Protein 2MD0 (pdb70)

Radius of gyration: 12.64 Å; Cα contacts (8 Å, |Δi|>4): 57; chains: 1; bounding box: 30×36×16 Å

CATH classification: 1.10.10.1940

InterPro domains:
  IPR003582 ShKT domain [PF01549] (28-65)
  IPR003582 ShKT domain [PS51670] (28-65)

Nearest PDB structures (foldseek):
  2md0-assembly1_A  TM=9.005E-01  e=1.959E-09  Ancylostoma caninum
  6dri-assembly1_A  TM=9.374E-01  e=1.244E-05  Ancylostoma caninum
  2md0-assembly1_A  TM=8.637E-01  e=3.300E-09  Ancylostoma caninum
  6dri-assembly1_A  TM=9.368E-01  e=8.667E-06  Ancylostoma caninum
  2md0-assembly1_A  TM=9.396E-01  e=1.022E-09  Ancylostoma caninum

Organism: NCBI:txid53326

Structure (mmCIF, N/CA/C/O backbone):
data_2MD0
#
_entry.id   2MD0
#
loop_
_atom_site.group_PDB
_atom_site.id
_atom_site.type_symbol
_atom_site.label_atom_id
_atom_site.label_alt_id
_atom_site.label_comp_id
_atom_site.label_asym_id
_atom_site.label_entity_id
_atom_site.label_seq_id
_atom_site.pdbx_PDB_ins_code
_atom_site.Cartn_x
_atom_site.Cartn_y
_atom_site.Cartn_z
_atom_site.occupancy
_atom_site.B_iso_or_equiv
_atom_site.auth_seq_id
_atom_site.auth_comp_id
_atom_site.auth_asym_id
_atom_site.auth_atom_id
_atom_site.pdbx_PDB_model_num
ATOM 1 N N . ASN A 1 1 ? -17.951 23.967 0.584 1.00 0.00 1 ASN A N 1
ATOM 2 C CA . ASN A 1 1 ? -17.993 24.634 -0.746 1.00 0.00 1 ASN A CA 1
ATOM 3 C C . ASN A 1 1 ? -16.674 24.383 -1.480 1.00 0.00 1 ASN A C 1
ATOM 4 O O . ASN A 1 1 ? -16.556 24.617 -2.668 1.00 0.00 1 ASN A O 1
ATOM 14 N N . ASP A 1 2 ? -15.681 23.900 -0.782 1.00 0.00 2 ASP A N 1
ATOM 15 C CA . ASP A 1 2 ? -14.373 23.627 -1.435 1.00 0.00 2 ASP A CA 1
ATOM 16 C C . ASP A 1 2 ? -14.491 22.359 -2.288 1.00 0.00 2 ASP A C 1
ATOM 17 O O . ASP A 1 2 ? -14.977 21.340 -1.840 1.00 0.00 2 ASP A O 1
ATOM 26 N N . ILE A 1 3 ? -14.054 22.416 -3.516 1.00 0.00 3 ILE A N 1
ATOM 27 C CA . ILE A 1 3 ? -14.143 21.218 -4.402 1.00 0.00 3 ILE A CA 1
ATOM 28 C C . ILE A 1 3 ? -12.997 20.256 -4.082 1.00 0.00 3 ILE A C 1
ATOM 29 O O . ILE A 1 3 ? -12.855 19.219 -4.701 1.00 0.00 3 ILE A O 1
ATOM 45 N N . ARG A 1 4 ? -12.174 20.588 -3.126 1.00 0.00 4 ARG A N 1
ATOM 46 C CA . ARG A 1 4 ? -11.039 19.688 -2.777 1.00 0.00 4 ARG A CA 1
ATOM 47 C C . ARG A 1 4 ? -11.579 18.452 -2.066 1.00 0.00 4 ARG A C 1
ATOM 48 O O . ARG A 1 4 ? -10.844 17.546 -1.725 1.00 0.00 4 ARG A O 1
ATOM 69 N N . THR A 1 5 ? -12.858 18.412 -1.837 1.00 0.00 5 THR A N 1
ATOM 70 C CA . THR A 1 5 ? -13.456 17.240 -1.146 1.00 0.00 5 THR A CA 1
ATOM 71 C C . THR A 1 5 ? -13.927 16.224 -2.188 1.00 0.00 5 THR A C 1
ATOM 72 O O . THR A 1 5 ? -14.399 15.155 -1.858 1.00 0.00 5 THR A O 1
ATOM 83 N N . ALA A 1 6 ? -13.799 16.548 -3.445 1.00 0.00 6 ALA A N 1
ATOM 84 C CA . ALA A 1 6 ? -14.241 15.601 -4.504 1.00 0.00 6 ALA A CA 1
ATOM 85 C C . ALA A 1 6 ? -13.361 14.351 -4.468 1.00 0.00 6 ALA A C 1
ATOM 86 O O . ALA A 1 6 ? -13.789 13.270 -4.822 1.00 0.00 6 ALA A O 1
ATOM 93 N N . ALA A 1 7 ? -12.136 14.490 -4.042 1.00 0.00 7 ALA A N 1
ATOM 94 C CA . ALA A 1 7 ? -11.234 13.311 -3.986 1.00 0.00 7 ALA A CA 1
ATOM 95 C C . ALA A 1 7 ? -11.518 12.505 -2.718 1.00 0.00 7 ALA A C 1
ATOM 96 O O . ALA A 1 7 ? -11.531 13.032 -1.621 1.00 0.00 7 ALA A O 1
ATOM 103 N N . ASP A 1 8 ? -11.739 11.229 -2.860 1.00 0.00 8 ASP A N 1
ATOM 104 C CA . ASP A 1 8 ? -12.014 10.377 -1.672 1.00 0.00 8 ASP A CA 1
ATOM 105 C C . ASP A 1 8 ? -10.812 9.472 -1.422 1.00 0.00 8 ASP A C 1
ATOM 106 O O . ASP A 1 8 ? -10.867 8.549 -0.633 1.00 0.00 8 ASP A O 1
ATOM 115 N N . MET A 1 9 ? -9.727 9.725 -2.096 1.00 0.00 9 MET A N 1
ATOM 116 C CA . MET A 1 9 ? -8.519 8.879 -1.906 1.00 0.00 9 MET A CA 1
ATOM 117 C C . MET A 1 9 ? -7.613 9.512 -0.855 1.00 0.00 9 MET A C 1
ATOM 118 O O . MET A 1 9 ? -6.472 9.128 -0.690 1.00 0.00 9 MET A O 1
ATOM 132 N N . GLU A 1 10 ? -8.112 10.478 -0.141 1.00 0.00 10 GLU A N 1
ATOM 133 C CA . GLU A 1 10 ? -7.285 11.135 0.902 1.00 0.00 10 GLU A CA 1
ATOM 134 C C . GLU A 1 10 ? -6.983 10.133 2.013 1.00 0.00 10 GLU A C 1
ATOM 135 O O . GLU A 1 10 ? -5.988 10.237 2.702 1.00 0.00 10 GLU A O 1
ATOM 147 N N . HIS A 1 11 ? -7.832 9.161 2.197 1.00 0.00 11 HIS A N 1
ATOM 148 C CA . HIS A 1 11 ? -7.582 8.161 3.267 1.00 0.00 11 HIS A CA 1
ATOM 149 C C . HIS A 1 11 ? -7.131 6.849 2.641 1.00 0.00 11 HIS A C 1
ATOM 150 O O . HIS A 1 11 ? -7.818 6.262 1.829 1.00 0.00 11 HIS A O 1
ATOM 165 N N . CYS A 1 12 ? -5.980 6.382 3.022 1.00 0.00 12 CYS A N 1
ATOM 166 C CA . CYS A 1 12 ? -5.469 5.102 2.464 1.00 0.00 12 CYS A CA 1
ATOM 167 C C . CYS A 1 12 ? -5.517 4.029 3.549 1.00 0.00 12 CYS A C 1
ATOM 168 O O . CYS A 1 12 ? -5.306 4.303 4.714 1.00 0.00 12 CYS A O 1
ATOM 175 N N . ALA A 1 13 ? -5.789 2.811 3.180 1.00 0.00 13 ALA A N 1
ATOM 176 C CA . ALA A 1 13 ? -5.841 1.724 4.195 1.00 0.00 13 ALA A CA 1
ATOM 177 C C . ALA A 1 13 ? -5.145 0.476 3.656 1.00 0.00 13 ALA A C 1
ATOM 178 O O . ALA A 1 13 ? -5.101 0.245 2.463 1.00 0.00 13 ALA A O 1
ATOM 185 N N . ASP A 1 14 ? -4.619 -0.343 4.523 1.00 0.00 14 ASP A N 1
ATOM 186 C CA . ASP A 1 14 ? -3.951 -1.587 4.057 1.00 0.00 14 ASP A CA 1
ATOM 187 C C . ASP A 1 14 ? -5.028 -2.604 3.673 1.00 0.00 14 ASP A C 1
ATOM 188 O O . ASP A 1 14 ? -6.108 -2.613 4.229 1.00 0.00 14 ASP A O 1
ATOM 197 N N . GLU A 1 15 ? -4.761 -3.450 2.718 1.00 0.00 15 GLU A N 1
ATOM 198 C CA . GLU A 1 15 ? -5.796 -4.440 2.307 1.00 0.00 15 GLU A CA 1
ATOM 199 C C . GLU A 1 15 ? -6.047 -5.439 3.439 1.00 0.00 15 GLU A C 1
ATOM 200 O O . GLU A 1 15 ? -5.128 -5.939 4.059 1.00 0.00 15 GLU A O 1
ATOM 212 N N . LYS A 1 16 ? -7.291 -5.738 3.700 1.00 0.00 16 LYS A N 1
ATOM 213 C CA . LYS A 1 16 ? -7.621 -6.711 4.777 1.00 0.00 16 LYS A CA 1
ATOM 214 C C . LYS A 1 16 ? -7.439 -8.136 4.245 1.00 0.00 16 LYS A C 1
ATOM 215 O O . LYS A 1 16 ? -7.176 -9.060 4.990 1.00 0.00 16 LYS A O 1
ATOM 234 N N . ASN A 1 17 ? -7.587 -8.318 2.960 1.00 0.00 17 ASN A N 1
ATOM 235 C CA . ASN A 1 17 ? -7.433 -9.678 2.370 1.00 0.00 17 ASN A CA 1
ATOM 236 C C . ASN A 1 17 ? -5.980 -9.900 1.944 1.00 0.00 17 ASN A C 1
ATOM 237 O O . ASN A 1 17 ? -5.592 -10.990 1.573 1.00 0.00 17 ASN A O 1
ATOM 248 N N . PHE A 1 18 ? -5.172 -8.876 1.993 1.00 0.00 18 PHE A N 1
ATOM 249 C CA . PHE A 1 18 ? -3.746 -9.035 1.589 1.00 0.00 18 PHE A CA 1
ATOM 250 C C . PHE A 1 18 ? -2.875 -9.056 2.843 1.00 0.00 18 PHE A C 1
ATOM 251 O O . PHE A 1 18 ? -3.017 -8.225 3.718 1.00 0.00 18 PHE A O 1
ATOM 268 N N . ASP A 1 19 ? -1.976 -9.995 2.942 1.00 0.00 19 ASP A N 1
ATOM 269 C CA . ASP A 1 19 ? -1.102 -10.054 4.144 1.00 0.00 19 ASP A CA 1
ATOM 270 C C . ASP A 1 19 ? 0.021 -9.030 3.991 1.00 0.00 19 ASP A C 1
ATOM 271 O O . ASP A 1 19 ? 1.105 -9.344 3.544 1.00 0.00 19 ASP A O 1
ATOM 280 N N . CYS A 1 20 ? -0.232 -7.804 4.356 1.00 0.00 20 CYS A N 1
ATOM 281 C CA . CYS A 1 20 ? 0.815 -6.756 4.229 1.00 0.00 20 CYS A CA 1
ATOM 282 C C . CYS A 1 20 ? 1.909 -7.004 5.261 1.00 0.00 20 CYS A C 1
ATOM 283 O O . CYS A 1 20 ? 3.072 -6.746 5.027 1.00 0.00 20 CYS A O 1
ATOM 290 N N . ARG A 1 21 ? 1.541 -7.506 6.407 1.00 0.00 21 ARG A N 1
ATOM 291 C CA . ARG A 1 21 ? 2.550 -7.778 7.464 1.00 0.00 21 ARG A CA 1
ATOM 292 C C . ARG A 1 21 ? 3.561 -8.797 6.933 1.00 0.00 21 ARG A C 1
ATOM 293 O O . ARG A 1 21 ? 4.759 -8.601 7.009 1.00 0.00 21 ARG A O 1
ATOM 314 N N . ARG A 1 22 ? 3.084 -9.876 6.378 1.00 0.00 22 ARG A N 1
ATOM 315 C CA . ARG A 1 22 ? 4.009 -10.901 5.825 1.00 0.00 22 ARG A CA 1
ATOM 316 C C . ARG A 1 22 ? 4.736 -10.325 4.616 1.00 0.00 22 ARG A C 1
ATOM 317 O O . ARG A 1 22 ? 5.928 -10.481 4.455 1.00 0.00 22 ARG A O 1
ATOM 338 N N . SER A 1 23 ? 4.020 -9.655 3.763 1.00 0.00 23 SER A N 1
ATOM 339 C CA . SER A 1 23 ? 4.660 -9.057 2.566 1.00 0.00 23 SER A CA 1
ATOM 340 C C . SER A 1 23 ? 5.667 -7.994 3.013 1.00 0.00 23 SER A C 1
ATOM 341 O O . SER A 1 23 ? 6.711 -7.825 2.415 1.00 0.00 23 SER A O 1
ATOM 349 N N . LEU A 1 24 ? 5.359 -7.272 4.059 1.00 0.00 24 LEU A N 1
ATOM 350 C CA . LEU A 1 24 ? 6.297 -6.215 4.542 1.00 0.00 24 LEU A CA 1
ATOM 351 C C . LEU A 1 24 ? 7.593 -6.840 5.062 1.00 0.00 24 LEU A C 1
ATOM 352 O O . LEU A 1 24 ? 8.677 -6.394 4.741 1.00 0.00 24 LEU A O 1
ATOM 368 N N . ARG A 1 25 ? 7.498 -7.862 5.867 1.00 0.00 25 ARG A N 1
ATOM 369 C CA . ARG A 1 25 ? 8.737 -8.496 6.400 1.00 0.00 25 ARG A CA 1
ATOM 370 C C . ARG A 1 25 ? 9.467 -9.189 5.251 1.00 0.00 25 ARG A C 1
ATOM 371 O O . ARG A 1 25 ? 10.666 -9.376 5.284 1.00 0.00 25 ARG A O 1
ATOM 392 N N . ASN A 1 26 ? 8.746 -9.557 4.229 1.00 0.00 26 ASN A N 1
ATOM 393 C CA . ASN A 1 26 ? 9.386 -10.222 3.061 1.00 0.00 26 ASN A CA 1
ATOM 394 C C . ASN A 1 26 ? 10.107 -9.169 2.226 1.00 0.00 26 ASN A C 1
ATOM 395 O O . ASN A 1 26 ? 10.746 -9.471 1.240 1.00 0.00 26 ASN A O 1
ATOM 406 N N . GLY A 1 27 ? 10.004 -7.926 2.616 1.00 0.00 27 GLY A N 1
ATOM 407 C CA . GLY A 1 27 ? 10.678 -6.842 1.849 1.00 0.00 27 GLY A CA 1
ATOM 408 C C . GLY A 1 27 ? 9.832 -6.490 0.624 1.00 0.00 27 GLY A C 1
ATOM 409 O O . GLY A 1 27 ? 10.329 -5.967 -0.354 1.00 0.00 27 GLY A O 1
ATOM 413 N N . ASP A 1 28 ? 8.561 -6.774 0.668 1.00 0.00 28 ASP A N 1
ATOM 414 C CA . ASP A 1 28 ? 7.689 -6.456 -0.496 1.00 0.00 28 ASP A CA 1
ATOM 415 C C . ASP A 1 28 ? 7.763 -4.955 -0.787 1.00 0.00 28 ASP A C 1
ATOM 416 O O . ASP A 1 28 ? 7.800 -4.537 -1.928 1.00 0.00 28 ASP A O 1
ATOM 425 N N . CYS A 1 29 ? 7.801 -4.143 0.231 1.00 0.00 29 CYS A N 1
ATOM 426 C CA . CYS A 1 29 ? 7.891 -2.673 0.006 1.00 0.00 29 CYS A CA 1
ATOM 427 C C . CYS A 1 29 ? 9.253 -2.351 -0.614 1.00 0.00 29 CYS A C 1
ATOM 428 O O . CYS A 1 29 ? 9.449 -1.316 -1.217 1.00 0.00 29 CYS A O 1
ATOM 435 N N . ASP A 1 30 ? 10.204 -3.233 -0.451 1.00 0.00 30 ASP A N 1
ATOM 436 C CA . ASP A 1 30 ? 11.559 -2.979 -1.011 1.00 0.00 30 ASP A CA 1
ATOM 437 C C . ASP A 1 30 ? 11.683 -3.610 -2.398 1.00 0.00 30 ASP A C 1
ATOM 438 O O . ASP A 1 30 ? 12.699 -3.489 -3.054 1.00 0.00 30 ASP A O 1
ATOM 447 N N . ASN A 1 31 ? 10.664 -4.279 -2.856 1.00 0.00 31 ASN A N 1
ATOM 448 C CA . ASN A 1 31 ? 10.739 -4.909 -4.201 1.00 0.00 31 ASN A CA 1
ATOM 449 C C . ASN A 1 31 ? 10.045 -4.004 -5.219 1.00 0.00 31 ASN A C 1
ATOM 450 O O . ASN A 1 31 ? 8.850 -3.799 -5.169 1.00 0.00 31 ASN A O 1
ATOM 461 N N . ASP A 1 32 ? 10.786 -3.456 -6.143 1.00 0.00 32 ASP A N 1
ATOM 462 C CA . ASP A 1 32 ? 10.166 -2.563 -7.162 1.00 0.00 32 ASP A CA 1
ATOM 463 C C . ASP A 1 32 ? 9.051 -3.322 -7.883 1.00 0.00 32 ASP A C 1
ATOM 464 O O . ASP A 1 32 ? 8.046 -2.757 -8.270 1.00 0.00 32 ASP A O 1
ATOM 473 N N . ASP A 1 33 ? 9.226 -4.602 -8.066 1.00 0.00 33 ASP A N 1
ATOM 474 C CA . ASP A 1 33 ? 8.189 -5.414 -8.761 1.00 0.00 33 ASP A CA 1
ATOM 475 C C . ASP A 1 33 ? 6.910 -5.453 -7.925 1.00 0.00 33 ASP A C 1
ATOM 476 O O . ASP A 1 33 ? 5.829 -5.667 -8.440 1.00 0.00 33 ASP A O 1
ATOM 485 N N . LYS A 1 34 ? 7.018 -5.265 -6.640 1.00 0.00 34 LYS A N 1
ATOM 486 C CA . LYS A 1 34 ? 5.801 -5.309 -5.784 1.00 0.00 34 LYS A CA 1
ATOM 487 C C . LYS A 1 34 ? 5.493 -3.911 -5.262 1.00 0.00 34 LYS A C 1
ATOM 488 O O . LYS A 1 34 ? 4.505 -3.697 -4.588 1.00 0.00 34 LYS A O 1
ATOM 507 N N . LEU A 1 35 ? 6.324 -2.956 -5.567 1.00 0.00 35 LEU A N 1
ATOM 508 C CA . LEU A 1 35 ? 6.059 -1.575 -5.083 1.00 0.00 35 LEU A CA 1
ATOM 509 C C . LEU A 1 35 ? 4.661 -1.152 -5.537 1.00 0.00 35 LEU A C 1
ATOM 510 O O . LEU A 1 35 ? 3.905 -0.568 -4.784 1.00 0.00 35 LEU A O 1
ATOM 526 N N . LEU A 1 36 ? 4.302 -1.460 -6.754 1.00 0.00 36 LEU A N 1
ATOM 527 C CA . LEU A 1 36 ? 2.944 -1.096 -7.238 1.00 0.00 36 LEU A CA 1
ATOM 528 C C . LEU A 1 36 ? 1.912 -1.914 -6.466 1.00 0.00 36 LEU A C 1
ATOM 529 O O . LEU A 1 36 ? 0.865 -1.424 -6.096 1.00 0.00 36 LEU A O 1
ATOM 545 N N . GLU A 1 37 ? 2.206 -3.160 -6.215 1.00 0.00 37 GLU A N 1
ATOM 546 C CA . GLU A 1 37 ? 1.245 -4.011 -5.467 1.00 0.00 37 GLU A CA 1
ATOM 547 C C . GLU A 1 37 ? 1.023 -3.414 -4.076 1.00 0.00 37 GLU A C 1
ATOM 548 O O . GLU A 1 37 ? -0.075 -3.407 -3.562 1.00 0.00 37 GLU A O 1
ATOM 560 N N . MET A 1 38 ? 2.066 -2.920 -3.470 1.00 0.00 38 MET A N 1
ATOM 561 C CA . MET A 1 38 ? 1.935 -2.329 -2.110 1.00 0.00 38 MET A CA 1
ATOM 562 C C . MET A 1 38 ? 1.159 -1.013 -2.171 1.00 0.00 38 MET A C 1
ATOM 563 O O . MET A 1 38 ? 0.256 -0.778 -1.392 1.00 0.00 38 MET A O 1
ATOM 577 N N . GLY A 1 39 ? 1.494 -0.160 -3.096 1.00 0.00 39 GLY A N 1
ATOM 578 C CA . GLY A 1 39 ? 0.763 1.130 -3.206 1.00 0.00 39 GLY A CA 1
ATOM 579 C C . GLY A 1 39 ? -0.716 0.827 -3.414 1.00 0.00 39 GLY A C 1
ATOM 580 O O . GLY A 1 39 ? -1.581 1.605 -3.064 1.00 0.00 39 GLY A O 1
ATOM 584 N N . TYR A 1 40 ? -1.005 -0.303 -3.992 1.00 0.00 40 TYR A N 1
ATOM 585 C CA . TYR A 1 40 ? -2.418 -0.679 -4.245 1.00 0.00 40 TYR A CA 1
ATOM 586 C C . TYR A 1 40 ? -2.952 -1.550 -3.101 1.00 0.00 40 TYR A C 1
ATOM 587 O O . TYR A 1 40 ? -3.988 -1.277 -2.529 1.00 0.00 40 TYR A O 1
ATOM 605 N N . TYR A 1 41 ? -2.266 -2.613 -2.781 1.00 0.00 41 TYR A N 1
ATOM 606 C CA . TYR A 1 41 ? -2.744 -3.519 -1.697 1.00 0.00 41 TYR A CA 1
ATOM 607 C C . TYR A 1 41 ? -2.397 -2.967 -0.313 1.00 0.00 41 TYR A C 1
ATOM 608 O O . TYR A 1 41 ? -3.223 -2.959 0.578 1.00 0.00 41 TYR A O 1
ATOM 626 N N . CYS A 1 42 ? -1.187 -2.528 -0.103 1.00 0.00 42 CYS A N 1
ATOM 627 C CA . CYS A 1 42 ? -0.834 -2.012 1.248 1.00 0.00 42 CYS A CA 1
ATOM 628 C C . CYS A 1 42 ? -0.027 -0.719 1.143 1.00 0.00 42 CYS A C 1
ATOM 629 O O . CYS A 1 42 ? 1.149 -0.686 1.447 1.00 0.00 42 CYS A O 1
ATOM 636 N N . PRO A 1 43 ? -0.665 0.344 0.734 1.00 0.00 43 PRO A N 1
ATOM 637 C CA . PRO A 1 43 ? -0.006 1.677 0.608 1.00 0.00 43 PRO A CA 1
ATOM 638 C C . PRO A 1 43 ? 0.415 2.216 1.971 1.00 0.00 43 PRO A C 1
ATOM 639 O O . PRO A 1 43 ? 1.411 2.900 2.109 1.00 0.00 43 PRO A O 1
ATOM 650 N N . VAL A 1 44 ? -0.346 1.907 2.981 1.00 0.00 44 VAL A N 1
ATOM 651 C CA . VAL A 1 44 ? -0.007 2.390 4.346 1.00 0.00 44 VAL A CA 1
ATOM 652 C C . VAL A 1 44 ? 1.111 1.527 4.935 1.00 0.00 44 VAL A C 1
ATOM 653 O O . VAL A 1 44 ? 2.049 2.027 5.520 1.00 0.00 44 VAL A O 1
ATOM 666 N N . THR A 1 45 ? 1.007 0.234 4.797 1.00 0.00 45 THR A N 1
ATOM 667 C CA . THR A 1 45 ? 2.050 -0.669 5.367 1.00 0.00 45 THR A CA 1
ATOM 668 C C . THR A 1 45 ? 3.428 -0.352 4.781 1.00 0.00 45 THR A C 1
ATOM 669 O O . THR A 1 45 ? 4.428 -0.411 5.469 1.00 0.00 45 THR A O 1
ATOM 680 N N . CYS A 1 46 ? 3.503 -0.046 3.516 1.00 0.00 46 CYS A N 1
ATOM 681 C CA . CYS A 1 46 ? 4.834 0.233 2.909 1.00 0.00 46 CYS A CA 1
ATOM 682 C C . CYS A 1 46 ? 5.219 1.698 3.106 1.00 0.00 46 CYS A C 1
ATOM 683 O O . CYS A 1 46 ? 6.301 2.116 2.741 1.00 0.00 46 CYS A O 1
ATOM 690 N N . GLY A 1 47 ? 4.363 2.479 3.704 1.00 0.00 47 GLY A N 1
ATOM 691 C CA . GLY A 1 47 ? 4.713 3.907 3.947 1.00 0.00 47 GLY A CA 1
ATOM 692 C C . GLY A 1 47 ? 4.547 4.734 2.670 1.00 0.00 47 GLY A C 1
ATOM 693 O O . GLY A 1 47 ? 5.320 5.632 2.403 1.00 0.00 47 GLY A O 1
ATOM 697 N N . PHE A 1 48 ? 3.542 4.461 1.886 1.00 0.00 48 PHE A N 1
ATOM 698 C CA . PHE A 1 48 ? 3.334 5.265 0.650 1.00 0.00 48 PHE A CA 1
ATOM 699 C C . PHE A 1 48 ? 2.119 6.160 0.867 1.00 0.00 48 PHE A C 1
ATOM 700 O O . PHE A 1 48 ? 1.867 7.082 0.118 1.00 0.00 48 PHE A O 1
ATOM 717 N N . CYS A 1 49 ? 1.380 5.897 1.908 1.00 0.00 49 CYS A N 1
ATOM 718 C CA . CYS A 1 49 ? 0.183 6.723 2.217 1.00 0.00 49 CYS A CA 1
ATOM 719 C C . CYS A 1 49 ? -0.094 6.645 3.720 1.00 0.00 49 CYS A C 1
ATOM 720 O O . CYS A 1 49 ? 0.557 5.915 4.440 1.00 0.00 49 CYS A O 1
ATOM 727 N N . GLU A 1 50 ? -1.052 7.390 4.198 1.00 0.00 50 GLU A N 1
ATOM 728 C CA . GLU A 1 50 ? -1.368 7.357 5.655 1.00 0.00 50 GLU A CA 1
ATOM 729 C C . GLU A 1 50 ? -2.666 6.568 5.883 1.00 0.00 50 GLU A C 1
ATOM 730 O O . GLU A 1 50 ? -3.480 6.428 4.991 1.00 0.00 50 GLU A O 1
ATOM 742 N N . PRO A 1 51 ? -2.849 6.051 7.072 1.00 0.00 51 PRO A N 1
ATOM 743 C CA . PRO A 1 51 ? -4.062 5.254 7.437 1.00 0.00 51 PRO A CA 1
ATOM 744 C C . PRO A 1 51 ? -5.330 6.113 7.541 1.00 0.00 51 PRO A C 1
ATOM 745 O O . PRO A 1 51 ? -6.372 5.560 7.847 1.00 0.00 51 PRO A O 1
ATOM 757 N N . ASN A 1 1 ? -0.877 21.282 -1.705 1.00 0.00 1 ASN A N 2
ATOM 758 C CA . ASN A 1 1 ? -0.201 20.066 -2.240 1.00 0.00 1 ASN A CA 2
ATOM 759 C C . ASN A 1 1 ? -0.697 19.794 -3.662 1.00 0.00 1 ASN A C 2
ATOM 760 O O . ASN A 1 1 ? -0.998 20.703 -4.410 1.00 0.00 1 ASN A O 2
ATOM 770 N N . ASP A 1 2 ? -0.785 18.549 -4.046 1.00 0.00 2 ASP A N 2
ATOM 771 C CA . ASP A 1 2 ? -1.263 18.223 -5.421 1.00 0.00 2 ASP A CA 2
ATOM 772 C C . ASP A 1 2 ? -2.737 18.611 -5.551 1.00 0.00 2 ASP A C 2
ATOM 773 O O . ASP A 1 2 ? -3.509 18.468 -4.624 1.00 0.00 2 ASP A O 2
ATOM 782 N N . ILE A 1 3 ? -3.138 19.097 -6.697 1.00 0.00 3 ILE A N 2
ATOM 783 C CA . ILE A 1 3 ? -4.565 19.486 -6.879 1.00 0.00 3 ILE A CA 2
ATOM 784 C C . ILE A 1 3 ? -5.422 18.223 -6.968 1.00 0.00 3 ILE A C 2
ATOM 785 O O . ILE A 1 3 ? -6.628 18.287 -7.093 1.00 0.00 3 ILE A O 2
ATOM 801 N N . ARG A 1 4 ? -4.809 17.073 -6.895 1.00 0.00 4 ARG A N 2
ATOM 802 C CA . ARG A 1 4 ? -5.589 15.806 -6.968 1.00 0.00 4 ARG A CA 2
ATOM 803 C C . ARG A 1 4 ? -6.216 15.529 -5.605 1.00 0.00 4 ARG A C 2
ATOM 804 O O . ARG A 1 4 ? -6.828 14.503 -5.387 1.00 0.00 4 ARG A O 2
ATOM 825 N N . THR A 1 5 ? -6.057 16.434 -4.682 1.00 0.00 5 THR A N 2
ATOM 826 C CA . THR A 1 5 ? -6.632 16.227 -3.327 1.00 0.00 5 THR A CA 2
ATOM 827 C C . THR A 1 5 ? -8.158 16.348 -3.391 1.00 0.00 5 THR A C 2
ATOM 828 O O . THR A 1 5 ? -8.839 16.268 -2.387 1.00 0.00 5 THR A O 2
ATOM 839 N N . ALA A 1 6 ? -8.699 16.544 -4.565 1.00 0.00 6 ALA A N 2
ATOM 840 C CA . ALA A 1 6 ? -10.179 16.670 -4.692 1.00 0.00 6 ALA A CA 2
ATOM 841 C C . ALA A 1 6 ? -10.833 15.292 -4.558 1.00 0.00 6 ALA A C 2
ATOM 842 O O . ALA A 1 6 ? -12.012 15.176 -4.288 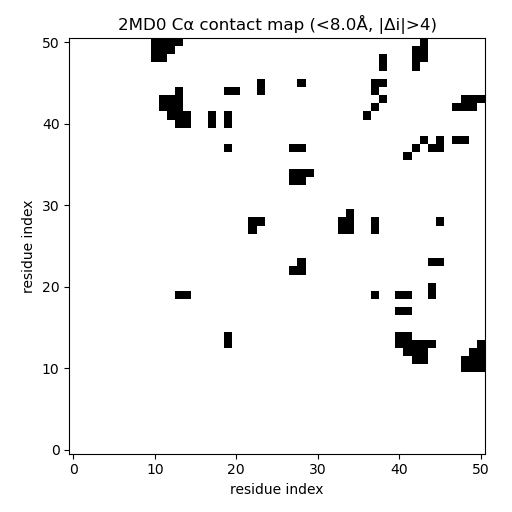1.00 0.00 6 ALA A O 2
ATOM 849 N N . ALA A 1 7 ? -10.079 14.243 -4.750 1.00 0.00 7 ALA A N 2
ATOM 850 C CA . ALA A 1 7 ? -10.662 12.876 -4.638 1.00 0.00 7 ALA A CA 2
ATOM 851 C C . ALA A 1 7 ? -10.900 12.533 -3.166 1.00 0.00 7 ALA A C 2
ATOM 852 O O . ALA A 1 7 ? -10.273 13.084 -2.283 1.00 0.00 7 ALA A O 2
ATOM 859 N N . ASP A 1 8 ? -11.796 11.624 -2.894 1.00 0.00 8 ASP A N 2
ATOM 860 C CA . ASP A 1 8 ? -12.059 11.246 -1.477 1.00 0.00 8 ASP A CA 2
ATOM 861 C C . ASP A 1 8 ? -11.143 10.083 -1.099 1.00 0.00 8 ASP A C 2
ATOM 862 O O . ASP A 1 8 ? -11.305 9.457 -0.070 1.00 0.00 8 ASP A O 2
ATOM 871 N N . MET A 1 9 ? -10.186 9.781 -1.933 1.00 0.00 9 MET A N 2
ATOM 872 C CA . MET A 1 9 ? -9.265 8.652 -1.633 1.00 0.00 9 MET A CA 2
ATOM 873 C C . MET A 1 9 ? -8.110 9.134 -0.758 1.00 0.00 9 MET A C 2
ATOM 874 O O . MET A 1 9 ? -7.071 8.509 -0.689 1.00 0.00 9 MET A O 2
ATOM 888 N N . GLU A 1 10 ? -8.277 10.233 -0.082 1.00 0.00 10 GLU A N 2
ATOM 889 C CA . GLU A 1 10 ? -7.183 10.737 0.787 1.00 0.00 10 GLU A CA 2
ATOM 890 C C . GLU A 1 10 ? -6.972 9.752 1.936 1.00 0.00 10 GLU A C 2
ATOM 891 O O . GLU A 1 10 ? -5.984 9.801 2.642 1.00 0.00 10 GLU A O 2
ATOM 903 N N . HIS A 1 11 ? -7.891 8.845 2.120 1.00 0.00 11 HIS A N 2
ATOM 904 C CA . HIS A 1 11 ? -7.739 7.850 3.213 1.00 0.00 11 HIS A CA 2
ATOM 905 C C . HIS A 1 11 ? -7.182 6.560 2.624 1.00 0.00 11 HIS A C 2
ATOM 906 O O . HIS A 1 11 ? -7.790 5.939 1.775 1.00 0.00 11 HIS A O 2
ATOM 921 N N . CYS A 1 12 ? -6.027 6.155 3.069 1.00 0.00 12 CYS A N 2
ATOM 922 C CA . CYS A 1 12 ? -5.421 4.906 2.538 1.00 0.00 12 CYS A CA 2
ATOM 923 C C . CYS A 1 12 ? -5.407 3.852 3.641 1.00 0.00 12 CYS A C 2
ATOM 924 O O . CYS A 1 12 ? -5.099 4.140 4.781 1.00 0.00 12 CYS A O 2
ATOM 931 N N . ALA A 1 13 ? -5.743 2.636 3.319 1.00 0.00 13 ALA A N 2
ATOM 932 C CA . ALA A 1 13 ? -5.753 1.575 4.361 1.00 0.00 13 ALA A CA 2
ATOM 933 C C . ALA A 1 13 ? -5.114 0.297 3.817 1.00 0.00 13 ALA A C 2
ATOM 934 O O . ALA A 1 13 ? -5.182 0.006 2.638 1.00 0.00 13 ALA A O 2
ATOM 941 N N . ASP A 1 14 ? -4.502 -0.477 4.673 1.00 0.00 14 ASP A N 2
ATOM 942 C CA . ASP A 1 14 ? -3.874 -1.744 4.214 1.00 0.00 14 ASP A CA 2
ATOM 943 C C . ASP A 1 14 ? -4.975 -2.719 3.803 1.00 0.00 14 ASP A C 2
ATOM 944 O O . ASP A 1 14 ? -6.005 -2.809 4.445 1.00 0.00 14 ASP A O 2
ATOM 953 N N . GLU A 1 15 ? -4.780 -3.442 2.736 1.00 0.00 15 GLU A N 2
ATOM 954 C CA . GLU A 1 15 ? -5.833 -4.397 2.292 1.00 0.00 15 GLU A CA 2
ATOM 955 C C . GLU A 1 15 ? -6.125 -5.392 3.411 1.00 0.00 15 GLU A C 2
ATOM 956 O O . GLU A 1 15 ? -5.231 -5.866 4.083 1.00 0.00 15 GLU A O 2
ATOM 968 N N . LYS A 1 16 ? -7.370 -5.719 3.613 1.00 0.00 16 LYS A N 2
ATOM 969 C CA . LYS A 1 16 ? -7.711 -6.689 4.686 1.00 0.00 16 LYS A CA 2
ATOM 970 C C . LYS A 1 16 ? -7.532 -8.114 4.163 1.00 0.00 16 LYS A C 2
ATOM 971 O O . LYS A 1 16 ? -7.299 -9.038 4.918 1.00 0.00 16 LYS A O 2
ATOM 990 N N . ASN A 1 17 ? -7.639 -8.303 2.878 1.00 0.00 17 ASN A N 2
ATOM 991 C CA . ASN A 1 17 ? -7.474 -9.671 2.312 1.00 0.00 17 ASN A CA 2
ATOM 992 C C . ASN A 1 17 ? -6.015 -9.891 1.903 1.00 0.00 17 ASN A C 2
ATOM 993 O O . ASN A 1 17 ? -5.635 -10.965 1.483 1.00 0.00 17 ASN A O 2
ATOM 1004 N N . PHE A 1 18 ? -5.195 -8.884 2.022 1.00 0.00 18 PHE A N 2
ATOM 1005 C CA . PHE A 1 18 ? -3.766 -9.046 1.638 1.00 0.00 18 PHE A CA 2
ATOM 1006 C C . PHE A 1 18 ? -2.905 -9.053 2.900 1.00 0.00 18 PHE A C 2
ATOM 1007 O O . PHE A 1 18 ? -3.055 -8.218 3.769 1.00 0.00 18 PHE A O 2
ATOM 1024 N N . ASP A 1 19 ? -2.001 -9.985 3.008 1.00 0.00 19 ASP A N 2
ATOM 1025 C CA . ASP A 1 19 ? -1.133 -10.035 4.214 1.00 0.00 19 ASP A CA 2
ATOM 1026 C C . ASP A 1 19 ? -0.006 -9.009 4.062 1.00 0.00 19 ASP A C 2
ATOM 1027 O O . ASP A 1 19 ? 1.084 -9.326 3.632 1.00 0.00 19 ASP A O 2
ATOM 1036 N N . CYS A 1 20 ? -0.264 -7.779 4.417 1.00 0.00 20 CYS A N 2
ATOM 1037 C CA . CYS A 1 20 ? 0.785 -6.727 4.299 1.00 0.00 20 CYS A CA 2
ATOM 1038 C C . CYS A 1 20 ? 1.903 -7.026 5.297 1.00 0.00 20 CYS A C 2
ATOM 1039 O O . CYS A 1 20 ? 3.067 -6.784 5.041 1.00 0.00 20 CYS A O 2
ATOM 1046 N N . ARG A 1 21 ? 1.550 -7.559 6.433 1.00 0.00 21 ARG A N 2
ATOM 1047 C CA . ARG A 1 21 ? 2.573 -7.892 7.463 1.00 0.00 21 ARG A CA 2
ATOM 1048 C C . ARG A 1 21 ? 3.551 -8.911 6.880 1.00 0.00 21 ARG A C 2
ATOM 1049 O O . ARG A 1 21 ? 4.752 -8.789 7.015 1.00 0.00 21 ARG A O 2
ATOM 1070 N N . ARG A 1 22 ? 3.041 -9.915 6.223 1.00 0.00 22 ARG A N 2
ATOM 1071 C CA . ARG A 1 22 ? 3.933 -10.942 5.626 1.00 0.00 22 ARG A CA 2
ATOM 1072 C C . ARG A 1 22 ? 4.697 -10.335 4.457 1.00 0.00 22 ARG A C 2
ATOM 1073 O O . ARG A 1 22 ? 5.897 -10.481 4.334 1.00 0.00 22 ARG A O 2
ATOM 1094 N N . SER A 1 23 ? 4.005 -9.654 3.596 1.00 0.00 23 SER A N 2
ATOM 1095 C CA . SER A 1 23 ? 4.679 -9.027 2.433 1.00 0.00 23 SER A CA 2
ATOM 1096 C C . SER A 1 23 ? 5.671 -7.973 2.934 1.00 0.00 23 SER A C 2
ATOM 1097 O O . SER A 1 23 ? 6.738 -7.795 2.378 1.00 0.00 23 SER A O 2
ATOM 1105 N N . LEU A 1 24 ? 5.327 -7.270 3.981 1.00 0.00 24 LEU A N 2
ATOM 1106 C CA . LEU A 1 24 ? 6.245 -6.223 4.519 1.00 0.00 24 LEU A CA 2
ATOM 1107 C C . LEU A 1 24 ? 7.544 -6.854 5.025 1.00 0.00 24 LEU A C 2
ATOM 1108 O O . LEU A 1 24 ? 8.626 -6.422 4.679 1.00 0.00 24 LEU A O 2
ATOM 1124 N N . ARG A 1 25 ? 7.453 -7.863 5.847 1.00 0.00 25 ARG A N 2
ATOM 1125 C CA . ARG A 1 25 ? 8.693 -8.502 6.371 1.00 0.00 25 ARG A CA 2
ATOM 1126 C C . ARG A 1 25 ? 9.421 -9.195 5.224 1.00 0.00 25 ARG A C 2
ATOM 1127 O O . ARG A 1 25 ? 10.621 -9.387 5.257 1.00 0.00 25 ARG A O 2
ATOM 1148 N N . ASN A 1 26 ? 8.701 -9.566 4.204 1.00 0.00 26 ASN A N 2
ATOM 1149 C CA . ASN A 1 26 ? 9.338 -10.240 3.041 1.00 0.00 26 ASN A CA 2
ATOM 1150 C C . ASN A 1 26 ? 10.077 -9.194 2.207 1.00 0.00 26 ASN A C 2
ATOM 1151 O O . ASN A 1 26 ? 10.722 -9.506 1.227 1.00 0.00 26 ASN A O 2
ATOM 1162 N N . GLY A 1 27 ? 9.981 -7.950 2.591 1.00 0.00 27 GLY A N 2
ATOM 1163 C CA . GLY A 1 27 ? 10.669 -6.875 1.825 1.00 0.00 27 GLY A CA 2
ATOM 1164 C C . GLY A 1 27 ? 9.841 -6.531 0.587 1.00 0.00 27 GLY A C 2
ATOM 1165 O O . GLY A 1 27 ? 10.355 -6.051 -0.405 1.00 0.00 27 GLY A O 2
ATOM 1169 N N . ASP A 1 28 ? 8.562 -6.772 0.641 1.00 0.00 28 ASP A N 2
ATOM 1170 C CA . ASP A 1 28 ? 7.688 -6.458 -0.521 1.00 0.00 28 ASP A CA 2
ATOM 1171 C C . ASP A 1 28 ? 7.755 -4.957 -0.803 1.00 0.00 28 ASP A C 2
ATOM 1172 O O . ASP A 1 28 ? 7.801 -4.527 -1.939 1.00 0.00 28 ASP A O 2
ATOM 1181 N N . CYS A 1 29 ? 7.766 -4.160 0.230 1.00 0.00 29 CYS A N 2
ATOM 1182 C CA . CYS A 1 29 ? 7.839 -2.686 0.038 1.00 0.00 29 CYS A CA 2
ATOM 1183 C C . CYS A 1 29 ? 9.194 -2.336 -0.573 1.00 0.00 29 CYS A C 2
ATOM 1184 O O . CYS A 1 29 ? 9.379 -1.282 -1.147 1.00 0.00 29 CYS A O 2
ATOM 1191 N N . ASP A 1 30 ? 10.149 -3.210 -0.434 1.00 0.00 30 ASP A N 2
ATOM 1192 C CA . ASP A 1 30 ? 11.501 -2.934 -0.988 1.00 0.00 30 ASP A CA 2
ATOM 1193 C C . ASP A 1 30 ? 11.647 -3.598 -2.356 1.00 0.00 30 ASP A C 2
ATOM 1194 O O . ASP A 1 30 ? 12.694 -3.548 -2.971 1.00 0.00 30 ASP A O 2
ATOM 1203 N N . ASN A 1 31 ? 10.611 -4.220 -2.837 1.00 0.00 31 ASN A N 2
ATOM 1204 C CA . ASN A 1 31 ? 10.697 -4.886 -4.160 1.00 0.00 31 ASN A CA 2
ATOM 1205 C C . ASN A 1 31 ? 10.042 -3.995 -5.217 1.00 0.00 31 ASN A C 2
ATOM 1206 O O . ASN A 1 31 ? 8.854 -3.745 -5.190 1.00 0.00 31 ASN A O 2
ATOM 1217 N N . ASP A 1 32 ? 10.817 -3.508 -6.146 1.00 0.00 32 ASP A N 2
ATOM 1218 C CA . ASP A 1 32 ? 10.256 -2.631 -7.208 1.00 0.00 32 ASP A CA 2
ATOM 1219 C C . ASP A 1 32 ? 9.132 -3.370 -7.929 1.00 0.00 32 ASP A C 2
ATOM 1220 O O . ASP A 1 32 ? 8.163 -2.783 -8.368 1.00 0.00 32 ASP A O 2
ATOM 1229 N N . ASP A 1 33 ? 9.264 -4.659 -8.065 1.00 0.00 33 ASP A N 2
ATOM 1230 C CA . ASP A 1 33 ? 8.215 -5.451 -8.764 1.00 0.00 33 ASP A CA 2
ATOM 1231 C C . ASP A 1 33 ? 6.929 -5.455 -7.939 1.00 0.00 33 ASP A C 2
ATOM 1232 O O . ASP A 1 33 ? 5.847 -5.628 -8.464 1.00 0.00 33 ASP A O 2
ATOM 1241 N N . LYS A 1 34 ? 7.036 -5.285 -6.649 1.00 0.00 34 LYS A N 2
ATOM 1242 C CA . LYS A 1 34 ? 5.815 -5.300 -5.799 1.00 0.00 34 LYS A CA 2
ATOM 1243 C C . LYS A 1 34 ? 5.528 -3.894 -5.282 1.00 0.00 34 LYS A C 2
ATOM 1244 O O . LYS A 1 34 ? 4.548 -3.660 -4.603 1.00 0.00 34 LYS A O 2
ATOM 1263 N N . LEU A 1 35 ? 6.372 -2.956 -5.590 1.00 0.00 35 LEU A N 2
ATOM 1264 C CA . LEU A 1 35 ? 6.139 -1.570 -5.104 1.00 0.00 35 LEU A CA 2
ATOM 1265 C C . LEU A 1 35 ? 4.728 -1.126 -5.484 1.00 0.00 35 LEU A C 2
ATOM 1266 O O . LEU A 1 35 ? 3.999 -0.596 -4.669 1.00 0.00 35 LEU A O 2
ATOM 1282 N N . LEU A 1 36 ? 4.330 -1.344 -6.705 1.00 0.00 36 LEU A N 2
ATOM 1283 C CA . LEU A 1 36 ? 2.956 -0.940 -7.116 1.00 0.00 36 LEU A CA 2
ATOM 1284 C C . LEU A 1 36 ? 1.935 -1.776 -6.345 1.00 0.00 36 LEU A C 2
ATOM 1285 O O . LEU A 1 36 ? 0.910 -1.284 -5.919 1.00 0.00 36 LEU A O 2
ATOM 1301 N N . GLU A 1 37 ? 2.209 -3.039 -6.166 1.00 0.00 37 GLU A N 2
ATOM 1302 C CA . GLU A 1 37 ? 1.254 -3.911 -5.430 1.00 0.00 37 GLU A CA 2
ATOM 1303 C C . GLU A 1 37 ? 1.031 -3.347 -4.030 1.00 0.00 37 GLU A C 2
ATOM 1304 O O . GLU A 1 37 ? -0.068 -3.334 -3.517 1.00 0.00 37 GLU A O 2
ATOM 1316 N N . MET A 1 38 ? 2.074 -2.881 -3.410 1.00 0.00 38 MET A N 2
ATOM 1317 C CA . MET A 1 38 ? 1.942 -2.319 -2.042 1.00 0.00 38 MET A CA 2
ATOM 1318 C C . MET A 1 38 ? 1.192 -0.992 -2.089 1.00 0.00 38 MET A C 2
ATOM 1319 O O . MET A 1 38 ? 0.301 -0.744 -1.304 1.00 0.00 38 MET A O 2
ATOM 1333 N N . GLY A 1 39 ? 1.537 -0.137 -3.009 1.00 0.00 39 GLY A N 2
ATOM 1334 C CA . GLY A 1 39 ? 0.829 1.163 -3.101 1.00 0.00 39 GLY A CA 2
ATOM 1335 C C . GLY A 1 39 ? -0.658 0.885 -3.279 1.00 0.00 39 GLY A C 2
ATOM 1336 O O . GLY A 1 39 ? -1.505 1.667 -2.899 1.00 0.00 39 GLY A O 2
ATOM 1340 N N . TYR A 1 40 ? -0.975 -0.234 -3.865 1.00 0.00 40 TYR A N 2
ATOM 1341 C CA . TYR A 1 40 ? -2.399 -0.588 -4.090 1.00 0.00 40 TYR A CA 2
ATOM 1342 C C . TYR A 1 40 ? -2.921 -1.475 -2.956 1.00 0.00 40 TYR A C 2
ATOM 1343 O O . TYR A 1 40 ? -3.921 -1.175 -2.334 1.00 0.00 40 TYR A O 2
ATOM 1361 N N . TYR A 1 41 ? -2.274 -2.577 -2.702 1.00 0.00 41 TYR A N 2
ATOM 1362 C CA . TYR A 1 41 ? -2.755 -3.494 -1.631 1.00 0.00 41 TYR A CA 2
ATOM 1363 C C . TYR A 1 41 ? -2.391 -2.958 -0.245 1.00 0.00 41 TYR A C 2
ATOM 1364 O O . TYR A 1 41 ? -3.216 -2.930 0.645 1.00 0.00 41 TYR A O 2
ATOM 1382 N N . CYS A 1 42 ? -1.171 -2.546 -0.035 1.00 0.00 42 CYS A N 2
ATOM 1383 C CA . CYS A 1 42 ? -0.803 -2.040 1.317 1.00 0.00 42 CYS A CA 2
ATOM 1384 C C . CYS A 1 42 ? 0.003 -0.748 1.212 1.00 0.00 42 CYS A C 2
ATOM 1385 O O . CYS A 1 42 ? 1.187 -0.722 1.487 1.00 0.00 42 CYS A O 2
ATOM 1392 N N . PRO A 1 43 ? -0.647 0.320 0.838 1.00 0.00 43 PRO A N 2
ATOM 1393 C CA . PRO A 1 43 ? 0.005 1.656 0.711 1.00 0.00 43 PRO A CA 2
ATOM 1394 C C . PRO A 1 43 ? 0.446 2.199 2.070 1.00 0.00 43 PRO A C 2
ATOM 1395 O O . PRO A 1 43 ? 1.441 2.887 2.185 1.00 0.00 43 PRO A O 2
ATOM 1406 N N . VAL A 1 44 ? -0.299 1.899 3.099 1.00 0.00 44 VAL A N 2
ATOM 1407 C CA . VAL A 1 44 ? 0.060 2.395 4.453 1.00 0.00 44 VAL A CA 2
ATOM 1408 C C . VAL A 1 44 ? 1.181 1.538 5.047 1.00 0.00 44 VAL A C 2
ATOM 1409 O O . VAL A 1 44 ? 2.122 2.045 5.623 1.00 0.00 44 VAL A O 2
ATOM 1422 N N . THR A 1 45 ? 1.079 0.241 4.921 1.00 0.00 45 THR A N 2
ATOM 1423 C CA . THR A 1 45 ? 2.128 -0.659 5.490 1.00 0.00 45 THR A CA 2
ATOM 1424 C C . THR A 1 45 ? 3.491 -0.350 4.877 1.00 0.00 45 THR A C 2
ATOM 1425 O O . THR A 1 45 ? 4.503 -0.396 5.546 1.00 0.00 45 THR A O 2
ATOM 1436 N N . CYS A 1 46 ? 3.534 -0.062 3.608 1.00 0.00 46 CYS A N 2
ATOM 1437 C CA . CYS A 1 46 ? 4.849 0.214 2.968 1.00 0.00 46 CYS A CA 2
ATOM 1438 C C . CYS A 1 46 ? 5.223 1.686 3.147 1.00 0.00 46 CYS A C 2
ATOM 1439 O O . CYS A 1 46 ? 6.359 2.071 2.950 1.00 0.00 46 CYS A O 2
ATOM 1446 N N . GLY A 1 47 ? 4.298 2.508 3.557 1.00 0.00 47 GLY A N 2
ATOM 1447 C CA . GLY A 1 47 ? 4.630 3.945 3.790 1.00 0.00 47 GLY A CA 2
ATOM 1448 C C . GLY A 1 47 ? 4.481 4.788 2.518 1.00 0.00 47 GLY A C 2
ATOM 1449 O O . GLY A 1 47 ? 5.228 5.724 2.305 1.00 0.00 47 GLY A O 2
ATOM 1453 N N . PHE A 1 48 ? 3.511 4.509 1.690 1.00 0.00 48 PHE A N 2
ATOM 1454 C CA . PHE A 1 48 ? 3.324 5.352 0.472 1.00 0.00 48 PHE A CA 2
ATOM 1455 C C . PHE A 1 48 ? 2.120 6.254 0.718 1.00 0.00 48 PHE A C 2
ATOM 1456 O O . PHE A 1 48 ? 1.876 7.209 0.007 1.00 0.00 48 PHE A O 2
ATOM 1473 N N . CYS A 1 49 ? 1.371 5.950 1.738 1.00 0.00 49 CYS A N 2
ATOM 1474 C CA . CYS A 1 49 ? 0.177 6.766 2.069 1.00 0.00 49 CYS A CA 2
ATOM 1475 C C . CYS A 1 49 ? -0.047 6.738 3.583 1.00 0.00 49 CYS A C 2
ATOM 1476 O O . CYS A 1 49 ? 0.646 6.057 4.313 1.00 0.00 49 CYS A O 2
ATOM 1483 N N . GLU A 1 50 ? -1.015 7.472 4.055 1.00 0.00 50 GLU A N 2
ATOM 1484 C CA . GLU A 1 50 ? -1.297 7.493 5.515 1.00 0.00 50 GLU A CA 2
ATOM 1485 C C . GLU A 1 50 ? -2.646 6.817 5.775 1.00 0.00 50 GLU A C 2
ATOM 1486 O O . GLU A 1 50 ? -3.525 6.837 4.936 1.00 0.00 50 GLU A O 2
ATOM 1498 N N . PRO A 1 51 ? -2.811 6.226 6.927 1.00 0.00 51 PRO A N 2
ATOM 1499 C CA . PRO A 1 51 ? -4.078 5.537 7.299 1.00 0.00 51 PRO A CA 2
ATOM 1500 C C . PRO A 1 51 ? -5.322 6.362 6.943 1.00 0.00 51 PRO A C 2
ATOM 1501 O O . PRO A 1 51 ? -6.249 5.788 6.396 1.00 0.00 51 PRO A O 2
ATOM 1513 N N . ASN A 1 1 ? -27.179 13.843 -4.973 1.00 0.00 1 ASN A N 3
ATOM 1514 C CA . ASN A 1 1 ? -25.759 14.236 -4.752 1.00 0.00 1 ASN A CA 3
ATOM 1515 C C . ASN A 1 1 ? -25.484 14.326 -3.253 1.00 0.00 1 ASN A C 3
ATOM 1516 O O . ASN A 1 1 ? -25.664 15.358 -2.638 1.00 0.00 1 ASN A O 3
ATOM 1526 N N . ASP A 1 2 ? -25.039 13.254 -2.655 1.00 0.00 2 ASP A N 3
ATOM 1527 C CA . ASP A 1 2 ? -24.752 13.289 -1.197 1.00 0.00 2 ASP A CA 3
ATOM 1528 C C . ASP A 1 2 ? -23.561 14.218 -0.946 1.00 0.00 2 ASP A C 3
ATOM 1529 O O . ASP A 1 2 ? -22.637 14.281 -1.729 1.00 0.00 2 ASP A O 3
ATOM 1538 N N . ILE A 1 3 ? -23.580 14.941 0.139 1.00 0.00 3 ILE A N 3
ATOM 1539 C CA . ILE A 1 3 ? -22.455 15.869 0.437 1.00 0.00 3 ILE A CA 3
ATOM 1540 C C . ILE A 1 3 ? -21.241 15.060 0.892 1.00 0.00 3 ILE A C 3
ATOM 1541 O O . ILE A 1 3 ? -20.193 15.605 1.187 1.00 0.00 3 ILE A O 3
ATOM 1557 N N . ARG A 1 4 ? -21.372 13.765 0.952 1.00 0.00 4 ARG A N 3
ATOM 1558 C CA . ARG A 1 4 ? -20.228 12.915 1.386 1.00 0.00 4 ARG A CA 3
ATOM 1559 C C . ARG A 1 4 ? -19.217 12.814 0.246 1.00 0.00 4 ARG A C 3
ATOM 1560 O O . ARG A 1 4 ? -18.212 12.138 0.348 1.00 0.00 4 ARG A O 3
ATOM 1581 N N . THR A 1 5 ? -19.471 13.485 -0.842 1.00 0.00 5 THR A N 3
ATOM 1582 C CA . THR A 1 5 ? -18.523 13.432 -1.986 1.00 0.00 5 THR A CA 3
ATOM 1583 C C . THR A 1 5 ? -17.351 14.369 -1.705 1.00 0.00 5 THR A C 3
ATOM 1584 O O . THR A 1 5 ? -16.458 14.526 -2.514 1.00 0.00 5 THR A O 3
ATOM 1595 N N . ALA A 1 6 ? -17.346 14.995 -0.561 1.00 0.00 6 ALA A N 3
ATOM 1596 C CA . ALA A 1 6 ? -16.233 15.923 -0.225 1.00 0.00 6 ALA A CA 3
ATOM 1597 C C . ALA A 1 6 ? -15.001 15.115 0.192 1.00 0.00 6 ALA A C 3
ATOM 1598 O O . ALA A 1 6 ? -13.953 15.666 0.474 1.00 0.00 6 ALA A O 3
ATOM 1605 N N . ALA A 1 7 ? -15.117 13.817 0.240 1.00 0.00 7 ALA A N 3
ATOM 1606 C CA . ALA A 1 7 ? -13.953 12.979 0.643 1.00 0.00 7 ALA A CA 3
ATOM 1607 C C . ALA A 1 7 ? -12.816 13.148 -0.370 1.00 0.00 7 ALA A C 3
ATOM 1608 O O . ALA A 1 7 ? -13.041 13.221 -1.562 1.00 0.00 7 ALA A O 3
ATOM 1615 N N . ASP A 1 8 ? -11.597 13.201 0.096 1.00 0.00 8 ASP A N 3
ATOM 1616 C CA . ASP A 1 8 ? -10.445 13.355 -0.838 1.00 0.00 8 ASP A CA 3
ATOM 1617 C C . ASP A 1 8 ? -9.761 11.998 -1.023 1.00 0.00 8 ASP A C 3
ATOM 1618 O O . ASP A 1 8 ? -8.790 11.872 -1.742 1.00 0.00 8 ASP A O 3
ATOM 1627 N N . MET A 1 9 ? -10.261 10.983 -0.373 1.00 0.00 9 MET A N 3
ATOM 1628 C CA . MET A 1 9 ? -9.643 9.634 -0.503 1.00 0.00 9 MET A CA 3
ATOM 1629 C C . MET A 1 9 ? -8.146 9.729 -0.213 1.00 0.00 9 MET A C 3
ATOM 1630 O O . MET A 1 9 ? -7.371 8.879 -0.606 1.00 0.00 9 MET A O 3
ATOM 1644 N N . GLU A 1 10 ? -7.730 10.759 0.471 1.00 0.00 10 GLU A N 3
ATOM 1645 C CA . GLU A 1 10 ? -6.285 10.907 0.784 1.00 0.00 10 GLU A CA 3
ATOM 1646 C C . GLU A 1 10 ? -5.888 9.857 1.820 1.00 0.00 10 GLU A C 3
ATOM 1647 O O . GLU A 1 10 ? -4.724 9.664 2.112 1.00 0.00 10 GLU A O 3
ATOM 1659 N N . HIS A 1 11 ? -6.847 9.168 2.372 1.00 0.00 11 HIS A N 3
ATOM 1660 C CA . HIS A 1 11 ? -6.519 8.131 3.379 1.00 0.00 11 HIS A CA 3
ATOM 1661 C C . HIS A 1 11 ? -6.582 6.760 2.719 1.00 0.00 11 HIS A C 3
ATOM 1662 O O . HIS A 1 11 ? -7.576 6.380 2.136 1.00 0.00 11 HIS A O 3
ATOM 1677 N N . CYS A 1 12 ? -5.529 6.014 2.826 1.00 0.00 12 CYS A N 3
ATOM 1678 C CA . CYS A 1 12 ? -5.511 4.657 2.231 1.00 0.00 12 CYS A CA 3
ATOM 1679 C C . CYS A 1 12 ? -5.484 3.652 3.372 1.00 0.00 12 CYS A C 3
ATOM 1680 O O . CYS A 1 12 ? -5.156 3.991 4.491 1.00 0.00 12 CYS A O 3
ATOM 1687 N N . ALA A 1 13 ? -5.836 2.428 3.118 1.00 0.00 13 ALA A N 3
ATOM 1688 C CA . ALA A 1 13 ? -5.828 1.428 4.215 1.00 0.00 13 ALA A CA 3
ATOM 1689 C C . ALA A 1 13 ? -5.214 0.115 3.723 1.00 0.00 13 ALA A C 3
ATOM 1690 O O . ALA A 1 13 ? -5.317 -0.236 2.565 1.00 0.00 13 ALA A O 3
ATOM 1697 N N . ASP A 1 14 ? -4.582 -0.617 4.601 1.00 0.00 14 ASP A N 3
ATOM 1698 C CA . ASP A 1 14 ? -3.971 -1.912 4.193 1.00 0.00 14 ASP A CA 3
ATOM 1699 C C . ASP A 1 14 ? -5.079 -2.870 3.749 1.00 0.00 14 ASP A C 3
ATOM 1700 O O . ASP A 1 14 ? -6.122 -2.948 4.367 1.00 0.00 14 ASP A O 3
ATOM 1709 N N . GLU A 1 15 ? -4.870 -3.601 2.685 1.00 0.00 15 GLU A N 3
ATOM 1710 C CA . GLU A 1 15 ? -5.931 -4.542 2.220 1.00 0.00 15 GLU A CA 3
ATOM 1711 C C . GLU A 1 15 ? -6.223 -5.570 3.314 1.00 0.00 15 GLU A C 3
ATOM 1712 O O . GLU A 1 15 ? -5.327 -6.107 3.933 1.00 0.00 15 GLU A O 3
ATOM 1724 N N . LYS A 1 16 ? -7.473 -5.854 3.552 1.00 0.00 16 LYS A N 3
ATOM 1725 C CA . LYS A 1 16 ? -7.825 -6.854 4.597 1.00 0.00 16 LYS A CA 3
ATOM 1726 C C . LYS A 1 16 ? -7.557 -8.267 4.077 1.00 0.00 16 LYS A C 3
ATOM 1727 O O . LYS A 1 16 ? -7.276 -9.174 4.837 1.00 0.00 16 LYS A O 3
ATOM 1746 N N . ASN A 1 17 ? -7.654 -8.472 2.792 1.00 0.00 17 ASN A N 3
ATOM 1747 C CA . ASN A 1 17 ? -7.417 -9.836 2.241 1.00 0.00 17 ASN A CA 3
ATOM 1748 C C . ASN A 1 17 ? -5.948 -9.992 1.849 1.00 0.00 17 ASN A C 3
ATOM 1749 O O . ASN A 1 17 ? -5.508 -11.062 1.473 1.00 0.00 17 ASN A O 3
ATOM 1760 N N . PHE A 1 18 ? -5.181 -8.941 1.937 1.00 0.00 18 PHE A N 3
ATOM 1761 C CA . PHE A 1 18 ? -3.742 -9.043 1.570 1.00 0.00 18 PHE A CA 3
ATOM 1762 C C . PHE A 1 18 ? -2.903 -9.083 2.844 1.00 0.00 18 PHE A C 3
ATOM 1763 O O . PHE A 1 18 ? -3.093 -8.294 3.749 1.00 0.00 18 PHE A O 3
ATOM 1780 N N . ASP A 1 19 ? -1.971 -9.991 2.923 1.00 0.00 19 ASP A N 3
ATOM 1781 C CA . ASP A 1 19 ? -1.125 -10.065 4.141 1.00 0.00 19 ASP A CA 3
ATOM 1782 C C . ASP A 1 19 ? -0.009 -9.028 4.027 1.00 0.00 19 ASP A C 3
ATOM 1783 O O . ASP A 1 19 ? 1.090 -9.323 3.600 1.00 0.00 19 ASP A O 3
ATOM 1792 N N . CYS A 1 20 ? -0.288 -7.814 4.404 1.00 0.00 20 CYS A N 3
ATOM 1793 C CA . CYS A 1 20 ? 0.743 -6.746 4.322 1.00 0.00 20 CYS A CA 3
ATOM 1794 C C . CYS A 1 20 ? 1.855 -7.041 5.324 1.00 0.00 20 CYS A C 3
ATOM 1795 O O . CYS A 1 20 ? 3.015 -6.779 5.083 1.00 0.00 20 CYS A O 3
ATOM 1802 N N . ARG A 1 21 ? 1.496 -7.585 6.450 1.00 0.00 21 ARG A N 3
ATOM 1803 C CA . ARG A 1 21 ? 2.511 -7.906 7.487 1.00 0.00 21 ARG A CA 3
ATOM 1804 C C . ARG A 1 21 ? 3.511 -8.913 6.921 1.00 0.00 21 ARG A C 3
ATOM 1805 O O . ARG A 1 21 ? 4.707 -8.765 7.058 1.00 0.00 21 ARG A O 3
ATOM 1826 N N . ARG A 1 22 ? 3.028 -9.938 6.274 1.00 0.00 22 ARG A N 3
ATOM 1827 C CA . ARG A 1 22 ? 3.949 -10.953 5.696 1.00 0.00 22 ARG A CA 3
ATOM 1828 C C . ARG A 1 22 ? 4.727 -10.339 4.534 1.00 0.00 22 ARG A C 3
ATOM 1829 O O . ARG A 1 22 ? 5.927 -10.476 4.430 1.00 0.00 22 ARG A O 3
ATOM 1850 N N . SER A 1 23 ? 4.043 -9.662 3.662 1.00 0.00 23 SER A N 3
ATOM 1851 C CA . SER A 1 23 ? 4.724 -9.031 2.504 1.00 0.00 23 SER A CA 3
ATOM 1852 C C . SER A 1 23 ? 5.690 -7.950 2.999 1.00 0.00 23 SER A C 3
ATOM 1853 O O . SER A 1 23 ? 6.750 -7.744 2.436 1.00 0.00 23 SER A O 3
ATOM 1861 N N . LEU A 1 24 ? 5.336 -7.249 4.045 1.00 0.00 24 LEU A N 3
ATOM 1862 C CA . LEU A 1 24 ? 6.239 -6.179 4.563 1.00 0.00 24 LEU A CA 3
ATOM 1863 C C . LEU A 1 24 ? 7.531 -6.792 5.098 1.00 0.00 24 LEU A C 3
ATOM 1864 O O . LEU A 1 24 ? 8.618 -6.371 4.750 1.00 0.00 24 LEU A O 3
ATOM 1880 N N . ARG A 1 25 ? 7.433 -7.781 5.943 1.00 0.00 25 ARG A N 3
ATOM 1881 C CA . ARG A 1 25 ? 8.669 -8.403 6.488 1.00 0.00 25 ARG A CA 3
ATOM 1882 C C . ARG A 1 25 ? 9.412 -9.090 5.347 1.00 0.00 25 ARG A C 3
ATOM 1883 O O . ARG A 1 25 ? 10.606 -9.313 5.405 1.00 0.00 25 ARG A O 3
ATOM 1904 N N . ASN A 1 26 ? 8.705 -9.424 4.302 1.00 0.00 26 ASN A N 3
ATOM 1905 C CA . ASN A 1 26 ? 9.349 -10.096 3.141 1.00 0.00 26 ASN A CA 3
ATOM 1906 C C . ASN A 1 26 ? 10.093 -9.062 2.294 1.00 0.00 26 ASN A C 3
ATOM 1907 O O . ASN A 1 26 ? 10.724 -9.391 1.308 1.00 0.00 26 ASN A O 3
ATOM 1918 N N . GLY A 1 27 ? 10.023 -7.815 2.666 1.00 0.00 27 GLY A N 3
ATOM 1919 C CA . GLY A 1 27 ? 10.724 -6.764 1.877 1.00 0.00 27 GLY A CA 3
ATOM 1920 C C . GLY A 1 27 ? 9.888 -6.419 0.642 1.00 0.00 27 GLY A C 3
ATOM 1921 O O . GLY A 1 27 ? 10.383 -5.881 -0.328 1.00 0.00 27 GLY A O 3
ATOM 1925 N N . ASP A 1 28 ? 8.621 -6.728 0.676 1.00 0.00 28 ASP A N 3
ATOM 1926 C CA . ASP A 1 28 ? 7.743 -6.424 -0.487 1.00 0.00 28 ASP A CA 3
ATOM 1927 C C . ASP A 1 28 ? 7.763 -4.919 -0.754 1.00 0.00 28 ASP A C 3
ATOM 1928 O O . ASP A 1 28 ? 7.807 -4.477 -1.887 1.00 0.00 28 ASP A O 3
ATOM 1937 N N . CYS A 1 29 ? 7.748 -4.124 0.281 1.00 0.00 29 CYS A N 3
ATOM 1938 C CA . CYS A 1 29 ? 7.783 -2.647 0.087 1.00 0.00 29 CYS A CA 3
ATOM 1939 C C . CYS A 1 29 ? 9.139 -2.264 -0.502 1.00 0.00 29 CYS A C 3
ATOM 1940 O O . CYS A 1 29 ? 9.298 -1.221 -1.102 1.00 0.00 29 CYS A O 3
ATOM 1947 N N . ASP A 1 30 ? 10.122 -3.103 -0.320 1.00 0.00 30 ASP A N 3
ATOM 1948 C CA . ASP A 1 30 ? 11.480 -2.794 -0.851 1.00 0.00 30 ASP A CA 3
ATOM 1949 C C . ASP A 1 30 ? 11.656 -3.409 -2.239 1.00 0.00 30 ASP A C 3
ATOM 1950 O O . ASP A 1 30 ? 12.691 -3.265 -2.862 1.00 0.00 30 ASP A O 3
ATOM 1959 N N . ASN A 1 31 ? 10.666 -4.096 -2.733 1.00 0.00 31 ASN A N 3
ATOM 1960 C CA . ASN A 1 31 ? 10.799 -4.715 -4.078 1.00 0.00 31 ASN A CA 3
ATOM 1961 C C . ASN A 1 31 ? 10.126 -3.818 -5.118 1.00 0.00 31 ASN A C 3
ATOM 1962 O O . ASN A 1 31 ? 8.928 -3.624 -5.099 1.00 0.00 31 ASN A O 3
ATOM 1973 N N . ASP A 1 32 ? 10.886 -3.272 -6.027 1.00 0.00 32 ASP A N 3
ATOM 1974 C CA . ASP A 1 32 ? 10.285 -2.392 -7.069 1.00 0.00 32 ASP A CA 3
ATOM 1975 C C . ASP A 1 32 ? 9.198 -3.161 -7.816 1.00 0.00 32 ASP A C 3
ATOM 1976 O O . ASP A 1 32 ? 8.204 -2.604 -8.238 1.00 0.00 32 ASP A O 3
ATOM 1985 N N . ASP A 1 33 ? 9.388 -4.435 -7.988 1.00 0.00 33 ASP A N 3
ATOM 1986 C CA . ASP A 1 33 ? 8.378 -5.255 -8.714 1.00 0.00 33 ASP A CA 3
ATOM 1987 C C . ASP A 1 33 ? 7.081 -5.340 -7.905 1.00 0.00 33 ASP A C 3
ATOM 1988 O O . ASP A 1 33 ? 6.022 -5.588 -8.449 1.00 0.00 33 ASP A O 3
ATOM 1997 N N . LYS A 1 34 ? 7.153 -5.164 -6.614 1.00 0.00 34 LYS A N 3
ATOM 1998 C CA . LYS A 1 34 ? 5.916 -5.263 -5.787 1.00 0.00 34 LYS A CA 3
ATOM 1999 C C . LYS A 1 34 ? 5.525 -3.884 -5.262 1.00 0.00 34 LYS A C 3
ATOM 2000 O O . LYS A 1 34 ? 4.524 -3.725 -4.591 1.00 0.00 34 LYS A O 3
ATOM 2019 N N . LEU A 1 35 ? 6.306 -2.886 -5.556 1.00 0.00 35 LEU A N 3
ATOM 2020 C CA . LEU A 1 35 ? 5.977 -1.521 -5.066 1.00 0.00 35 LEU A CA 3
ATOM 2021 C C . LEU A 1 35 ? 4.574 -1.138 -5.533 1.00 0.00 35 LEU A C 3
ATOM 2022 O O . LEU A 1 35 ? 3.776 -0.623 -4.772 1.00 0.00 35 LEU A O 3
ATOM 2038 N N . LEU A 1 36 ? 4.260 -1.393 -6.771 1.00 0.00 36 LEU A N 3
ATOM 2039 C CA . LEU A 1 36 ? 2.902 -1.049 -7.273 1.00 0.00 36 LEU A CA 3
ATOM 2040 C C . LEU A 1 36 ? 1.866 -1.900 -6.540 1.00 0.00 36 LEU A C 3
ATOM 2041 O O . LEU A 1 36 ? 0.814 -1.426 -6.158 1.00 0.00 36 LEU A O 3
ATOM 2057 N N . GLU A 1 37 ? 2.160 -3.155 -6.338 1.00 0.00 37 GLU A N 3
ATOM 2058 C CA . GLU A 1 37 ? 1.198 -4.042 -5.631 1.00 0.00 37 GLU A CA 3
ATOM 2059 C C . GLU A 1 37 ? 0.974 -3.521 -4.210 1.00 0.00 37 GLU A C 3
ATOM 2060 O O . GLU A 1 37 ? -0.122 -3.555 -3.693 1.00 0.00 37 GLU A O 3
ATOM 2072 N N . MET A 1 38 ? 2.008 -3.038 -3.578 1.00 0.00 38 MET A N 3
ATOM 2073 C CA . MET A 1 38 ? 1.854 -2.509 -2.192 1.00 0.00 38 MET A CA 3
ATOM 2074 C C . MET A 1 38 ? 1.012 -1.237 -2.224 1.00 0.00 38 MET A C 3
ATOM 2075 O O . MET A 1 38 ? 0.103 -1.060 -1.436 1.00 0.00 38 MET A O 3
ATOM 2089 N N . GLY A 1 39 ? 1.295 -0.356 -3.143 1.00 0.00 39 GLY A N 3
ATOM 2090 C CA . GLY A 1 39 ? 0.499 0.897 -3.241 1.00 0.00 39 GLY A CA 3
ATOM 2091 C C . GLY A 1 39 ? -0.954 0.521 -3.498 1.00 0.00 39 GLY A C 3
ATOM 2092 O O . GLY A 1 39 ? -1.874 1.235 -3.153 1.00 0.00 39 GLY A O 3
ATOM 2096 N N . TYR A 1 40 ? -1.157 -0.610 -4.111 1.00 0.00 40 TYR A N 3
ATOM 2097 C CA . TYR A 1 40 ? -2.535 -1.072 -4.411 1.00 0.00 40 TYR A CA 3
ATOM 2098 C C . TYR A 1 40 ? -3.065 -1.915 -3.250 1.00 0.00 40 TYR A C 3
ATOM 2099 O O . TYR A 1 40 ? -4.159 -1.711 -2.766 1.00 0.00 40 TYR A O 3
ATOM 2117 N N . TYR A 1 41 ? -2.301 -2.879 -2.813 1.00 0.00 41 TYR A N 3
ATOM 2118 C CA . TYR A 1 41 ? -2.759 -3.757 -1.700 1.00 0.00 41 TYR A CA 3
ATOM 2119 C C . TYR A 1 41 ? -2.481 -3.112 -0.342 1.00 0.00 41 TYR A C 3
ATOM 2120 O O . TYR A 1 41 ? -3.369 -2.976 0.475 1.00 0.00 41 TYR A O 3
ATOM 2138 N N . CYS A 1 42 ? -1.264 -2.726 -0.075 1.00 0.00 42 CYS A N 3
ATOM 2139 C CA . CYS A 1 42 ? -0.973 -2.114 1.251 1.00 0.00 42 CYS A CA 3
ATOM 2140 C C . CYS A 1 42 ? -0.179 -0.822 1.091 1.00 0.00 42 CYS A C 3
ATOM 2141 O O . CYS A 1 42 ? 1.011 -0.787 1.338 1.00 0.00 42 CYS A O 3
ATOM 2148 N N . PRO A 1 43 ? -0.833 0.238 0.702 1.00 0.00 43 PRO A N 3
ATOM 2149 C CA . PRO A 1 43 ? -0.175 1.563 0.531 1.00 0.00 43 PRO A CA 3
ATOM 2150 C C . PRO A 1 43 ? 0.242 2.135 1.883 1.00 0.00 43 PRO A C 3
ATOM 2151 O O . PRO A 1 43 ? 1.236 2.824 2.009 1.00 0.00 43 PRO A O 3
ATOM 2162 N N . VAL A 1 44 ? -0.516 1.840 2.900 1.00 0.00 44 VAL A N 3
ATOM 2163 C CA . VAL A 1 44 ? -0.181 2.342 4.256 1.00 0.00 44 VAL A CA 3
ATOM 2164 C C . VAL A 1 44 ? 0.933 1.479 4.858 1.00 0.00 44 VAL A C 3
ATOM 2165 O O . VAL A 1 44 ? 1.864 1.975 5.458 1.00 0.00 44 VAL A O 3
ATOM 2178 N N . THR A 1 45 ? 0.832 0.186 4.705 1.00 0.00 45 THR A N 3
ATOM 2179 C CA . THR A 1 45 ? 1.867 -0.730 5.270 1.00 0.00 45 THR A CA 3
ATOM 2180 C C . THR A 1 45 ? 3.250 -0.394 4.714 1.00 0.00 45 THR A C 3
ATOM 2181 O O . THR A 1 45 ? 4.239 -0.454 5.415 1.00 0.00 45 THR A O 3
ATOM 2192 N N . CYS A 1 46 ? 3.336 -0.069 3.455 1.00 0.00 46 CYS A N 3
ATOM 2193 C CA . CYS A 1 46 ? 4.667 0.231 2.859 1.00 0.00 46 CYS A CA 3
ATOM 2194 C C . CYS A 1 46 ? 5.037 1.704 3.064 1.00 0.00 46 CYS A C 3
ATOM 2195 O O . CYS A 1 46 ? 6.129 2.125 2.738 1.00 0.00 46 CYS A O 3
ATOM 2202 N N . GLY A 1 47 ? 4.155 2.485 3.623 1.00 0.00 47 GLY A N 3
ATOM 2203 C CA . GLY A 1 47 ? 4.484 3.917 3.871 1.00 0.00 47 GLY A CA 3
ATOM 2204 C C . GLY A 1 47 ? 4.294 4.754 2.602 1.00 0.00 47 GLY A C 3
ATOM 2205 O O . GLY A 1 47 ? 5.051 5.670 2.340 1.00 0.00 47 GLY A O 3
ATOM 2209 N N . PHE A 1 48 ? 3.280 4.478 1.828 1.00 0.00 48 PHE A N 3
ATOM 2210 C CA . PHE A 1 48 ? 3.039 5.293 0.604 1.00 0.00 48 PHE A CA 3
ATOM 2211 C C . PHE A 1 48 ? 1.812 6.162 0.852 1.00 0.00 48 PHE A C 3
ATOM 2212 O O . PHE A 1 48 ? 1.554 7.122 0.153 1.00 0.00 48 PHE A O 3
ATOM 2229 N N . CYS A 1 49 ? 1.066 5.835 1.870 1.00 0.00 49 CYS A N 3
ATOM 2230 C CA . CYS A 1 49 ? -0.142 6.633 2.212 1.00 0.00 49 CYS A CA 3
ATOM 2231 C C . CYS A 1 49 ? -0.082 7.011 3.695 1.00 0.00 49 CYS A C 3
ATOM 2232 O O . CYS A 1 49 ? 0.747 6.519 4.436 1.00 0.00 49 CYS A O 3
ATOM 2239 N N . GLU A 1 50 ? -0.952 7.877 4.135 1.00 0.00 50 GLU A N 3
ATOM 2240 C CA . GLU A 1 50 ? -0.944 8.280 5.569 1.00 0.00 50 GLU A CA 3
ATOM 2241 C C . GLU A 1 50 ? -2.132 7.632 6.285 1.00 0.00 50 GLU A C 3
ATOM 2242 O O . GLU A 1 50 ? -3.272 7.887 5.949 1.00 0.00 50 GLU A O 3
ATOM 2254 N N . PRO A 1 51 ? -1.879 6.797 7.260 1.00 0.00 51 PRO A N 3
ATOM 2255 C CA . PRO A 1 51 ? -2.961 6.109 8.017 1.00 0.00 51 PRO A CA 3
ATOM 2256 C C . PRO A 1 51 ? -4.078 7.070 8.431 1.00 0.00 51 PRO A C 3
ATOM 2257 O O . PRO A 1 51 ? -3.761 8.184 8.816 1.00 0.00 51 PRO A O 3
ATOM 2269 N N . ASN A 1 1 ? -7.089 25.115 -0.788 1.00 0.00 1 ASN A N 4
ATOM 2270 C CA . ASN A 1 1 ? -6.776 26.145 -1.818 1.00 0.00 1 ASN A CA 4
ATOM 2271 C C . ASN A 1 1 ? -7.216 25.636 -3.193 1.00 0.00 1 ASN A C 4
ATOM 2272 O O . ASN A 1 1 ? -8.268 25.993 -3.688 1.00 0.00 1 ASN A O 4
ATOM 2282 N N . ASP A 1 2 ? -6.424 24.804 -3.816 1.00 0.00 2 ASP A N 4
ATOM 2283 C CA . ASP A 1 2 ? -6.810 24.274 -5.155 1.00 0.00 2 ASP A CA 4
ATOM 2284 C C . ASP A 1 2 ? -8.005 23.331 -5.001 1.00 0.00 2 ASP A C 4
ATOM 2285 O O . ASP A 1 2 ? -8.096 22.577 -4.051 1.00 0.00 2 ASP A O 4
ATOM 2294 N N . ILE A 1 3 ? -8.924 23.369 -5.927 1.00 0.00 3 ILE A N 4
ATOM 2295 C CA . ILE A 1 3 ? -10.115 22.479 -5.838 1.00 0.00 3 ILE A CA 4
ATOM 2296 C C . ILE A 1 3 ? -9.696 21.032 -6.096 1.00 0.00 3 ILE A C 4
ATOM 2297 O O . ILE A 1 3 ? -10.513 20.132 -6.118 1.00 0.00 3 ILE A O 4
ATOM 2313 N N . ARG A 1 4 ? -8.429 20.802 -6.296 1.00 0.00 4 ARG A N 4
ATOM 2314 C CA . ARG A 1 4 ? -7.951 19.416 -6.560 1.00 0.00 4 ARG A CA 4
ATOM 2315 C C . ARG A 1 4 ? -7.960 18.614 -5.261 1.00 0.00 4 ARG A C 4
ATOM 2316 O O . ARG A 1 4 ? -7.610 17.449 -5.233 1.00 0.00 4 ARG A O 4
ATOM 2337 N N . THR A 1 5 ? -8.359 19.225 -4.181 1.00 0.00 5 THR A N 4
ATOM 2338 C CA . THR A 1 5 ? -8.389 18.503 -2.882 1.00 0.00 5 THR A CA 4
ATOM 2339 C C . THR A 1 5 ? -9.730 17.781 -2.730 1.00 0.00 5 THR A C 4
ATOM 2340 O O . THR A 1 5 ? -10.003 17.162 -1.723 1.00 0.00 5 THR A O 4
ATOM 2351 N N . ALA A 1 6 ? -10.568 17.861 -3.726 1.00 0.00 6 ALA A N 4
ATOM 2352 C CA . ALA A 1 6 ? -11.893 17.185 -3.640 1.00 0.00 6 ALA A CA 4
ATOM 2353 C C . ALA A 1 6 ? -11.712 15.668 -3.742 1.00 0.00 6 ALA A C 4
ATOM 2354 O O . ALA A 1 6 ? -12.651 14.914 -3.587 1.00 0.00 6 ALA A O 4
ATOM 2361 N N . ALA A 1 7 ? -10.517 15.208 -3.998 1.00 0.00 7 ALA A N 4
ATOM 2362 C CA . ALA A 1 7 ? -10.301 13.738 -4.104 1.00 0.00 7 ALA A CA 4
ATOM 2363 C C . ALA A 1 7 ? -10.649 13.079 -2.770 1.00 0.00 7 ALA A C 4
ATOM 2364 O O . ALA A 1 7 ? -10.364 13.607 -1.713 1.00 0.00 7 ALA A O 4
ATOM 2371 N N . ASP A 1 8 ? -11.257 11.928 -2.811 1.00 0.00 8 ASP A N 4
ATOM 2372 C CA . ASP A 1 8 ? -11.617 11.234 -1.546 1.00 0.00 8 ASP A CA 4
ATOM 2373 C C . ASP A 1 8 ? -10.571 10.160 -1.251 1.00 0.00 8 ASP A C 4
ATOM 2374 O O . ASP A 1 8 ? -10.733 9.344 -0.365 1.00 0.00 8 ASP A O 4
ATOM 2383 N N . MET A 1 9 ? -9.499 10.151 -1.996 1.00 0.00 9 MET A N 4
ATOM 2384 C CA . MET A 1 9 ? -8.442 9.127 -1.771 1.00 0.00 9 MET A CA 4
ATOM 2385 C C . MET A 1 9 ? -7.410 9.653 -0.772 1.00 0.00 9 MET A C 4
ATOM 2386 O O . MET A 1 9 ? -6.310 9.147 -0.678 1.00 0.00 9 MET A O 4
ATOM 2400 N N . GLU A 1 10 ? -7.754 10.664 -0.024 1.00 0.00 10 GLU A N 4
ATOM 2401 C CA . GLU A 1 10 ? -6.791 11.215 0.969 1.00 0.00 10 GLU A CA 4
ATOM 2402 C C . GLU A 1 10 ? -6.561 10.192 2.080 1.00 0.00 10 GLU A C 4
ATOM 2403 O O . GLU A 1 10 ? -5.534 10.188 2.732 1.00 0.00 10 GLU A O 4
ATOM 2415 N N . HIS A 1 11 ? -7.511 9.327 2.307 1.00 0.00 11 HIS A N 4
ATOM 2416 C CA . HIS A 1 11 ? -7.347 8.311 3.378 1.00 0.00 11 HIS A CA 4
ATOM 2417 C C . HIS A 1 11 ? -7.002 6.966 2.742 1.00 0.00 11 HIS A C 4
ATOM 2418 O O . HIS A 1 11 ? -7.746 6.438 1.940 1.00 0.00 11 HIS A O 4
ATOM 2433 N N . CYS A 1 12 ? -5.878 6.411 3.095 1.00 0.00 12 CYS A N 4
ATOM 2434 C CA . CYS A 1 12 ? -5.477 5.100 2.512 1.00 0.00 12 CYS A CA 4
ATOM 2435 C C . CYS A 1 12 ? -5.528 4.028 3.596 1.00 0.00 12 CYS A C 4
ATOM 2436 O O . CYS A 1 12 ? -5.316 4.302 4.762 1.00 0.00 12 CYS A O 4
ATOM 2443 N N . ALA A 1 13 ? -5.805 2.809 3.230 1.00 0.00 13 ALA A N 4
ATOM 2444 C CA . ALA A 1 13 ? -5.866 1.728 4.251 1.00 0.00 13 ALA A CA 4
ATOM 2445 C C . ALA A 1 13 ? -5.183 0.464 3.724 1.00 0.00 13 ALA A C 4
ATOM 2446 O O . ALA A 1 13 ? -5.143 0.215 2.534 1.00 0.00 13 ALA A O 4
ATOM 2453 N N . ASP A 1 14 ? -4.654 -0.344 4.603 1.00 0.00 14 ASP A N 4
ATOM 2454 C CA . ASP A 1 14 ? -3.988 -1.597 4.158 1.00 0.00 14 ASP A CA 4
ATOM 2455 C C . ASP A 1 14 ? -5.055 -2.610 3.737 1.00 0.00 14 ASP A C 4
ATOM 2456 O O . ASP A 1 14 ? -6.134 -2.655 4.295 1.00 0.00 14 ASP A O 4
ATOM 2465 N N . GLU A 1 15 ? -4.774 -3.418 2.748 1.00 0.00 15 GLU A N 4
ATOM 2466 C CA . GLU A 1 15 ? -5.792 -4.412 2.298 1.00 0.00 15 GLU A CA 4
ATOM 2467 C C . GLU A 1 15 ? -6.003 -5.455 3.392 1.00 0.00 15 GLU A C 4
ATOM 2468 O O . GLU A 1 15 ? -5.066 -5.968 3.965 1.00 0.00 15 GLU A O 4
ATOM 2480 N N . LYS A 1 16 ? -7.232 -5.774 3.680 1.00 0.00 16 LYS A N 4
ATOM 2481 C CA . LYS A 1 16 ? -7.513 -6.788 4.730 1.00 0.00 16 LYS A CA 4
ATOM 2482 C C . LYS A 1 16 ? -7.370 -8.190 4.136 1.00 0.00 16 LYS A C 4
ATOM 2483 O O . LYS A 1 16 ? -7.104 -9.147 4.836 1.00 0.00 16 LYS A O 4
ATOM 2502 N N . ASN A 1 17 ? -7.554 -8.321 2.851 1.00 0.00 17 ASN A N 4
ATOM 2503 C CA . ASN A 1 17 ? -7.438 -9.663 2.213 1.00 0.00 17 ASN A CA 4
ATOM 2504 C C . ASN A 1 17 ? -5.988 -9.926 1.806 1.00 0.00 17 ASN A C 4
ATOM 2505 O O . ASN A 1 17 ? -5.646 -11.002 1.357 1.00 0.00 17 ASN A O 4
ATOM 2516 N N . PHE A 1 18 ? -5.128 -8.955 1.964 1.00 0.00 18 PHE A N 4
ATOM 2517 C CA . PHE A 1 18 ? -3.701 -9.163 1.589 1.00 0.00 18 PHE A CA 4
ATOM 2518 C C . PHE A 1 18 ? -2.848 -9.164 2.857 1.00 0.00 18 PHE A C 4
ATOM 2519 O O . PHE A 1 18 ? -3.012 -8.332 3.726 1.00 0.00 18 PHE A O 4
ATOM 2536 N N . ASP A 1 19 ? -1.935 -10.086 2.969 1.00 0.00 19 ASP A N 4
ATOM 2537 C CA . ASP A 1 19 ? -1.075 -10.127 4.178 1.00 0.00 19 ASP A CA 4
ATOM 2538 C C . ASP A 1 19 ? 0.030 -9.083 4.026 1.00 0.00 19 ASP A C 4
ATOM 2539 O O . ASP A 1 19 ? 1.120 -9.373 3.575 1.00 0.00 19 ASP A O 4
ATOM 2548 N N . CYS A 1 20 ? -0.250 -7.861 4.389 1.00 0.00 20 CYS A N 4
ATOM 2549 C CA . CYS A 1 20 ? 0.772 -6.786 4.257 1.00 0.00 20 CYS A CA 4
ATOM 2550 C C . CYS A 1 20 ? 1.899 -7.037 5.254 1.00 0.00 20 CYS A C 4
ATOM 2551 O O . CYS A 1 20 ? 3.056 -6.794 4.978 1.00 0.00 20 CYS A O 4
ATOM 2558 N N . ARG A 1 21 ? 1.563 -7.521 6.414 1.00 0.00 21 ARG A N 4
ATOM 2559 C CA . ARG A 1 21 ? 2.600 -7.793 7.439 1.00 0.00 21 ARG A CA 4
ATOM 2560 C C . ARG A 1 21 ? 3.585 -8.825 6.890 1.00 0.00 21 ARG A C 4
ATOM 2561 O O . ARG A 1 21 ? 4.787 -8.660 6.974 1.00 0.00 21 ARG A O 4
ATOM 2582 N N . ARG A 1 22 ? 3.087 -9.880 6.308 1.00 0.00 22 ARG A N 4
ATOM 2583 C CA . ARG A 1 22 ? 3.999 -10.909 5.744 1.00 0.00 22 ARG A CA 4
ATOM 2584 C C . ARG A 1 22 ? 4.759 -10.313 4.562 1.00 0.00 22 ARG A C 4
ATOM 2585 O O . ARG A 1 22 ? 5.961 -10.430 4.456 1.00 0.00 22 ARG A O 4
ATOM 2606 N N . SER A 1 23 ? 4.060 -9.668 3.672 1.00 0.00 23 SER A N 4
ATOM 2607 C CA . SER A 1 23 ? 4.738 -9.057 2.499 1.00 0.00 23 SER A CA 4
ATOM 2608 C C . SER A 1 23 ? 5.713 -7.981 2.986 1.00 0.00 23 SER A C 4
ATOM 2609 O O . SER A 1 23 ? 6.770 -7.786 2.420 1.00 0.00 23 SER A O 4
ATOM 2617 N N . LEU A 1 24 ? 5.361 -7.279 4.030 1.00 0.00 24 LEU A N 4
ATOM 2618 C CA . LEU A 1 24 ? 6.259 -6.210 4.558 1.00 0.00 24 LEU A CA 4
ATOM 2619 C C . LEU A 1 24 ? 7.565 -6.821 5.080 1.00 0.00 24 LEU A C 4
ATOM 2620 O O . LEU A 1 24 ? 8.644 -6.387 4.725 1.00 0.00 24 LEU A O 4
ATOM 2636 N N . ARG A 1 25 ? 7.484 -7.821 5.917 1.00 0.00 25 ARG A N 4
ATOM 2637 C CA . ARG A 1 25 ? 8.735 -8.439 6.441 1.00 0.00 25 ARG A CA 4
ATOM 2638 C C . ARG A 1 25 ? 9.467 -9.121 5.287 1.00 0.00 25 ARG A C 4
ATOM 2639 O O . ARG A 1 25 ? 10.671 -9.285 5.310 1.00 0.00 25 ARG A O 4
ATOM 2660 N N . ASN A 1 26 ? 8.747 -9.502 4.269 1.00 0.00 26 ASN A N 4
ATOM 2661 C CA . ASN A 1 26 ? 9.390 -10.156 3.097 1.00 0.00 26 ASN A CA 4
ATOM 2662 C C . ASN A 1 26 ? 10.110 -9.093 2.272 1.00 0.00 26 ASN A C 4
ATOM 2663 O O . ASN A 1 26 ? 10.729 -9.383 1.269 1.00 0.00 26 ASN A O 4
ATOM 2674 N N . GLY A 1 27 ? 10.025 -7.861 2.687 1.00 0.00 27 GLY A N 4
ATOM 2675 C CA . GLY A 1 27 ? 10.697 -6.773 1.926 1.00 0.00 27 GLY A CA 4
ATOM 2676 C C . GLY A 1 27 ? 9.868 -6.446 0.686 1.00 0.00 27 GLY A C 4
ATOM 2677 O O . GLY A 1 27 ? 10.364 -5.906 -0.282 1.00 0.00 27 GLY A O 4
ATOM 2681 N N . ASP A 1 28 ? 8.603 -6.772 0.707 1.00 0.00 28 ASP A N 4
ATOM 2682 C CA . ASP A 1 28 ? 7.742 -6.478 -0.471 1.00 0.00 28 ASP A CA 4
ATOM 2683 C C . ASP A 1 28 ? 7.786 -4.978 -0.757 1.00 0.00 28 ASP A C 4
ATOM 2684 O O . ASP A 1 28 ? 7.822 -4.552 -1.895 1.00 0.00 28 ASP A O 4
ATOM 2693 N N . CYS A 1 29 ? 7.799 -4.172 0.269 1.00 0.00 29 CYS A N 4
ATOM 2694 C CA . CYS A 1 29 ? 7.859 -2.701 0.058 1.00 0.00 29 CYS A CA 4
ATOM 2695 C C . CYS A 1 29 ? 9.215 -2.354 -0.561 1.00 0.00 29 CYS A C 4
ATOM 2696 O O . CYS A 1 29 ? 9.393 -1.308 -1.153 1.00 0.00 29 CYS A O 4
ATOM 2703 N N . ASP A 1 30 ? 10.176 -3.229 -0.417 1.00 0.00 30 ASP A N 4
ATOM 2704 C CA . ASP A 1 30 ? 11.527 -2.960 -0.985 1.00 0.00 30 ASP A CA 4
ATOM 2705 C C . ASP A 1 30 ? 11.658 -3.623 -2.356 1.00 0.00 30 ASP A C 4
ATOM 2706 O O . ASP A 1 30 ? 12.703 -3.582 -2.976 1.00 0.00 30 ASP A O 4
ATOM 2715 N N . ASN A 1 31 ? 10.613 -4.236 -2.838 1.00 0.00 31 ASN A N 4
ATOM 2716 C CA . ASN A 1 31 ? 10.693 -4.893 -4.168 1.00 0.00 31 ASN A CA 4
ATOM 2717 C C . ASN A 1 31 ? 10.037 -3.997 -5.213 1.00 0.00 31 ASN A C 4
ATOM 2718 O O . ASN A 1 31 ? 8.847 -3.759 -5.187 1.00 0.00 31 ASN A O 4
ATOM 2729 N N . ASP A 1 32 ? 10.811 -3.499 -6.135 1.00 0.00 32 ASP A N 4
ATOM 2730 C CA . ASP A 1 32 ? 10.246 -2.618 -7.192 1.00 0.00 32 ASP A CA 4
ATOM 2731 C C . ASP A 1 32 ? 9.108 -3.350 -7.896 1.00 0.00 32 ASP A C 4
ATOM 2732 O O . ASP A 1 32 ? 8.131 -2.759 -8.309 1.00 0.00 32 ASP A O 4
ATOM 2741 N N . ASP A 1 33 ? 9.239 -4.637 -8.040 1.00 0.00 33 ASP A N 4
ATOM 2742 C CA . ASP A 1 33 ? 8.183 -5.432 -8.724 1.00 0.00 33 ASP A CA 4
ATOM 2743 C C . ASP A 1 33 ? 6.905 -5.455 -7.882 1.00 0.00 33 ASP A C 4
ATOM 2744 O O . ASP A 1 33 ? 5.820 -5.634 -8.399 1.00 0.00 33 ASP A O 4
ATOM 2753 N N . LYS A 1 34 ? 7.020 -5.299 -6.592 1.00 0.00 34 LYS A N 4
ATOM 2754 C CA . LYS A 1 34 ? 5.801 -5.336 -5.737 1.00 0.00 34 LYS A CA 4
ATOM 2755 C C . LYS A 1 34 ? 5.492 -3.934 -5.225 1.00 0.00 34 LYS A C 4
ATOM 2756 O O . LYS A 1 34 ? 4.515 -3.717 -4.537 1.00 0.00 34 LYS A O 4
ATOM 2775 N N . LEU A 1 35 ? 6.317 -2.979 -5.545 1.00 0.00 35 LEU A N 4
ATOM 2776 C CA . LEU A 1 35 ? 6.063 -1.596 -5.067 1.00 0.00 35 LEU A CA 4
ATOM 2777 C C . LEU A 1 35 ? 4.671 -1.153 -5.512 1.00 0.00 35 LEU A C 4
ATOM 2778 O O . LEU A 1 35 ? 3.898 -0.635 -4.731 1.00 0.00 35 LEU A O 4
ATOM 2794 N N . LEU A 1 36 ? 4.332 -1.366 -6.754 1.00 0.00 36 LEU A N 4
ATOM 2795 C CA . LEU A 1 36 ? 2.977 -0.969 -7.224 1.00 0.00 36 LEU A CA 4
ATOM 2796 C C . LEU A 1 36 ? 1.932 -1.799 -6.483 1.00 0.00 36 LEU A C 4
ATOM 2797 O O . LEU A 1 36 ? 0.889 -1.310 -6.099 1.00 0.00 36 LEU A O 4
ATOM 2813 N N . GLU A 1 37 ? 2.208 -3.059 -6.279 1.00 0.00 37 GLU A N 4
ATOM 2814 C CA . GLU A 1 37 ? 1.229 -3.925 -5.568 1.00 0.00 37 GLU A CA 4
ATOM 2815 C C . GLU A 1 37 ? 1.005 -3.385 -4.155 1.00 0.00 37 GLU A C 4
ATOM 2816 O O . GLU A 1 37 ? -0.098 -3.383 -3.650 1.00 0.00 37 GLU A O 4
ATOM 2828 N N . MET A 1 38 ? 2.043 -2.923 -3.516 1.00 0.00 38 MET A N 4
ATOM 2829 C CA . MET A 1 38 ? 1.890 -2.379 -2.139 1.00 0.00 38 MET A CA 4
ATOM 2830 C C . MET A 1 38 ? 1.108 -1.069 -2.181 1.00 0.00 38 MET A C 4
ATOM 2831 O O . MET A 1 38 ? 0.206 -0.846 -1.398 1.00 0.00 38 MET A O 4
ATOM 2845 N N . GLY A 1 39 ? 1.437 -0.204 -3.099 1.00 0.00 39 GLY A N 4
ATOM 2846 C CA . GLY A 1 39 ? 0.704 1.085 -3.199 1.00 0.00 39 GLY A CA 4
ATOM 2847 C C . GLY A 1 39 ? -0.775 0.782 -3.428 1.00 0.00 39 GLY A C 4
ATOM 2848 O O . GLY A 1 39 ? -1.644 1.577 -3.126 1.00 0.00 39 GLY A O 4
ATOM 2852 N N . TYR A 1 40 ? -1.057 -0.370 -3.969 1.00 0.00 40 TYR A N 4
ATOM 2853 C CA . TYR A 1 40 ? -2.467 -0.760 -4.243 1.00 0.00 40 TYR A CA 4
ATOM 2854 C C . TYR A 1 40 ? -3.022 -1.597 -3.085 1.00 0.00 40 TYR A C 4
ATOM 2855 O O . TYR A 1 40 ? -4.052 -1.289 -2.523 1.00 0.00 40 TYR A O 4
ATOM 2873 N N . TYR A 1 41 ? -2.355 -2.668 -2.738 1.00 0.00 41 TYR A N 4
ATOM 2874 C CA . TYR A 1 41 ? -2.854 -3.532 -1.635 1.00 0.00 41 TYR A CA 4
ATOM 2875 C C . TYR A 1 41 ? -2.539 -2.906 -0.278 1.00 0.00 41 TYR A C 4
ATOM 2876 O O . TYR A 1 41 ? -3.416 -2.719 0.541 1.00 0.00 41 TYR A O 4
ATOM 2894 N N . CYS A 1 42 ? -1.300 -2.592 -0.017 1.00 0.00 42 CYS A N 4
ATOM 2895 C CA . CYS A 1 42 ? -0.967 -2.004 1.308 1.00 0.00 42 CYS A CA 4
ATOM 2896 C C . CYS A 1 42 ? -0.134 -0.733 1.153 1.00 0.00 42 CYS A C 4
ATOM 2897 O O . CYS A 1 42 ? 1.051 -0.723 1.431 1.00 0.00 42 CYS A O 4
ATOM 2904 N N . PRO A 1 43 ? -0.755 0.338 0.742 1.00 0.00 43 PRO A N 4
ATOM 2905 C CA . PRO A 1 43 ? -0.072 1.653 0.579 1.00 0.00 43 PRO A CA 4
ATOM 2906 C C . PRO A 1 43 ? 0.379 2.213 1.929 1.00 0.00 43 PRO A C 4
ATOM 2907 O O . PRO A 1 43 ? 1.391 2.875 2.039 1.00 0.00 43 PRO A O 4
ATOM 2918 N N . VAL A 1 44 ? -0.376 1.943 2.959 1.00 0.00 44 VAL A N 4
ATOM 2919 C CA . VAL A 1 44 ? -0.010 2.445 4.312 1.00 0.00 44 VAL A CA 4
ATOM 2920 C C . VAL A 1 44 ? 1.091 1.562 4.907 1.00 0.00 44 VAL A C 4
ATOM 2921 O O . VAL A 1 44 ? 2.034 2.042 5.502 1.00 0.00 44 VAL A O 4
ATOM 2934 N N . THR A 1 45 ? 0.963 0.272 4.759 1.00 0.00 45 THR A N 4
ATOM 2935 C CA . THR A 1 45 ? 1.981 -0.664 5.325 1.00 0.00 45 THR A CA 4
ATOM 2936 C C . THR A 1 45 ? 3.366 -0.381 4.743 1.00 0.00 45 THR A C 4
ATOM 2937 O O . THR A 1 45 ? 4.364 -0.479 5.429 1.00 0.00 45 THR A O 4
ATOM 2948 N N . CYS A 1 46 ? 3.447 -0.058 3.483 1.00 0.00 46 CYS A N 4
ATOM 2949 C CA . CYS A 1 46 ? 4.782 0.192 2.874 1.00 0.00 46 CYS A CA 4
ATOM 2950 C C . CYS A 1 46 ? 5.205 1.650 3.077 1.00 0.00 46 CYS A C 4
ATOM 2951 O O . CYS A 1 46 ? 6.302 2.038 2.728 1.00 0.00 46 CYS A O 4
ATOM 2958 N N . GLY A 1 47 ? 4.363 2.455 3.664 1.00 0.00 47 GLY A N 4
ATOM 2959 C CA . GLY A 1 47 ? 4.743 3.874 3.913 1.00 0.00 47 GLY A CA 4
ATOM 2960 C C . GLY A 1 47 ? 4.582 4.712 2.643 1.00 0.00 47 GLY A C 4
ATOM 2961 O O . GLY A 1 47 ? 5.385 5.582 2.363 1.00 0.00 47 GLY A O 4
ATOM 2965 N N . PHE A 1 48 ? 3.552 4.478 1.882 1.00 0.00 48 PHE A N 4
ATOM 2966 C CA . PHE A 1 48 ? 3.343 5.288 0.650 1.00 0.00 48 PHE A CA 4
ATOM 2967 C C . PHE A 1 48 ? 2.129 6.184 0.858 1.00 0.00 48 PHE A C 4
ATOM 2968 O O . PHE A 1 48 ? 1.902 7.126 0.126 1.00 0.00 48 PHE A O 4
ATOM 2985 N N . CYS A 1 49 ? 1.353 5.899 1.861 1.00 0.00 49 CYS A N 4
ATOM 2986 C CA . CYS A 1 49 ? 0.154 6.730 2.134 1.00 0.00 49 CYS A CA 4
ATOM 2987 C C . CYS A 1 49 ? -0.141 6.726 3.634 1.00 0.00 49 CYS A C 4
ATOM 2988 O O . CYS A 1 49 ? 0.527 6.067 4.406 1.00 0.00 49 CYS A O 4
ATOM 2995 N N . GLU A 1 50 ? -1.127 7.466 4.057 1.00 0.00 50 GLU A N 4
ATOM 2996 C CA . GLU A 1 50 ? -1.457 7.517 5.510 1.00 0.00 50 GLU A CA 4
ATOM 2997 C C . GLU A 1 50 ? -2.665 6.621 5.804 1.00 0.00 50 GLU A C 4
ATOM 2998 O O . GLU A 1 50 ? -3.529 6.438 4.971 1.00 0.00 50 GLU A O 4
ATOM 3010 N N . PRO A 1 51 ? -2.724 6.073 6.992 1.00 0.00 51 PRO A N 4
ATOM 3011 C CA . PRO A 1 51 ? -3.846 5.184 7.419 1.00 0.00 51 PRO A CA 4
ATOM 3012 C C . PRO A 1 51 ? -5.162 5.950 7.592 1.00 0.00 51 PRO A C 4
ATOM 3013 O O . PRO A 1 51 ? -5.290 6.658 8.578 1.00 0.00 51 PRO A O 4
ATOM 3025 N N . ASN A 1 1 ? -25.328 17.728 -8.987 1.00 0.00 1 ASN A N 5
ATOM 3026 C CA . ASN A 1 1 ? -23.955 17.402 -8.507 1.00 0.00 1 ASN A CA 5
ATOM 3027 C C . ASN A 1 1 ? -24.036 16.681 -7.160 1.00 0.00 1 ASN A C 5
ATOM 3028 O O . ASN A 1 1 ? -24.660 17.151 -6.229 1.00 0.00 1 ASN A O 5
ATOM 3038 N N . ASP A 1 2 ? -23.407 15.544 -7.051 1.00 0.00 2 ASP A N 5
ATOM 3039 C CA . ASP A 1 2 ? -23.439 14.794 -5.766 1.00 0.00 2 ASP A CA 5
ATOM 3040 C C . ASP A 1 2 ? -22.419 15.401 -4.804 1.00 0.00 2 ASP A C 5
ATOM 3041 O O . ASP A 1 2 ? -21.274 15.619 -5.150 1.00 0.00 2 ASP A O 5
ATOM 3050 N N . ILE A 1 3 ? -22.828 15.686 -3.603 1.00 0.00 3 ILE A N 5
ATOM 3051 C CA . ILE A 1 3 ? -21.889 16.290 -2.619 1.00 0.00 3 ILE A CA 5
ATOM 3052 C C . ILE A 1 3 ? -20.940 15.215 -2.080 1.00 0.00 3 ILE A C 5
ATOM 3053 O O . ILE A 1 3 ? -20.060 15.492 -1.290 1.00 0.00 3 ILE A O 5
ATOM 3069 N N . ARG A 1 4 ? -21.106 13.991 -2.505 1.00 0.00 4 ARG A N 5
ATOM 3070 C CA . ARG A 1 4 ? -20.208 12.905 -2.017 1.00 0.00 4 ARG A CA 5
ATOM 3071 C C . ARG A 1 4 ? -18.849 13.029 -2.708 1.00 0.00 4 ARG A C 5
ATOM 3072 O O . ARG A 1 4 ? -17.958 12.231 -2.499 1.00 0.00 4 ARG A O 5
ATOM 3093 N N . THR A 1 5 ? -18.686 14.024 -3.534 1.00 0.00 5 THR A N 5
ATOM 3094 C CA . THR A 1 5 ? -17.392 14.202 -4.243 1.00 0.00 5 THR A CA 5
ATOM 3095 C C . THR A 1 5 ? -16.407 14.940 -3.336 1.00 0.00 5 THR A C 5
ATOM 3096 O O . THR A 1 5 ? -15.300 15.248 -3.727 1.00 0.00 5 THR A O 5
ATOM 3107 N N . ALA A 1 6 ? -16.802 15.224 -2.126 1.00 0.00 6 ALA A N 5
ATOM 3108 C CA . ALA A 1 6 ? -15.883 15.942 -1.200 1.00 0.00 6 ALA A CA 5
ATOM 3109 C C . ALA A 1 6 ? -14.786 14.988 -0.724 1.00 0.00 6 ALA A C 5
ATOM 3110 O O . ALA A 1 6 ? -13.811 15.398 -0.124 1.00 0.00 6 ALA A O 5
ATOM 3117 N N . ALA A 1 7 ? -14.931 13.721 -0.988 1.00 0.00 7 ALA A N 5
ATOM 3118 C CA . ALA A 1 7 ? -13.891 12.749 -0.549 1.00 0.00 7 ALA A CA 5
ATOM 3119 C C . ALA A 1 7 ? -12.587 13.038 -1.298 1.00 0.00 7 ALA A C 5
ATOM 3120 O O . ALA A 1 7 ? -12.586 13.258 -2.493 1.00 0.00 7 ALA A O 5
ATOM 3127 N N . ASP A 1 8 ? -11.475 13.043 -0.613 1.00 0.00 8 ASP A N 5
ATOM 3128 C CA . ASP A 1 8 ? -10.182 13.324 -1.304 1.00 0.00 8 ASP A CA 5
ATOM 3129 C C . ASP A 1 8 ? -9.425 12.017 -1.538 1.00 0.00 8 ASP A C 5
ATOM 3130 O O . ASP A 1 8 ? -8.338 12.005 -2.081 1.00 0.00 8 ASP A O 5
ATOM 3139 N N . MET A 1 9 ? -9.989 10.911 -1.134 1.00 0.00 9 MET A N 5
ATOM 3140 C CA . MET A 1 9 ? -9.296 9.606 -1.332 1.00 0.00 9 MET A CA 5
ATOM 3141 C C . MET A 1 9 ? -7.835 9.736 -0.907 1.00 0.00 9 MET A C 5
ATOM 3142 O O . MET A 1 9 ? -6.998 8.930 -1.268 1.00 0.00 9 MET A O 5
ATOM 3156 N N . GLU A 1 10 ? -7.519 10.741 -0.137 1.00 0.00 10 GLU A N 5
ATOM 3157 C CA . GLU A 1 10 ? -6.112 10.918 0.317 1.00 0.00 10 GLU A CA 5
ATOM 3158 C C . GLU A 1 10 ? -5.816 9.891 1.405 1.00 0.00 10 GLU A C 5
ATOM 3159 O O . GLU A 1 10 ? -4.687 9.709 1.816 1.00 0.00 10 GLU A O 5
ATOM 3171 N N . HIS A 1 11 ? -6.825 9.215 1.872 1.00 0.00 11 HIS A N 5
ATOM 3172 C CA . HIS A 1 11 ? -6.608 8.203 2.932 1.00 0.00 11 HIS A CA 5
ATOM 3173 C C . HIS A 1 11 ? -6.597 6.818 2.304 1.00 0.00 11 HIS A C 5
ATOM 3174 O O . HIS A 1 11 ? -7.519 6.426 1.615 1.00 0.00 11 HIS A O 5
ATOM 3189 N N . CYS A 1 12 ? -5.563 6.074 2.550 1.00 0.00 12 CYS A N 5
ATOM 3190 C CA . CYS A 1 12 ? -5.479 4.704 1.995 1.00 0.00 12 CYS A CA 5
ATOM 3191 C C . CYS A 1 12 ? -5.505 3.724 3.162 1.00 0.00 12 CYS A C 5
ATOM 3192 O O . CYS A 1 12 ? -5.213 4.087 4.284 1.00 0.00 12 CYS A O 5
ATOM 3199 N N . ALA A 1 13 ? -5.850 2.494 2.924 1.00 0.00 13 ALA A N 5
ATOM 3200 C CA . ALA A 1 13 ? -5.882 1.519 4.046 1.00 0.00 13 ALA A CA 5
ATOM 3201 C C . ALA A 1 13 ? -5.240 0.203 3.605 1.00 0.00 13 ALA A C 5
ATOM 3202 O O . ALA A 1 13 ? -5.302 -0.175 2.452 1.00 0.00 13 ALA A O 5
ATOM 3209 N N . ASP A 1 14 ? -4.629 -0.501 4.518 1.00 0.00 14 ASP A N 5
ATOM 3210 C CA . ASP A 1 14 ? -3.989 -1.796 4.157 1.00 0.00 14 ASP A CA 5
ATOM 3211 C C . ASP A 1 14 ? -5.074 -2.807 3.787 1.00 0.00 14 ASP A C 5
ATOM 3212 O O . ASP A 1 14 ? -6.111 -2.872 4.415 1.00 0.00 14 ASP A O 5
ATOM 3221 N N . GLU A 1 15 ? -4.857 -3.593 2.766 1.00 0.00 15 GLU A N 5
ATOM 3222 C CA . GLU A 1 15 ? -5.900 -4.586 2.371 1.00 0.00 15 GLU A CA 5
ATOM 3223 C C . GLU A 1 15 ? -6.141 -5.566 3.519 1.00 0.00 15 GLU A C 5
ATOM 3224 O O . GLU A 1 15 ? -5.215 -6.021 4.162 1.00 0.00 15 GLU A O 5
ATOM 3236 N N . LYS A 1 16 ? -7.373 -5.911 3.773 1.00 0.00 16 LYS A N 5
ATOM 3237 C CA . LYS A 1 16 ? -7.664 -6.878 4.869 1.00 0.00 16 LYS A CA 5
ATOM 3238 C C . LYS A 1 16 ? -7.507 -8.304 4.336 1.00 0.00 16 LYS A C 5
ATOM 3239 O O . LYS A 1 16 ? -7.239 -9.228 5.078 1.00 0.00 16 LYS A O 5
ATOM 3258 N N . ASN A 1 17 ? -7.689 -8.489 3.055 1.00 0.00 17 ASN A N 5
ATOM 3259 C CA . ASN A 1 17 ? -7.569 -9.857 2.470 1.00 0.00 17 ASN A CA 5
ATOM 3260 C C . ASN A 1 17 ? -6.130 -10.126 2.027 1.00 0.00 17 ASN A C 5
ATOM 3261 O O . ASN A 1 17 ? -5.783 -11.232 1.658 1.00 0.00 17 ASN A O 5
ATOM 3272 N N . PHE A 1 18 ? -5.280 -9.135 2.066 1.00 0.00 18 PHE A N 5
ATOM 3273 C CA . PHE A 1 18 ? -3.866 -9.355 1.653 1.00 0.00 18 PHE A CA 5
ATOM 3274 C C . PHE A 1 18 ? -2.971 -9.304 2.894 1.00 0.00 18 PHE A C 5
ATOM 3275 O O . PHE A 1 18 ? -3.070 -8.404 3.704 1.00 0.00 18 PHE A O 5
ATOM 3292 N N . ASP A 1 19 ? -2.105 -10.266 3.052 1.00 0.00 19 ASP A N 5
ATOM 3293 C CA . ASP A 1 19 ? -1.208 -10.276 4.243 1.00 0.00 19 ASP A CA 5
ATOM 3294 C C . ASP A 1 19 ? -0.066 -9.278 4.031 1.00 0.00 19 ASP A C 5
ATOM 3295 O O . ASP A 1 19 ? 1.002 -9.629 3.569 1.00 0.00 19 ASP A O 5
ATOM 3304 N N . CYS A 1 20 ? -0.288 -8.034 4.362 1.00 0.00 20 CYS A N 5
ATOM 3305 C CA . CYS A 1 20 ? 0.776 -7.004 4.183 1.00 0.00 20 CYS A CA 5
ATOM 3306 C C . CYS A 1 20 ? 1.909 -7.276 5.168 1.00 0.00 20 CYS A C 5
ATOM 3307 O O . CYS A 1 20 ? 3.070 -7.077 4.871 1.00 0.00 20 CYS A O 5
ATOM 3314 N N . ARG A 1 21 ? 1.576 -7.731 6.340 1.00 0.00 21 ARG A N 5
ATOM 3315 C CA . ARG A 1 21 ? 2.621 -8.026 7.355 1.00 0.00 21 ARG A CA 5
ATOM 3316 C C . ARG A 1 21 ? 3.601 -9.031 6.751 1.00 0.00 21 ARG A C 5
ATOM 3317 O O . ARG A 1 21 ? 4.802 -8.917 6.891 1.00 0.00 21 ARG A O 5
ATOM 3338 N N . ARG A 1 22 ? 3.081 -10.011 6.067 1.00 0.00 22 ARG A N 5
ATOM 3339 C CA . ARG A 1 22 ? 3.951 -11.032 5.432 1.00 0.00 22 ARG A CA 5
ATOM 3340 C C . ARG A 1 22 ? 4.738 -10.395 4.286 1.00 0.00 22 ARG A C 5
ATOM 3341 O O . ARG A 1 22 ? 5.930 -10.577 4.161 1.00 0.00 22 ARG A O 5
ATOM 3362 N N . SER A 1 23 ? 4.074 -9.652 3.448 1.00 0.00 23 SER A N 5
ATOM 3363 C CA . SER A 1 23 ? 4.784 -9.005 2.315 1.00 0.00 23 SER A CA 5
ATOM 3364 C C . SER A 1 23 ? 5.730 -7.935 2.864 1.00 0.00 23 SER A C 5
ATOM 3365 O O . SER A 1 23 ? 6.803 -7.708 2.340 1.00 0.00 23 SER A O 5
ATOM 3373 N N . LEU A 1 24 ? 5.334 -7.274 3.917 1.00 0.00 24 LEU A N 5
ATOM 3374 C CA . LEU A 1 24 ? 6.199 -6.213 4.505 1.00 0.00 24 LEU A CA 5
ATOM 3375 C C . LEU A 1 24 ? 7.493 -6.821 5.049 1.00 0.00 24 LEU A C 5
ATOM 3376 O O . LEU A 1 24 ? 8.573 -6.343 4.772 1.00 0.00 24 LEU A O 5
ATOM 3392 N N . ARG A 1 25 ? 7.395 -7.863 5.826 1.00 0.00 25 ARG A N 5
ATOM 3393 C CA . ARG A 1 25 ? 8.630 -8.483 6.385 1.00 0.00 25 ARG A CA 5
ATOM 3394 C C . ARG A 1 25 ? 9.426 -9.127 5.254 1.00 0.00 25 ARG A C 5
ATOM 3395 O O . ARG A 1 25 ? 10.631 -9.266 5.329 1.00 0.00 25 ARG A O 5
ATOM 3416 N N . ASN A 1 26 ? 8.762 -9.513 4.203 1.00 0.00 26 ASN A N 5
ATOM 3417 C CA . ASN A 1 26 ? 9.478 -10.138 3.062 1.00 0.00 26 ASN A CA 5
ATOM 3418 C C . ASN A 1 26 ? 10.204 -9.050 2.277 1.00 0.00 26 ASN A C 5
ATOM 3419 O O . ASN A 1 26 ? 10.890 -9.314 1.312 1.00 0.00 26 ASN A O 5
ATOM 3430 N N . GLY A 1 27 ? 10.052 -7.825 2.692 1.00 0.00 27 GLY A N 5
ATOM 3431 C CA . GLY A 1 27 ? 10.724 -6.704 1.980 1.00 0.00 27 GLY A CA 5
ATOM 3432 C C . GLY A 1 27 ? 9.915 -6.332 0.738 1.00 0.00 27 GLY A C 5
ATOM 3433 O O . GLY A 1 27 ? 10.428 -5.758 -0.202 1.00 0.00 27 GLY A O 5
ATOM 3437 N N . ASP A 1 28 ? 8.651 -6.655 0.725 1.00 0.00 28 ASP A N 5
ATOM 3438 C CA . ASP A 1 28 ? 7.810 -6.321 -0.459 1.00 0.00 28 ASP A CA 5
ATOM 3439 C C . ASP A 1 28 ? 7.846 -4.814 -0.707 1.00 0.00 28 ASP A C 5
ATOM 3440 O O . ASP A 1 28 ? 7.922 -4.363 -1.833 1.00 0.00 28 ASP A O 5
ATOM 3449 N N . CYS A 1 29 ? 7.805 -4.030 0.333 1.00 0.00 29 CYS A N 5
ATOM 3450 C CA . CYS A 1 29 ? 7.851 -2.555 0.150 1.00 0.00 29 CYS A CA 5
ATOM 3451 C C . CYS A 1 29 ? 9.202 -2.187 -0.470 1.00 0.00 29 CYS A C 5
ATOM 3452 O O . CYS A 1 29 ? 9.375 -1.125 -1.034 1.00 0.00 29 CYS A O 5
ATOM 3459 N N . ASP A 1 30 ? 10.165 -3.062 -0.349 1.00 0.00 30 ASP A N 5
ATOM 3460 C CA . ASP A 1 30 ? 11.522 -2.783 -0.901 1.00 0.00 30 ASP A CA 5
ATOM 3461 C C . ASP A 1 30 ? 11.686 -3.406 -2.293 1.00 0.00 30 ASP A C 5
ATOM 3462 O O . ASP A 1 30 ? 12.741 -3.326 -2.892 1.00 0.00 30 ASP A O 5
ATOM 3471 N N . ASN A 1 31 ? 10.667 -4.032 -2.811 1.00 0.00 31 ASN A N 5
ATOM 3472 C CA . ASN A 1 31 ? 10.787 -4.660 -4.155 1.00 0.00 31 ASN A CA 5
ATOM 3473 C C . ASN A 1 31 ? 10.099 -3.779 -5.195 1.00 0.00 31 ASN A C 5
ATOM 3474 O O . ASN A 1 31 ? 8.903 -3.581 -5.162 1.00 0.00 31 ASN A O 5
ATOM 3485 N N . ASP A 1 32 ? 10.847 -3.250 -6.121 1.00 0.00 32 ASP A N 5
ATOM 3486 C CA . ASP A 1 32 ? 10.230 -2.381 -7.161 1.00 0.00 32 ASP A CA 5
ATOM 3487 C C . ASP A 1 32 ? 9.132 -3.161 -7.882 1.00 0.00 32 ASP A C 5
ATOM 3488 O O . ASP A 1 32 ? 8.138 -2.608 -8.305 1.00 0.00 32 ASP A O 5
ATOM 3497 N N . ASP A 1 33 ? 9.310 -4.444 -8.035 1.00 0.00 33 ASP A N 5
ATOM 3498 C CA . ASP A 1 33 ? 8.282 -5.263 -8.736 1.00 0.00 33 ASP A CA 5
ATOM 3499 C C . ASP A 1 33 ? 7.010 -5.355 -7.889 1.00 0.00 33 ASP A C 5
ATOM 3500 O O . ASP A 1 33 ? 5.940 -5.619 -8.398 1.00 0.00 33 ASP A O 5
ATOM 3509 N N . LYS A 1 34 ? 7.112 -5.158 -6.598 1.00 0.00 34 LYS A N 5
ATOM 3510 C CA . LYS A 1 34 ? 5.895 -5.256 -5.740 1.00 0.00 34 LYS A CA 5
ATOM 3511 C C . LYS A 1 34 ? 5.523 -3.871 -5.206 1.00 0.00 34 LYS A C 5
ATOM 3512 O O . LYS A 1 34 ? 4.541 -3.708 -4.507 1.00 0.00 34 LYS A O 5
ATOM 3531 N N . LEU A 1 35 ? 6.297 -2.873 -5.525 1.00 0.00 35 LEU A N 5
ATOM 3532 C CA . LEU A 1 35 ? 5.982 -1.507 -5.032 1.00 0.00 35 LEU A CA 5
ATOM 3533 C C . LEU A 1 35 ? 4.570 -1.122 -5.474 1.00 0.00 35 LEU A C 5
ATOM 3534 O O . LEU A 1 35 ? 3.793 -0.593 -4.705 1.00 0.00 35 LEU A O 5
ATOM 3550 N N . LEU A 1 36 ? 4.222 -1.396 -6.702 1.00 0.00 36 LEU A N 5
ATOM 3551 C CA . LEU A 1 36 ? 2.852 -1.056 -7.165 1.00 0.00 36 LEU A CA 5
ATOM 3552 C C . LEU A 1 36 ? 1.843 -1.929 -6.414 1.00 0.00 36 LEU A C 5
ATOM 3553 O O . LEU A 1 36 ? 0.774 -1.487 -6.048 1.00 0.00 36 LEU A O 5
ATOM 3569 N N . GLU A 1 37 ? 2.183 -3.169 -6.177 1.00 0.00 37 GLU A N 5
ATOM 3570 C CA . GLU A 1 37 ? 1.247 -4.072 -5.450 1.00 0.00 37 GLU A CA 5
ATOM 3571 C C . GLU A 1 37 ? 0.980 -3.501 -4.059 1.00 0.00 37 GLU A C 5
ATOM 3572 O O . GLU A 1 37 ? -0.130 -3.516 -3.574 1.00 0.00 37 GLU A O 5
ATOM 3584 N N . MET A 1 38 ? 1.992 -2.991 -3.418 1.00 0.00 38 MET A N 5
ATOM 3585 C CA . MET A 1 38 ? 1.803 -2.412 -2.060 1.00 0.00 38 MET A CA 5
ATOM 3586 C C . MET A 1 38 ? 1.019 -1.106 -2.158 1.00 0.00 38 MET A C 5
ATOM 3587 O O . MET A 1 38 ? 0.095 -0.868 -1.406 1.00 0.00 38 MET A O 5
ATOM 3601 N N . GLY A 1 39 ? 1.368 -0.265 -3.089 1.00 0.00 39 GLY A N 5
ATOM 3602 C CA . GLY A 1 39 ? 0.625 1.013 -3.238 1.00 0.00 39 GLY A CA 5
ATOM 3603 C C . GLY A 1 39 ? -0.847 0.684 -3.455 1.00 0.00 39 GLY A C 5
ATOM 3604 O O . GLY A 1 39 ? -1.728 1.447 -3.116 1.00 0.00 39 GLY A O 5
ATOM 3608 N N . TYR A 1 40 ? -1.110 -0.457 -4.029 1.00 0.00 40 TYR A N 5
ATOM 3609 C CA . TYR A 1 40 ? -2.514 -0.864 -4.289 1.00 0.00 40 TYR A CA 5
ATOM 3610 C C . TYR A 1 40 ? -3.047 -1.733 -3.141 1.00 0.00 40 TYR A C 5
ATOM 3611 O O . TYR A 1 40 ? -4.093 -1.463 -2.584 1.00 0.00 40 TYR A O 5
ATOM 3629 N N . TYR A 1 41 ? -2.350 -2.784 -2.796 1.00 0.00 41 TYR A N 5
ATOM 3630 C CA . TYR A 1 41 ? -2.830 -3.680 -1.705 1.00 0.00 41 TYR A CA 5
ATOM 3631 C C . TYR A 1 41 ? -2.495 -3.100 -0.330 1.00 0.00 41 TYR A C 5
ATOM 3632 O O . TYR A 1 41 ? -3.339 -3.042 0.543 1.00 0.00 41 TYR A O 5
ATOM 3650 N N . CYS A 1 42 ? -1.278 -2.686 -0.107 1.00 0.00 42 CYS A N 5
ATOM 3651 C CA . CYS A 1 42 ? -0.937 -2.140 1.236 1.00 0.00 42 CYS A CA 5
ATOM 3652 C C . CYS A 1 42 ? -0.124 -0.851 1.113 1.00 0.00 42 CYS A C 5
ATOM 3653 O O . CYS A 1 42 ? 1.058 -0.828 1.401 1.00 0.00 42 CYS A O 5
ATOM 3660 N N . PRO A 1 43 ? -0.755 0.219 0.716 1.00 0.00 43 PRO A N 5
ATOM 3661 C CA . PRO A 1 43 ? -0.081 1.542 0.581 1.00 0.00 43 PRO A CA 5
ATOM 3662 C C . PRO A 1 43 ? 0.287 2.116 1.950 1.00 0.00 43 PRO A C 5
ATOM 3663 O O . PRO A 1 43 ? 1.286 2.785 2.112 1.00 0.00 43 PRO A O 5
ATOM 3674 N N . VAL A 1 44 ? -0.525 1.848 2.936 1.00 0.00 44 VAL A N 5
ATOM 3675 C CA . VAL A 1 44 ? -0.240 2.360 4.305 1.00 0.00 44 VAL A CA 5
ATOM 3676 C C . VAL A 1 44 ? 0.854 1.504 4.950 1.00 0.00 44 VAL A C 5
ATOM 3677 O O . VAL A 1 44 ? 1.752 2.005 5.595 1.00 0.00 44 VAL A O 5
ATOM 3690 N N . THR A 1 45 ? 0.772 0.212 4.782 1.00 0.00 45 THR A N 5
ATOM 3691 C CA . THR A 1 45 ? 1.789 -0.700 5.387 1.00 0.00 45 THR A CA 5
ATOM 3692 C C . THR A 1 45 ? 3.186 -0.397 4.845 1.00 0.00 45 THR A C 5
ATOM 3693 O O . THR A 1 45 ? 4.165 -0.472 5.560 1.00 0.00 45 THR A O 5
ATOM 3704 N N . CYS A 1 46 ? 3.299 -0.087 3.585 1.00 0.00 46 CYS A N 5
ATOM 3705 C CA . CYS A 1 46 ? 4.648 0.185 3.014 1.00 0.00 46 CYS A CA 5
ATOM 3706 C C . CYS A 1 46 ? 5.034 1.654 3.217 1.00 0.00 46 CYS A C 5
ATOM 3707 O O . CYS A 1 46 ? 6.123 2.066 2.874 1.00 0.00 46 CYS A O 5
ATOM 3714 N N . GLY A 1 47 ? 4.165 2.439 3.793 1.00 0.00 47 GLY A N 5
ATOM 3715 C CA . GLY A 1 47 ? 4.499 3.872 4.046 1.00 0.00 47 GLY A CA 5
ATOM 3716 C C . GLY A 1 47 ? 4.340 4.709 2.774 1.00 0.00 47 GLY A C 5
ATOM 3717 O O . GLY A 1 47 ? 5.093 5.634 2.537 1.00 0.00 47 GLY A O 5
ATOM 3721 N N . PHE A 1 48 ? 3.358 4.423 1.963 1.00 0.00 48 PHE A N 5
ATOM 3722 C CA . PHE A 1 48 ? 3.158 5.240 0.732 1.00 0.00 48 PHE A CA 5
ATOM 3723 C C . PHE A 1 48 ? 1.941 6.130 0.943 1.00 0.00 48 PHE A C 5
ATOM 3724 O O . PHE A 1 48 ? 1.724 7.092 0.235 1.00 0.00 48 PHE A O 5
ATOM 3741 N N . CYS A 1 49 ? 1.155 5.816 1.929 1.00 0.00 49 CYS A N 5
ATOM 3742 C CA . CYS A 1 49 ? -0.049 6.633 2.220 1.00 0.00 49 CYS A CA 5
ATOM 3743 C C . CYS A 1 49 ? -0.035 7.027 3.697 1.00 0.00 49 CYS A C 5
ATOM 3744 O O . CYS A 1 49 ? 0.771 6.544 4.469 1.00 0.00 49 CYS A O 5
ATOM 3751 N N . GLU A 1 50 ? -0.916 7.901 4.095 1.00 0.00 50 GLU A N 5
ATOM 3752 C CA . GLU A 1 50 ? -0.953 8.327 5.524 1.00 0.00 50 GLU A CA 5
ATOM 3753 C C . GLU A 1 50 ? -2.208 7.750 6.195 1.00 0.00 50 GLU A C 5
ATOM 3754 O O . GLU A 1 50 ? -3.316 8.081 5.823 1.00 0.00 50 GLU A O 5
ATOM 3766 N N . PRO A 1 51 ? -2.044 6.893 7.176 1.00 0.00 51 PRO A N 5
ATOM 3767 C CA . PRO A 1 51 ? -3.190 6.265 7.893 1.00 0.00 51 PRO A CA 5
ATOM 3768 C C . PRO A 1 51 ? -4.300 7.272 8.217 1.00 0.00 51 PRO A C 5
ATOM 3769 O O . PRO A 1 51 ? -5.458 6.915 8.065 1.00 0.00 51 PRO A O 5
ATOM 3781 N N . ASN A 1 1 ? -20.895 22.692 -7.203 1.00 0.00 1 ASN A N 6
ATOM 3782 C CA . ASN A 1 1 ? -19.631 22.131 -7.761 1.00 0.00 1 ASN A CA 6
ATOM 3783 C C . ASN A 1 1 ? -19.875 20.696 -8.223 1.00 0.00 1 ASN A C 6
ATOM 3784 O O . ASN A 1 1 ? -20.921 20.125 -7.987 1.00 0.00 1 ASN A O 6
ATOM 3794 N N . ASP A 1 2 ? -18.915 20.107 -8.875 1.00 0.00 2 ASP A N 6
ATOM 3795 C CA . ASP A 1 2 ? -19.090 18.707 -9.346 1.00 0.00 2 ASP A CA 6
ATOM 3796 C C . ASP A 1 2 ? -19.194 17.777 -8.136 1.00 0.00 2 ASP A C 6
ATOM 3797 O O . ASP A 1 2 ? -18.531 17.964 -7.138 1.00 0.00 2 ASP A O 6
ATOM 3806 N N . ILE A 1 3 ? -20.019 16.773 -8.220 1.00 0.00 3 ILE A N 6
ATOM 3807 C CA . ILE A 1 3 ? -20.152 15.828 -7.077 1.00 0.00 3 ILE A CA 6
ATOM 3808 C C . ILE A 1 3 ? -18.951 14.883 -7.079 1.00 0.00 3 ILE A C 6
ATOM 3809 O O . ILE A 1 3 ? -18.881 13.945 -6.308 1.00 0.00 3 ILE A O 6
ATOM 3825 N N . ARG A 1 4 ? -18.003 15.122 -7.945 1.00 0.00 4 ARG A N 6
ATOM 3826 C CA . ARG A 1 4 ? -16.807 14.237 -8.000 1.00 0.00 4 ARG A CA 6
ATOM 3827 C C . ARG A 1 4 ? -15.900 14.544 -6.812 1.00 0.00 4 ARG A C 6
ATOM 3828 O O . ARG A 1 4 ? -14.887 13.906 -6.610 1.00 0.00 4 ARG A O 6
ATOM 3849 N N . THR A 1 5 ? -16.259 15.515 -6.024 1.00 0.00 5 THR A N 6
ATOM 3850 C CA . THR A 1 5 ? -15.423 15.866 -4.850 1.00 0.00 5 THR A CA 6
ATOM 3851 C C . THR A 1 5 ? -15.897 15.066 -3.635 1.00 0.00 5 THR A C 6
ATOM 3852 O O . THR A 1 5 ? -15.315 15.131 -2.571 1.00 0.00 5 THR A O 6
ATOM 3863 N N . ALA A 1 6 ? -16.948 14.307 -3.789 1.00 0.00 6 ALA A N 6
ATOM 3864 C CA . ALA A 1 6 ? -17.457 13.497 -2.648 1.00 0.00 6 ALA A CA 6
ATOM 3865 C C . ALA A 1 6 ? -16.583 12.247 -2.481 1.00 0.00 6 ALA A C 6
ATOM 3866 O O . ALA A 1 6 ? -16.783 11.453 -1.585 1.00 0.00 6 ALA A O 6
ATOM 3873 N N . ALA A 1 7 ? -15.617 12.071 -3.344 1.00 0.00 7 ALA A N 6
ATOM 3874 C CA . ALA A 1 7 ? -14.729 10.874 -3.247 1.00 0.00 7 ALA A CA 6
ATOM 3875 C C . ALA A 1 7 ? -14.134 10.781 -1.842 1.00 0.00 7 ALA A C 6
ATOM 3876 O O . ALA A 1 7 ? -13.781 11.775 -1.238 1.00 0.00 7 ALA A O 6
ATOM 3883 N N . ASP A 1 8 ? -14.022 9.589 -1.316 1.00 0.00 8 ASP A N 6
ATOM 3884 C CA . ASP A 1 8 ? -13.449 9.420 0.050 1.00 0.00 8 ASP A CA 6
ATOM 3885 C C . ASP A 1 8 ? -12.103 8.695 -0.031 1.00 0.00 8 ASP A C 6
ATOM 3886 O O . ASP A 1 8 ? -11.569 8.252 0.966 1.00 0.00 8 ASP A O 6
ATOM 3895 N N . MET A 1 9 ? -11.550 8.564 -1.204 1.00 0.00 9 MET A N 6
ATOM 3896 C CA . MET A 1 9 ? -10.241 7.862 -1.331 1.00 0.00 9 MET A CA 6
ATOM 3897 C C . MET A 1 9 ? -9.148 8.703 -0.674 1.00 0.00 9 MET A C 6
ATOM 3898 O O . MET A 1 9 ? -7.970 8.454 -0.841 1.00 0.00 9 MET A O 6
ATOM 3912 N N . GLU A 1 10 ? -9.533 9.696 0.073 1.00 0.00 10 GLU A N 6
ATOM 3913 C CA . GLU A 1 10 ? -8.530 10.561 0.751 1.00 0.00 10 GLU A CA 6
ATOM 3914 C C . GLU A 1 10 ? -7.822 9.768 1.847 1.00 0.00 10 GLU A C 6
ATOM 3915 O O . GLU A 1 10 ? -6.705 10.066 2.219 1.00 0.00 10 GLU A O 6
ATOM 3927 N N . HIS A 1 11 ? -8.464 8.768 2.375 1.00 0.00 11 HIS A N 6
ATOM 3928 C CA . HIS A 1 11 ? -7.830 7.970 3.454 1.00 0.00 11 HIS A CA 6
ATOM 3929 C C . HIS A 1 11 ? -7.284 6.672 2.863 1.00 0.00 11 HIS A C 6
ATOM 3930 O O . HIS A 1 11 ? -8.007 5.889 2.277 1.00 0.00 11 HIS A O 6
ATOM 3945 N N . CYS A 1 12 ? -6.011 6.438 3.013 1.00 0.00 12 CYS A N 6
ATOM 3946 C CA . CYS A 1 12 ? -5.413 5.192 2.466 1.00 0.00 12 CYS A CA 6
ATOM 3947 C C . CYS A 1 12 ? -5.460 4.111 3.538 1.00 0.00 12 CYS A C 6
ATOM 3948 O O . CYS A 1 12 ? -5.234 4.371 4.702 1.00 0.00 12 CYS A O 6
ATOM 3955 N N . ALA A 1 13 ? -5.761 2.906 3.164 1.00 0.00 13 ALA A N 6
ATOM 3956 C CA . ALA A 1 13 ? -5.826 1.822 4.176 1.00 0.00 13 ALA A CA 6
ATOM 3957 C C . ALA A 1 13 ? -5.165 0.561 3.628 1.00 0.00 13 ALA A C 6
ATOM 3958 O O . ALA A 1 13 ? -5.159 0.314 2.438 1.00 0.00 13 ALA A O 6
ATOM 3965 N N . ASP A 1 14 ? -4.612 -0.246 4.490 1.00 0.00 14 ASP A N 6
ATOM 3966 C CA . ASP A 1 14 ? -3.957 -1.496 4.022 1.00 0.00 14 ASP A CA 6
ATOM 3967 C C . ASP A 1 14 ? -5.029 -2.531 3.676 1.00 0.00 14 ASP A C 6
ATOM 3968 O O . ASP A 1 14 ? -6.091 -2.560 4.265 1.00 0.00 14 ASP A O 6
ATOM 3977 N N . GLU A 1 15 ? -4.766 -3.380 2.724 1.00 0.00 15 GLU A N 6
ATOM 3978 C CA . GLU A 1 15 ? -5.779 -4.409 2.349 1.00 0.00 15 GLU A CA 6
ATOM 3979 C C . GLU A 1 15 ? -6.008 -5.355 3.528 1.00 0.00 15 GLU A C 6
ATOM 3980 O O . GLU A 1 15 ? -5.077 -5.778 4.183 1.00 0.00 15 GLU A O 6
ATOM 3992 N N . LYS A 1 16 ? -7.235 -5.706 3.784 1.00 0.00 16 LYS A N 6
ATOM 3993 C CA . LYS A 1 16 ? -7.520 -6.645 4.902 1.00 0.00 16 LYS A CA 6
ATOM 3994 C C . LYS A 1 16 ? -7.417 -8.074 4.378 1.00 0.00 16 LYS A C 6
ATOM 3995 O O . LYS A 1 16 ? -7.143 -9.001 5.116 1.00 0.00 16 LYS A O 6
ATOM 4014 N N . ASN A 1 17 ? -7.634 -8.256 3.103 1.00 0.00 17 ASN A N 6
ATOM 4015 C CA . ASN A 1 17 ? -7.553 -9.622 2.518 1.00 0.00 17 ASN A CA 6
ATOM 4016 C C . ASN A 1 17 ? -6.114 -9.921 2.095 1.00 0.00 17 ASN A C 6
ATOM 4017 O O . ASN A 1 17 ? -5.791 -11.027 1.713 1.00 0.00 17 ASN A O 6
ATOM 4028 N N . PHE A 1 18 ? -5.243 -8.951 2.167 1.00 0.00 18 PHE A N 6
ATOM 4029 C CA . PHE A 1 18 ? -3.826 -9.199 1.772 1.00 0.00 18 PHE A CA 6
ATOM 4030 C C . P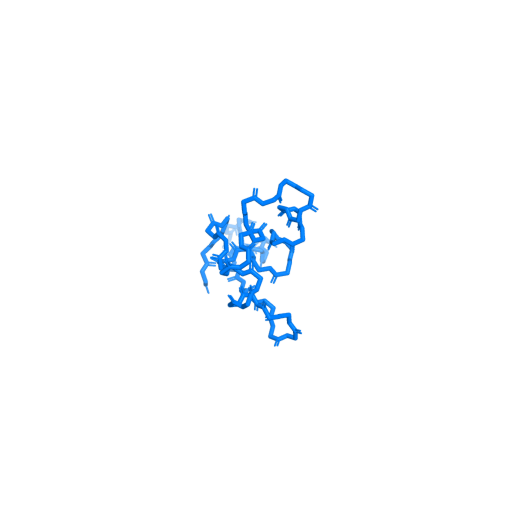HE A 1 18 ? -2.939 -9.158 3.016 1.00 0.00 18 PHE A C 6
ATOM 4031 O O . PHE A 1 18 ? -2.996 -8.228 3.795 1.00 0.00 18 PHE A O 6
ATOM 4048 N N . ASP A 1 19 ? -2.113 -10.148 3.206 1.00 0.00 19 ASP A N 6
ATOM 4049 C CA . ASP A 1 19 ? -1.225 -10.141 4.399 1.00 0.00 19 ASP A CA 6
ATOM 4050 C C . ASP A 1 19 ? -0.089 -9.153 4.153 1.00 0.00 19 ASP A C 6
ATOM 4051 O O . ASP A 1 19 ? 0.988 -9.522 3.729 1.00 0.00 19 ASP A O 6
ATOM 4060 N N . CYS A 1 20 ? -0.320 -7.898 4.415 1.00 0.00 20 CYS A N 6
ATOM 4061 C CA . CYS A 1 20 ? 0.747 -6.886 4.195 1.00 0.00 20 CYS A CA 6
ATOM 4062 C C . CYS A 1 20 ? 1.890 -7.152 5.174 1.00 0.00 20 CYS A C 6
ATOM 4063 O O . CYS A 1 20 ? 3.047 -6.953 4.866 1.00 0.00 20 CYS A O 6
ATOM 4070 N N . ARG A 1 21 ? 1.565 -7.610 6.350 1.00 0.00 21 ARG A N 6
ATOM 4071 C CA . ARG A 1 21 ? 2.616 -7.904 7.360 1.00 0.00 21 ARG A CA 6
ATOM 4072 C C . ARG A 1 21 ? 3.580 -8.945 6.794 1.00 0.00 21 ARG A C 6
ATOM 4073 O O . ARG A 1 21 ? 4.785 -8.826 6.912 1.00 0.00 21 ARG A O 6
ATOM 4094 N N . ARG A 1 22 ? 3.058 -9.964 6.166 1.00 0.00 22 ARG A N 6
ATOM 4095 C CA . ARG A 1 22 ? 3.938 -11.008 5.583 1.00 0.00 22 ARG A CA 6
ATOM 4096 C C . ARG A 1 22 ? 4.715 -10.419 4.412 1.00 0.00 22 ARG A C 6
ATOM 4097 O O . ARG A 1 22 ? 5.912 -10.586 4.293 1.00 0.00 22 ARG A O 6
ATOM 4118 N N . SER A 1 23 ? 4.043 -9.723 3.546 1.00 0.00 23 SER A N 6
ATOM 4119 C CA . SER A 1 23 ? 4.738 -9.111 2.389 1.00 0.00 23 SER A CA 6
ATOM 4120 C C . SER A 1 23 ? 5.695 -8.028 2.896 1.00 0.00 23 SER A C 6
ATOM 4121 O O . SER A 1 23 ? 6.754 -7.817 2.341 1.00 0.00 23 SER A O 6
ATOM 4129 N N . LEU A 1 24 ? 5.330 -7.340 3.950 1.00 0.00 24 LEU A N 6
ATOM 4130 C CA . LEU A 1 24 ? 6.221 -6.272 4.486 1.00 0.00 24 LEU A CA 6
ATOM 4131 C C . LEU A 1 24 ? 7.520 -6.890 5.017 1.00 0.00 24 LEU A C 6
ATOM 4132 O O . LEU A 1 24 ? 8.603 -6.451 4.687 1.00 0.00 24 LEU A O 6
ATOM 4148 N N . ARG A 1 25 ? 7.423 -7.905 5.836 1.00 0.00 25 ARG A N 6
ATOM 4149 C CA . ARG A 1 25 ? 8.659 -8.541 6.378 1.00 0.00 25 ARG A CA 6
ATOM 4150 C C . ARG A 1 25 ? 9.418 -9.204 5.233 1.00 0.00 25 ARG A C 6
ATOM 4151 O O . ARG A 1 25 ? 10.618 -9.394 5.294 1.00 0.00 25 ARG A O 6
ATOM 4172 N N . ASN A 1 26 ? 8.724 -9.555 4.188 1.00 0.00 26 ASN A N 6
ATOM 4173 C CA . ASN A 1 26 ? 9.392 -10.206 3.029 1.00 0.00 26 ASN A CA 6
ATOM 4174 C C . ASN A 1 26 ? 10.125 -9.150 2.207 1.00 0.00 26 ASN A C 6
ATOM 4175 O O . ASN A 1 26 ? 10.774 -9.452 1.223 1.00 0.00 26 ASN A O 6
ATOM 4186 N N . GLY A 1 27 ? 10.033 -7.914 2.607 1.00 0.00 27 GLY A N 6
ATOM 4187 C CA . GLY A 1 27 ? 10.727 -6.832 1.857 1.00 0.00 27 GLY A CA 6
ATOM 4188 C C . GLY A 1 27 ? 9.904 -6.450 0.630 1.00 0.00 27 GLY A C 6
ATOM 4189 O O . GLY A 1 27 ? 10.413 -5.888 -0.319 1.00 0.00 27 GLY A O 6
ATOM 4193 N N . ASP A 1 28 ? 8.634 -6.751 0.638 1.00 0.00 28 ASP A N 6
ATOM 4194 C CA . ASP A 1 28 ? 7.781 -6.402 -0.531 1.00 0.00 28 ASP A CA 6
ATOM 4195 C C . ASP A 1 28 ? 7.854 -4.898 -0.780 1.00 0.00 28 ASP A C 6
ATOM 4196 O O . ASP A 1 28 ? 7.920 -4.450 -1.907 1.00 0.00 28 ASP A O 6
ATOM 4205 N N . CYS A 1 29 ? 7.861 -4.114 0.263 1.00 0.00 29 CYS A N 6
ATOM 4206 C CA . CYS A 1 29 ? 7.949 -2.640 0.078 1.00 0.00 29 CYS A CA 6
ATOM 4207 C C . CYS A 1 29 ? 9.305 -2.312 -0.546 1.00 0.00 29 CYS A C 6
ATOM 4208 O O . CYS A 1 29 ? 9.496 -1.270 -1.142 1.00 0.00 29 CYS A O 6
ATOM 4215 N N . ASP A 1 30 ? 10.251 -3.202 -0.401 1.00 0.00 30 ASP A N 6
ATOM 4216 C CA . ASP A 1 30 ? 11.606 -2.958 -0.972 1.00 0.00 30 ASP A CA 6
ATOM 4217 C C . ASP A 1 30 ? 11.723 -3.616 -2.346 1.00 0.00 30 ASP A C 6
ATOM 4218 O O . ASP A 1 30 ? 12.752 -3.549 -2.989 1.00 0.00 30 ASP A O 6
ATOM 4227 N N . ASN A 1 31 ? 10.684 -4.252 -2.807 1.00 0.00 31 ASN A N 6
ATOM 4228 C CA . ASN A 1 31 ? 10.749 -4.908 -4.139 1.00 0.00 31 ASN A CA 6
ATOM 4229 C C . ASN A 1 31 ? 10.090 -3.998 -5.177 1.00 0.00 31 ASN A C 6
ATOM 4230 O O . ASN A 1 31 ? 8.900 -3.763 -5.145 1.00 0.00 31 ASN A O 6
ATOM 4241 N N . ASP A 1 32 ? 10.855 -3.483 -6.095 1.00 0.00 32 ASP A N 6
ATOM 4242 C CA . ASP A 1 32 ? 10.271 -2.587 -7.133 1.00 0.00 32 ASP A CA 6
ATOM 4243 C C . ASP A 1 32 ? 9.154 -3.328 -7.863 1.00 0.00 32 ASP A C 6
ATOM 4244 O O . ASP A 1 32 ? 8.171 -2.746 -8.277 1.00 0.00 32 ASP A O 6
ATOM 4253 N N . ASP A 1 33 ? 9.307 -4.608 -8.031 1.00 0.00 33 ASP A N 6
ATOM 4254 C CA . ASP A 1 33 ? 8.268 -5.403 -8.741 1.00 0.00 33 ASP A CA 6
ATOM 4255 C C . ASP A 1 33 ? 6.977 -5.431 -7.924 1.00 0.00 33 ASP A C 6
ATOM 4256 O O . ASP A 1 33 ? 5.904 -5.633 -8.456 1.00 0.00 33 ASP A O 6
ATOM 4265 N N . LYS A 1 34 ? 7.066 -5.248 -6.636 1.00 0.00 34 LYS A N 6
ATOM 4266 C CA . LYS A 1 34 ? 5.835 -5.286 -5.800 1.00 0.00 34 LYS A CA 6
ATOM 4267 C C . LYS A 1 34 ? 5.524 -3.886 -5.274 1.00 0.00 34 LYS A C 6
ATOM 4268 O O . LYS A 1 34 ? 4.525 -3.671 -4.615 1.00 0.00 34 LYS A O 6
ATOM 4287 N N . LEU A 1 35 ? 6.367 -2.933 -5.553 1.00 0.00 35 LEU A N 6
ATOM 4288 C CA . LEU A 1 35 ? 6.104 -1.555 -5.061 1.00 0.00 35 LEU A CA 6
ATOM 4289 C C . LEU A 1 35 ? 4.698 -1.130 -5.480 1.00 0.00 35 LEU A C 6
ATOM 4290 O O . LEU A 1 35 ? 3.936 -0.610 -4.686 1.00 0.00 35 LEU A O 6
ATOM 4306 N N . LEU A 1 36 ? 4.340 -1.357 -6.712 1.00 0.00 36 LEU A N 6
ATOM 4307 C CA . LEU A 1 36 ? 2.975 -0.979 -7.165 1.00 0.00 36 LEU A CA 6
ATOM 4308 C C . LEU A 1 36 ? 1.958 -1.849 -6.430 1.00 0.00 36 LEU A C 6
ATOM 4309 O O . LEU A 1 36 ? 0.891 -1.401 -6.058 1.00 0.00 36 LEU A O 6
ATOM 4325 N N . GLU A 1 37 ? 2.287 -3.094 -6.215 1.00 0.00 37 GLU A N 6
ATOM 4326 C CA . GLU A 1 37 ? 1.348 -4.001 -5.505 1.00 0.00 37 GLU A CA 6
ATOM 4327 C C . GLU A 1 37 ? 1.076 -3.455 -4.104 1.00 0.00 37 GLU A C 6
ATOM 4328 O O . GLU A 1 37 ? -0.036 -3.484 -3.621 1.00 0.00 37 GLU A O 6
ATOM 4340 N N . MET A 1 38 ? 2.081 -2.948 -3.449 1.00 0.00 38 MET A N 6
ATOM 4341 C CA . MET A 1 38 ? 1.869 -2.393 -2.084 1.00 0.00 38 MET A CA 6
ATOM 4342 C C . MET A 1 38 ? 1.098 -1.080 -2.185 1.00 0.00 38 MET A C 6
ATOM 4343 O O . MET A 1 38 ? 0.151 -0.846 -1.461 1.00 0.00 38 MET A O 6
ATOM 4357 N N . GLY A 1 39 ? 1.486 -0.228 -3.090 1.00 0.00 39 GLY A N 6
ATOM 4358 C CA . GLY A 1 39 ? 0.763 1.062 -3.247 1.00 0.00 39 GLY A CA 6
ATOM 4359 C C . GLY A 1 39 ? -0.709 0.754 -3.485 1.00 0.00 39 GLY A C 6
ATOM 4360 O O . GLY A 1 39 ? -1.585 1.534 -3.169 1.00 0.00 39 GLY A O 6
ATOM 4364 N N . TYR A 1 40 ? -0.976 -0.390 -4.049 1.00 0.00 40 TYR A N 6
ATOM 4365 C CA . TYR A 1 40 ? -2.378 -0.790 -4.332 1.00 0.00 40 TYR A CA 6
ATOM 4366 C C . TYR A 1 40 ? -2.919 -1.660 -3.191 1.00 0.00 40 TYR A C 6
ATOM 4367 O O . TYR A 1 40 ? -3.969 -1.394 -2.641 1.00 0.00 40 TYR A O 6
ATOM 4385 N N . TYR A 1 41 ? -2.220 -2.707 -2.850 1.00 0.00 41 TYR A N 6
ATOM 4386 C CA . TYR A 1 41 ? -2.699 -3.607 -1.765 1.00 0.00 41 TYR A CA 6
ATOM 4387 C C . TYR A 1 41 ? -2.412 -3.003 -0.387 1.00 0.00 41 TYR A C 6
ATOM 4388 O O . TYR A 1 41 ? -3.274 -2.969 0.467 1.00 0.00 41 TYR A O 6
ATOM 4406 N N . CYS A 1 42 ? -1.214 -2.540 -0.146 1.00 0.00 42 CYS A N 6
ATOM 4407 C CA . CYS A 1 42 ? -0.915 -1.967 1.199 1.00 0.00 42 CYS A CA 6
ATOM 4408 C C . CYS A 1 42 ? -0.093 -0.681 1.077 1.00 0.00 42 CYS A C 6
ATOM 4409 O O . CYS A 1 42 ? 1.094 -0.668 1.348 1.00 0.00 42 CYS A O 6
ATOM 4416 N N . PRO A 1 43 ? -0.722 0.399 0.692 1.00 0.00 43 PRO A N 6
ATOM 4417 C CA . PRO A 1 43 ? -0.036 1.716 0.553 1.00 0.00 43 PRO A CA 6
ATOM 4418 C C . PRO A 1 43 ? 0.414 2.253 1.911 1.00 0.00 43 PRO A C 6
ATOM 4419 O O . PRO A 1 43 ? 1.436 2.901 2.040 1.00 0.00 43 PRO A O 6
ATOM 4430 N N . VAL A 1 44 ? -0.353 1.985 2.928 1.00 0.00 44 VAL A N 6
ATOM 4431 C CA . VAL A 1 44 ? 0.011 2.468 4.286 1.00 0.00 44 VAL A CA 6
ATOM 4432 C C . VAL A 1 44 ? 1.090 1.559 4.880 1.00 0.00 44 VAL A C 6
ATOM 4433 O O . VAL A 1 44 ? 2.036 2.013 5.489 1.00 0.00 44 VAL A O 6
ATOM 4446 N N . THR A 1 45 ? 0.947 0.273 4.709 1.00 0.00 45 THR A N 6
ATOM 4447 C CA . THR A 1 45 ? 1.953 -0.679 5.264 1.00 0.00 45 THR A CA 6
ATOM 4448 C C . THR A 1 45 ? 3.349 -0.363 4.719 1.00 0.00 45 THR A C 6
ATOM 4449 O O . THR A 1 45 ? 4.332 -0.448 5.426 1.00 0.00 45 THR A O 6
ATOM 4460 N N . CYS A 1 46 ? 3.452 -0.021 3.463 1.00 0.00 46 CYS A N 6
ATOM 4461 C CA . CYS A 1 46 ? 4.800 0.265 2.890 1.00 0.00 46 CYS A CA 6
ATOM 4462 C C . CYS A 1 46 ? 5.196 1.728 3.120 1.00 0.00 46 CYS A C 6
ATOM 4463 O O . CYS A 1 46 ? 6.275 2.148 2.751 1.00 0.00 46 CYS A O 6
ATOM 4470 N N . GLY A 1 47 ? 4.353 2.504 3.740 1.00 0.00 47 GLY A N 6
ATOM 4471 C CA . GLY A 1 47 ? 4.715 3.927 4.004 1.00 0.00 47 GLY A CA 6
ATOM 4472 C C . GLY A 1 47 ? 4.564 4.766 2.731 1.00 0.00 47 GLY A C 6
ATOM 4473 O O . GLY A 1 47 ? 5.320 5.687 2.499 1.00 0.00 47 GLY A O 6
ATOM 4477 N N . PHE A 1 48 ? 3.587 4.472 1.917 1.00 0.00 48 PHE A N 6
ATOM 4478 C CA . PHE A 1 48 ? 3.390 5.282 0.679 1.00 0.00 48 PHE A CA 6
ATOM 4479 C C . PHE A 1 48 ? 2.194 6.194 0.893 1.00 0.00 48 PHE A C 6
ATOM 4480 O O . PHE A 1 48 ? 1.975 7.141 0.167 1.00 0.00 48 PHE A O 6
ATOM 4497 N N . CYS A 1 49 ? 1.424 5.917 1.904 1.00 0.00 49 CYS A N 6
ATOM 4498 C CA . CYS A 1 49 ? 0.244 6.767 2.192 1.00 0.00 49 CYS A CA 6
ATOM 4499 C C . CYS A 1 49 ? -0.044 6.721 3.692 1.00 0.00 49 CYS A C 6
ATOM 4500 O O . CYS A 1 49 ? 0.590 5.992 4.430 1.00 0.00 49 CYS A O 6
ATOM 4507 N N . GLU A 1 50 ? -0.987 7.492 4.153 1.00 0.00 50 GLU A N 6
ATOM 4508 C CA . GLU A 1 50 ? -1.304 7.490 5.611 1.00 0.00 50 GLU A CA 6
ATOM 4509 C C . GLU A 1 50 ? -2.621 6.748 5.845 1.00 0.00 50 GLU A C 6
ATOM 4510 O O . GLU A 1 50 ? -3.467 6.689 4.977 1.00 0.00 50 GLU A O 6
ATOM 4522 N N . PRO A 1 51 ? -2.793 6.193 7.015 1.00 0.00 51 PRO A N 6
ATOM 4523 C CA . PRO A 1 51 ? -4.033 5.446 7.375 1.00 0.00 51 PRO A CA 6
ATOM 4524 C C . PRO A 1 51 ? -5.244 6.374 7.535 1.00 0.00 51 PRO A C 6
ATOM 4525 O O . PRO A 1 51 ? -5.150 7.517 7.119 1.00 0.00 51 PRO A O 6
ATOM 4537 N N . ASN A 1 1 ? -17.334 21.663 -12.074 1.00 0.00 1 ASN A N 7
ATOM 4538 C CA . ASN A 1 1 ? -18.442 20.819 -12.602 1.00 0.00 1 ASN A CA 7
ATOM 4539 C C . ASN A 1 1 ? -18.610 19.582 -11.716 1.00 0.00 1 ASN A C 7
ATOM 4540 O O . ASN A 1 1 ? -17.677 18.838 -11.487 1.00 0.00 1 ASN A O 7
ATOM 4550 N N . ASP A 1 2 ? -19.796 19.360 -11.220 1.00 0.00 2 ASP A N 7
ATOM 4551 C CA . ASP A 1 2 ? -20.041 18.175 -10.349 1.00 0.00 2 ASP A CA 7
ATOM 4552 C C . ASP A 1 2 ? -19.050 18.170 -9.186 1.00 0.00 2 ASP A C 7
ATOM 4553 O O . ASP A 1 2 ? -17.850 18.172 -9.373 1.00 0.00 2 ASP A O 7
ATOM 4562 N N . ILE A 1 3 ? -19.546 18.152 -7.986 1.00 0.00 3 ILE A N 7
ATOM 4563 C CA . ILE A 1 3 ? -18.638 18.131 -6.810 1.00 0.00 3 ILE A CA 7
ATOM 4564 C C . ILE A 1 3 ? -18.130 16.704 -6.602 1.00 0.00 3 ILE A C 7
ATOM 4565 O O . ILE A 1 3 ? -17.316 16.439 -5.741 1.00 0.00 3 ILE A O 7
ATOM 4581 N N . ARG A 1 4 ? -18.605 15.780 -7.393 1.00 0.00 4 ARG A N 7
ATOM 4582 C CA . ARG A 1 4 ? -18.153 14.365 -7.253 1.00 0.00 4 ARG A CA 7
ATOM 4583 C C . ARG A 1 4 ? -16.630 14.311 -7.337 1.00 0.00 4 ARG A C 7
ATOM 4584 O O . ARG A 1 4 ? -15.995 13.443 -6.772 1.00 0.00 4 ARG A O 7
ATOM 4605 N N . THR A 1 5 ? -16.041 15.229 -8.045 1.00 0.00 5 THR A N 7
ATOM 4606 C CA . THR A 1 5 ? -14.562 15.229 -8.175 1.00 0.00 5 THR A CA 7
ATOM 4607 C C . THR A 1 5 ? -13.931 15.688 -6.858 1.00 0.00 5 THR A C 7
ATOM 4608 O O . THR A 1 5 ? -12.730 15.848 -6.759 1.00 0.00 5 THR A O 7
ATOM 4619 N N . ALA A 1 6 ? -14.726 15.901 -5.846 1.00 0.00 6 ALA A N 7
ATOM 4620 C CA . ALA A 1 6 ? -14.155 16.349 -4.544 1.00 0.00 6 ALA A CA 7
ATOM 4621 C C . ALA A 1 6 ? -13.415 15.183 -3.886 1.00 0.00 6 ALA A C 7
ATOM 4622 O O . ALA A 1 6 ? -12.777 15.340 -2.865 1.00 0.00 6 ALA A O 7
ATOM 4629 N N . ALA A 1 7 ? -13.491 14.017 -4.464 1.00 0.00 7 ALA A N 7
ATOM 4630 C CA . ALA A 1 7 ? -12.788 12.850 -3.865 1.00 0.00 7 ALA A CA 7
ATOM 4631 C C . ALA A 1 7 ? -11.285 12.987 -4.107 1.00 0.00 7 ALA A C 7
ATOM 4632 O O . ALA A 1 7 ? -10.838 13.162 -5.224 1.00 0.00 7 ALA A O 7
ATOM 4639 N N . ASP A 1 8 ? -10.500 12.910 -3.067 1.00 0.00 8 ASP A N 7
ATOM 4640 C CA . ASP A 1 8 ? -9.025 13.035 -3.235 1.00 0.00 8 ASP A CA 7
ATOM 4641 C C . ASP A 1 8 ? -8.352 11.725 -2.824 1.00 0.00 8 ASP A C 7
ATOM 4642 O O . ASP A 1 8 ? -7.147 11.590 -2.889 1.00 0.00 8 ASP A O 7
ATOM 4651 N N . MET A 1 9 ? -9.117 10.758 -2.396 1.00 0.00 9 MET A N 7
ATOM 4652 C CA . MET A 1 9 ? -8.506 9.468 -1.978 1.00 0.00 9 MET A CA 7
ATOM 4653 C C . MET A 1 9 ? -7.411 9.747 -0.949 1.00 0.00 9 MET A C 7
ATOM 4654 O O . MET A 1 9 ? -6.422 9.047 -0.872 1.00 0.00 9 MET A O 7
ATOM 4668 N N . GLU A 1 10 ? -7.576 10.777 -0.168 1.00 0.00 10 GLU A N 7
ATOM 4669 C CA . GLU A 1 10 ? -6.543 11.122 0.849 1.00 0.00 10 GLU A CA 7
ATOM 4670 C C . GLU A 1 10 ? -6.510 10.050 1.939 1.00 0.00 10 GLU A C 7
ATOM 4671 O O . GLU A 1 10 ? -5.600 10.002 2.742 1.00 0.00 10 GLU A O 7
ATOM 4683 N N . HIS A 1 11 ? -7.490 9.188 1.981 1.00 0.00 11 HIS A N 7
ATOM 4684 C CA . HIS A 1 11 ? -7.490 8.134 3.030 1.00 0.00 11 HIS A CA 7
ATOM 4685 C C . HIS A 1 11 ? -7.007 6.816 2.424 1.00 0.00 11 HIS A C 7
ATOM 4686 O O . HIS A 1 11 ? -7.607 6.282 1.512 1.00 0.00 11 HIS A O 7
ATOM 4701 N N . CYS A 1 12 ? -5.933 6.286 2.936 1.00 0.00 12 CYS A N 7
ATOM 4702 C CA . CYS A 1 12 ? -5.404 4.998 2.407 1.00 0.00 12 CYS A CA 7
ATOM 4703 C C . CYS A 1 12 ? -5.452 3.947 3.520 1.00 0.00 12 CYS A C 7
ATOM 4704 O O . CYS A 1 12 ? -5.220 4.248 4.674 1.00 0.00 12 CYS A O 7
ATOM 4711 N N . ALA A 1 13 ? -5.755 2.720 3.193 1.00 0.00 13 ALA A N 7
ATOM 4712 C CA . ALA A 1 13 ? -5.816 1.666 4.248 1.00 0.00 13 ALA A CA 7
ATOM 4713 C C . ALA A 1 13 ? -5.152 0.381 3.745 1.00 0.00 13 ALA A C 7
ATOM 4714 O O . ALA A 1 13 ? -5.124 0.107 2.563 1.00 0.00 13 ALA A O 7
ATOM 4721 N N . ASP A 1 14 ? -4.630 -0.415 4.639 1.00 0.00 14 ASP A N 7
ATOM 4722 C CA . ASP A 1 14 ? -3.985 -1.691 4.216 1.00 0.00 14 ASP A CA 7
ATOM 4723 C C . ASP A 1 14 ? -5.065 -2.678 3.775 1.00 0.00 14 ASP A C 7
ATOM 4724 O O . ASP A 1 14 ? -6.102 -2.789 4.397 1.00 0.00 14 ASP A O 7
ATOM 4733 N N . GLU A 1 15 ? -4.839 -3.398 2.713 1.00 0.00 15 GLU A N 7
ATOM 4734 C CA . GLU A 1 15 ? -5.872 -4.369 2.259 1.00 0.00 15 GLU A CA 7
ATOM 4735 C C . GLU A 1 15 ? -6.137 -5.377 3.374 1.00 0.00 15 GLU A C 7
ATOM 4736 O O . GLU A 1 15 ? -5.233 -5.822 4.054 1.00 0.00 15 GLU A O 7
ATOM 4748 N N . LYS A 1 16 ? -7.372 -5.740 3.569 1.00 0.00 16 LYS A N 7
ATOM 4749 C CA . LYS A 1 16 ? -7.701 -6.716 4.642 1.00 0.00 16 LYS A CA 7
ATOM 4750 C C . LYS A 1 16 ? -7.552 -8.143 4.112 1.00 0.00 16 LYS A C 7
ATOM 4751 O O . LYS A 1 16 ? -7.320 -9.071 4.863 1.00 0.00 16 LYS A O 7
ATOM 4770 N N . ASN A 1 17 ? -7.682 -8.333 2.825 1.00 0.00 17 ASN A N 7
ATOM 4771 C CA . ASN A 1 17 ? -7.545 -9.707 2.266 1.00 0.00 17 ASN A CA 7
ATOM 4772 C C . ASN A 1 17 ? -6.079 -9.980 1.914 1.00 0.00 17 ASN A C 7
ATOM 4773 O O . ASN A 1 17 ? -5.689 -11.106 1.680 1.00 0.00 17 ASN A O 7
ATOM 4784 N N . PHE A 1 18 ? -5.262 -8.963 1.884 1.00 0.00 18 PHE A N 7
ATOM 4785 C CA . PHE A 1 18 ? -3.823 -9.180 1.555 1.00 0.00 18 PHE A CA 7
ATOM 4786 C C . PHE A 1 18 ? -2.999 -9.015 2.828 1.00 0.00 18 PHE A C 7
ATOM 4787 O O . PHE A 1 18 ? -3.123 -8.035 3.535 1.00 0.00 18 PHE A O 7
ATOM 4804 N N . ASP A 1 19 ? -2.156 -9.962 3.130 1.00 0.00 19 ASP A N 7
ATOM 4805 C CA . ASP A 1 19 ? -1.336 -9.840 4.362 1.00 0.00 19 ASP A CA 7
ATOM 4806 C C . ASP A 1 19 ? -0.170 -8.898 4.084 1.00 0.00 19 ASP A C 7
ATOM 4807 O O . ASP A 1 19 ? 0.765 -9.229 3.383 1.00 0.00 19 ASP A O 7
ATOM 4816 N N . CYS A 1 20 ? -0.234 -7.719 4.627 1.00 0.00 20 CYS A N 7
ATOM 4817 C CA . CYS A 1 20 ? 0.852 -6.728 4.406 1.00 0.00 20 CYS A CA 7
ATOM 4818 C C . CYS A 1 20 ? 2.016 -7.027 5.347 1.00 0.00 20 CYS A C 7
ATOM 4819 O O . CYS A 1 20 ? 3.166 -6.846 5.001 1.00 0.00 20 CYS A O 7
ATOM 4826 N N . ARG A 1 21 ? 1.732 -7.486 6.536 1.00 0.00 21 ARG A N 7
ATOM 4827 C CA . ARG A 1 21 ? 2.830 -7.795 7.490 1.00 0.00 21 ARG A CA 7
ATOM 4828 C C . ARG A 1 21 ? 3.731 -8.857 6.867 1.00 0.00 21 ARG A C 7
ATOM 4829 O O . ARG A 1 21 ? 4.941 -8.764 6.904 1.00 0.00 21 ARG A O 7
ATOM 4850 N N . ARG A 1 22 ? 3.147 -9.862 6.277 1.00 0.00 22 ARG A N 7
ATOM 4851 C CA . ARG A 1 22 ? 3.968 -10.922 5.640 1.00 0.00 22 ARG A CA 7
ATOM 4852 C C . ARG A 1 22 ? 4.725 -10.337 4.452 1.00 0.00 22 ARG A C 7
ATOM 4853 O O . ARG A 1 22 ? 5.909 -10.544 4.293 1.00 0.00 22 ARG A O 7
ATOM 4874 N N . SER A 1 23 ? 4.050 -9.604 3.615 1.00 0.00 23 SER A N 7
ATOM 4875 C CA . SER A 1 23 ? 4.738 -9.004 2.444 1.00 0.00 23 SER A CA 7
ATOM 4876 C C . SER A 1 23 ? 5.726 -7.940 2.930 1.00 0.00 23 SER A C 7
ATOM 4877 O O . SER A 1 23 ? 6.782 -7.756 2.360 1.00 0.00 23 SER A O 7
ATOM 4885 N N . LEU A 1 24 ? 5.391 -7.238 3.981 1.00 0.00 24 LEU A N 7
ATOM 4886 C CA . LEU A 1 24 ? 6.320 -6.190 4.499 1.00 0.00 24 LEU A CA 7
ATOM 4887 C C . LEU A 1 24 ? 7.611 -6.835 5.002 1.00 0.00 24 LEU A C 7
ATOM 4888 O O . LEU A 1 24 ? 8.698 -6.421 4.650 1.00 0.00 24 LEU A O 7
ATOM 4904 N N . ARG A 1 25 ? 7.505 -7.839 5.832 1.00 0.00 25 ARG A N 7
ATOM 4905 C CA . ARG A 1 25 ? 8.735 -8.498 6.363 1.00 0.00 25 ARG A CA 7
ATOM 4906 C C . ARG A 1 25 ? 9.465 -9.196 5.218 1.00 0.00 25 ARG A C 7
ATOM 4907 O O . ARG A 1 25 ? 10.658 -9.419 5.269 1.00 0.00 25 ARG A O 7
ATOM 4928 N N . ASN A 1 26 ? 8.752 -9.539 4.184 1.00 0.00 26 ASN A N 7
ATOM 4929 C CA . ASN A 1 26 ? 9.389 -10.222 3.027 1.00 0.00 26 ASN A CA 7
ATOM 4930 C C . ASN A 1 26 ? 10.131 -9.192 2.175 1.00 0.00 26 ASN A C 7
ATOM 4931 O O . ASN A 1 26 ? 10.766 -9.523 1.193 1.00 0.00 26 ASN A O 7
ATOM 4942 N N . GLY A 1 27 ? 10.056 -7.945 2.548 1.00 0.00 27 GLY A N 7
ATOM 4943 C CA . GLY A 1 27 ? 10.753 -6.884 1.767 1.00 0.00 27 GLY A CA 7
ATOM 4944 C C . GLY A 1 27 ? 9.908 -6.514 0.549 1.00 0.00 27 GLY A C 7
ATOM 4945 O O . GLY A 1 27 ? 10.405 -5.995 -0.431 1.00 0.00 27 GLY A O 7
ATOM 4949 N N . ASP A 1 28 ? 8.633 -6.777 0.604 1.00 0.00 28 ASP A N 7
ATOM 4950 C CA . ASP A 1 28 ? 7.755 -6.438 -0.547 1.00 0.00 28 ASP A CA 7
ATOM 4951 C C . ASP A 1 28 ? 7.807 -4.927 -0.799 1.00 0.00 28 ASP A C 7
ATOM 4952 O O . ASP A 1 28 ? 7.820 -4.479 -1.927 1.00 0.00 28 ASP A O 7
ATOM 4961 N N . CYS A 1 29 ? 7.846 -4.136 0.241 1.00 0.00 29 CYS A N 7
ATOM 4962 C CA . CYS A 1 29 ? 7.909 -2.658 0.045 1.00 0.00 29 CYS A CA 7
ATOM 4963 C C . CYS A 1 29 ? 9.260 -2.303 -0.577 1.00 0.00 29 CYS A C 7
ATOM 4964 O O . CYS A 1 29 ? 9.432 -1.253 -1.166 1.00 0.00 29 CYS A O 7
ATOM 4971 N N . ASP A 1 30 ? 10.225 -3.172 -0.439 1.00 0.00 30 ASP A N 7
ATOM 4972 C CA . ASP A 1 30 ? 11.574 -2.898 -1.007 1.00 0.00 30 ASP A CA 7
ATOM 4973 C C . ASP A 1 30 ? 11.694 -3.528 -2.392 1.00 0.00 30 ASP A C 7
ATOM 4974 O O . ASP A 1 30 ? 12.720 -3.438 -3.038 1.00 0.00 30 ASP A O 7
ATOM 4983 N N . ASN A 1 31 ? 10.660 -4.164 -2.859 1.00 0.00 31 ASN A N 7
ATOM 4984 C CA . ASN A 1 31 ? 10.729 -4.794 -4.201 1.00 0.00 31 ASN A CA 7
ATOM 4985 C C . ASN A 1 31 ? 10.027 -3.896 -5.215 1.00 0.00 31 ASN A C 7
ATOM 4986 O O . ASN A 1 31 ? 8.833 -3.684 -5.157 1.00 0.00 31 ASN A O 7
ATOM 4997 N N . ASP A 1 32 ? 10.767 -3.360 -6.146 1.00 0.00 32 ASP A N 7
ATOM 4998 C CA . ASP A 1 32 ? 10.157 -2.471 -7.166 1.00 0.00 32 ASP A CA 7
ATOM 4999 C C . ASP A 1 32 ? 9.050 -3.229 -7.897 1.00 0.00 32 ASP A C 7
ATOM 5000 O O . ASP A 1 32 ? 8.050 -2.665 -8.292 1.00 0.00 32 ASP A O 7
ATOM 5009 N N . ASP A 1 33 ? 9.226 -4.505 -8.078 1.00 0.00 33 ASP A N 7
ATOM 5010 C CA . ASP A 1 33 ? 8.190 -5.311 -8.781 1.00 0.00 33 ASP A CA 7
ATOM 5011 C C . ASP A 1 33 ? 6.926 -5.398 -7.923 1.00 0.00 33 ASP A C 7
ATOM 5012 O O . ASP A 1 33 ? 5.846 -5.644 -8.423 1.00 0.00 33 ASP A O 7
ATOM 5021 N N . LYS A 1 34 ? 7.050 -5.216 -6.636 1.00 0.00 34 LYS A N 7
ATOM 5022 C CA . LYS A 1 34 ? 5.848 -5.305 -5.759 1.00 0.00 34 LYS A CA 7
ATOM 5023 C C . LYS A 1 34 ? 5.511 -3.921 -5.207 1.00 0.00 34 LYS A C 7
ATOM 5024 O O . LYS A 1 34 ? 4.549 -3.749 -4.486 1.00 0.00 34 LYS A O 7
ATOM 5043 N N . LEU A 1 35 ? 6.296 -2.933 -5.539 1.00 0.00 35 LEU A N 7
ATOM 5044 C CA . LEU A 1 35 ? 6.011 -1.564 -5.030 1.00 0.00 35 LEU A CA 7
ATOM 5045 C C . LEU A 1 35 ? 4.602 -1.160 -5.444 1.00 0.00 35 LEU A C 7
ATOM 5046 O O . LEU A 1 35 ? 3.834 -0.646 -4.653 1.00 0.00 35 LEU A O 7
ATOM 5062 N N . LEU A 1 36 ? 4.251 -1.398 -6.673 1.00 0.00 36 LEU A N 7
ATOM 5063 C CA . LEU A 1 36 ? 2.887 -1.039 -7.133 1.00 0.00 36 LEU A CA 7
ATOM 5064 C C . LEU A 1 36 ? 1.867 -1.892 -6.383 1.00 0.00 36 LEU A C 7
ATOM 5065 O O . LEU A 1 36 ? 0.806 -1.431 -6.016 1.00 0.00 36 LEU A O 7
ATOM 5081 N N . GLU A 1 37 ? 2.186 -3.134 -6.145 1.00 0.00 37 GLU A N 7
ATOM 5082 C CA . GLU A 1 37 ? 1.238 -4.015 -5.417 1.00 0.00 37 GLU A CA 7
ATOM 5083 C C . GLU A 1 37 ? 1.004 -3.451 -4.018 1.00 0.00 37 GLU A C 7
ATOM 5084 O O . GLU A 1 37 ? -0.100 -3.430 -3.521 1.00 0.00 37 GLU A O 7
ATOM 5096 N N . MET A 1 38 ? 2.040 -2.991 -3.378 1.00 0.00 38 MET A N 7
ATOM 5097 C CA . MET A 1 38 ? 1.871 -2.434 -2.011 1.00 0.00 38 MET A CA 7
ATOM 5098 C C . MET A 1 38 ? 1.104 -1.116 -2.079 1.00 0.00 38 MET A C 7
ATOM 5099 O O . MET A 1 38 ? 0.188 -0.881 -1.316 1.00 0.00 38 MET A O 7
ATOM 5113 N N . GLY A 1 39 ? 1.460 -0.260 -2.993 1.00 0.00 39 GLY A N 7
ATOM 5114 C CA . GLY A 1 39 ? 0.739 1.037 -3.113 1.00 0.00 39 GLY A CA 7
ATOM 5115 C C . GLY A 1 39 ? -0.740 0.753 -3.356 1.00 0.00 39 GLY A C 7
ATOM 5116 O O . GLY A 1 39 ? -1.605 1.535 -3.015 1.00 0.00 39 GLY A O 7
ATOM 5120 N N . TYR A 1 40 ? -1.030 -0.369 -3.950 1.00 0.00 40 TYR A N 7
ATOM 5121 C CA . TYR A 1 40 ? -2.444 -0.725 -4.233 1.00 0.00 40 TYR A CA 7
ATOM 5122 C C . TYR A 1 40 ? -3.005 -1.592 -3.102 1.00 0.00 40 TYR A C 7
ATOM 5123 O O . TYR A 1 40 ? -4.079 -1.346 -2.592 1.00 0.00 40 TYR A O 7
ATOM 5141 N N . TYR A 1 41 ? -2.295 -2.615 -2.721 1.00 0.00 41 TYR A N 7
ATOM 5142 C CA . TYR A 1 41 ? -2.794 -3.509 -1.645 1.00 0.00 41 TYR A CA 7
ATOM 5143 C C . TYR A 1 41 ? -2.477 -2.929 -0.262 1.00 0.00 41 TYR A C 7
ATOM 5144 O O . TYR A 1 41 ? -3.348 -2.804 0.573 1.00 0.00 41 TYR A O 7
ATOM 5162 N N . CYS A 1 42 ? -1.243 -2.588 -0.000 1.00 0.00 42 CYS A N 7
ATOM 5163 C CA . CYS A 1 42 ? -0.907 -2.042 1.348 1.00 0.00 42 CYS A CA 7
ATOM 5164 C C . CYS A 1 42 ? -0.087 -0.760 1.229 1.00 0.00 42 CYS A C 7
ATOM 5165 O O . CYS A 1 42 ? 1.091 -0.737 1.538 1.00 0.00 42 CYS A O 7
ATOM 5172 N N . PRO A 1 43 ? -0.705 0.310 0.810 1.00 0.00 43 PRO A N 7
ATOM 5173 C CA . PRO A 1 43 ? -0.020 1.628 0.672 1.00 0.00 43 PRO A CA 7
ATOM 5174 C C . PRO A 1 43 ? 0.419 2.180 2.031 1.00 0.00 43 PRO A C 7
ATOM 5175 O O . PRO A 1 43 ? 1.434 2.839 2.154 1.00 0.00 43 PRO A O 7
ATOM 5186 N N . VAL A 1 44 ? -0.352 1.917 3.049 1.00 0.00 44 VAL A N 7
ATOM 5187 C CA . VAL A 1 44 ? 0.001 2.420 4.404 1.00 0.00 44 VAL A CA 7
ATOM 5188 C C . VAL A 1 44 ? 1.095 1.545 5.020 1.00 0.00 44 VAL A C 7
ATOM 5189 O O . VAL A 1 44 ? 2.025 2.036 5.628 1.00 0.00 44 VAL A O 7
ATOM 5202 N N . THR A 1 45 ? 0.986 0.253 4.883 1.00 0.00 45 THR A N 7
ATOM 5203 C CA . THR A 1 45 ? 2.014 -0.650 5.478 1.00 0.00 45 THR A CA 7
ATOM 5204 C C . THR A 1 45 ? 3.393 -0.379 4.876 1.00 0.00 45 THR A C 7
ATOM 5205 O O . THR A 1 45 ? 4.396 -0.471 5.553 1.00 0.00 45 THR A O 7
ATOM 5216 N N . CYS A 1 46 ? 3.464 -0.071 3.613 1.00 0.00 46 CYS A N 7
ATOM 5217 C CA . CYS A 1 46 ? 4.798 0.173 2.998 1.00 0.00 46 CYS A CA 7
ATOM 5218 C C . CYS A 1 46 ? 5.211 1.635 3.188 1.00 0.00 46 CYS A C 7
ATOM 5219 O O . CYS A 1 46 ? 6.323 2.016 2.880 1.00 0.00 46 CYS A O 7
ATOM 5226 N N . GLY A 1 47 ? 4.342 2.451 3.720 1.00 0.00 47 GLY A N 7
ATOM 5227 C CA . GLY A 1 47 ? 4.710 3.879 3.953 1.00 0.00 47 GLY A CA 7
ATOM 5228 C C . GLY A 1 47 ? 4.564 4.697 2.669 1.00 0.00 47 GLY A C 7
ATOM 5229 O O . GLY A 1 47 ? 5.319 5.617 2.423 1.00 0.00 47 GLY A O 7
ATOM 5233 N N . PHE A 1 48 ? 3.589 4.397 1.855 1.00 0.00 48 PHE A N 7
ATOM 5234 C CA . PHE A 1 48 ? 3.398 5.193 0.612 1.00 0.00 48 PHE A CA 7
ATOM 5235 C C . PHE A 1 48 ? 2.189 6.094 0.812 1.00 0.00 48 PHE A C 7
ATOM 5236 O O . PHE A 1 48 ? 1.936 7.004 0.049 1.00 0.00 48 PHE A O 7
ATOM 5253 N N . CYS A 1 49 ? 1.450 5.846 1.853 1.00 0.00 49 CYS A N 7
ATOM 5254 C CA . CYS A 1 49 ? 0.257 6.682 2.139 1.00 0.00 49 CYS A CA 7
ATOM 5255 C C . CYS A 1 49 ? -0.030 6.647 3.638 1.00 0.00 49 CYS A C 7
ATOM 5256 O O . CYS A 1 49 ? 0.626 5.954 4.389 1.00 0.00 49 CYS A O 7
ATOM 5263 N N . GLU A 1 50 ? -1.004 7.391 4.078 1.00 0.00 50 GLU A N 7
ATOM 5264 C CA . GLU A 1 50 ? -1.333 7.401 5.527 1.00 0.00 50 GLU A CA 7
ATOM 5265 C C . GLU A 1 50 ? -2.617 6.605 5.765 1.00 0.00 50 GLU A C 7
ATOM 5266 O O . GLU A 1 50 ? -3.419 6.425 4.871 1.00 0.00 50 GLU A O 7
ATOM 5278 N N . PRO A 1 51 ? -2.814 6.137 6.968 1.00 0.00 51 PRO A N 7
ATOM 5279 C CA . PRO A 1 51 ? -4.024 5.352 7.335 1.00 0.00 51 PRO A CA 7
ATOM 5280 C C . PRO A 1 51 ? -5.283 6.225 7.361 1.00 0.00 51 PRO A C 7
ATOM 5281 O O . PRO A 1 51 ? -6.342 5.714 7.034 1.00 0.00 51 PRO A O 7
ATOM 5293 N N . ASN A 1 1 ? -26.108 10.033 -7.006 1.00 0.00 1 ASN A N 8
ATOM 5294 C CA . ASN A 1 1 ? -26.820 11.332 -7.184 1.00 0.00 1 ASN A CA 8
ATOM 5295 C C . ASN A 1 1 ? -25.830 12.489 -7.009 1.00 0.00 1 ASN A C 8
ATOM 5296 O O . ASN A 1 1 ? -25.551 13.222 -7.938 1.00 0.00 1 ASN A O 8
ATOM 5306 N N . ASP A 1 2 ? -25.290 12.661 -5.832 1.00 0.00 2 ASP A N 8
ATOM 5307 C CA . ASP A 1 2 ? -24.319 13.775 -5.621 1.00 0.00 2 ASP A CA 8
ATOM 5308 C C . ASP A 1 2 ? -23.017 13.470 -6.366 1.00 0.00 2 ASP A C 8
ATOM 5309 O O . ASP A 1 2 ? -22.702 12.330 -6.644 1.00 0.00 2 ASP A O 8
ATOM 5318 N N . ILE A 1 3 ? -22.253 14.481 -6.685 1.00 0.00 3 ILE A N 8
ATOM 5319 C CA . ILE A 1 3 ? -20.965 14.242 -7.398 1.00 0.00 3 ILE A CA 8
ATOM 5320 C C . ILE A 1 3 ? -19.897 13.869 -6.374 1.00 0.00 3 ILE A C 8
ATOM 5321 O O . ILE A 1 3 ? -18.769 13.579 -6.714 1.00 0.00 3 ILE A O 8
ATOM 5337 N N . ARG A 1 4 ? -20.247 13.890 -5.120 1.00 0.00 4 ARG A N 8
ATOM 5338 C CA . ARG A 1 4 ? -19.259 13.553 -4.063 1.00 0.00 4 ARG A CA 8
ATOM 5339 C C . ARG A 1 4 ? -19.058 12.040 -4.013 1.00 0.00 4 ARG A C 8
ATOM 5340 O O . ARG A 1 4 ? -18.293 11.530 -3.220 1.00 0.00 4 ARG A O 8
ATOM 5361 N N . THR A 1 5 ? -19.733 11.319 -4.865 1.00 0.00 5 THR A N 8
ATOM 5362 C CA . THR A 1 5 ? -19.576 9.842 -4.877 1.00 0.00 5 THR A CA 8
ATOM 5363 C C . THR A 1 5 ? -18.318 9.480 -5.666 1.00 0.00 5 THR A C 8
ATOM 5364 O O . THR A 1 5 ? -17.983 8.324 -5.828 1.00 0.00 5 THR A O 8
ATOM 5375 N N . ALA A 1 6 ? -17.619 10.466 -6.156 1.00 0.00 6 ALA A N 8
ATOM 5376 C CA . ALA A 1 6 ? -16.380 10.187 -6.932 1.00 0.00 6 ALA A CA 8
ATOM 5377 C C . ALA A 1 6 ? -15.236 9.865 -5.969 1.00 0.00 6 ALA A C 8
ATOM 5378 O O . ALA A 1 6 ? -14.149 9.510 -6.380 1.00 0.00 6 ALA A O 8
ATOM 5385 N N . ALA A 1 7 ? -15.468 9.987 -4.690 1.00 0.00 7 ALA A N 8
ATOM 5386 C CA . ALA A 1 7 ? -14.388 9.690 -3.707 1.00 0.00 7 ALA A CA 8
ATOM 5387 C C . ALA A 1 7 ? -13.107 10.408 -4.138 1.00 0.00 7 ALA A C 8
ATOM 5388 O O . ALA A 1 7 ? -13.086 11.125 -5.120 1.00 0.00 7 ALA A O 8
ATOM 5395 N N . ASP A 1 8 ? -12.035 10.227 -3.413 1.00 0.00 8 ASP A N 8
ATOM 5396 C CA . ASP A 1 8 ? -10.761 10.903 -3.789 1.00 0.00 8 ASP A CA 8
ATOM 5397 C C . ASP A 1 8 ? -9.576 10.055 -3.324 1.00 0.00 8 ASP A C 8
ATOM 5398 O O . ASP A 1 8 ? -8.433 10.442 -3.460 1.00 0.00 8 ASP A O 8
ATOM 5407 N N . MET A 1 9 ? -9.842 8.902 -2.781 1.00 0.00 9 MET A N 8
ATOM 5408 C CA . MET A 1 9 ? -8.735 8.028 -2.306 1.00 0.00 9 MET A CA 8
ATOM 5409 C C . MET A 1 9 ? -7.830 8.807 -1.354 1.00 0.00 9 MET A C 8
ATOM 5410 O O . MET A 1 9 ? -6.693 8.442 -1.126 1.00 0.00 9 MET A O 8
ATOM 5424 N N . GLU A 1 10 ? -8.324 9.870 -0.788 1.00 0.00 10 GLU A N 8
ATOM 5425 C CA . GLU A 1 10 ? -7.491 10.659 0.157 1.00 0.00 10 GLU A CA 8
ATOM 5426 C C . GLU A 1 10 ? -7.156 9.793 1.367 1.00 0.00 10 GLU A C 8
ATOM 5427 O O . GLU A 1 10 ? -6.149 9.981 2.020 1.00 0.00 10 GLU A O 8
ATOM 5439 N N . HIS A 1 11 ? -7.994 8.839 1.671 1.00 0.00 11 HIS A N 8
ATOM 5440 C CA . HIS A 1 11 ? -7.720 7.960 2.836 1.00 0.00 11 HIS A CA 8
ATOM 5441 C C . HIS A 1 11 ? -7.151 6.633 2.339 1.00 0.00 11 HIS A C 8
ATOM 5442 O O . HIS A 1 11 ? -7.770 5.924 1.571 1.00 0.00 11 HIS A O 8
ATOM 5457 N N . CYS A 1 12 ? -5.971 6.298 2.774 1.00 0.00 12 CYS A N 8
ATOM 5458 C CA . CYS A 1 12 ? -5.343 5.023 2.337 1.00 0.00 12 CYS A CA 8
ATOM 5459 C C . CYS A 1 12 ? -5.399 4.015 3.485 1.00 0.00 12 CYS A C 8
ATOM 5460 O O . CYS A 1 12 ? -5.135 4.345 4.625 1.00 0.00 12 CYS A O 8
ATOM 5467 N N . ALA A 1 13 ? -5.743 2.790 3.197 1.00 0.00 13 ALA A N 8
ATOM 5468 C CA . ALA A 1 13 ? -5.817 1.767 4.279 1.00 0.00 13 ALA A CA 8
ATOM 5469 C C . ALA A 1 13 ? -5.178 0.461 3.802 1.00 0.00 13 ALA A C 8
ATOM 5470 O O . ALA A 1 13 ? -5.178 0.156 2.626 1.00 0.00 13 ALA A O 8
ATOM 5477 N N . ASP A 1 14 ? -4.641 -0.316 4.704 1.00 0.00 14 ASP A N 8
ATOM 5478 C CA . ASP A 1 14 ? -4.015 -1.604 4.292 1.00 0.00 14 ASP A CA 8
ATOM 5479 C C . ASP A 1 14 ? -5.109 -2.585 3.869 1.00 0.00 14 ASP A C 8
ATOM 5480 O O . ASP A 1 14 ? -6.161 -2.654 4.475 1.00 0.00 14 ASP A O 8
ATOM 5489 N N . GLU A 1 15 ? -4.872 -3.345 2.836 1.00 0.00 15 GLU A N 8
ATOM 5490 C CA . GLU A 1 15 ? -5.906 -4.317 2.384 1.00 0.00 15 GLU A CA 8
ATOM 5491 C C . GLU A 1 15 ? -6.156 -5.334 3.499 1.00 0.00 15 GLU A C 8
ATOM 5492 O O . GLU A 1 15 ? -5.235 -5.842 4.105 1.00 0.00 15 GLU A O 8
ATOM 5504 N N . LYS A 1 16 ? -7.392 -5.632 3.778 1.00 0.00 16 LYS A N 8
ATOM 5505 C CA . LYS A 1 16 ? -7.690 -6.613 4.855 1.00 0.00 16 LYS A CA 8
ATOM 5506 C C . LYS A 1 16 ? -7.559 -8.036 4.307 1.00 0.00 16 LYS A C 8
ATOM 5507 O O . LYS A 1 16 ? -7.391 -8.983 5.048 1.00 0.00 16 LYS A O 8
ATOM 5526 N N . ASN A 1 17 ? -7.640 -8.196 3.014 1.00 0.00 17 ASN A N 8
ATOM 5527 C CA . ASN A 1 17 ? -7.528 -9.561 2.423 1.00 0.00 17 ASN A CA 8
ATOM 5528 C C . ASN A 1 17 ? -6.080 -9.845 2.002 1.00 0.00 17 ASN A C 8
ATOM 5529 O O . ASN A 1 17 ? -5.752 -10.942 1.602 1.00 0.00 17 ASN A O 8
ATOM 5540 N N . PHE A 1 18 ? -5.215 -8.870 2.083 1.00 0.00 18 PHE A N 8
ATOM 5541 C CA . PHE A 1 18 ? -3.798 -9.105 1.677 1.00 0.00 18 PHE A CA 8
ATOM 5542 C C . PHE A 1 18 ? -2.907 -9.128 2.920 1.00 0.00 18 PHE A C 8
ATOM 5543 O O . PHE A 1 18 ? -2.954 -8.236 3.743 1.00 0.00 18 PHE A O 8
ATOM 5560 N N . ASP A 1 19 ? -2.086 -10.134 3.057 1.00 0.00 19 ASP A N 8
ATOM 5561 C CA . ASP A 1 19 ? -1.190 -10.196 4.245 1.00 0.00 19 ASP A CA 8
ATOM 5562 C C . ASP A 1 19 ? -0.042 -9.204 4.054 1.00 0.00 19 ASP A C 8
ATOM 5563 O O . ASP A 1 19 ? 1.023 -9.549 3.584 1.00 0.00 19 ASP A O 8
ATOM 5572 N N . CYS A 1 20 ? -0.261 -7.968 4.411 1.00 0.00 20 CYS A N 8
ATOM 5573 C CA . CYS A 1 20 ? 0.802 -6.938 4.251 1.00 0.00 20 CYS A CA 8
ATOM 5574 C C . CYS A 1 20 ? 1.928 -7.211 5.246 1.00 0.00 20 CYS A C 8
ATOM 5575 O O . CYS A 1 20 ? 3.088 -6.988 4.965 1.00 0.00 20 CYS A O 8
ATOM 5582 N N . ARG A 1 21 ? 1.589 -7.695 6.405 1.00 0.00 21 ARG A N 8
ATOM 5583 C CA . ARG A 1 21 ? 2.631 -7.987 7.425 1.00 0.00 21 ARG A CA 8
ATOM 5584 C C . ARG A 1 21 ? 3.617 -8.997 6.839 1.00 0.00 21 ARG A C 8
ATOM 5585 O O . ARG A 1 21 ? 4.817 -8.859 6.957 1.00 0.00 21 ARG A O 8
ATOM 5606 N N . ARG A 1 22 ? 3.108 -10.006 6.191 1.00 0.00 22 ARG A N 8
ATOM 5607 C CA . ARG A 1 22 ? 3.993 -11.030 5.579 1.00 0.00 22 ARG A CA 8
ATOM 5608 C C . ARG A 1 22 ? 4.771 -10.414 4.418 1.00 0.00 22 ARG A C 8
ATOM 5609 O O . ARG A 1 22 ? 5.970 -10.573 4.300 1.00 0.00 22 ARG A O 8
ATOM 5630 N N . SER A 1 23 ? 4.097 -9.711 3.557 1.00 0.00 23 SER A N 8
ATOM 5631 C CA . SER A 1 23 ? 4.792 -9.080 2.405 1.00 0.00 23 SER A CA 8
ATOM 5632 C C . SER A 1 23 ? 5.763 -8.016 2.920 1.00 0.00 23 SER A C 8
ATOM 5633 O O . SER A 1 23 ? 6.825 -7.812 2.371 1.00 0.00 23 SER A O 8
ATOM 5641 N N . LEU A 1 24 ? 5.397 -7.337 3.974 1.00 0.00 24 LEU A N 8
ATOM 5642 C CA . LEU A 1 24 ? 6.290 -6.281 4.529 1.00 0.00 24 LEU A CA 8
ATOM 5643 C C . LEU A 1 24 ? 7.583 -6.911 5.045 1.00 0.00 24 LEU A C 8
ATOM 5644 O O . LEU A 1 24 ? 8.669 -6.492 4.703 1.00 0.00 24 LEU A O 8
ATOM 5660 N N . ARG A 1 25 ? 7.475 -7.915 5.869 1.00 0.00 25 ARG A N 8
ATOM 5661 C CA . ARG A 1 25 ? 8.700 -8.565 6.407 1.00 0.00 25 ARG A CA 8
ATOM 5662 C C . ARG A 1 25 ? 9.450 -9.237 5.261 1.00 0.00 25 ARG A C 8
ATOM 5663 O O . ARG A 1 25 ? 10.643 -9.453 5.322 1.00 0.00 25 ARG A O 8
ATOM 5684 N N . ASN A 1 26 ? 8.755 -9.565 4.209 1.00 0.00 26 ASN A N 8
ATOM 5685 C CA . ASN A 1 26 ? 9.419 -10.218 3.051 1.00 0.00 26 ASN A CA 8
ATOM 5686 C C . ASN A 1 26 ? 10.163 -9.166 2.230 1.00 0.00 26 ASN A C 8
ATOM 5687 O O . ASN A 1 26 ? 10.803 -9.472 1.243 1.00 0.00 26 ASN A O 8
ATOM 5698 N N . GLY A 1 27 ? 10.089 -7.930 2.632 1.00 0.00 27 GLY A N 8
ATOM 5699 C CA . GLY A 1 27 ? 10.793 -6.856 1.877 1.00 0.00 27 GLY A CA 8
ATOM 5700 C C . GLY A 1 27 ? 9.972 -6.487 0.643 1.00 0.00 27 GLY A C 8
ATOM 5701 O O . GLY A 1 27 ? 10.485 -5.959 -0.324 1.00 0.00 27 GLY A O 8
ATOM 5705 N N . ASP A 1 28 ? 8.700 -6.768 0.668 1.00 0.00 28 ASP A N 8
ATOM 5706 C CA . ASP A 1 28 ? 7.838 -6.440 -0.501 1.00 0.00 28 ASP A CA 8
ATOM 5707 C C . ASP A 1 28 ? 7.871 -4.933 -0.759 1.00 0.00 28 ASP A C 8
ATOM 5708 O O . ASP A 1 28 ? 7.939 -4.488 -1.889 1.00 0.00 28 ASP A O 8
ATOM 5717 N N . CYS A 1 29 ? 7.829 -4.140 0.276 1.00 0.00 29 CYS A N 8
ATOM 5718 C CA . CYS A 1 29 ? 7.865 -2.664 0.078 1.00 0.00 29 CYS A CA 8
ATOM 5719 C C . CYS A 1 29 ? 9.208 -2.281 -0.539 1.00 0.00 29 CYS A C 8
ATOM 5720 O O . CYS A 1 29 ? 9.364 -1.222 -1.114 1.00 0.00 29 CYS A O 8
ATOM 5727 N N . ASP A 1 30 ? 10.187 -3.136 -0.409 1.00 0.00 30 ASP A N 8
ATOM 5728 C CA . ASP A 1 30 ? 11.533 -2.829 -0.969 1.00 0.00 30 ASP A CA 8
ATOM 5729 C C . ASP A 1 30 ? 11.687 -3.471 -2.349 1.00 0.00 30 ASP A C 8
ATOM 5730 O O . ASP A 1 30 ? 12.725 -3.380 -2.974 1.00 0.00 30 ASP A O 8
ATOM 5739 N N . ASN A 1 31 ? 10.666 -4.120 -2.830 1.00 0.00 31 ASN A N 8
ATOM 5740 C CA . ASN A 1 31 ? 10.756 -4.765 -4.164 1.00 0.00 31 ASN A CA 8
ATOM 5741 C C . ASN A 1 31 ? 10.071 -3.873 -5.201 1.00 0.00 31 ASN A C 8
ATOM 5742 O O . ASN A 1 31 ? 8.876 -3.672 -5.164 1.00 0.00 31 ASN A O 8
ATOM 5753 N N . ASP A 1 32 ? 10.822 -3.332 -6.123 1.00 0.00 32 ASP A N 8
ATOM 5754 C CA . ASP A 1 32 ? 10.211 -2.448 -7.158 1.00 0.00 32 ASP A CA 8
ATOM 5755 C C . ASP A 1 32 ? 9.099 -3.208 -7.874 1.00 0.00 32 ASP A C 8
ATOM 5756 O O . ASP A 1 32 ? 8.103 -2.644 -8.283 1.00 0.00 32 ASP A O 8
ATOM 5765 N N . ASP A 1 33 ? 9.272 -4.486 -8.032 1.00 0.00 33 ASP A N 8
ATOM 5766 C CA . ASP A 1 33 ? 8.250 -5.307 -8.719 1.00 0.00 33 ASP A CA 8
ATOM 5767 C C . ASP A 1 33 ? 6.970 -5.378 -7.883 1.00 0.00 33 ASP A C 8
ATOM 5768 O O . ASP A 1 33 ? 5.901 -5.632 -8.398 1.00 0.00 33 ASP A O 8
ATOM 5777 N N . LYS A 1 34 ? 7.069 -5.172 -6.597 1.00 0.00 34 LYS A N 8
ATOM 5778 C CA . LYS A 1 34 ? 5.851 -5.250 -5.741 1.00 0.00 34 LYS A CA 8
ATOM 5779 C C . LYS A 1 34 ? 5.504 -3.862 -5.207 1.00 0.00 34 LYS A C 8
ATOM 5780 O O . LYS A 1 34 ? 4.532 -3.688 -4.501 1.00 0.00 34 LYS A O 8
ATOM 5799 N N . LEU A 1 35 ? 6.285 -2.875 -5.536 1.00 0.00 35 LEU A N 8
ATOM 5800 C CA . LEU A 1 35 ? 5.983 -1.509 -5.039 1.00 0.00 35 LEU A CA 8
ATOM 5801 C C . LEU A 1 35 ? 4.590 -1.097 -5.504 1.00 0.00 35 LEU A C 8
ATOM 5802 O O . LEU A 1 35 ? 3.808 -0.560 -4.745 1.00 0.00 35 LEU A O 8
ATOM 5818 N N . LEU A 1 36 ? 4.265 -1.353 -6.740 1.00 0.00 36 LEU A N 8
ATOM 5819 C CA . LEU A 1 36 ? 2.913 -0.985 -7.234 1.00 0.00 36 LEU A CA 8
ATOM 5820 C C . LEU A 1 36 ? 1.873 -1.828 -6.503 1.00 0.00 36 LEU A C 8
ATOM 5821 O O . LEU A 1 36 ? 0.824 -1.350 -6.124 1.00 0.00 36 LEU A O 8
ATOM 5837 N N . GLU A 1 37 ? 2.165 -3.082 -6.291 1.00 0.00 37 GLU A N 8
ATOM 5838 C CA . GLU A 1 37 ? 1.197 -3.956 -5.577 1.00 0.00 37 GLU A CA 8
ATOM 5839 C C . GLU A 1 37 ? 0.978 -3.408 -4.167 1.00 0.00 37 GLU A C 8
ATOM 5840 O O . GLU A 1 37 ? -0.118 -3.414 -3.651 1.00 0.00 37 GLU A O 8
ATOM 5852 N N . MET A 1 38 ? 2.021 -2.929 -3.543 1.00 0.00 38 MET A N 8
ATOM 5853 C CA . MET A 1 38 ? 1.884 -2.373 -2.169 1.00 0.00 38 MET A CA 8
ATOM 5854 C C . MET A 1 38 ? 1.074 -1.078 -2.213 1.00 0.00 38 MET A C 8
ATOM 5855 O O . MET A 1 38 ? 0.148 -0.889 -1.449 1.00 0.00 38 MET A O 8
ATOM 5869 N N . GLY A 1 39 ? 1.404 -0.192 -3.108 1.00 0.00 39 GLY A N 8
ATOM 5870 C CA . GLY A 1 39 ? 0.637 1.079 -3.203 1.00 0.00 39 GLY A CA 8
ATOM 5871 C C . GLY A 1 39 ? -0.828 0.735 -3.451 1.00 0.00 39 GLY A C 8
ATOM 5872 O O . GLY A 1 39 ? -1.722 1.505 -3.163 1.00 0.00 39 GLY A O 8
ATOM 5876 N N . TYR A 1 40 ? -1.068 -0.426 -3.994 1.00 0.00 40 TYR A N 8
ATOM 5877 C CA . TYR A 1 40 ? -2.460 -0.853 -4.284 1.00 0.00 40 TYR A CA 8
ATOM 5878 C C . TYR A 1 40 ? -3.025 -1.666 -3.116 1.00 0.00 40 TYR A C 8
ATOM 5879 O O . TYR A 1 40 ? -4.100 -1.396 -2.622 1.00 0.00 40 TYR A O 8
ATOM 5897 N N . TYR A 1 41 ? -2.320 -2.678 -2.687 1.00 0.00 41 TYR A N 8
ATOM 5898 C CA . TYR A 1 41 ? -2.832 -3.522 -1.574 1.00 0.00 41 TYR A CA 8
ATOM 5899 C C . TYR A 1 41 ? -2.539 -2.879 -0.218 1.00 0.00 41 TYR A C 8
ATOM 5900 O O . TYR A 1 41 ? -3.434 -2.657 0.571 1.00 0.00 41 TYR A O 8
ATOM 5918 N N . CYS A 1 42 ? -1.300 -2.593 0.075 1.00 0.00 42 CYS A N 8
ATOM 5919 C CA . CYS A 1 42 ? -0.988 -1.992 1.400 1.00 0.00 42 CYS A CA 8
ATOM 5920 C C . CYS A 1 42 ? -0.145 -0.729 1.242 1.00 0.00 42 CYS A C 8
ATOM 5921 O O . CYS A 1 42 ? 1.032 -0.725 1.539 1.00 0.00 42 CYS A O 8
ATOM 5928 N N . PRO A 1 43 ? -0.749 0.340 0.799 1.00 0.00 43 PRO A N 8
ATOM 5929 C CA . PRO A 1 43 ? -0.044 1.640 0.624 1.00 0.00 43 PRO A CA 8
ATOM 5930 C C . PRO A 1 43 ? 0.421 2.197 1.970 1.00 0.00 43 PRO A C 8
ATOM 5931 O O . PRO A 1 43 ? 1.436 2.854 2.070 1.00 0.00 43 PRO A O 8
ATOM 5942 N N . VAL A 1 44 ? -0.327 1.933 3.007 1.00 0.00 44 VAL A N 8
ATOM 5943 C CA . VAL A 1 44 ? 0.058 2.435 4.353 1.00 0.00 44 VAL A CA 8
ATOM 5944 C C . VAL A 1 44 ? 1.135 1.526 4.955 1.00 0.00 44 VAL A C 8
ATOM 5945 O O . VAL A 1 44 ? 2.110 1.986 5.515 1.00 0.00 44 VAL A O 8
ATOM 5958 N N . THR A 1 45 ? 0.963 0.233 4.848 1.00 0.00 45 THR A N 8
ATOM 5959 C CA . THR A 1 45 ? 1.970 -0.709 5.424 1.00 0.00 45 THR A CA 8
ATOM 5960 C C . THR A 1 45 ? 3.355 -0.424 4.845 1.00 0.00 45 THR A C 8
ATOM 5961 O O . THR A 1 45 ? 4.354 -0.516 5.532 1.00 0.00 45 THR A O 8
ATOM 5972 N N . CYS A 1 46 ? 3.433 -0.096 3.586 1.00 0.00 46 CYS A N 8
ATOM 5973 C CA . CYS A 1 46 ? 4.765 0.165 2.976 1.00 0.00 46 CYS A CA 8
ATOM 5974 C C . CYS A 1 46 ? 5.176 1.627 3.192 1.00 0.00 46 CYS A C 8
ATOM 5975 O O . CYS A 1 46 ? 6.290 2.010 2.898 1.00 0.00 46 CYS A O 8
ATOM 5982 N N . GLY A 1 47 ? 4.308 2.434 3.739 1.00 0.00 47 GLY A N 8
ATOM 5983 C CA . GLY A 1 47 ? 4.679 3.854 4.016 1.00 0.00 47 GLY A CA 8
ATOM 5984 C C . GLY A 1 47 ? 4.583 4.735 2.763 1.00 0.00 47 GLY A C 8
ATOM 5985 O O . GLY A 1 47 ? 5.346 5.668 2.605 1.00 0.00 47 GLY A O 8
ATOM 5989 N N . PHE A 1 48 ? 3.645 4.490 1.892 1.00 0.00 48 PHE A N 8
ATOM 5990 C CA . PHE A 1 48 ? 3.516 5.367 0.693 1.00 0.00 48 PHE A CA 8
ATOM 5991 C C . PHE A 1 48 ? 2.327 6.285 0.909 1.00 0.00 48 PHE A C 8
ATOM 5992 O O . PHE A 1 48 ? 2.162 7.287 0.243 1.00 0.00 48 PHE A O 8
ATOM 6009 N N . CYS A 1 49 ? 1.493 5.937 1.841 1.00 0.00 49 CYS A N 8
ATOM 6010 C CA . CYS A 1 49 ? 0.300 6.767 2.118 1.00 0.00 49 CYS A CA 8
ATOM 6011 C C . CYS A 1 49 ? 0.024 6.771 3.621 1.00 0.00 49 CYS A C 8
ATOM 6012 O O . CYS A 1 49 ? 0.689 6.099 4.386 1.00 0.00 49 CYS A O 8
ATOM 6019 N N . GLU A 1 50 ? -0.945 7.528 4.052 1.00 0.00 50 GLU A N 8
ATOM 6020 C CA . GLU A 1 50 ? -1.258 7.583 5.507 1.00 0.00 50 GLU A CA 8
ATOM 6021 C C . GLU A 1 50 ? -2.503 6.734 5.788 1.00 0.00 50 GLU A C 8
ATOM 6022 O O . GLU A 1 50 ? -3.354 6.568 4.935 1.00 0.00 50 GLU A O 8
ATOM 6034 N N . PRO A 1 51 ? -2.607 6.188 6.975 1.00 0.00 51 PRO A N 8
ATOM 6035 C CA . PRO A 1 51 ? -3.767 5.330 7.367 1.00 0.00 51 PRO A CA 8
ATOM 6036 C C . PRO A 1 51 ? -5.075 6.121 7.441 1.00 0.00 51 PRO A C 8
ATOM 6037 O O . PRO A 1 51 ? -5.802 6.118 6.461 1.00 0.00 51 PRO A O 8
ATOM 6049 N N . ASN A 1 1 ? -24.203 8.324 -12.737 1.00 0.00 1 ASN A N 9
ATOM 6050 C CA . ASN A 1 1 ? -23.892 7.176 -11.838 1.00 0.00 1 ASN A CA 9
ATOM 6051 C C . ASN A 1 1 ? -24.212 7.554 -10.393 1.00 0.00 1 ASN A C 9
ATOM 6052 O O . ASN A 1 1 ? -24.725 8.620 -10.118 1.00 0.00 1 ASN A O 9
ATOM 6062 N N . ASP A 1 2 ? -23.913 6.684 -9.466 1.00 0.00 2 ASP A N 9
ATOM 6063 C CA . ASP A 1 2 ? -24.200 6.986 -8.035 1.00 0.00 2 ASP A CA 9
ATOM 6064 C C . ASP A 1 2 ? -23.249 8.076 -7.532 1.00 0.00 2 ASP A C 9
ATOM 6065 O O . ASP A 1 2 ? -22.094 8.131 -7.911 1.00 0.00 2 ASP A O 9
ATOM 6074 N N . ILE A 1 3 ? -23.725 8.947 -6.681 1.00 0.00 3 ILE A N 9
ATOM 6075 C CA . ILE A 1 3 ? -22.854 10.037 -6.152 1.00 0.00 3 ILE A CA 9
ATOM 6076 C C . ILE A 1 3 ? -21.945 9.488 -5.054 1.00 0.00 3 ILE A C 9
ATOM 6077 O O . ILE A 1 3 ? -21.087 10.179 -4.544 1.00 0.00 3 ILE A O 9
ATOM 6093 N N . ARG A 1 4 ? -22.121 8.253 -4.685 1.00 0.00 4 ARG A N 9
ATOM 6094 C CA . ARG A 1 4 ? -21.261 7.674 -3.619 1.00 0.00 4 ARG A CA 9
ATOM 6095 C C . ARG A 1 4 ? -19.798 7.814 -4.027 1.00 0.00 4 ARG A C 9
ATOM 6096 O O . ARG A 1 4 ? -18.918 7.922 -3.197 1.00 0.00 4 ARG A O 9
ATOM 6117 N N . THR A 1 5 ? -19.531 7.809 -5.305 1.00 0.00 5 THR A N 9
ATOM 6118 C CA . THR A 1 5 ? -18.126 7.934 -5.771 1.00 0.00 5 THR A CA 9
ATOM 6119 C C . THR A 1 5 ? -17.586 9.312 -5.399 1.00 0.00 5 THR A C 9
ATOM 6120 O O . THR A 1 5 ? -16.487 9.681 -5.762 1.00 0.00 5 THR A O 9
ATOM 6131 N N . ALA A 1 6 ? -18.349 10.075 -4.670 1.00 0.00 6 ALA A N 9
ATOM 6132 C CA . ALA A 1 6 ? -17.879 11.427 -4.268 1.00 0.00 6 ALA A CA 9
ATOM 6133 C C . ALA A 1 6 ? -16.729 11.280 -3.269 1.00 0.00 6 ALA A C 9
ATOM 6134 O O . ALA A 1 6 ? -16.153 12.255 -2.825 1.00 0.00 6 ALA A O 9
ATOM 6141 N N . ALA A 1 7 ? -16.383 10.070 -2.917 1.00 0.00 7 ALA A N 9
ATOM 6142 C CA . ALA A 1 7 ? -15.264 9.869 -1.956 1.00 0.00 7 ALA A CA 9
ATOM 6143 C C . ALA A 1 7 ? -13.993 10.501 -2.525 1.00 0.00 7 ALA A C 9
ATOM 6144 O O . ALA A 1 7 ? -13.772 10.501 -3.720 1.00 0.00 7 ALA A O 9
ATOM 6151 N N . ASP A 1 8 ? -13.159 11.038 -1.679 1.00 0.00 8 ASP A N 9
ATOM 6152 C CA . ASP A 1 8 ? -11.902 11.666 -2.167 1.00 0.00 8 ASP A CA 9
ATOM 6153 C C . ASP A 1 8 ? -10.756 10.674 -2.003 1.00 0.00 8 ASP A C 9
ATOM 6154 O O . ASP A 1 8 ? -9.604 10.986 -2.235 1.00 0.00 8 ASP A O 9
ATOM 6163 N N . MET A 1 9 ? -11.068 9.472 -1.608 1.00 0.00 9 MET A N 9
ATOM 6164 C CA . MET A 1 9 ? -10.013 8.441 -1.429 1.00 0.00 9 MET A CA 9
ATOM 6165 C C . MET A 1 9 ? -8.796 9.058 -0.741 1.00 0.00 9 MET A C 9
ATOM 6166 O O . MET A 1 9 ? -7.693 8.565 -0.857 1.00 0.00 9 MET A O 9
ATOM 6180 N N . GLU A 1 10 ? -8.984 10.127 -0.027 1.00 0.00 10 GLU A N 9
ATOM 6181 C CA . GLU A 1 10 ? -7.833 10.768 0.664 1.00 0.00 10 GLU A CA 9
ATOM 6182 C C . GLU A 1 10 ? -7.364 9.871 1.814 1.00 0.00 10 GLU A C 9
ATOM 6183 O O . GLU A 1 10 ? -6.299 10.062 2.366 1.00 0.00 10 GLU A O 9
ATOM 6195 N N . HIS A 1 11 ? -8.147 8.890 2.174 1.00 0.00 11 HIS A N 9
ATOM 6196 C CA . HIS A 1 11 ? -7.736 7.986 3.284 1.00 0.00 11 HIS A CA 9
ATOM 6197 C C . HIS A 1 11 ? -7.221 6.672 2.697 1.00 0.00 11 HIS A C 9
ATOM 6198 O O . HIS A 1 11 ? -7.913 5.988 1.970 1.00 0.00 11 HIS A O 9
ATOM 6213 N N . CYS A 1 12 ? -6.004 6.318 3.011 1.00 0.00 12 CYS A N 9
ATOM 6214 C CA . CYS A 1 12 ? -5.429 5.051 2.481 1.00 0.00 12 CYS A CA 9
ATOM 6215 C C . CYS A 1 12 ? -5.457 3.991 3.582 1.00 0.00 12 CYS A C 9
ATOM 6216 O O . CYS A 1 12 ? -5.187 4.273 4.732 1.00 0.00 12 CYS A O 9
ATOM 6223 N N . ALA A 1 13 ? -5.786 2.774 3.243 1.00 0.00 13 ALA A N 9
ATOM 6224 C CA . ALA A 1 13 ? -5.836 1.704 4.279 1.00 0.00 13 ALA A CA 9
ATOM 6225 C C . ALA A 1 13 ? -5.174 0.432 3.746 1.00 0.00 13 ALA A C 9
ATOM 6226 O O . ALA A 1 13 ? -5.169 0.173 2.560 1.00 0.00 13 ALA A O 9
ATOM 6233 N N . ASP A 1 14 ? -4.628 -0.372 4.618 1.00 0.00 14 ASP A N 9
ATOM 6234 C CA . ASP A 1 14 ? -3.985 -1.634 4.161 1.00 0.00 14 ASP A CA 9
ATOM 6235 C C . ASP A 1 14 ? -5.067 -2.641 3.775 1.00 0.00 14 ASP A C 9
ATOM 6236 O O . ASP A 1 14 ? -6.084 -2.749 4.430 1.00 0.00 14 ASP A O 9
ATOM 6245 N N . GLU A 1 15 ? -4.859 -3.382 2.724 1.00 0.00 15 GLU A N 9
ATOM 6246 C CA . GLU A 1 15 ? -5.886 -4.379 2.316 1.00 0.00 15 GLU A CA 9
ATOM 6247 C C . GLU A 1 15 ? -6.122 -5.347 3.472 1.00 0.00 15 GLU A C 9
ATOM 6248 O O . GLU A 1 15 ? -5.194 -5.815 4.104 1.00 0.00 15 GLU A O 9
ATOM 6260 N N . LYS A 1 16 ? -7.355 -5.661 3.749 1.00 0.00 16 LYS A N 9
ATOM 6261 C CA . LYS A 1 16 ? -7.653 -6.608 4.856 1.00 0.00 16 LYS A CA 9
ATOM 6262 C C . LYS A 1 16 ? -7.499 -8.041 4.346 1.00 0.00 16 LYS A C 9
ATOM 6263 O O . LYS A 1 16 ? -7.223 -8.953 5.099 1.00 0.00 16 LYS A O 9
ATOM 6282 N N . ASN A 1 17 ? -7.685 -8.244 3.070 1.00 0.00 17 ASN A N 9
ATOM 6283 C CA . ASN A 1 17 ? -7.562 -9.618 2.509 1.00 0.00 17 ASN A CA 9
ATOM 6284 C C . ASN A 1 17 ? -6.120 -9.878 2.060 1.00 0.00 17 ASN A C 9
ATOM 6285 O O . ASN A 1 17 ? -5.779 -10.972 1.660 1.00 0.00 17 ASN A O 9
ATOM 6296 N N . PHE A 1 18 ? -5.268 -8.890 2.129 1.00 0.00 18 PHE A N 9
ATOM 6297 C CA . PHE A 1 18 ? -3.852 -9.106 1.709 1.00 0.00 18 PHE A CA 9
ATOM 6298 C C . PHE A 1 18 ? -2.957 -9.130 2.949 1.00 0.00 18 PHE A C 9
ATOM 6299 O O . PHE A 1 18 ? -3.003 -8.239 3.774 1.00 0.00 18 PHE A O 9
ATOM 6316 N N . ASP A 1 19 ? -2.137 -10.135 3.087 1.00 0.00 19 ASP A N 9
ATOM 6317 C CA . ASP A 1 19 ? -1.241 -10.198 4.274 1.00 0.00 19 ASP A CA 9
ATOM 6318 C C . ASP A 1 19 ? -0.089 -9.211 4.067 1.00 0.00 19 ASP A C 9
ATOM 6319 O O . ASP A 1 19 ? 0.974 -9.567 3.598 1.00 0.00 19 ASP A O 9
ATOM 6328 N N . CYS A 1 20 ? -0.300 -7.970 4.407 1.00 0.00 20 CYS A N 9
ATOM 6329 C CA . CYS A 1 20 ? 0.772 -6.952 4.224 1.00 0.00 20 CYS A CA 9
ATOM 6330 C C . CYS A 1 20 ? 1.899 -7.216 5.219 1.00 0.00 20 CYS A C 9
ATOM 6331 O O . CYS A 1 20 ? 3.063 -7.028 4.923 1.00 0.00 20 CYS A O 9
ATOM 6338 N N . ARG A 1 21 ? 1.561 -7.660 6.395 1.00 0.00 21 ARG A N 9
ATOM 6339 C CA . ARG A 1 21 ? 2.605 -7.953 7.412 1.00 0.00 21 ARG A CA 9
ATOM 6340 C C . ARG A 1 21 ? 3.582 -8.972 6.823 1.00 0.00 21 ARG A C 9
ATOM 6341 O O . ARG A 1 21 ? 4.785 -8.841 6.927 1.00 0.00 21 ARG A O 9
ATOM 6362 N N . ARG A 1 22 ? 3.063 -9.984 6.188 1.00 0.00 22 ARG A N 9
ATOM 6363 C CA . ARG A 1 22 ? 3.944 -11.014 5.577 1.00 0.00 22 ARG A CA 9
ATOM 6364 C C . ARG A 1 22 ? 4.713 -10.409 4.404 1.00 0.00 22 ARG A C 9
ATOM 6365 O O . ARG A 1 22 ? 5.907 -10.584 4.270 1.00 0.00 22 ARG A O 9
ATOM 6386 N N . SER A 1 23 ? 4.037 -9.700 3.550 1.00 0.00 23 SER A N 9
ATOM 6387 C CA . SER A 1 23 ? 4.726 -9.083 2.387 1.00 0.00 23 SER A CA 9
ATOM 6388 C C . SER A 1 23 ? 5.702 -8.014 2.889 1.00 0.00 23 SER A C 9
ATOM 6389 O O . SER A 1 23 ? 6.752 -7.802 2.317 1.00 0.00 23 SER A O 9
ATOM 6397 N N . LEU A 1 24 ? 5.357 -7.334 3.948 1.00 0.00 24 LEU A N 9
ATOM 6398 C CA . LEU A 1 24 ? 6.259 -6.273 4.484 1.00 0.00 24 LEU A CA 9
ATOM 6399 C C . LEU A 1 24 ? 7.557 -6.886 5.010 1.00 0.00 24 LEU A C 9
ATOM 6400 O O . LEU A 1 24 ? 8.639 -6.436 4.690 1.00 0.00 24 LEU A O 9
ATOM 6416 N N . ARG A 1 25 ? 7.464 -7.902 5.823 1.00 0.00 25 ARG A N 9
ATOM 6417 C CA . ARG A 1 25 ? 8.699 -8.529 6.372 1.00 0.00 25 ARG A CA 9
ATOM 6418 C C . ARG A 1 25 ? 9.455 -9.224 5.238 1.00 0.00 25 ARG A C 9
ATOM 6419 O O . ARG A 1 25 ? 10.641 -9.470 5.327 1.00 0.00 25 ARG A O 9
ATOM 6440 N N . ASN A 1 26 ? 8.771 -9.535 4.172 1.00 0.00 26 ASN A N 9
ATOM 6441 C CA . ASN A 1 26 ? 9.436 -10.209 3.023 1.00 0.00 26 ASN A CA 9
ATOM 6442 C C . ASN A 1 26 ? 10.176 -9.167 2.187 1.00 0.00 26 ASN A C 9
ATOM 6443 O O . ASN A 1 26 ? 10.837 -9.487 1.219 1.00 0.00 26 ASN A O 9
ATOM 6454 N N . GLY A 1 27 ? 10.064 -7.921 2.552 1.00 0.00 27 GLY A N 9
ATOM 6455 C CA . GLY A 1 27 ? 10.753 -6.851 1.779 1.00 0.00 27 GLY A CA 9
ATOM 6456 C C . GLY A 1 27 ? 9.902 -6.477 0.565 1.00 0.00 27 GLY A C 9
ATOM 6457 O O . GLY A 1 27 ? 10.388 -5.923 -0.399 1.00 0.00 27 GLY A O 9
ATOM 6461 N N . ASP A 1 28 ? 8.632 -6.782 0.604 1.00 0.00 28 ASP A N 9
ATOM 6462 C CA . ASP A 1 28 ? 7.756 -6.442 -0.552 1.00 0.00 28 ASP A CA 9
ATOM 6463 C C . ASP A 1 28 ? 7.797 -4.929 -0.802 1.00 0.00 28 ASP A C 9
ATOM 6464 O O . ASP A 1 28 ? 7.846 -4.482 -1.930 1.00 0.00 28 ASP A O 9
ATOM 6473 N N . CYS A 1 29 ? 7.795 -4.138 0.239 1.00 0.00 29 CYS A N 9
ATOM 6474 C CA . CYS A 1 29 ? 7.853 -2.658 0.049 1.00 0.00 29 CYS A CA 9
ATOM 6475 C C . CYS A 1 29 ? 9.217 -2.288 -0.542 1.00 0.00 29 CYS A C 9
ATOM 6476 O O . CYS A 1 29 ? 9.401 -1.216 -1.084 1.00 0.00 29 CYS A O 9
ATOM 6483 N N . ASP A 1 30 ? 10.176 -3.169 -0.431 1.00 0.00 30 ASP A N 9
ATOM 6484 C CA . ASP A 1 30 ? 11.534 -2.876 -0.977 1.00 0.00 30 ASP A CA 9
ATOM 6485 C C . ASP A 1 30 ? 11.702 -3.521 -2.355 1.00 0.00 30 ASP A C 9
ATOM 6486 O O . ASP A 1 30 ? 12.742 -3.410 -2.977 1.00 0.00 30 ASP A O 9
ATOM 6495 N N . ASN A 1 31 ? 10.693 -4.187 -2.841 1.00 0.00 31 ASN A N 9
ATOM 6496 C CA . ASN A 1 31 ? 10.799 -4.834 -4.178 1.00 0.00 31 ASN A CA 9
ATOM 6497 C C . ASN A 1 31 ? 10.133 -3.941 -5.221 1.00 0.00 31 ASN A C 9
ATOM 6498 O O . ASN A 1 31 ? 8.944 -3.700 -5.174 1.00 0.00 31 ASN A O 9
ATOM 6509 N N . ASP A 1 32 ? 10.884 -3.441 -6.161 1.00 0.00 32 ASP A N 9
ATOM 6510 C CA . ASP A 1 32 ? 10.283 -2.563 -7.200 1.00 0.00 32 ASP A CA 9
ATOM 6511 C C . ASP A 1 32 ? 9.174 -3.323 -7.920 1.00 0.00 32 ASP A C 9
ATOM 6512 O O . ASP A 1 32 ? 8.178 -2.758 -8.328 1.00 0.00 32 ASP A O 9
ATOM 6521 N N . ASP A 1 33 ? 9.342 -4.603 -8.084 1.00 0.00 33 ASP A N 9
ATOM 6522 C CA . ASP A 1 33 ? 8.302 -5.404 -8.782 1.00 0.00 33 ASP A CA 9
ATOM 6523 C C . ASP A 1 33 ? 7.017 -5.428 -7.955 1.00 0.00 33 ASP A C 9
ATOM 6524 O O . ASP A 1 33 ? 5.939 -5.629 -8.479 1.00 0.00 33 ASP A O 9
ATOM 6533 N N . LYS A 1 34 ? 7.116 -5.240 -6.667 1.00 0.00 34 LYS A N 9
ATOM 6534 C CA . LYS A 1 34 ? 5.890 -5.273 -5.824 1.00 0.00 34 LYS A CA 9
ATOM 6535 C C . LYS A 1 34 ? 5.584 -3.873 -5.298 1.00 0.00 34 LYS A C 9
ATOM 6536 O O . LYS A 1 34 ? 4.611 -3.663 -4.600 1.00 0.00 34 LYS A O 9
ATOM 6555 N N . LEU A 1 35 ? 6.405 -2.915 -5.617 1.00 0.00 35 LEU A N 9
ATOM 6556 C CA . LEU A 1 35 ? 6.150 -1.537 -5.124 1.00 0.00 35 LEU A CA 9
ATOM 6557 C C . LEU A 1 35 ? 4.732 -1.113 -5.508 1.00 0.00 35 LEU A C 9
ATOM 6558 O O . LEU A 1 35 ? 3.994 -0.582 -4.701 1.00 0.00 35 LEU A O 9
ATOM 6574 N N . LEU A 1 36 ? 4.339 -1.356 -6.727 1.00 0.00 36 LEU A N 9
ATOM 6575 C CA . LEU A 1 36 ? 2.963 -0.981 -7.153 1.00 0.00 36 LEU A CA 9
ATOM 6576 C C . LEU A 1 36 ? 1.943 -1.831 -6.388 1.00 0.00 36 LEU A C 9
ATOM 6577 O O . LEU A 1 36 ? 0.881 -1.366 -6.022 1.00 0.00 36 LEU A O 9
ATOM 6593 N N . GLU A 1 37 ? 2.257 -3.077 -6.144 1.00 0.00 37 GLU A N 9
ATOM 6594 C CA . GLU A 1 37 ? 1.307 -3.961 -5.409 1.00 0.00 37 GLU A CA 9
ATOM 6595 C C . GLU A 1 37 ? 1.075 -3.403 -4.007 1.00 0.00 37 GLU A C 9
ATOM 6596 O O . GLU A 1 37 ? -0.027 -3.396 -3.502 1.00 0.00 37 GLU A O 9
ATOM 6608 N N . MET A 1 38 ? 2.114 -2.933 -3.376 1.00 0.00 38 MET A N 9
ATOM 6609 C CA . MET A 1 38 ? 1.966 -2.373 -2.007 1.00 0.00 38 MET A CA 9
ATOM 6610 C C . MET A 1 38 ? 1.203 -1.053 -2.066 1.00 0.00 38 MET A C 9
ATOM 6611 O O . MET A 1 38 ? 0.292 -0.817 -1.297 1.00 0.00 38 MET A O 9
ATOM 6625 N N . GLY A 1 39 ? 1.556 -0.196 -2.978 1.00 0.00 39 GLY A N 9
ATOM 6626 C CA . GLY A 1 39 ? 0.834 1.100 -3.088 1.00 0.00 39 GLY A CA 9
ATOM 6627 C C . GLY A 1 39 ? -0.649 0.811 -3.302 1.00 0.00 39 GLY A C 9
ATOM 6628 O O . GLY A 1 39 ? -1.509 1.603 -2.969 1.00 0.00 39 GLY A O 9
ATOM 6632 N N . TYR A 1 40 ? -0.948 -0.319 -3.873 1.00 0.00 40 TYR A N 9
ATOM 6633 C CA . TYR A 1 40 ? -2.365 -0.682 -4.138 1.00 0.00 40 TYR A CA 9
ATOM 6634 C C . TYR A 1 40 ? -2.931 -1.536 -2.999 1.00 0.00 40 TYR A C 9
ATOM 6635 O O . TYR A 1 40 ? -3.953 -1.221 -2.422 1.00 0.00 40 TYR A O 9
ATOM 6653 N N . TYR A 1 41 ? -2.289 -2.628 -2.690 1.00 0.00 41 TYR A N 9
ATOM 6654 C CA . TYR A 1 41 ? -2.799 -3.519 -1.612 1.00 0.00 41 TYR A CA 9
ATOM 6655 C C . TYR A 1 41 ? -2.458 -2.952 -0.232 1.00 0.00 41 TYR A C 9
ATOM 6656 O O . TYR A 1 41 ? -3.304 -2.879 0.638 1.00 0.00 41 TYR A O 9
ATOM 6674 N N . CYS A 1 42 ? -1.231 -2.569 -0.013 1.00 0.00 42 CYS A N 9
ATOM 6675 C CA . CYS A 1 42 ? -0.865 -2.036 1.328 1.00 0.00 42 CYS A CA 9
ATOM 6676 C C . CYS A 1 42 ? -0.071 -0.739 1.195 1.00 0.00 42 CYS A C 9
ATOM 6677 O O . CYS A 1 42 ? 1.120 -0.705 1.447 1.00 0.00 42 CYS A O 9
ATOM 6684 N N . PRO A 1 43 ? -0.730 0.325 0.824 1.00 0.00 43 PRO A N 9
ATOM 6685 C CA . PRO A 1 43 ? -0.076 1.657 0.674 1.00 0.00 43 PRO A CA 9
ATOM 6686 C C . PRO A 1 43 ? 0.376 2.206 2.026 1.00 0.00 43 PRO A C 9
ATOM 6687 O O . PRO A 1 43 ? 1.382 2.879 2.138 1.00 0.00 43 PRO A O 9
ATOM 6698 N N . VAL A 1 44 ? -0.375 1.923 3.051 1.00 0.00 44 VAL A N 9
ATOM 6699 C CA . VAL A 1 44 ? -0.010 2.415 4.404 1.00 0.00 44 VAL A CA 9
ATOM 6700 C C . VAL A 1 44 ? 1.090 1.526 4.994 1.00 0.00 44 VAL A C 9
ATOM 6701 O O . VAL A 1 44 ? 2.049 2.003 5.564 1.00 0.00 44 VAL A O 9
ATOM 6714 N N . THR A 1 45 ? 0.948 0.237 4.859 1.00 0.00 45 THR A N 9
ATOM 6715 C CA . THR A 1 45 ? 1.966 -0.701 5.415 1.00 0.00 45 THR A CA 9
ATOM 6716 C C . THR A 1 45 ? 3.353 -0.392 4.849 1.00 0.00 45 THR A C 9
ATOM 6717 O O . THR A 1 45 ? 4.346 -0.473 5.546 1.00 0.00 45 THR A O 9
ATOM 6728 N N . CYS A 1 46 ? 3.439 -0.065 3.592 1.00 0.00 46 CYS A N 9
ATOM 6729 C CA . CYS A 1 46 ? 4.773 0.214 2.994 1.00 0.00 46 CYS A CA 9
ATOM 6730 C C . CYS A 1 46 ? 5.164 1.677 3.215 1.00 0.00 46 CYS A C 9
ATOM 6731 O O . CYS A 1 46 ? 6.309 2.053 3.056 1.00 0.00 46 CYS A O 9
ATOM 6738 N N . GLY A 1 47 ? 4.238 2.502 3.617 1.00 0.00 47 GLY A N 9
ATOM 6739 C CA . GLY A 1 47 ? 4.583 3.927 3.886 1.00 0.00 47 GLY A CA 9
ATOM 6740 C C . GLY A 1 47 ? 4.476 4.787 2.620 1.00 0.00 47 GLY A C 9
ATOM 6741 O O . GLY A 1 47 ? 5.221 5.732 2.451 1.00 0.00 47 GLY A O 9
ATOM 6745 N N . PHE A 1 48 ? 3.544 4.507 1.750 1.00 0.00 48 PHE A N 9
ATOM 6746 C CA . PHE A 1 48 ? 3.398 5.364 0.535 1.00 0.00 48 PHE A CA 9
ATOM 6747 C C . PHE A 1 48 ? 2.211 6.283 0.767 1.00 0.00 48 PHE A C 9
ATOM 6748 O O . PHE A 1 48 ? 2.013 7.262 0.074 1.00 0.00 48 PHE A O 9
ATOM 6765 N N . CYS A 1 49 ? 1.422 5.962 1.748 1.00 0.00 49 CYS A N 9
ATOM 6766 C CA . CYS A 1 49 ? 0.234 6.797 2.058 1.00 0.00 49 CYS A CA 9
ATOM 6767 C C . CYS A 1 49 ? -0.009 6.789 3.565 1.00 0.00 49 CYS A C 9
ATOM 6768 O O . CYS A 1 49 ? 0.684 6.126 4.312 1.00 0.00 49 CYS A O 9
ATOM 6775 N N . GLU A 1 50 ? -0.983 7.522 4.022 1.00 0.00 50 GLU A N 9
ATOM 6776 C CA . GLU A 1 50 ? -1.267 7.557 5.481 1.00 0.00 50 GLU A CA 9
ATOM 6777 C C . GLU A 1 50 ? -2.580 6.821 5.751 1.00 0.00 50 GLU A C 9
ATOM 6778 O O . GLU A 1 50 ? -3.464 6.799 4.918 1.00 0.00 50 GLU A O 9
ATOM 6790 N N . PRO A 1 51 ? -2.713 6.219 6.901 1.00 0.00 51 PRO A N 9
ATOM 6791 C CA . PRO A 1 51 ? -3.947 5.474 7.261 1.00 0.00 51 PRO A CA 9
ATOM 6792 C C . PRO A 1 51 ? -5.213 6.250 6.892 1.00 0.00 51 PRO A C 9
ATOM 6793 O O . PRO A 1 51 ? -6.274 5.647 6.885 1.00 0.00 51 PRO A O 9
ATOM 6805 N N . ASN A 1 1 ? -12.512 25.561 -10.263 1.00 0.00 1 ASN A N 10
ATOM 6806 C CA . ASN A 1 1 ? -11.848 24.231 -10.205 1.00 0.00 1 ASN A CA 10
ATOM 6807 C C . ASN A 1 1 ? -12.912 23.140 -10.120 1.00 0.00 1 ASN A C 10
ATOM 6808 O O . ASN A 1 1 ? -14.065 23.405 -9.840 1.00 0.00 1 ASN A O 10
ATOM 6818 N N . ASP A 1 2 ? -12.540 21.915 -10.365 1.00 0.00 2 ASP A N 10
ATOM 6819 C CA . ASP A 1 2 ? -13.538 20.814 -10.305 1.00 0.00 2 ASP A CA 10
ATOM 6820 C C . ASP A 1 2 ? -13.918 20.547 -8.851 1.00 0.00 2 ASP A C 10
ATOM 6821 O O . ASP A 1 2 ? -13.071 20.454 -7.984 1.00 0.00 2 ASP A O 10
ATOM 6830 N N . ILE A 1 3 ? -15.182 20.420 -8.577 1.00 0.00 3 ILE A N 10
ATOM 6831 C CA . ILE A 1 3 ? -15.617 20.155 -7.179 1.00 0.00 3 ILE A CA 10
ATOM 6832 C C . ILE A 1 3 ? -15.383 18.678 -6.848 1.00 0.00 3 ILE A C 10
ATOM 6833 O O . ILE A 1 3 ? -15.661 18.228 -5.757 1.00 0.00 3 ILE A O 10
ATOM 6849 N N . ARG A 1 4 ? -14.879 17.917 -7.784 1.00 0.00 4 ARG A N 10
ATOM 6850 C CA . ARG A 1 4 ? -14.640 16.469 -7.513 1.00 0.00 4 ARG A CA 10
ATOM 6851 C C . ARG A 1 4 ? -13.376 16.306 -6.668 1.00 0.00 4 ARG A C 10
ATOM 6852 O O . ARG A 1 4 ? -13.018 15.216 -6.273 1.00 0.00 4 ARG A O 10
ATOM 6873 N N . THR A 1 5 ? -12.698 17.383 -6.381 1.00 0.00 5 THR A N 10
ATOM 6874 C CA . THR A 1 5 ? -11.463 17.284 -5.559 1.00 0.00 5 THR A CA 10
ATOM 6875 C C . THR A 1 5 ? -11.857 17.021 -4.106 1.00 0.00 5 THR A C 10
ATOM 6876 O O . THR A 1 5 ? -11.020 16.897 -3.235 1.00 0.00 5 THR A O 10
ATOM 6887 N N . ALA A 1 6 ? -13.131 16.934 -3.840 1.00 0.00 6 ALA A N 10
ATOM 6888 C CA . ALA A 1 6 ? -13.582 16.677 -2.448 1.00 0.00 6 ALA A CA 10
ATOM 6889 C C . ALA A 1 6 ? -13.488 15.181 -2.150 1.00 0.00 6 ALA A C 10
ATOM 6890 O O . ALA A 1 6 ? -13.857 14.726 -1.086 1.00 0.00 6 ALA A O 10
ATOM 6897 N N . ALA A 1 7 ? -13.001 14.412 -3.082 1.00 0.00 7 ALA A N 10
ATOM 6898 C CA . ALA A 1 7 ? -12.894 12.947 -2.851 1.00 0.00 7 ALA A CA 10
ATOM 6899 C C . ALA A 1 7 ? -12.214 12.685 -1.509 1.00 0.00 7 ALA A C 10
ATOM 6900 O O . ALA A 1 7 ? -11.286 13.369 -1.124 1.00 0.00 7 ALA A O 10
ATOM 6907 N N . ASP A 1 8 ? -12.668 11.693 -0.796 1.00 0.00 8 ASP A N 10
ATOM 6908 C CA . ASP A 1 8 ? -12.049 11.373 0.517 1.00 0.00 8 ASP A CA 10
ATOM 6909 C C . ASP A 1 8 ? -11.079 10.208 0.338 1.00 0.00 8 ASP A C 10
ATOM 6910 O O . ASP A 1 8 ? -10.622 9.613 1.293 1.00 0.00 8 ASP A O 10
ATOM 6919 N N . MET A 1 9 ? -10.769 9.869 -0.883 1.00 0.00 9 MET A N 10
ATOM 6920 C CA . MET A 1 9 ? -9.838 8.732 -1.125 1.00 0.00 9 MET A CA 10
ATOM 6921 C C . MET A 1 9 ? -8.427 9.124 -0.698 1.00 0.00 9 MET A C 10
ATOM 6922 O O . MET A 1 9 ? -7.462 8.449 -0.999 1.00 0.00 9 MET A O 10
ATOM 6936 N N . GLU A 1 10 ? -8.307 10.204 0.010 1.00 0.00 10 GLU A N 10
ATOM 6937 C CA . GLU A 1 10 ? -6.968 10.653 0.478 1.00 0.00 10 GLU A CA 10
ATOM 6938 C C . GLU A 1 10 ? -6.441 9.672 1.522 1.00 0.00 10 GLU A C 10
ATOM 6939 O O . GLU A 1 10 ? -5.256 9.604 1.783 1.00 0.00 10 GLU A O 10
ATOM 6951 N N . HIS A 1 11 ? -7.311 8.918 2.128 1.00 0.00 11 HIS A N 10
ATOM 6952 C CA . HIS A 1 11 ? -6.860 7.956 3.160 1.00 0.00 11 HIS A CA 10
ATOM 6953 C C . HIS A 1 11 ? -6.807 6.558 2.556 1.00 0.00 11 HIS A C 10
ATOM 6954 O O . HIS A 1 11 ? -7.767 6.065 1.995 1.00 0.00 11 HIS A O 10
ATOM 6969 N N . CYS A 1 12 ? -5.683 5.920 2.682 1.00 0.00 12 CYS A N 10
ATOM 6970 C CA . CYS A 1 12 ? -5.530 4.550 2.136 1.00 0.00 12 CYS A CA 10
ATOM 6971 C C . CYS A 1 12 ? -5.491 3.573 3.302 1.00 0.00 12 CYS A C 10
ATOM 6972 O O . CYS A 1 12 ? -5.161 3.935 4.413 1.00 0.00 12 CYS A O 10
ATOM 6979 N N . ALA A 1 13 ? -5.824 2.340 3.070 1.00 0.00 13 ALA A N 10
ATOM 6980 C CA . ALA A 1 13 ? -5.800 1.354 4.179 1.00 0.00 13 ALA A CA 10
ATOM 6981 C C . ALA A 1 13 ? -5.172 0.048 3.695 1.00 0.00 13 ALA A C 10
ATOM 6982 O O . ALA A 1 13 ? -5.256 -0.302 2.536 1.00 0.00 13 ALA A O 10
ATOM 6989 N N . ASP A 1 14 ? -4.544 -0.678 4.580 1.00 0.00 14 ASP A N 10
ATOM 6990 C CA . ASP A 1 14 ? -3.917 -1.963 4.170 1.00 0.00 14 ASP A CA 10
ATOM 6991 C C . ASP A 1 14 ? -5.013 -2.952 3.780 1.00 0.00 14 ASP A C 10
ATOM 6992 O O . ASP A 1 14 ? -6.011 -3.084 4.460 1.00 0.00 14 ASP A O 10
ATOM 7001 N N . GLU A 1 15 ? -4.845 -3.641 2.686 1.00 0.00 15 GLU A N 10
ATOM 7002 C CA . GLU A 1 15 ? -5.890 -4.611 2.257 1.00 0.00 15 GLU A CA 10
ATOM 7003 C C . GLU A 1 15 ? -6.107 -5.642 3.359 1.00 0.00 15 GLU A C 10
ATOM 7004 O O . GLU A 1 15 ? -5.173 -6.121 3.968 1.00 0.00 15 GLU A O 10
ATOM 7016 N N . LYS A 1 16 ? -7.333 -5.999 3.609 1.00 0.00 16 LYS A N 10
ATOM 7017 C CA . LYS A 1 16 ? -7.605 -7.010 4.660 1.00 0.00 16 LYS A CA 10
ATOM 7018 C C . LYS A 1 16 ? -7.480 -8.411 4.056 1.00 0.00 16 LYS A C 10
ATOM 7019 O O . LYS A 1 16 ? -7.253 -9.378 4.754 1.00 0.00 16 LYS A O 10
ATOM 7038 N N . ASN A 1 17 ? -7.618 -8.527 2.762 1.00 0.00 17 ASN A N 10
ATOM 7039 C CA . ASN A 1 17 ? -7.496 -9.866 2.120 1.00 0.00 17 ASN A CA 10
ATOM 7040 C C . ASN A 1 17 ? -6.031 -10.115 1.760 1.00 0.00 17 ASN A C 10
ATOM 7041 O O . ASN A 1 17 ? -5.645 -11.210 1.395 1.00 0.00 17 ASN A O 10
ATOM 7052 N N . PHE A 1 18 ? -5.212 -9.104 1.860 1.00 0.00 18 PHE A N 10
ATOM 7053 C CA . PHE A 1 18 ? -3.768 -9.266 1.527 1.00 0.00 18 PHE A CA 10
ATOM 7054 C C . PHE A 1 18 ? -2.951 -9.234 2.821 1.00 0.00 18 PHE A C 10
ATOM 7055 O O . PHE A 1 18 ? -3.156 -8.392 3.670 1.00 0.00 18 PHE A O 10
ATOM 7072 N N . ASP A 1 19 ? -2.027 -10.145 2.985 1.00 0.00 19 ASP A N 10
ATOM 7073 C CA . ASP A 1 19 ? -1.203 -10.153 4.230 1.00 0.00 19 ASP A CA 10
ATOM 7074 C C . ASP A 1 19 ? -0.082 -9.124 4.083 1.00 0.00 19 ASP A C 10
ATOM 7075 O O . ASP A 1 19 ? 1.010 -9.434 3.652 1.00 0.00 19 ASP A O 10
ATOM 7084 N N . CYS A 1 20 ? -0.352 -7.893 4.416 1.00 0.00 20 CYS A N 10
ATOM 7085 C CA . CYS A 1 20 ? 0.687 -6.836 4.277 1.00 0.00 20 CYS A CA 10
ATOM 7086 C C . CYS A 1 20 ? 1.805 -7.072 5.287 1.00 0.00 20 CYS A C 10
ATOM 7087 O O . CYS A 1 20 ? 2.971 -6.851 5.012 1.00 0.00 20 CYS A O 10
ATOM 7094 N N . ARG A 1 21 ? 1.453 -7.530 6.454 1.00 0.00 21 ARG A N 10
ATOM 7095 C CA . ARG A 1 21 ? 2.478 -7.790 7.498 1.00 0.00 21 ARG A CA 10
ATOM 7096 C C . ARG A 1 21 ? 3.483 -8.814 6.973 1.00 0.00 21 ARG A C 10
ATOM 7097 O O . ARG A 1 21 ? 4.681 -8.650 7.101 1.00 0.00 21 ARG A O 10
ATOM 7118 N N . ARG A 1 22 ? 3.007 -9.864 6.367 1.00 0.00 22 ARG A N 10
ATOM 7119 C CA . ARG A 1 22 ? 3.935 -10.888 5.828 1.00 0.00 22 ARG A CA 10
ATOM 7120 C C . ARG A 1 22 ? 4.688 -10.305 4.639 1.00 0.00 22 ARG A C 10
ATOM 7121 O O . ARG A 1 22 ? 5.892 -10.416 4.526 1.00 0.00 22 ARG A O 10
ATOM 7142 N N . SER A 1 23 ? 3.982 -9.680 3.749 1.00 0.00 23 SER A N 10
ATOM 7143 C CA . SER A 1 23 ? 4.644 -9.078 2.567 1.00 0.00 23 SER A CA 10
ATOM 7144 C C . SER A 1 23 ? 5.632 -7.999 3.025 1.00 0.00 23 SER A C 10
ATOM 7145 O O . SER A 1 23 ? 6.699 -7.846 2.464 1.00 0.00 23 SER A O 10
ATOM 7153 N N . LEU A 1 24 ? 5.285 -7.251 4.042 1.00 0.00 24 LEU A N 10
ATOM 7154 C CA . LEU A 1 24 ? 6.205 -6.182 4.536 1.00 0.00 24 LEU A CA 10
ATOM 7155 C C . LEU A 1 24 ? 7.512 -6.797 5.043 1.00 0.00 24 LEU A C 10
ATOM 7156 O O . LEU A 1 24 ? 8.588 -6.362 4.687 1.00 0.00 24 LEU A O 10
ATOM 7172 N N . ARG A 1 25 ? 7.435 -7.802 5.873 1.00 0.00 25 ARG A N 10
ATOM 7173 C CA . ARG A 1 25 ? 8.685 -8.423 6.391 1.00 0.00 25 ARG A CA 10
ATOM 7174 C C . ARG A 1 25 ? 9.407 -9.115 5.238 1.00 0.00 25 ARG A C 10
ATOM 7175 O O . ARG A 1 25 ? 10.601 -9.335 5.280 1.00 0.00 25 ARG A O 10
ATOM 7196 N N . ASN A 1 26 ? 8.687 -9.457 4.206 1.00 0.00 26 ASN A N 10
ATOM 7197 C CA . ASN A 1 26 ? 9.322 -10.131 3.038 1.00 0.00 26 ASN A CA 10
ATOM 7198 C C . ASN A 1 26 ? 10.055 -9.094 2.194 1.00 0.00 26 ASN A C 10
ATOM 7199 O O . ASN A 1 26 ? 10.673 -9.412 1.196 1.00 0.00 26 ASN A O 10
ATOM 7210 N N . GLY A 1 27 ? 9.989 -7.853 2.584 1.00 0.00 27 GLY A N 10
ATOM 7211 C CA . GLY A 1 27 ? 10.677 -6.789 1.807 1.00 0.00 27 GLY A CA 10
ATOM 7212 C C . GLY A 1 27 ? 9.828 -6.424 0.586 1.00 0.00 27 GLY A C 10
ATOM 7213 O O . GLY A 1 27 ? 10.323 -5.900 -0.393 1.00 0.00 27 GLY A O 10
ATOM 7217 N N . ASP A 1 28 ? 8.552 -6.696 0.640 1.00 0.00 28 ASP A N 10
ATOM 7218 C CA . ASP A 1 28 ? 7.668 -6.365 -0.513 1.00 0.00 28 ASP A CA 10
ATOM 7219 C C . ASP A 1 28 ? 7.735 -4.862 -0.778 1.00 0.00 28 ASP A C 10
ATOM 7220 O O . ASP A 1 28 ? 7.773 -4.419 -1.908 1.00 0.00 28 ASP A O 10
ATOM 7229 N N . CYS A 1 29 ? 7.757 -4.074 0.261 1.00 0.00 29 CYS A N 10
ATOM 7230 C CA . CYS A 1 29 ? 7.833 -2.602 0.071 1.00 0.00 29 CYS A CA 10
ATOM 7231 C C . CYS A 1 29 ? 9.197 -2.255 -0.531 1.00 0.00 29 CYS A C 10
ATOM 7232 O O . CYS A 1 29 ? 9.381 -1.209 -1.116 1.00 0.00 29 CYS A O 10
ATOM 7239 N N . ASP A 1 30 ? 10.157 -3.129 -0.380 1.00 0.00 30 ASP A N 10
ATOM 7240 C CA . ASP A 1 30 ? 11.512 -2.850 -0.930 1.00 0.00 30 ASP A CA 10
ATOM 7241 C C . ASP A 1 30 ? 11.655 -3.473 -2.314 1.00 0.00 30 ASP A C 10
ATOM 7242 O O . ASP A 1 30 ? 12.683 -3.357 -2.953 1.00 0.00 30 ASP A O 10
ATOM 7251 N N . ASN A 1 31 ? 10.644 -4.136 -2.791 1.00 0.00 31 ASN A N 10
ATOM 7252 C CA . ASN A 1 31 ? 10.745 -4.759 -4.131 1.00 0.00 31 ASN A CA 10
ATOM 7253 C C . ASN A 1 31 ? 10.066 -3.854 -5.160 1.00 0.00 31 ASN A C 10
ATOM 7254 O O . ASN A 1 31 ? 8.871 -3.642 -5.123 1.00 0.00 31 ASN A O 10
ATOM 7265 N N . ASP A 1 32 ? 10.820 -3.311 -6.076 1.00 0.00 32 ASP A N 10
ATOM 7266 C CA . ASP A 1 32 ? 10.214 -2.416 -7.102 1.00 0.00 32 ASP A CA 10
ATOM 7267 C C . ASP A 1 32 ? 9.119 -3.179 -7.844 1.00 0.00 32 ASP A C 10
ATOM 7268 O O . ASP A 1 32 ? 8.136 -2.615 -8.285 1.00 0.00 32 ASP A O 10
ATOM 7277 N N . ASP A 1 33 ? 9.297 -4.458 -7.993 1.00 0.00 33 ASP A N 10
ATOM 7278 C CA . ASP A 1 33 ? 8.296 -5.284 -8.705 1.00 0.00 33 ASP A CA 10
ATOM 7279 C C . ASP A 1 33 ? 7.006 -5.376 -7.889 1.00 0.00 33 ASP A C 10
ATOM 7280 O O . ASP A 1 33 ? 5.950 -5.664 -8.417 1.00 0.00 33 ASP A O 10
ATOM 7289 N N . LYS A 1 34 ? 7.079 -5.155 -6.607 1.00 0.00 34 LYS A N 10
ATOM 7290 C CA . LYS A 1 34 ? 5.849 -5.249 -5.776 1.00 0.00 34 LYS A CA 10
ATOM 7291 C C . LYS A 1 34 ? 5.492 -3.864 -5.239 1.00 0.00 34 LYS A C 10
ATOM 7292 O O . LYS A 1 34 ? 4.498 -3.687 -4.564 1.00 0.00 34 LYS A O 10
ATOM 7311 N N . LEU A 1 35 ? 6.292 -2.877 -5.533 1.00 0.00 35 LEU A N 10
ATOM 7312 C CA . LEU A 1 35 ? 5.977 -1.513 -5.030 1.00 0.00 35 LEU A CA 10
ATOM 7313 C C . LEU A 1 35 ? 4.574 -1.122 -5.482 1.00 0.00 35 LEU A C 10
ATOM 7314 O O . LEU A 1 35 ? 3.789 -0.604 -4.713 1.00 0.00 35 LEU A O 10
ATOM 7330 N N . LEU A 1 36 ? 4.243 -1.376 -6.718 1.00 0.00 36 LEU A N 10
ATOM 7331 C CA . LEU A 1 36 ? 2.881 -1.026 -7.196 1.00 0.00 36 LEU A CA 10
ATOM 7332 C C . LEU A 1 36 ? 1.859 -1.880 -6.444 1.00 0.00 36 LEU A C 10
ATOM 7333 O O . LEU A 1 36 ? 0.796 -1.420 -6.082 1.00 0.00 36 LEU A O 10
ATOM 7349 N N . GLU A 1 37 ? 2.179 -3.122 -6.201 1.00 0.00 37 GLU A N 10
ATOM 7350 C CA . GLU A 1 37 ? 1.229 -4.006 -5.473 1.00 0.00 37 GLU A CA 10
ATOM 7351 C C . GLU A 1 37 ? 0.987 -3.443 -4.077 1.00 0.00 37 GLU A C 10
ATOM 7352 O O . GLU A 1 37 ? -0.112 -3.471 -3.564 1.00 0.00 37 GLU A O 10
ATOM 7364 N N . MET A 1 38 ? 2.013 -2.933 -3.459 1.00 0.00 38 MET A N 10
ATOM 7365 C CA . MET A 1 38 ? 1.860 -2.363 -2.095 1.00 0.00 38 MET A CA 10
ATOM 7366 C C . MET A 1 38 ? 1.066 -1.063 -2.167 1.00 0.00 38 MET A C 10
ATOM 7367 O O . MET A 1 38 ? 0.127 -0.852 -1.422 1.00 0.00 38 MET A O 10
ATOM 7381 N N . GLY A 1 39 ? 1.430 -0.189 -3.062 1.00 0.00 39 GLY A N 10
ATOM 7382 C CA . GLY A 1 39 ? 0.687 1.091 -3.187 1.00 0.00 39 GLY A CA 10
ATOM 7383 C C . GLY A 1 39 ? -0.780 0.769 -3.431 1.00 0.00 39 GLY A C 10
ATOM 7384 O O . GLY A 1 39 ? -1.665 1.542 -3.123 1.00 0.00 39 GLY A O 10
ATOM 7388 N N . TYR A 1 40 ? -1.042 -0.375 -3.997 1.00 0.00 40 TYR A N 10
ATOM 7389 C CA . TYR A 1 40 ? -2.446 -0.774 -4.275 1.00 0.00 40 TYR A CA 10
ATOM 7390 C C . TYR A 1 40 ? -2.993 -1.652 -3.140 1.00 0.00 40 TYR A C 10
ATOM 7391 O O . TYR A 1 40 ? -4.036 -1.376 -2.580 1.00 0.00 40 TYR A O 10
ATOM 7409 N N . TYR A 1 41 ? -2.311 -2.725 -2.813 1.00 0.00 41 TYR A N 10
ATOM 7410 C CA . TYR A 1 41 ? -2.811 -3.632 -1.737 1.00 0.00 41 TYR A CA 10
ATOM 7411 C C . TYR A 1 41 ? -2.461 -3.087 -0.352 1.00 0.00 41 TYR A C 10
ATOM 7412 O O . TYR A 1 41 ? -3.301 -3.033 0.528 1.00 0.00 41 TYR A O 10
ATOM 7430 N N . CYS A 1 42 ? -1.232 -2.699 -0.134 1.00 0.00 42 CYS A N 10
ATOM 7431 C CA . CYS A 1 42 ? -0.853 -2.185 1.214 1.00 0.00 42 CYS A CA 10
ATOM 7432 C C . CYS A 1 42 ? -0.081 -0.872 1.096 1.00 0.00 42 CYS A C 10
ATOM 7433 O O . CYS A 1 42 ? 1.100 -0.810 1.385 1.00 0.00 42 CYS A O 10
ATOM 7440 N N . PRO A 1 43 ? -0.748 0.173 0.696 1.00 0.00 43 PRO A N 10
ATOM 7441 C CA . PRO A 1 43 ? -0.120 1.519 0.561 1.00 0.00 43 PRO A CA 10
ATOM 7442 C C . PRO A 1 43 ? 0.276 2.097 1.922 1.00 0.00 43 PRO A C 10
ATOM 7443 O O . PRO A 1 43 ? 1.258 2.803 2.053 1.00 0.00 43 PRO A O 10
ATOM 7454 N N . VAL A 1 44 ? -0.493 1.806 2.932 1.00 0.00 44 VAL A N 10
ATOM 7455 C CA . VAL A 1 44 ? -0.178 2.333 4.286 1.00 0.00 44 VAL A CA 10
ATOM 7456 C C . VAL A 1 44 ? 0.945 1.504 4.925 1.00 0.00 44 VAL A C 10
ATOM 7457 O O . VAL A 1 44 ? 1.838 2.033 5.554 1.00 0.00 44 VAL A O 10
ATOM 7470 N N . THR A 1 45 ? 0.896 0.208 4.778 1.00 0.00 45 THR A N 10
ATOM 7471 C CA . THR A 1 45 ? 1.948 -0.664 5.386 1.00 0.00 45 THR A CA 10
ATOM 7472 C C . THR A 1 45 ? 3.321 -0.340 4.803 1.00 0.00 45 THR A C 10
ATOM 7473 O O . THR A 1 45 ? 4.320 -0.373 5.493 1.00 0.00 45 THR A O 10
ATOM 7484 N N . CYS A 1 46 ? 3.388 -0.059 3.535 1.00 0.00 46 CYS A N 10
ATOM 7485 C CA . CYS A 1 46 ? 4.711 0.225 2.916 1.00 0.00 46 CYS A CA 10
ATOM 7486 C C . CYS A 1 46 ? 5.080 1.704 3.084 1.00 0.00 46 CYS A C 10
ATOM 7487 O O . CYS A 1 46 ? 6.133 2.138 2.664 1.00 0.00 46 CYS A O 10
ATOM 7494 N N . GLY A 1 47 ? 4.238 2.478 3.718 1.00 0.00 47 GLY A N 10
ATOM 7495 C CA . GLY A 1 47 ? 4.567 3.917 3.938 1.00 0.00 47 GLY A CA 10
ATOM 7496 C C . GLY A 1 47 ? 4.368 4.721 2.651 1.00 0.00 47 GLY A C 10
ATOM 7497 O O . GLY A 1 47 ? 5.127 5.624 2.353 1.00 0.00 47 GLY A O 10
ATOM 7501 N N . PHE A 1 48 ? 3.348 4.421 1.898 1.00 0.00 48 PHE A N 10
ATOM 7502 C CA . PHE A 1 48 ? 3.094 5.196 0.653 1.00 0.00 48 PHE A CA 10
ATOM 7503 C C . PHE A 1 48 ? 1.853 6.053 0.870 1.00 0.00 48 PHE A C 10
ATOM 7504 O O . PHE A 1 48 ? 1.565 6.961 0.113 1.00 0.00 48 PHE A O 10
ATOM 7521 N N . CYS A 1 49 ? 1.134 5.780 1.922 1.00 0.00 49 CYS A N 10
ATOM 7522 C CA . CYS A 1 49 ? -0.080 6.585 2.231 1.00 0.00 49 CYS A CA 10
ATOM 7523 C C . CYS A 1 49 ? -0.042 7.002 3.701 1.00 0.00 49 CYS A C 10
ATOM 7524 O O . CYS A 1 49 ? 0.699 6.454 4.494 1.00 0.00 49 CYS A O 10
ATOM 7531 N N . GLU A 1 50 ? -0.829 7.971 4.071 1.00 0.00 50 GLU A N 10
ATOM 7532 C CA . GLU A 1 50 ? -0.830 8.429 5.487 1.00 0.00 50 GLU A CA 10
ATOM 7533 C C . GLU A 1 50 ? -2.074 7.891 6.205 1.00 0.00 50 GLU A C 10
ATOM 7534 O O . GLU A 1 50 ? -3.185 8.269 5.893 1.00 0.00 50 GLU A O 10
ATOM 7546 N N . PRO A 1 51 ? -1.894 7.015 7.165 1.00 0.00 51 PRO A N 10
ATOM 7547 C CA . PRO A 1 51 ? -3.027 6.429 7.929 1.00 0.00 51 PRO A CA 10
ATOM 7548 C C . PRO A 1 51 ? -4.070 7.479 8.318 1.00 0.00 51 PRO A C 10
ATOM 7549 O O . PRO A 1 51 ? -5.149 7.088 8.733 1.00 0.00 51 PRO A O 10
ATOM 7561 N N . ASN A 1 1 ? -4.639 25.458 -0.803 1.00 0.00 1 ASN A N 11
ATOM 7562 C CA . ASN A 1 1 ? -5.946 25.825 -0.183 1.00 0.00 1 ASN A CA 11
ATOM 7563 C C . ASN A 1 1 ? -7.076 25.530 -1.171 1.00 0.00 1 ASN A C 11
ATOM 7564 O O . ASN A 1 1 ? -8.037 26.268 -1.269 1.00 0.00 1 ASN A O 11
ATOM 7574 N N . ASP A 1 2 ? -6.965 24.459 -1.908 1.00 0.00 2 ASP A N 11
ATOM 7575 C CA . ASP A 1 2 ? -8.024 24.115 -2.897 1.00 0.00 2 ASP A CA 11
ATOM 7576 C C . ASP A 1 2 ? -9.173 23.384 -2.201 1.00 0.00 2 ASP A C 11
ATOM 7577 O O . ASP A 1 2 ? -8.967 22.452 -1.452 1.00 0.00 2 ASP A O 11
ATOM 7586 N N . ILE A 1 3 ? -10.385 23.801 -2.451 1.00 0.00 3 ILE A N 11
ATOM 7587 C CA . ILE A 1 3 ? -11.552 23.130 -1.811 1.00 0.00 3 ILE A CA 11
ATOM 7588 C C . ILE A 1 3 ? -11.808 21.788 -2.501 1.00 0.00 3 ILE A C 11
ATOM 7589 O O . ILE A 1 3 ? -12.688 21.042 -2.121 1.00 0.00 3 ILE A O 11
ATOM 7605 N N . ARG A 1 4 ? -11.046 21.475 -3.515 1.00 0.00 4 ARG A N 11
ATOM 7606 C CA . ARG A 1 4 ? -11.248 20.179 -4.224 1.00 0.00 4 ARG A CA 11
ATOM 7607 C C . ARG A 1 4 ? -10.693 19.045 -3.363 1.00 0.00 4 ARG A C 11
ATOM 7608 O O . ARG A 1 4 ? -10.712 17.893 -3.747 1.00 0.00 4 ARG A O 11
ATOM 7629 N N . THR A 1 5 ? -10.203 19.365 -2.198 1.00 0.00 5 THR A N 11
ATOM 7630 C CA . THR A 1 5 ? -9.651 18.310 -1.307 1.00 0.00 5 THR A CA 11
ATOM 7631 C C . THR A 1 5 ? -10.809 17.568 -0.640 1.00 0.00 5 THR A C 11
ATOM 7632 O O . THR A 1 5 ? -10.615 16.740 0.227 1.00 0.00 5 THR A O 11
ATOM 7643 N N . ALA A 1 6 ? -12.014 17.859 -1.049 1.00 0.00 6 ALA A N 11
ATOM 7644 C CA . ALA A 1 6 ? -13.191 17.172 -0.450 1.00 0.00 6 ALA A CA 11
ATOM 7645 C C . ALA A 1 6 ? -13.173 15.702 -0.871 1.00 0.00 6 ALA A C 11
ATOM 7646 O O . ALA A 1 6 ? -14.019 14.922 -0.482 1.00 0.00 6 ALA A O 11
ATOM 7653 N N . ALA A 1 7 ? -12.206 15.320 -1.660 1.00 0.00 7 ALA A N 11
ATOM 7654 C CA . ALA A 1 7 ? -12.121 13.903 -2.107 1.00 0.00 7 ALA A CA 11
ATOM 7655 C C . ALA A 1 7 ? -12.014 12.995 -0.882 1.00 0.00 7 ALA A C 11
ATOM 7656 O O . ALA A 1 7 ? -11.445 13.361 0.126 1.00 0.00 7 ALA A O 11
ATOM 7663 N N . ASP A 1 8 ? -12.561 11.816 -0.958 1.00 0.00 8 ASP A N 11
ATOM 7664 C CA . ASP A 1 8 ? -12.495 10.892 0.206 1.00 0.00 8 ASP A CA 11
ATOM 7665 C C . ASP A 1 8 ? -11.341 9.907 0.016 1.00 0.00 8 ASP A C 11
ATOM 7666 O O . ASP A 1 8 ? -11.173 8.980 0.782 1.00 0.00 8 ASP A O 11
ATOM 7675 N N . MET A 1 9 ? -10.540 10.096 -0.997 1.00 0.00 9 MET A N 11
ATOM 7676 C CA . MET A 1 9 ? -9.404 9.162 -1.222 1.00 0.00 9 MET A CA 11
ATOM 7677 C C . MET A 1 9 ? -8.183 9.651 -0.449 1.00 0.00 9 MET A C 11
ATOM 7678 O O . MET A 1 9 ? -7.087 9.155 -0.616 1.00 0.00 9 MET A O 11
ATOM 7692 N N . GLU A 1 10 ? -8.368 10.620 0.400 1.00 0.00 10 GLU A N 11
ATOM 7693 C CA . GLU A 1 10 ? -7.227 11.146 1.195 1.00 0.00 10 GLU A CA 11
ATOM 7694 C C . GLU A 1 10 ? -6.842 10.128 2.269 1.00 0.00 10 GLU A C 11
ATOM 7695 O O . GLU A 1 10 ? -5.761 10.174 2.821 1.00 0.00 10 GLU A O 11
ATOM 7707 N N . HIS A 1 11 ? -7.720 9.213 2.573 1.00 0.00 11 HIS A N 11
ATOM 7708 C CA . HIS A 1 11 ? -7.402 8.202 3.617 1.00 0.00 11 HIS A CA 11
ATOM 7709 C C . HIS A 1 11 ? -7.035 6.877 2.949 1.00 0.00 11 HIS A C 11
ATOM 7710 O O . HIS A 1 11 ? -7.787 6.334 2.163 1.00 0.00 11 HIS A O 11
ATOM 7725 N N . CYS A 1 12 ? -5.885 6.353 3.264 1.00 0.00 12 CYS A N 11
ATOM 7726 C CA . CYS A 1 12 ? -5.457 5.060 2.658 1.00 0.00 12 CYS A CA 11
ATOM 7727 C C . CYS A 1 12 ? -5.473 3.970 3.729 1.00 0.00 12 CYS A C 11
ATOM 7728 O O . CYS A 1 12 ? -5.207 4.224 4.886 1.00 0.00 12 CYS A O 11
ATOM 7735 N N . ALA A 1 13 ? -5.774 2.757 3.358 1.00 0.00 13 ALA A N 11
ATOM 7736 C CA . ALA A 1 13 ? -5.797 1.660 4.366 1.00 0.00 13 ALA A CA 11
ATOM 7737 C C . ALA A 1 13 ? -5.135 0.410 3.783 1.00 0.00 13 ALA A C 11
ATOM 7738 O O . ALA A 1 13 ? -5.129 0.201 2.585 1.00 0.00 13 ALA A O 11
ATOM 7745 N N . ASP A 1 14 ? -4.588 -0.433 4.616 1.00 0.00 14 ASP A N 11
ATOM 7746 C CA . ASP A 1 14 ? -3.945 -1.672 4.100 1.00 0.00 14 ASP A CA 11
ATOM 7747 C C . ASP A 1 14 ? -5.038 -2.670 3.710 1.00 0.00 14 ASP A C 11
ATOM 7748 O O . ASP A 1 14 ? -6.031 -2.816 4.394 1.00 0.00 14 ASP A O 11
ATOM 7757 N N . GLU A 1 15 ? -4.873 -3.351 2.611 1.00 0.00 15 GLU A N 11
ATOM 7758 C CA . GLU A 1 15 ? -5.917 -4.329 2.182 1.00 0.00 15 GLU A CA 11
ATOM 7759 C C . GLU A 1 15 ? -6.098 -5.399 3.259 1.00 0.00 15 GLU A C 11
ATOM 7760 O O . GLU A 1 15 ? -5.147 -5.852 3.864 1.00 0.00 15 GLU A O 11
ATOM 7772 N N . LYS A 1 16 ? -7.315 -5.812 3.501 1.00 0.00 16 LYS A N 11
ATOM 7773 C CA . LYS A 1 16 ? -7.552 -6.857 4.534 1.00 0.00 16 LYS A CA 11
ATOM 7774 C C . LYS A 1 16 ? -7.381 -8.240 3.905 1.00 0.00 16 LYS A C 11
ATOM 7775 O O . LYS A 1 16 ? -7.078 -9.206 4.576 1.00 0.00 16 LYS A O 11
ATOM 7794 N N . ASN A 1 17 ? -7.576 -8.344 2.619 1.00 0.00 17 ASN A N 11
ATOM 7795 C CA . ASN A 1 17 ? -7.427 -9.665 1.950 1.00 0.00 17 ASN A CA 11
ATOM 7796 C C . ASN A 1 17 ? -5.966 -9.877 1.560 1.00 0.00 17 ASN A C 11
ATOM 7797 O O . ASN A 1 17 ? -5.598 -10.916 1.049 1.00 0.00 17 ASN A O 11
ATOM 7808 N N . PHE A 1 18 ? -5.131 -8.905 1.800 1.00 0.00 18 PHE A N 11
ATOM 7809 C CA . PHE A 1 18 ? -3.693 -9.061 1.443 1.00 0.00 18 PHE A CA 11
ATOM 7810 C C . PHE A 1 18 ? -2.853 -9.098 2.719 1.00 0.00 18 PHE A C 11
ATOM 7811 O O . PHE A 1 18 ? -3.008 -8.274 3.599 1.00 0.00 18 PHE A O 11
ATOM 7828 N N . ASP A 1 19 ? -1.956 -10.038 2.827 1.00 0.00 19 ASP A N 11
ATOM 7829 C CA . ASP A 1 19 ? -1.105 -10.112 4.045 1.00 0.00 19 ASP A CA 11
ATOM 7830 C C . ASP A 1 19 ? 0.020 -9.083 3.923 1.00 0.00 19 ASP A C 11
ATOM 7831 O O . ASP A 1 19 ? 1.110 -9.389 3.484 1.00 0.00 19 ASP A O 11
ATOM 7840 N N . CYS A 1 20 ? -0.245 -7.864 4.299 1.00 0.00 20 CYS A N 11
ATOM 7841 C CA . CYS A 1 20 ? 0.796 -6.802 4.198 1.00 0.00 20 CYS A CA 11
ATOM 7842 C C . CYS A 1 20 ? 1.875 -7.032 5.257 1.00 0.00 20 CYS A C 11
ATOM 7843 O O . CYS A 1 20 ? 3.043 -6.790 5.028 1.00 0.00 20 CYS A O 11
ATOM 7850 N N . ARG A 1 21 ? 1.494 -7.494 6.414 1.00 0.00 21 ARG A N 11
ATOM 7851 C CA . ARG A 1 21 ? 2.498 -7.737 7.484 1.00 0.00 21 ARG A CA 11
ATOM 7852 C C . ARG A 1 21 ? 3.530 -8.744 6.975 1.00 0.00 21 ARG A C 11
ATOM 7853 O O . ARG A 1 21 ? 4.723 -8.542 7.081 1.00 0.00 21 ARG A O 11
ATOM 7874 N N . ARG A 1 22 ? 3.076 -9.825 6.406 1.00 0.00 22 ARG A N 11
ATOM 7875 C CA . ARG A 1 22 ? 4.022 -10.844 5.877 1.00 0.00 22 ARG A CA 11
ATOM 7876 C C . ARG A 1 22 ? 4.765 -10.274 4.670 1.00 0.00 22 ARG A C 11
ATOM 7877 O O . ARG A 1 22 ? 5.968 -10.390 4.551 1.00 0.00 22 ARG A O 11
ATOM 7898 N N . SER A 1 23 ? 4.057 -9.656 3.775 1.00 0.00 23 SER A N 11
ATOM 7899 C CA . SER A 1 23 ? 4.720 -9.072 2.582 1.00 0.00 23 SER A CA 11
ATOM 7900 C C . SER A 1 23 ? 5.706 -7.992 3.036 1.00 0.00 23 SER A C 11
ATOM 7901 O O . SER A 1 23 ? 6.759 -7.815 2.458 1.00 0.00 23 SER A O 11
ATOM 7909 N N . LEU A 1 24 ? 5.364 -7.267 4.067 1.00 0.00 24 LEU A N 11
ATOM 7910 C CA . LEU A 1 24 ? 6.270 -6.193 4.564 1.00 0.00 24 LEU A CA 11
ATOM 7911 C C . LEU A 1 24 ? 7.568 -6.799 5.109 1.00 0.00 24 LEU A C 11
ATOM 7912 O O . LEU A 1 24 ? 8.650 -6.346 4.793 1.00 0.00 24 LEU A O 11
ATOM 7928 N N . ARG A 1 25 ? 7.478 -7.816 5.922 1.00 0.00 25 ARG A N 11
ATOM 7929 C CA . ARG A 1 25 ? 8.720 -8.429 6.471 1.00 0.00 25 ARG A CA 11
ATOM 7930 C C . ARG A 1 25 ? 9.460 -9.150 5.344 1.00 0.00 25 ARG A C 11
ATOM 7931 O O . ARG A 1 25 ? 10.643 -9.416 5.434 1.00 0.00 25 ARG A O 11
ATOM 7952 N N . ASN A 1 26 ? 8.773 -9.457 4.278 1.00 0.00 26 ASN A N 11
ATOM 7953 C CA . ASN A 1 26 ? 9.436 -10.148 3.137 1.00 0.00 26 ASN A CA 11
ATOM 7954 C C . ASN A 1 26 ? 10.159 -9.115 2.274 1.00 0.00 26 ASN A C 11
ATOM 7955 O O . ASN A 1 26 ? 10.791 -9.443 1.291 1.00 0.00 26 ASN A O 11
ATOM 7966 N N . GLY A 1 27 ? 10.070 -7.865 2.636 1.00 0.00 27 GLY A N 11
ATOM 7967 C CA . GLY A 1 27 ? 10.750 -6.808 1.839 1.00 0.00 27 GLY A CA 11
ATOM 7968 C C . GLY A 1 27 ? 9.894 -6.461 0.621 1.00 0.00 27 GLY A C 11
ATOM 7969 O O . GLY A 1 27 ? 10.387 -5.966 -0.373 1.00 0.00 27 GLY A O 11
ATOM 7973 N N . ASP A 1 28 ? 8.616 -6.711 0.689 1.00 0.00 28 ASP A N 11
ATOM 7974 C CA . ASP A 1 28 ? 7.737 -6.388 -0.470 1.00 0.00 28 ASP A CA 11
ATOM 7975 C C . ASP A 1 28 ? 7.822 -4.891 -0.764 1.00 0.00 28 ASP A C 11
ATOM 7976 O O . ASP A 1 28 ? 7.875 -4.473 -1.903 1.00 0.00 28 ASP A O 11
ATOM 7985 N N . CYS A 1 29 ? 7.849 -4.080 0.259 1.00 0.00 29 CYS A N 11
ATOM 7986 C CA . CYS A 1 29 ? 7.944 -2.612 0.039 1.00 0.00 29 CYS A CA 11
ATOM 7987 C C . CYS A 1 29 ? 9.299 -2.295 -0.601 1.00 0.00 29 CYS A C 11
ATOM 7988 O O . CYS A 1 29 ? 9.491 -1.253 -1.195 1.00 0.00 29 CYS A O 11
ATOM 7995 N N . ASP A 1 30 ? 10.243 -3.189 -0.467 1.00 0.00 30 ASP A N 11
ATOM 7996 C CA . ASP A 1 30 ? 11.596 -2.952 -1.049 1.00 0.00 30 ASP A CA 11
ATOM 7997 C C . ASP A 1 30 ? 11.706 -3.627 -2.420 1.00 0.00 30 ASP A C 11
ATOM 7998 O O . ASP A 1 30 ? 12.724 -3.540 -3.081 1.00 0.00 30 ASP A O 11
ATOM 8007 N N . ASN A 1 31 ? 10.675 -4.297 -2.858 1.00 0.00 31 ASN A N 11
ATOM 8008 C CA . ASN A 1 31 ? 10.733 -4.969 -4.183 1.00 0.00 31 ASN A CA 11
ATOM 8009 C C . ASN A 1 31 ? 10.045 -4.086 -5.220 1.00 0.00 31 ASN A C 11
ATOM 8010 O O . ASN A 1 31 ? 8.855 -3.855 -5.164 1.00 0.00 31 ASN A O 11
ATOM 8021 N N . ASP A 1 32 ? 10.788 -3.585 -6.165 1.00 0.00 32 ASP A N 11
ATOM 8022 C CA . ASP A 1 32 ? 10.183 -2.708 -7.206 1.00 0.00 32 ASP A CA 11
ATOM 8023 C C . ASP A 1 32 ? 9.052 -3.455 -7.909 1.00 0.00 32 ASP A C 11
ATOM 8024 O O . ASP A 1 32 ? 8.063 -2.872 -8.308 1.00 0.00 32 ASP A O 11
ATOM 8033 N N . ASP A 1 33 ? 9.197 -4.739 -8.071 1.00 0.00 33 ASP A N 11
ATOM 8034 C CA . ASP A 1 33 ? 8.139 -5.526 -8.758 1.00 0.00 33 ASP A CA 11
ATOM 8035 C C . ASP A 1 33 ? 6.873 -5.559 -7.898 1.00 0.00 33 ASP A C 11
ATOM 8036 O O . ASP A 1 33 ? 5.785 -5.777 -8.393 1.00 0.00 33 ASP A O 11
ATOM 8045 N N . LYS A 1 34 ? 7.003 -5.361 -6.611 1.00 0.00 34 LYS A N 11
ATOM 8046 C CA . LYS A 1 34 ? 5.801 -5.401 -5.733 1.00 0.00 34 LYS A CA 11
ATOM 8047 C C . LYS A 1 34 ? 5.484 -3.995 -5.227 1.00 0.00 34 LYS A C 11
ATOM 8048 O O . LYS A 1 34 ? 4.526 -3.789 -4.511 1.00 0.00 34 LYS A O 11
ATOM 8067 N N . LEU A 1 35 ? 6.281 -3.025 -5.583 1.00 0.00 35 LEU A N 11
ATOM 8068 C CA . LEU A 1 35 ? 6.009 -1.642 -5.106 1.00 0.00 35 LEU A CA 11
ATOM 8069 C C . LEU A 1 35 ? 4.598 -1.224 -5.515 1.00 0.00 35 LEU A C 11
ATOM 8070 O O . LEU A 1 35 ? 3.859 -0.662 -4.732 1.00 0.00 35 LEU A O 11
ATOM 8086 N N . LEU A 1 36 ? 4.209 -1.501 -6.730 1.00 0.00 36 LEU A N 11
ATOM 8087 C CA . LEU A 1 36 ? 2.836 -1.126 -7.167 1.00 0.00 36 LEU A CA 11
ATOM 8088 C C . LEU A 1 36 ? 1.821 -1.936 -6.366 1.00 0.00 36 LEU A C 11
ATOM 8089 O O . LEU A 1 36 ? 0.791 -1.437 -5.958 1.00 0.00 36 LEU A O 11
ATOM 8105 N N . GLU A 1 37 ? 2.103 -3.190 -6.142 1.00 0.00 37 GLU A N 11
ATOM 8106 C CA . GLU A 1 37 ? 1.154 -4.041 -5.376 1.00 0.00 37 GLU A CA 11
ATOM 8107 C C . GLU A 1 37 ? 0.955 -3.441 -3.986 1.00 0.00 37 GLU A C 11
ATOM 8108 O O . GLU A 1 37 ? -0.135 -3.425 -3.455 1.00 0.00 37 GLU A O 11
ATOM 8120 N N . MET A 1 38 ? 2.002 -2.945 -3.392 1.00 0.00 38 MET A N 11
ATOM 8121 C CA . MET A 1 38 ? 1.872 -2.348 -2.037 1.00 0.00 38 MET A CA 11
ATOM 8122 C C . MET A 1 38 ? 1.095 -1.036 -2.124 1.00 0.00 38 MET A C 11
ATOM 8123 O O . MET A 1 38 ? 0.182 -0.793 -1.361 1.00 0.00 38 MET A O 11
ATOM 8137 N N . GLY A 1 39 ? 1.435 -0.192 -3.056 1.00 0.00 39 GLY A N 11
ATOM 8138 C CA . GLY A 1 39 ? 0.697 1.092 -3.191 1.00 0.00 39 GLY A CA 11
ATOM 8139 C C . GLY A 1 39 ? -0.783 0.775 -3.380 1.00 0.00 39 GLY A C 11
ATOM 8140 O O . GLY A 1 39 ? -1.652 1.548 -3.025 1.00 0.00 39 GLY A O 11
ATOM 8144 N N . TYR A 1 40 ? -1.067 -0.365 -3.943 1.00 0.00 40 TYR A N 11
ATOM 8145 C CA . TYR A 1 40 ? -2.480 -0.764 -4.173 1.00 0.00 40 TYR A CA 11
ATOM 8146 C C . TYR A 1 40 ? -2.978 -1.630 -3.010 1.00 0.00 40 TYR A C 11
ATOM 8147 O O . TYR A 1 40 ? -3.972 -1.328 -2.381 1.00 0.00 40 TYR A O 11
ATOM 8165 N N . TYR A 1 41 ? -2.307 -2.717 -2.736 1.00 0.00 41 TYR A N 11
ATOM 8166 C CA . TYR A 1 41 ? -2.753 -3.617 -1.634 1.00 0.00 41 TYR A CA 11
ATOM 8167 C C . TYR A 1 41 ? -2.374 -3.048 -0.263 1.00 0.00 41 TYR A C 11
ATOM 8168 O O . TYR A 1 41 ? -3.149 -3.104 0.668 1.00 0.00 41 TYR A O 11
ATOM 8186 N N . CYS A 1 42 ? -1.187 -2.526 -0.107 1.00 0.00 42 CYS A N 11
ATOM 8187 C CA . CYS A 1 42 ? -0.802 -2.001 1.235 1.00 0.00 42 CYS A CA 11
ATOM 8188 C C . CYS A 1 42 ? -0.020 -0.690 1.121 1.00 0.00 42 CYS A C 11
ATOM 8189 O O . CYS A 1 42 ? 1.169 -0.648 1.386 1.00 0.00 42 CYS A O 11
ATOM 8196 N N . PRO A 1 43 ? -0.684 0.374 0.755 1.00 0.00 43 PRO A N 11
ATOM 8197 C CA . PRO A 1 43 ? -0.042 1.717 0.628 1.00 0.00 43 PRO A CA 11
ATOM 8198 C C . PRO A 1 43 ? 0.401 2.260 1.989 1.00 0.00 43 PRO A C 11
ATOM 8199 O O . PRO A 1 43 ? 1.405 2.937 2.113 1.00 0.00 43 PRO A O 11
ATOM 8210 N N . VAL A 1 44 ? -0.355 1.968 3.011 1.00 0.00 44 VAL A N 11
ATOM 8211 C CA . VAL A 1 44 ? -0.000 2.455 4.372 1.00 0.00 44 VAL A CA 11
ATOM 8212 C C . VAL A 1 44 ? 1.124 1.597 4.957 1.00 0.00 44 VAL A C 11
ATOM 8213 O O . VAL A 1 44 ? 2.059 2.093 5.551 1.00 0.00 44 VAL A O 11
ATOM 8226 N N . THR A 1 45 ? 1.023 0.305 4.805 1.00 0.00 45 THR A N 11
ATOM 8227 C CA . THR A 1 45 ? 2.062 -0.607 5.366 1.00 0.00 45 THR A CA 11
ATOM 8228 C C . THR A 1 45 ? 3.441 -0.292 4.778 1.00 0.00 45 THR A C 11
ATOM 8229 O O . THR A 1 45 ? 4.440 -0.352 5.462 1.00 0.00 45 THR A O 11
ATOM 8240 N N . CYS A 1 46 ? 3.511 0.015 3.513 1.00 0.00 46 CYS A N 11
ATOM 8241 C CA . CYS A 1 46 ? 4.841 0.296 2.899 1.00 0.00 46 CYS A CA 11
ATOM 8242 C C . CYS A 1 46 ? 5.224 1.769 3.076 1.00 0.00 46 CYS A C 11
ATOM 8243 O O . CYS A 1 46 ? 6.287 2.191 2.670 1.00 0.00 46 CYS A O 11
ATOM 8250 N N . GLY A 1 47 ? 4.382 2.549 3.697 1.00 0.00 47 GLY A N 11
ATOM 8251 C CA . GLY A 1 47 ? 4.727 3.983 3.915 1.00 0.00 47 GLY A CA 11
ATOM 8252 C C . GLY A 1 47 ? 4.535 4.781 2.625 1.00 0.00 47 GLY A C 11
ATOM 8253 O O . GLY A 1 47 ? 5.284 5.694 2.338 1.00 0.00 47 GLY A O 11
ATOM 8257 N N . PHE A 1 48 ? 3.531 4.467 1.851 1.00 0.00 48 PHE A N 11
ATOM 8258 C CA . PHE A 1 48 ? 3.297 5.236 0.598 1.00 0.00 48 PHE A CA 11
ATOM 8259 C C . PHE A 1 48 ? 2.081 6.130 0.798 1.00 0.00 48 PHE A C 11
ATOM 8260 O O . PHE A 1 48 ? 1.801 7.011 0.011 1.00 0.00 48 PHE A O 11
ATOM 8277 N N . CYS A 1 49 ? 1.362 5.913 1.860 1.00 0.00 49 CYS A N 11
ATOM 8278 C CA . CYS A 1 49 ? 0.169 6.752 2.134 1.00 0.00 49 CYS A CA 11
ATOM 8279 C C . CYS A 1 49 ? -0.110 6.763 3.635 1.00 0.00 49 CYS A C 11
ATOM 8280 O O . CYS A 1 49 ? 0.549 6.090 4.403 1.00 0.00 49 CYS A O 11
ATOM 8287 N N . GLU A 1 50 ? -1.080 7.522 4.062 1.00 0.00 50 GLU A N 11
ATOM 8288 C CA . GLU A 1 50 ? -1.403 7.575 5.515 1.00 0.00 50 GLU A CA 11
ATOM 8289 C C . GLU A 1 50 ? -2.658 6.743 5.789 1.00 0.00 50 GLU A C 11
ATOM 8290 O O . GLU A 1 50 ? -3.508 6.592 4.933 1.00 0.00 50 GLU A O 11
ATOM 8302 N N . PRO A 1 51 ? -2.772 6.206 6.976 1.00 0.00 51 PRO A N 11
ATOM 8303 C CA . PRO A 1 51 ? -3.946 5.374 7.377 1.00 0.00 51 PRO A CA 11
ATOM 8304 C C . PRO A 1 51 ? -5.250 6.180 7.397 1.00 0.00 51 PRO A C 11
ATOM 8305 O O . PRO A 1 51 ? -5.302 7.167 8.114 1.00 0.00 51 PRO A O 11
ATOM 8317 N N . ASN A 1 1 ? -29.201 15.993 3.684 1.00 0.00 1 ASN A N 12
ATOM 8318 C CA . ASN A 1 1 ? -28.006 15.420 3.001 1.00 0.00 1 ASN A CA 12
ATOM 8319 C C . ASN A 1 1 ? -27.040 14.862 4.044 1.00 0.00 1 ASN A C 12
ATOM 8320 O O . ASN A 1 1 ? -26.720 15.512 5.019 1.00 0.00 1 ASN A O 12
ATOM 8330 N N . ASP A 1 2 ? -26.569 13.662 3.844 1.00 0.00 2 ASP A N 12
ATOM 8331 C CA . ASP A 1 2 ? -25.618 13.067 4.823 1.00 0.00 2 ASP A CA 12
ATOM 8332 C C . ASP A 1 2 ? -24.237 13.693 4.629 1.00 0.00 2 ASP A C 12
ATOM 8333 O O . ASP A 1 2 ? -23.728 13.779 3.529 1.00 0.00 2 ASP A O 12
ATOM 8342 N N . ILE A 1 3 ? -23.633 14.144 5.691 1.00 0.00 3 ILE A N 12
ATOM 8343 C CA . ILE A 1 3 ? -22.291 14.781 5.580 1.00 0.00 3 ILE A CA 12
ATOM 8344 C C . ILE A 1 3 ? -21.233 13.719 5.276 1.00 0.00 3 ILE A C 12
ATOM 8345 O O . ILE A 1 3 ? -20.062 14.014 5.155 1.00 0.00 3 ILE A O 12
ATOM 8361 N N . ARG A 1 4 ? -21.630 12.481 5.152 1.00 0.00 4 ARG A N 12
ATOM 8362 C CA . ARG A 1 4 ? -20.636 11.414 4.857 1.00 0.00 4 ARG A CA 12
ATOM 8363 C C . ARG A 1 4 ? -20.307 11.432 3.364 1.00 0.00 4 ARG A C 12
ATOM 8364 O O . ARG A 1 4 ? -19.511 10.647 2.884 1.00 0.00 4 ARG A O 12
ATOM 8385 N N . THR A 1 5 ? -20.903 12.330 2.628 1.00 0.00 5 THR A N 12
ATOM 8386 C CA . THR A 1 5 ? -20.617 12.408 1.170 1.00 0.00 5 THR A CA 12
ATOM 8387 C C . THR A 1 5 ? -19.296 13.152 0.969 1.00 0.00 5 THR A C 12
ATOM 8388 O O . THR A 1 5 ? -18.826 13.331 -0.136 1.00 0.00 5 THR A O 12
ATOM 8399 N N . ALA A 1 6 ? -18.695 13.582 2.043 1.00 0.00 6 ALA A N 12
ATOM 8400 C CA . ALA A 1 6 ? -17.402 14.312 1.940 1.00 0.00 6 ALA A CA 12
ATOM 8401 C C . ALA A 1 6 ? -16.277 13.316 1.652 1.00 0.00 6 ALA A C 12
ATOM 8402 O O . ALA A 1 6 ? -15.122 13.681 1.545 1.00 0.00 6 ALA A O 12
ATOM 8409 N N . ALA A 1 7 ? -16.603 12.059 1.534 1.00 0.00 7 ALA A N 12
ATOM 8410 C CA . ALA A 1 7 ? -15.554 11.037 1.263 1.00 0.00 7 ALA A CA 12
ATOM 8411 C C . ALA A 1 7 ? -14.788 11.400 -0.011 1.00 0.00 7 ALA A C 12
ATOM 8412 O O . ALA A 1 7 ? -15.350 11.896 -0.968 1.00 0.00 7 ALA A O 12
ATOM 8419 N N . ASP A 1 8 ? -13.509 11.146 -0.027 1.00 0.00 8 ASP A N 12
ATOM 8420 C CA . ASP A 1 8 ? -12.691 11.459 -1.232 1.00 0.00 8 ASP A CA 12
ATOM 8421 C C . ASP A 1 8 ? -11.568 10.429 -1.340 1.00 0.00 8 ASP A C 12
ATOM 8422 O O . ASP A 1 8 ? -10.610 10.607 -2.066 1.00 0.00 8 ASP A O 12
ATOM 8431 N N . MET A 1 9 ? -11.686 9.351 -0.613 1.00 0.00 9 MET A N 12
ATOM 8432 C CA . MET A 1 9 ? -10.638 8.291 -0.649 1.00 0.00 9 MET A CA 12
ATOM 8433 C C . MET A 1 9 ? -9.279 8.878 -0.281 1.00 0.00 9 MET A C 12
ATOM 8434 O O . MET A 1 9 ? -8.249 8.287 -0.542 1.00 0.00 9 MET A O 12
ATOM 8448 N N . GLU A 1 10 ? -9.261 10.024 0.333 1.00 0.00 10 GLU A N 12
ATOM 8449 C CA . GLU A 1 10 ? -7.957 10.624 0.729 1.00 0.00 10 GLU A CA 12
ATOM 8450 C C . GLU A 1 10 ? -7.357 9.778 1.854 1.00 0.00 10 GLU A C 12
ATOM 8451 O O . GLU A 1 10 ? -6.226 9.964 2.256 1.00 0.00 10 GLU A O 12
ATOM 8463 N N . HIS A 1 11 ? -8.111 8.841 2.361 1.00 0.00 11 HIS A N 12
ATOM 8464 C CA . HIS A 1 11 ? -7.593 7.977 3.453 1.00 0.00 11 HIS A CA 12
ATOM 8465 C C . HIS A 1 11 ? -7.180 6.626 2.869 1.00 0.00 11 HIS A C 12
ATOM 8466 O O . HIS A 1 11 ? -7.971 5.930 2.266 1.00 0.00 11 HIS A O 12
ATOM 8481 N N . CYS A 1 12 ? -5.946 6.254 3.046 1.00 0.00 12 CYS A N 12
ATOM 8482 C CA . CYS A 1 12 ? -5.472 4.951 2.502 1.00 0.00 12 CYS A CA 12
ATOM 8483 C C . CYS A 1 12 ? -5.453 3.913 3.622 1.00 0.00 12 CYS A C 12
ATOM 8484 O O . CYS A 1 12 ? -5.133 4.215 4.753 1.00 0.00 12 CYS A O 12
ATOM 8491 N N . ALA A 1 13 ? -5.793 2.694 3.317 1.00 0.00 13 ALA A N 12
ATOM 8492 C CA . ALA A 1 13 ? -5.791 1.638 4.370 1.00 0.00 13 ALA A CA 12
ATOM 8493 C C . ALA A 1 13 ? -5.176 0.355 3.811 1.00 0.00 13 ALA A C 12
ATOM 8494 O O . ALA A 1 13 ? -5.244 0.092 2.628 1.00 0.00 13 ALA A O 12
ATOM 8501 N N . ASP A 1 14 ? -4.583 -0.452 4.651 1.00 0.00 14 ASP A N 12
ATOM 8502 C CA . ASP A 1 14 ? -3.978 -1.721 4.155 1.00 0.00 14 ASP A CA 12
ATOM 8503 C C . ASP A 1 14 ? -5.090 -2.688 3.745 1.00 0.00 14 ASP A C 12
ATOM 8504 O O . ASP A 1 14 ? -6.105 -2.800 4.405 1.00 0.00 14 ASP A O 12
ATOM 8513 N N . GLU A 1 15 ? -4.912 -3.389 2.659 1.00 0.00 15 GLU A N 12
ATOM 8514 C CA . GLU A 1 15 ? -5.961 -4.347 2.212 1.00 0.00 15 GLU A CA 12
ATOM 8515 C C . GLU A 1 15 ? -6.166 -5.419 3.281 1.00 0.00 15 GLU A C 12
ATOM 8516 O O . GLU A 1 15 ? -5.229 -5.880 3.902 1.00 0.00 15 GLU A O 12
ATOM 8528 N N . LYS A 1 16 ? -7.386 -5.814 3.501 1.00 0.00 16 LYS A N 12
ATOM 8529 C CA . LYS A 1 16 ? -7.662 -6.853 4.528 1.00 0.00 16 LYS A CA 12
ATOM 8530 C C . LYS A 1 16 ? -7.496 -8.243 3.917 1.00 0.00 16 LYS A C 12
ATOM 8531 O O . LYS A 1 16 ? -7.235 -9.209 4.607 1.00 0.00 16 LYS A O 12
ATOM 8550 N N . ASN A 1 17 ? -7.648 -8.354 2.627 1.00 0.00 17 ASN A N 12
ATOM 8551 C CA . ASN A 1 17 ? -7.504 -9.681 1.973 1.00 0.00 17 ASN A CA 12
ATOM 8552 C C . ASN A 1 17 ? -6.042 -9.908 1.587 1.00 0.00 17 ASN A C 12
ATOM 8553 O O . ASN A 1 17 ? -5.679 -10.952 1.084 1.00 0.00 17 ASN A O 12
ATOM 8564 N N . PHE A 1 18 ? -5.204 -8.938 1.819 1.00 0.00 18 PHE A N 12
ATOM 8565 C CA . PHE A 1 18 ? -3.765 -9.094 1.464 1.00 0.00 18 PHE A CA 12
ATOM 8566 C C . PHE A 1 18 ? -2.925 -9.128 2.745 1.00 0.00 18 PHE A C 12
ATOM 8567 O O . PHE A 1 18 ? -3.127 -8.345 3.651 1.00 0.00 18 PHE A O 12
ATOM 8584 N N . ASP A 1 19 ? -1.981 -10.026 2.827 1.00 0.00 19 ASP A N 12
ATOM 8585 C CA . ASP A 1 19 ? -1.129 -10.102 4.049 1.00 0.00 19 ASP A CA 12
ATOM 8586 C C . ASP A 1 19 ? -0.006 -9.066 3.945 1.00 0.00 19 ASP A C 12
ATOM 8587 O O . ASP A 1 19 ? 1.089 -9.368 3.511 1.00 0.00 19 ASP A O 12
ATOM 8596 N N . CYS A 1 20 ? -0.268 -7.848 4.330 1.00 0.00 20 CYS A N 12
ATOM 8597 C CA . CYS A 1 20 ? 0.783 -6.793 4.246 1.00 0.00 20 CYS A CA 12
ATOM 8598 C C . CYS A 1 20 ? 1.878 -7.079 5.274 1.00 0.00 20 CYS A C 12
ATOM 8599 O O . CYS A 1 20 ? 3.047 -6.861 5.032 1.00 0.00 20 CYS A O 12
ATOM 8606 N N . ARG A 1 21 ? 1.497 -7.564 6.420 1.00 0.00 21 ARG A N 12
ATOM 8607 C CA . ARG A 1 21 ? 2.497 -7.865 7.476 1.00 0.00 21 ARG A CA 12
ATOM 8608 C C . ARG A 1 21 ? 3.507 -8.881 6.934 1.00 0.00 21 ARG A C 12
ATOM 8609 O O . ARG A 1 21 ? 4.702 -8.726 7.084 1.00 0.00 21 ARG A O 12
ATOM 8630 N N . ARG A 1 22 ? 3.035 -9.911 6.287 1.00 0.00 22 ARG A N 12
ATOM 8631 C CA . ARG A 1 22 ? 3.968 -10.924 5.720 1.00 0.00 22 ARG A CA 12
ATOM 8632 C C . ARG A 1 22 ? 4.723 -10.313 4.544 1.00 0.00 22 ARG A C 12
ATOM 8633 O O . ARG A 1 22 ? 5.918 -10.466 4.408 1.00 0.00 22 ARG A O 12
ATOM 8654 N N . SER A 1 23 ? 4.030 -9.621 3.693 1.00 0.00 23 SER A N 12
ATOM 8655 C CA . SER A 1 23 ? 4.699 -8.993 2.528 1.00 0.00 23 SER A CA 12
ATOM 8656 C C . SER A 1 23 ? 5.696 -7.934 3.018 1.00 0.00 23 SER A C 12
ATOM 8657 O O . SER A 1 23 ? 6.756 -7.760 2.451 1.00 0.00 23 SER A O 12
ATOM 8665 N N . LEU A 1 24 ? 5.365 -7.225 4.064 1.00 0.00 24 LEU A N 12
ATOM 8666 C CA . LEU A 1 24 ? 6.298 -6.179 4.582 1.00 0.00 24 LEU A CA 12
ATOM 8667 C C . LEU A 1 24 ? 7.603 -6.822 5.064 1.00 0.00 24 LEU A C 12
ATOM 8668 O O . LEU A 1 24 ? 8.682 -6.384 4.717 1.00 0.00 24 LEU A O 12
ATOM 8684 N N . ARG A 1 25 ? 7.518 -7.852 5.862 1.00 0.00 25 ARG A N 12
ATOM 8685 C CA . ARG A 1 25 ? 8.764 -8.504 6.360 1.00 0.00 25 ARG A CA 12
ATOM 8686 C C . ARG A 1 25 ? 9.471 -9.188 5.192 1.00 0.00 25 ARG A C 12
ATOM 8687 O O . ARG A 1 25 ? 10.666 -9.403 5.216 1.00 0.00 25 ARG A O 12
ATOM 8708 N N . ASN A 1 26 ? 8.741 -9.517 4.164 1.00 0.00 26 ASN A N 12
ATOM 8709 C CA . ASN A 1 26 ? 9.366 -10.172 2.984 1.00 0.00 26 ASN A CA 12
ATOM 8710 C C . ASN A 1 26 ? 10.101 -9.114 2.163 1.00 0.00 26 ASN A C 12
ATOM 8711 O O . ASN A 1 26 ? 10.726 -9.410 1.165 1.00 0.00 26 ASN A O 12
ATOM 8722 N N . GLY A 1 27 ? 10.028 -7.882 2.577 1.00 0.00 27 GLY A N 12
ATOM 8723 C CA . GLY A 1 27 ? 10.717 -6.802 1.820 1.00 0.00 27 GLY A CA 12
ATOM 8724 C C . GLY A 1 27 ? 9.864 -6.424 0.613 1.00 0.00 27 GLY A C 12
ATOM 8725 O O . GLY A 1 27 ? 10.343 -5.863 -0.352 1.00 0.00 27 GLY A O 12
ATOM 8729 N N . ASP A 1 28 ? 8.597 -6.733 0.660 1.00 0.00 28 ASP A N 12
ATOM 8730 C CA . ASP A 1 28 ? 7.705 -6.398 -0.480 1.00 0.00 28 ASP A CA 12
ATOM 8731 C C . ASP A 1 28 ? 7.751 -4.890 -0.728 1.00 0.00 28 ASP A C 12
ATOM 8732 O O . ASP A 1 28 ? 7.776 -4.435 -1.855 1.00 0.00 28 ASP A O 12
ATOM 8741 N N . CYS A 1 29 ? 7.781 -4.112 0.317 1.00 0.00 29 CYS A N 12
ATOM 8742 C CA . CYS A 1 29 ? 7.846 -2.634 0.141 1.00 0.00 29 CYS A CA 12
ATOM 8743 C C . CYS A 1 29 ? 9.190 -2.275 -0.489 1.00 0.00 29 CYS A C 12
ATOM 8744 O O . CYS A 1 29 ? 9.367 -1.207 -1.040 1.00 0.00 29 CYS A O 12
ATOM 8751 N N . ASP A 1 30 ? 10.145 -3.161 -0.396 1.00 0.00 30 ASP A N 12
ATOM 8752 C CA . ASP A 1 30 ? 11.490 -2.882 -0.970 1.00 0.00 30 ASP A CA 12
ATOM 8753 C C . ASP A 1 30 ? 11.626 -3.539 -2.347 1.00 0.00 30 ASP A C 12
ATOM 8754 O O . ASP A 1 30 ? 12.668 -3.477 -2.967 1.00 0.00 30 ASP A O 12
ATOM 8763 N N . ASN A 1 31 ? 10.592 -4.175 -2.827 1.00 0.00 31 ASN A N 12
ATOM 8764 C CA . ASN A 1 31 ? 10.684 -4.838 -4.157 1.00 0.00 31 ASN A CA 12
ATOM 8765 C C . ASN A 1 31 ? 10.027 -3.956 -5.218 1.00 0.00 31 ASN A C 12
ATOM 8766 O O . ASN A 1 31 ? 8.841 -3.697 -5.182 1.00 0.00 31 ASN A O 12
ATOM 8777 N N . ASP A 1 32 ? 10.795 -3.496 -6.168 1.00 0.00 32 ASP A N 12
ATOM 8778 C CA . ASP A 1 32 ? 10.225 -2.633 -7.238 1.00 0.00 32 ASP A CA 12
ATOM 8779 C C . ASP A 1 32 ? 9.097 -3.389 -7.936 1.00 0.00 32 ASP A C 12
ATOM 8780 O O . ASP A 1 32 ? 8.113 -2.815 -8.361 1.00 0.00 32 ASP A O 12
ATOM 8789 N N . ASP A 1 33 ? 9.244 -4.675 -8.062 1.00 0.00 33 ASP A N 12
ATOM 8790 C CA . ASP A 1 33 ? 8.198 -5.490 -8.738 1.00 0.00 33 ASP A CA 12
ATOM 8791 C C . ASP A 1 33 ? 6.909 -5.486 -7.912 1.00 0.00 33 ASP A C 12
ATOM 8792 O O . ASP A 1 33 ? 5.827 -5.646 -8.439 1.00 0.00 33 ASP A O 12
ATOM 8801 N N . LYS A 1 34 ? 7.013 -5.327 -6.621 1.00 0.00 34 LYS A N 12
ATOM 8802 C CA . LYS A 1 34 ? 5.785 -5.339 -5.781 1.00 0.00 34 LYS A CA 12
ATOM 8803 C C . LYS A 1 34 ? 5.486 -3.932 -5.273 1.00 0.00 34 LYS A C 12
ATOM 8804 O O . LYS A 1 34 ? 4.502 -3.703 -4.600 1.00 0.00 34 LYS A O 12
ATOM 8823 N N . LEU A 1 35 ? 6.330 -2.985 -5.581 1.00 0.00 35 LEU A N 12
ATOM 8824 C CA . LEU A 1 35 ? 6.082 -1.600 -5.100 1.00 0.00 35 LEU A CA 12
ATOM 8825 C C . LEU A 1 35 ? 4.659 -1.184 -5.474 1.00 0.00 35 LEU A C 12
ATOM 8826 O O . LEU A 1 35 ? 3.931 -0.632 -4.672 1.00 0.00 35 LEU A O 12
ATOM 8842 N N . LEU A 1 36 ? 4.249 -1.458 -6.682 1.00 0.00 36 LEU A N 12
ATOM 8843 C CA . LEU A 1 36 ? 2.866 -1.094 -7.093 1.00 0.00 36 LEU A CA 12
ATOM 8844 C C . LEU A 1 36 ? 1.866 -1.955 -6.318 1.00 0.00 36 LEU A C 12
ATOM 8845 O O . LEU A 1 36 ? 0.819 -1.494 -5.911 1.00 0.00 36 LEU A O 12
ATOM 8861 N N . GLU A 1 37 ? 2.183 -3.204 -6.106 1.00 0.00 37 GLU A N 12
ATOM 8862 C CA . GLU A 1 37 ? 1.246 -4.085 -5.355 1.00 0.00 37 GLU A CA 12
ATOM 8863 C C . GLU A 1 37 ? 1.042 -3.516 -3.952 1.00 0.00 37 GLU A C 12
ATOM 8864 O O . GLU A 1 37 ? -0.047 -3.526 -3.420 1.00 0.00 37 GLU A O 12
ATOM 8876 N N . MET A 1 38 ? 2.083 -3.015 -3.350 1.00 0.00 38 MET A N 12
ATOM 8877 C CA . MET A 1 38 ? 1.944 -2.443 -1.983 1.00 0.00 38 MET A CA 12
ATOM 8878 C C . MET A 1 38 ? 1.168 -1.129 -2.047 1.00 0.00 38 MET A C 12
ATOM 8879 O O . MET A 1 38 ? 0.242 -0.908 -1.294 1.00 0.00 38 MET A O 12
ATOM 8893 N N . GLY A 1 39 ? 1.532 -0.257 -2.945 1.00 0.00 39 GLY A N 12
ATOM 8894 C CA . GLY A 1 39 ? 0.805 1.035 -3.054 1.00 0.00 39 GLY A CA 12
ATOM 8895 C C . GLY A 1 39 ? -0.680 0.741 -3.231 1.00 0.00 39 GLY A C 12
ATOM 8896 O O . GLY A 1 39 ? -1.535 1.514 -2.846 1.00 0.00 39 GLY A O 12
ATOM 8900 N N . TYR A 1 40 ? -0.989 -0.380 -3.816 1.00 0.00 40 TYR A N 12
ATOM 8901 C CA . TYR A 1 40 ? -2.409 -0.749 -4.032 1.00 0.00 40 TYR A CA 12
ATOM 8902 C C . TYR A 1 40 ? -2.905 -1.644 -2.893 1.00 0.00 40 TYR A C 12
ATOM 8903 O O . TYR A 1 40 ? -3.886 -1.346 -2.240 1.00 0.00 40 TYR A O 12
ATOM 8921 N N . TYR A 1 41 ? -2.253 -2.752 -2.666 1.00 0.00 41 TYR A N 12
ATOM 8922 C CA . TYR A 1 41 ? -2.703 -3.678 -1.590 1.00 0.00 41 TYR A CA 12
ATOM 8923 C C . TYR A 1 41 ? -2.347 -3.133 -0.204 1.00 0.00 41 TYR A C 12
ATOM 8924 O O . TYR A 1 41 ? -3.114 -3.254 0.728 1.00 0.00 41 TYR A O 12
ATOM 8942 N N . CYS A 1 42 ? -1.188 -2.559 -0.042 1.00 0.00 42 CYS A N 12
ATOM 8943 C CA . CYS A 1 42 ? -0.816 -2.049 1.309 1.00 0.00 42 CYS A CA 12
ATOM 8944 C C . CYS A 1 42 ? -0.043 -0.733 1.207 1.00 0.00 42 CYS A C 12
ATOM 8945 O O . CYS A 1 42 ? 1.141 -0.676 1.496 1.00 0.00 42 CYS A O 12
ATOM 8952 N N . PRO A 1 43 ? -0.712 0.320 0.819 1.00 0.00 43 PRO A N 12
ATOM 8953 C CA . PRO A 1 43 ? -0.085 1.667 0.688 1.00 0.00 43 PRO A CA 12
ATOM 8954 C C . PRO A 1 43 ? 0.368 2.216 2.044 1.00 0.00 43 PRO A C 12
ATOM 8955 O O . PRO A 1 43 ? 1.347 2.931 2.147 1.00 0.00 43 PRO A O 12
ATOM 8966 N N . VAL A 1 44 ? -0.355 1.898 3.081 1.00 0.00 44 VAL A N 12
ATOM 8967 C CA . VAL A 1 44 ? 0.013 2.399 4.432 1.00 0.00 44 VAL A CA 12
ATOM 8968 C C . VAL A 1 44 ? 1.135 1.542 5.031 1.00 0.00 44 VAL A C 12
ATOM 8969 O O . VAL A 1 44 ? 2.072 2.052 5.612 1.00 0.00 44 VAL A O 12
ATOM 8982 N N . THR A 1 45 ? 1.038 0.246 4.909 1.00 0.00 45 THR A N 12
ATOM 8983 C CA . THR A 1 45 ? 2.091 -0.645 5.489 1.00 0.00 45 THR A CA 12
ATOM 8984 C C . THR A 1 45 ? 3.460 -0.331 4.882 1.00 0.00 45 THR A C 12
ATOM 8985 O O . THR A 1 45 ? 4.469 -0.377 5.558 1.00 0.00 45 THR A O 12
ATOM 8996 N N . CYS A 1 46 ? 3.517 -0.042 3.613 1.00 0.00 46 CYS A N 12
ATOM 8997 C CA . CYS A 1 46 ? 4.842 0.240 2.990 1.00 0.00 46 CYS A CA 12
ATOM 8998 C C . CYS A 1 46 ? 5.216 1.714 3.163 1.00 0.00 46 CYS A C 12
ATOM 8999 O O . CYS A 1 46 ? 6.348 2.100 2.946 1.00 0.00 46 CYS A O 12
ATOM 9006 N N . GLY A 1 47 ? 4.292 2.534 3.586 1.00 0.00 47 GLY A N 12
ATOM 9007 C CA . GLY A 1 47 ? 4.624 3.970 3.810 1.00 0.00 47 GLY A CA 12
ATOM 9008 C C . GLY A 1 47 ? 4.500 4.792 2.522 1.00 0.00 47 GLY A C 12
ATOM 9009 O O . GLY A 1 47 ? 5.302 5.668 2.269 1.00 0.00 47 GLY A O 12
ATOM 9013 N N . PHE A 1 48 ? 3.493 4.557 1.726 1.00 0.00 48 PHE A N 12
ATOM 9014 C CA . PHE A 1 48 ? 3.328 5.379 0.490 1.00 0.00 48 PHE A CA 12
ATOM 9015 C C . PHE A 1 48 ? 2.141 6.307 0.696 1.00 0.00 48 PHE A C 12
ATOM 9016 O O . PHE A 1 48 ? 1.952 7.273 -0.017 1.00 0.00 48 PHE A O 12
ATOM 9033 N N . CYS A 1 49 ? 1.340 6.013 1.676 1.00 0.00 49 CYS A N 12
ATOM 9034 C CA . CYS A 1 49 ? 0.152 6.860 1.954 1.00 0.00 49 CYS A CA 12
ATOM 9035 C C . CYS A 1 49 ? -0.044 6.961 3.465 1.00 0.00 49 CYS A C 12
ATOM 9036 O O . CYS A 1 49 ? 0.662 6.340 4.234 1.00 0.00 49 CYS A O 12
ATOM 9043 N N . GLU A 1 50 ? -0.998 7.732 3.897 1.00 0.00 50 GLU A N 12
ATOM 9044 C CA . GLU A 1 50 ? -1.241 7.866 5.358 1.00 0.00 50 GLU A CA 12
ATOM 9045 C C . GLU A 1 50 ? -2.414 6.965 5.757 1.00 0.00 50 GLU A C 12
ATOM 9046 O O . GLU A 1 50 ? -3.270 6.662 4.951 1.00 0.00 50 GLU A O 12
ATOM 9058 N N . PRO A 1 51 ? -2.451 6.540 6.992 1.00 0.00 51 PRO A N 12
ATOM 9059 C CA . PRO A 1 51 ? -3.538 5.654 7.507 1.00 0.00 51 PRO A CA 12
ATOM 9060 C C . PRO A 1 51 ? -4.878 6.388 7.619 1.00 0.00 51 PRO A C 12
ATOM 9061 O O . PRO A 1 51 ? -5.865 5.737 7.919 1.00 0.00 51 PRO A O 12
ATOM 9073 N N . ASN A 1 1 ? -9.462 26.055 -5.857 1.00 0.00 1 ASN A N 13
ATOM 9074 C CA . ASN A 1 1 ? -10.863 26.431 -5.523 1.00 0.00 1 ASN A CA 13
ATOM 9075 C C . ASN A 1 1 ? -11.821 25.424 -6.162 1.00 0.00 1 ASN A C 13
ATOM 9076 O O . ASN A 1 1 ? -12.994 25.692 -6.337 1.00 0.00 1 ASN A O 13
ATOM 9086 N N . ASP A 1 2 ? -11.331 24.266 -6.513 1.00 0.00 2 ASP A N 13
ATOM 9087 C CA . ASP A 1 2 ? -12.210 23.242 -7.142 1.00 0.00 2 ASP A CA 13
ATOM 9088 C C . ASP A 1 2 ? -13.056 22.560 -6.069 1.00 0.00 2 ASP A C 13
ATOM 9089 O O . ASP A 1 2 ? -12.558 22.111 -5.058 1.00 0.00 2 ASP A O 13
ATOM 9098 N N . ILE A 1 3 ? -14.339 22.486 -6.283 1.00 0.00 3 ILE A N 13
ATOM 9099 C CA . ILE A 1 3 ? -15.232 21.840 -5.280 1.00 0.00 3 ILE A CA 13
ATOM 9100 C C . ILE A 1 3 ? -15.058 20.320 -5.325 1.00 0.00 3 ILE A C 13
ATOM 9101 O O . ILE A 1 3 ? -15.631 19.600 -4.531 1.00 0.00 3 ILE A O 13
ATOM 9117 N N . ARG A 1 4 ? -14.273 19.824 -6.242 1.00 0.00 4 ARG A N 13
ATOM 9118 C CA . ARG A 1 4 ? -14.071 18.348 -6.322 1.00 0.00 4 ARG A CA 13
ATOM 9119 C C . ARG A 1 4 ? -13.117 17.913 -5.213 1.00 0.00 4 ARG A C 13
ATOM 9120 O O . ARG A 1 4 ? -12.763 16.757 -5.097 1.00 0.00 4 ARG A O 13
ATOM 9141 N N . THR A 1 5 ? -12.701 18.836 -4.392 1.00 0.00 5 THR A N 13
ATOM 9142 C CA . THR A 1 5 ? -11.775 18.485 -3.284 1.00 0.00 5 THR A CA 13
ATOM 9143 C C . THR A 1 5 ? -12.560 17.768 -2.187 1.00 0.00 5 THR A C 13
ATOM 9144 O O . THR A 1 5 ? -12.039 17.467 -1.129 1.00 0.00 5 THR A O 13
ATOM 9155 N N . ALA A 1 6 ? -13.811 17.496 -2.432 1.00 0.00 6 ALA A N 13
ATOM 9156 C CA . ALA A 1 6 ? -14.641 16.799 -1.410 1.00 0.00 6 ALA A CA 13
ATOM 9157 C C . ALA A 1 6 ? -14.263 15.316 -1.364 1.00 0.00 6 ALA A C 13
ATOM 9158 O O . ALA A 1 6 ? -14.744 14.569 -0.535 1.00 0.00 6 ALA A O 13
ATOM 9165 N N . ALA A 1 7 ? -13.405 14.884 -2.248 1.00 0.00 7 ALA A N 13
ATOM 9166 C CA . ALA A 1 7 ? -12.998 13.451 -2.250 1.00 0.00 7 ALA A CA 13
ATOM 9167 C C . ALA A 1 7 ? -12.227 13.129 -0.969 1.00 0.00 7 ALA A C 13
ATOM 9168 O O . ALA A 1 7 ? -11.474 13.941 -0.467 1.00 0.00 7 ALA A O 13
ATOM 9175 N N . ASP A 1 8 ? -12.401 11.949 -0.447 1.00 0.00 8 ASP A N 13
ATOM 9176 C CA . ASP A 1 8 ? -11.668 11.560 0.792 1.00 0.00 8 ASP A CA 13
ATOM 9177 C C . ASP A 1 8 ? -10.666 10.464 0.441 1.00 0.00 8 ASP A C 13
ATOM 9178 O O . ASP A 1 8 ? -10.132 9.791 1.299 1.00 0.00 8 ASP A O 13
ATOM 9187 N N . MET A 1 9 ? -10.424 10.274 -0.827 1.00 0.00 9 MET A N 13
ATOM 9188 C CA . MET A 1 9 ? -9.473 9.216 -1.265 1.00 0.00 9 MET A CA 13
ATOM 9189 C C . MET A 1 9 ? -8.059 9.555 -0.800 1.00 0.00 9 MET A C 13
ATOM 9190 O O . MET A 1 9 ? -7.093 8.962 -1.240 1.00 0.00 9 MET A O 13
ATOM 9204 N N . GLU A 1 10 ? -7.926 10.490 0.093 1.00 0.00 10 GLU A N 13
ATOM 9205 C CA . GLU A 1 10 ? -6.571 10.844 0.591 1.00 0.00 10 GLU A CA 13
ATOM 9206 C C . GLU A 1 10 ? -6.168 9.848 1.676 1.00 0.00 10 GLU A C 13
ATOM 9207 O O . GLU A 1 10 ? -5.021 9.767 2.066 1.00 0.00 10 GLU A O 13
ATOM 9219 N N . HIS A 1 11 ? -7.105 9.083 2.162 1.00 0.00 11 HIS A N 13
ATOM 9220 C CA . HIS A 1 11 ? -6.778 8.093 3.218 1.00 0.00 11 HIS A CA 13
ATOM 9221 C C . HIS A 1 11 ? -6.727 6.700 2.598 1.00 0.00 11 HIS A C 13
ATOM 9222 O O . HIS A 1 11 ? -7.680 6.235 2.004 1.00 0.00 11 HIS A O 13
ATOM 9237 N N . CYS A 1 12 ? -5.626 6.027 2.744 1.00 0.00 12 CYS A N 13
ATOM 9238 C CA . CYS A 1 12 ? -5.512 4.658 2.179 1.00 0.00 12 CYS A CA 13
ATOM 9239 C C . CYS A 1 12 ? -5.475 3.668 3.337 1.00 0.00 12 CYS A C 13
ATOM 9240 O O . CYS A 1 12 ? -5.128 4.018 4.447 1.00 0.00 12 CYS A O 13
ATOM 9247 N N . ALA A 1 13 ? -5.830 2.439 3.102 1.00 0.00 13 ALA A N 13
ATOM 9248 C CA . ALA A 1 13 ? -5.810 1.448 4.209 1.00 0.00 13 ALA A CA 13
ATOM 9249 C C . ALA A 1 13 ? -5.195 0.138 3.713 1.00 0.00 13 ALA A C 13
ATOM 9250 O O . ALA A 1 13 ? -5.304 -0.212 2.555 1.00 0.00 13 ALA A O 13
ATOM 9257 N N . ASP A 1 14 ? -4.552 -0.590 4.585 1.00 0.00 14 ASP A N 13
ATOM 9258 C CA . ASP A 1 14 ? -3.934 -1.878 4.171 1.00 0.00 14 ASP A CA 13
ATOM 9259 C C . ASP A 1 14 ? -5.033 -2.863 3.770 1.00 0.00 14 ASP A C 13
ATOM 9260 O O . ASP A 1 14 ? -6.092 -2.904 4.368 1.00 0.00 14 ASP A O 13
ATOM 9269 N N . GLU A 1 15 ? -4.798 -3.653 2.759 1.00 0.00 15 GLU A N 13
ATOM 9270 C CA . GLU A 1 15 ? -5.838 -4.627 2.324 1.00 0.00 15 GLU A CA 13
ATOM 9271 C C . GLU A 1 15 ? -6.041 -5.674 3.417 1.00 0.00 15 GLU A C 13
ATOM 9272 O O . GLU A 1 15 ? -5.098 -6.157 4.012 1.00 0.00 15 GLU A O 13
ATOM 9284 N N . LYS A 1 16 ? -7.267 -6.034 3.682 1.00 0.00 16 LYS A N 13
ATOM 9285 C CA . LYS A 1 16 ? -7.531 -7.056 4.733 1.00 0.00 16 LYS A CA 13
ATOM 9286 C C . LYS A 1 16 ? -7.415 -8.452 4.119 1.00 0.00 16 LYS A C 13
ATOM 9287 O O . LYS A 1 16 ? -7.208 -9.430 4.809 1.00 0.00 16 LYS A O 13
ATOM 9306 N N . ASN A 1 17 ? -7.545 -8.551 2.822 1.00 0.00 17 ASN A N 13
ATOM 9307 C CA . ASN A 1 17 ? -7.441 -9.882 2.161 1.00 0.00 17 ASN A CA 13
ATOM 9308 C C . ASN A 1 17 ? -5.985 -10.148 1.777 1.00 0.00 17 ASN A C 13
ATOM 9309 O O . ASN A 1 17 ? -5.625 -11.240 1.386 1.00 0.00 17 ASN A O 13
ATOM 9320 N N . PHE A 1 18 ? -5.147 -9.155 1.886 1.00 0.00 18 PHE A N 13
ATOM 9321 C CA . PHE A 1 18 ? -3.715 -9.347 1.527 1.00 0.00 18 PHE A CA 13
ATOM 9322 C C . PHE A 1 18 ? -2.871 -9.281 2.799 1.00 0.00 18 PHE A C 13
ATOM 9323 O O . PHE A 1 18 ? -3.068 -8.423 3.639 1.00 0.00 18 PHE A O 13
ATOM 9340 N N . ASP A 1 19 ? -1.937 -10.178 2.960 1.00 0.00 19 ASP A N 13
ATOM 9341 C CA . ASP A 1 19 ? -1.099 -10.155 4.190 1.00 0.00 19 ASP A CA 13
ATOM 9342 C C . ASP A 1 19 ? -0.000 -9.107 4.036 1.00 0.00 19 ASP A C 13
ATOM 9343 O O . ASP A 1 19 ? 1.113 -9.405 3.649 1.00 0.00 19 ASP A O 13
ATOM 9352 N N . CYS A 1 20 ? -0.305 -7.878 4.341 1.00 0.00 20 CYS A N 13
ATOM 9353 C CA . CYS A 1 20 ? 0.714 -6.803 4.221 1.00 0.00 20 CYS A CA 13
ATOM 9354 C C . CYS A 1 20 ? 1.816 -7.042 5.250 1.00 0.00 20 CYS A C 13
ATOM 9355 O O . CYS A 1 20 ? 2.974 -6.753 5.021 1.00 0.00 20 CYS A O 13
ATOM 9362 N N . ARG A 1 21 ? 1.459 -7.579 6.384 1.00 0.00 21 ARG A N 13
ATOM 9363 C CA . ARG A 1 21 ? 2.474 -7.852 7.435 1.00 0.00 21 ARG A CA 13
ATOM 9364 C C . ARG A 1 21 ? 3.494 -8.850 6.885 1.00 0.00 21 ARG A C 13
ATOM 9365 O O . ARG A 1 21 ? 4.690 -8.656 6.982 1.00 0.00 21 ARG A O 13
ATOM 9386 N N . ARG A 1 22 ? 3.024 -9.915 6.296 1.00 0.00 22 ARG A N 13
ATOM 9387 C CA . ARG A 1 22 ? 3.948 -10.932 5.730 1.00 0.00 22 ARG A CA 13
ATOM 9388 C C . ARG A 1 22 ? 4.713 -10.338 4.550 1.00 0.00 22 ARG A C 13
ATOM 9389 O O . ARG A 1 22 ? 5.913 -10.472 4.437 1.00 0.00 22 ARG A O 13
ATOM 9410 N N . SER A 1 23 ? 4.024 -9.680 3.666 1.00 0.00 23 SER A N 13
ATOM 9411 C CA . SER A 1 23 ? 4.712 -9.074 2.501 1.00 0.00 23 SER A CA 13
ATOM 9412 C C . SER A 1 23 ? 5.685 -7.996 2.995 1.00 0.00 23 SER A C 13
ATOM 9413 O O . SER A 1 23 ? 6.763 -7.831 2.462 1.00 0.00 23 SER A O 13
ATOM 9421 N N . LEU A 1 24 ? 5.314 -7.265 4.014 1.00 0.00 24 LEU A N 13
ATOM 9422 C CA . LEU A 1 24 ? 6.220 -6.202 4.540 1.00 0.00 24 LEU A CA 13
ATOM 9423 C C . LEU A 1 24 ? 7.513 -6.824 5.075 1.00 0.00 24 LEU A C 13
ATOM 9424 O O . LEU A 1 24 ? 8.600 -6.402 4.738 1.00 0.00 24 LEU A O 13
ATOM 9440 N N . ARG A 1 25 ? 7.407 -7.825 5.909 1.00 0.00 25 ARG A N 13
ATOM 9441 C CA . ARG A 1 25 ? 8.639 -8.460 6.456 1.00 0.00 25 ARG A CA 13
ATOM 9442 C C . ARG A 1 25 ? 9.390 -9.139 5.316 1.00 0.00 25 ARG A C 13
ATOM 9443 O O . ARG A 1 25 ? 10.578 -9.379 5.392 1.00 0.00 25 ARG A O 13
ATOM 9464 N N . ASN A 1 26 ? 8.699 -9.446 4.256 1.00 0.00 26 ASN A N 13
ATOM 9465 C CA . ASN A 1 26 ? 9.359 -10.106 3.100 1.00 0.00 26 ASN A CA 13
ATOM 9466 C C . ASN A 1 26 ? 10.094 -9.055 2.273 1.00 0.00 26 ASN A C 13
ATOM 9467 O O . ASN A 1 26 ? 10.746 -9.361 1.293 1.00 0.00 26 ASN A O 13
ATOM 9478 N N . GLY A 1 27 ? 9.992 -7.813 2.659 1.00 0.00 27 GLY A N 13
ATOM 9479 C CA . GLY A 1 27 ? 10.680 -6.736 1.896 1.00 0.00 27 GLY A CA 13
ATOM 9480 C C . GLY A 1 27 ? 9.841 -6.379 0.668 1.00 0.00 27 GLY A C 13
ATOM 9481 O O . GLY A 1 27 ? 10.334 -5.830 -0.295 1.00 0.00 27 GLY A O 13
ATOM 9485 N N . ASP A 1 28 ? 8.574 -6.689 0.699 1.00 0.00 28 ASP A N 13
ATOM 9486 C CA . ASP A 1 28 ? 7.701 -6.373 -0.461 1.00 0.00 28 ASP A CA 13
ATOM 9487 C C . ASP A 1 28 ? 7.742 -4.868 -0.729 1.00 0.00 28 ASP A C 13
ATOM 9488 O O . ASP A 1 28 ? 7.771 -4.429 -1.861 1.00 0.00 28 ASP A O 13
ATOM 9497 N N . CYS A 1 29 ? 7.755 -4.074 0.307 1.00 0.00 29 CYS A N 13
ATOM 9498 C CA . CYS A 1 29 ? 7.809 -2.600 0.110 1.00 0.00 29 CYS A CA 13
ATOM 9499 C C . CYS A 1 29 ? 9.167 -2.236 -0.495 1.00 0.00 29 CYS A C 13
ATOM 9500 O O . CYS A 1 29 ? 9.340 -1.189 -1.087 1.00 0.00 29 CYS A O 13
ATOM 9507 N N . ASP A 1 30 ? 10.136 -3.099 -0.339 1.00 0.00 30 ASP A N 13
ATOM 9508 C CA . ASP A 1 30 ? 11.491 -2.819 -0.891 1.00 0.00 30 ASP A CA 13
ATOM 9509 C C . ASP A 1 30 ? 11.636 -3.471 -2.267 1.00 0.00 30 ASP A C 13
ATOM 9510 O O . ASP A 1 30 ? 12.661 -3.359 -2.909 1.00 0.00 30 ASP A O 13
ATOM 9519 N N . ASN A 1 31 ? 10.623 -4.149 -2.729 1.00 0.00 31 ASN A N 13
ATOM 9520 C CA . ASN A 1 31 ? 10.714 -4.801 -4.062 1.00 0.00 31 ASN A CA 13
ATOM 9521 C C . ASN A 1 31 ? 10.072 -3.888 -5.107 1.00 0.00 31 ASN A C 13
ATOM 9522 O O . ASN A 1 31 ? 8.888 -3.621 -5.066 1.00 0.00 31 ASN A O 13
ATOM 9533 N N . ASP A 1 32 ? 10.841 -3.402 -6.038 1.00 0.00 32 ASP A N 13
ATOM 9534 C CA . ASP A 1 32 ? 10.267 -2.506 -7.080 1.00 0.00 32 ASP A CA 13
ATOM 9535 C C . ASP A 1 32 ? 9.165 -3.257 -7.828 1.00 0.00 32 ASP A C 13
ATOM 9536 O O . ASP A 1 32 ? 8.191 -2.681 -8.266 1.00 0.00 32 ASP A O 13
ATOM 9545 N N . ASP A 1 33 ? 9.321 -4.543 -7.976 1.00 0.00 33 ASP A N 13
ATOM 9546 C CA . ASP A 1 33 ? 8.296 -5.347 -8.693 1.00 0.00 33 ASP A CA 13
ATOM 9547 C C . ASP A 1 33 ? 7.000 -5.395 -7.878 1.00 0.00 33 ASP A C 13
ATOM 9548 O O . ASP A 1 33 ? 5.937 -5.650 -8.411 1.00 0.00 33 ASP A O 13
ATOM 9557 N N . LYS A 1 34 ? 7.071 -5.167 -6.591 1.00 0.00 34 LYS A N 13
ATOM 9558 C CA . LYS A 1 34 ? 5.830 -5.220 -5.763 1.00 0.00 34 LYS A CA 13
ATOM 9559 C C . LYS A 1 34 ? 5.485 -3.825 -5.247 1.00 0.00 34 LYS A C 13
ATOM 9560 O O . LYS A 1 34 ? 4.491 -3.633 -4.574 1.00 0.00 34 LYS A O 13
ATOM 9579 N N . LEU A 1 35 ? 6.294 -2.847 -5.543 1.00 0.00 35 LEU A N 13
ATOM 9580 C CA . LEU A 1 35 ? 5.995 -1.475 -5.051 1.00 0.00 35 LEU A CA 13
ATOM 9581 C C . LEU A 1 35 ? 4.586 -1.076 -5.485 1.00 0.00 35 LEU A C 13
ATOM 9582 O O . LEU A 1 35 ? 3.794 -0.607 -4.693 1.00 0.00 35 LEU A O 13
ATOM 9598 N N . LEU A 1 36 ? 4.263 -1.270 -6.733 1.00 0.00 36 LEU A N 13
ATOM 9599 C CA . LEU A 1 36 ? 2.897 -0.913 -7.203 1.00 0.00 36 LEU A CA 13
ATOM 9600 C C . LEU A 1 36 ? 1.883 -1.805 -6.494 1.00 0.00 36 LEU A C 13
ATOM 9601 O O . LEU A 1 36 ? 0.814 -1.370 -6.112 1.00 0.00 36 LEU A O 13
ATOM 9617 N N . GLU A 1 37 ? 2.213 -3.051 -6.317 1.00 0.00 37 GLU A N 13
ATOM 9618 C CA . GLU A 1 37 ? 1.276 -3.982 -5.638 1.00 0.00 37 GLU A CA 13
ATOM 9619 C C . GLU A 1 37 ? 1.001 -3.470 -4.224 1.00 0.00 37 GLU A C 13
ATOM 9620 O O . GLU A 1 37 ? -0.112 -3.515 -3.744 1.00 0.00 37 GLU A O 13
ATOM 9632 N N . MET A 1 38 ? 2.006 -2.973 -3.557 1.00 0.00 38 MET A N 13
ATOM 9633 C CA . MET A 1 38 ? 1.803 -2.447 -2.179 1.00 0.00 38 MET A CA 13
ATOM 9634 C C . MET A 1 38 ? 0.999 -1.150 -2.239 1.00 0.00 38 MET A C 13
ATOM 9635 O O . MET A 1 38 ? 0.059 -0.953 -1.493 1.00 0.00 38 MET A O 13
ATOM 9649 N N . GLY A 1 39 ? 1.351 -0.265 -3.132 1.00 0.00 39 GLY A N 13
ATOM 9650 C CA . GLY A 1 39 ? 0.593 1.009 -3.245 1.00 0.00 39 GLY A CA 13
ATOM 9651 C C . GLY A 1 39 ? -0.870 0.674 -3.502 1.00 0.00 39 GLY A C 13
ATOM 9652 O O . GLY A 1 39 ? -1.765 1.431 -3.180 1.00 0.00 39 GLY A O 13
ATOM 9656 N N . TYR A 1 40 ? -1.113 -0.464 -4.085 1.00 0.00 40 TYR A N 13
ATOM 9657 C CA . TYR A 1 40 ? -2.509 -0.875 -4.378 1.00 0.00 40 TYR A CA 13
ATOM 9658 C C . TYR A 1 40 ? -3.068 -1.715 -3.224 1.00 0.00 40 TYR A C 13
ATOM 9659 O O . TYR A 1 40 ? -4.122 -1.431 -2.691 1.00 0.00 40 TYR A O 13
ATOM 9677 N N . TYR A 1 41 ? -2.380 -2.763 -2.851 1.00 0.00 41 TYR A N 13
ATOM 9678 C CA . TYR A 1 41 ? -2.882 -3.634 -1.752 1.00 0.00 41 TYR A CA 13
ATOM 9679 C C . TYR A 1 41 ? -2.528 -3.054 -0.381 1.00 0.00 41 TYR A C 13
ATOM 9680 O O . TYR A 1 41 ? -3.370 -2.966 0.490 1.00 0.00 41 TYR A O 13
ATOM 9698 N N . CYS A 1 42 ? -1.293 -2.684 -0.160 1.00 0.00 42 CYS A N 13
ATOM 9699 C CA . CYS A 1 42 ? -0.927 -2.148 1.181 1.00 0.00 42 CYS A CA 13
ATOM 9700 C C . CYS A 1 42 ? -0.149 -0.838 1.067 1.00 0.00 42 CYS A C 13
ATOM 9701 O O . CYS A 1 42 ? 1.034 -0.784 1.357 1.00 0.00 42 CYS A O 13
ATOM 9708 N N . PRO A 1 43 ? -0.809 0.219 0.680 1.00 0.00 43 PRO A N 13
ATOM 9709 C CA . PRO A 1 43 ? -0.173 1.563 0.558 1.00 0.00 43 PRO A CA 13
ATOM 9710 C C . PRO A 1 43 ? 0.219 2.121 1.929 1.00 0.00 43 PRO A C 13
ATOM 9711 O O . PRO A 1 43 ? 1.199 2.829 2.072 1.00 0.00 43 PRO A O 13
ATOM 9722 N N . VAL A 1 44 ? -0.546 1.808 2.940 1.00 0.00 44 VAL A N 13
ATOM 9723 C CA . VAL A 1 44 ? -0.231 2.311 4.306 1.00 0.00 44 VAL A CA 13
ATOM 9724 C C . VAL A 1 44 ? 0.887 1.467 4.923 1.00 0.00 44 VAL A C 13
ATOM 9725 O O . VAL A 1 44 ? 1.812 1.982 5.516 1.00 0.00 44 VAL A O 13
ATOM 9738 N N . THR A 1 45 ? 0.799 0.168 4.798 1.00 0.00 45 THR A N 13
ATOM 9739 C CA . THR A 1 45 ? 1.846 -0.719 5.391 1.00 0.00 45 THR A CA 13
ATOM 9740 C C . THR A 1 45 ? 3.224 -0.401 4.809 1.00 0.00 45 THR A C 13
ATOM 9741 O O . THR A 1 45 ? 4.223 -0.457 5.499 1.00 0.00 45 THR A O 13
ATOM 9752 N N . CYS A 1 46 ? 3.300 -0.094 3.542 1.00 0.00 46 CYS A N 13
ATOM 9753 C CA . CYS A 1 46 ? 4.632 0.193 2.938 1.00 0.00 46 CYS A CA 13
ATOM 9754 C C . CYS A 1 46 ? 5.002 1.664 3.134 1.00 0.00 46 CYS A C 13
ATOM 9755 O O . CYS A 1 46 ? 6.093 2.085 2.804 1.00 0.00 46 CYS A O 13
ATOM 9762 N N . GLY A 1 47 ? 4.123 2.446 3.694 1.00 0.00 47 GLY A N 13
ATOM 9763 C CA . GLY A 1 47 ? 4.453 3.878 3.934 1.00 0.00 47 GLY A CA 13
ATOM 9764 C C . GLY A 1 47 ? 4.273 4.708 2.661 1.00 0.00 47 GLY A C 13
ATOM 9765 O O . GLY A 1 47 ? 5.018 5.635 2.412 1.00 0.00 47 GLY A O 13
ATOM 9769 N N . PHE A 1 48 ? 3.286 4.408 1.865 1.00 0.00 48 PHE A N 13
ATOM 9770 C CA . PHE A 1 48 ? 3.065 5.213 0.632 1.00 0.00 48 PHE A CA 13
ATOM 9771 C C . PHE A 1 48 ? 1.846 6.100 0.856 1.00 0.00 48 PHE A C 13
ATOM 9772 O O . PHE A 1 48 ? 1.583 7.026 0.113 1.00 0.00 48 PHE A O 13
ATOM 9789 N N . CYS A 1 49 ? 1.115 5.832 1.899 1.00 0.00 49 CYS A N 13
ATOM 9790 C CA . CYS A 1 49 ? -0.081 6.661 2.215 1.00 0.00 49 CYS A CA 13
ATOM 9791 C C . CYS A 1 49 ? -0.021 7.072 3.685 1.00 0.00 49 CYS A C 13
ATOM 9792 O O . CYS A 1 49 ? 0.747 6.533 4.458 1.00 0.00 49 CYS A O 13
ATOM 9799 N N . GLU A 1 50 ? -0.824 8.019 4.083 1.00 0.00 50 GLU A N 13
ATOM 9800 C CA . GLU A 1 50 ? -0.809 8.456 5.507 1.00 0.00 50 GLU A CA 13
ATOM 9801 C C . GLU A 1 50 ? -2.026 7.865 6.226 1.00 0.00 50 GLU A C 13
ATOM 9802 O O . GLU A 1 50 ? -3.154 8.188 5.905 1.00 0.00 50 GLU A O 13
ATOM 9814 N N . PRO A 1 51 ? -1.809 7.001 7.186 1.00 0.00 51 PRO A N 13
ATOM 9815 C CA . PRO A 1 51 ? -2.916 6.360 7.947 1.00 0.00 51 PRO A CA 13
ATOM 9816 C C . PRO A 1 51 ? -3.986 7.367 8.377 1.00 0.00 51 PRO A C 13
ATOM 9817 O O . PRO A 1 51 ? -5.156 7.058 8.226 1.00 0.00 51 PRO A O 13
ATOM 9829 N N . ASN A 1 1 ? -21.013 9.508 -14.493 1.00 0.00 1 ASN A N 14
ATOM 9830 C CA . ASN A 1 1 ? -20.254 10.609 -15.149 1.00 0.00 1 ASN A CA 14
ATOM 9831 C C . ASN A 1 1 ? -19.631 11.508 -14.078 1.00 0.00 1 ASN A C 14
ATOM 9832 O O . ASN A 1 1 ? -18.671 12.211 -14.326 1.00 0.00 1 ASN A O 14
ATOM 9842 N N . ASP A 1 2 ? -20.171 11.494 -12.890 1.00 0.00 2 ASP A N 14
ATOM 9843 C CA . ASP A 1 2 ? -19.609 12.352 -11.808 1.00 0.00 2 ASP A CA 14
ATOM 9844 C C . ASP A 1 2 ? -18.226 11.837 -11.410 1.00 0.00 2 ASP A C 14
ATOM 9845 O O . ASP A 1 2 ? -18.011 10.648 -11.275 1.00 0.00 2 ASP A O 14
ATOM 9854 N N . ILE A 1 3 ? -17.290 12.722 -11.212 1.00 0.00 3 ILE A N 14
ATOM 9855 C CA . ILE A 1 3 ? -15.924 12.284 -10.811 1.00 0.00 3 ILE A CA 14
ATOM 9856 C C . ILE A 1 3 ? -15.942 11.885 -9.335 1.00 0.00 3 ILE A C 14
ATOM 9857 O O . ILE A 1 3 ? -14.939 11.483 -8.779 1.00 0.00 3 ILE A O 14
ATOM 9873 N N . ARG A 1 4 ? -17.072 12.002 -8.696 1.00 0.00 4 ARG A N 14
ATOM 9874 C CA . ARG A 1 4 ? -17.151 11.639 -7.254 1.00 0.00 4 ARG A CA 14
ATOM 9875 C C . ARG A 1 4 ? -17.064 10.119 -7.105 1.00 0.00 4 ARG A C 14
ATOM 9876 O O . ARG A 1 4 ? -17.116 9.590 -6.013 1.00 0.00 4 ARG A O 14
ATOM 9897 N N . THR A 1 5 ? -16.927 9.414 -8.196 1.00 0.00 5 THR A N 14
ATOM 9898 C CA . THR A 1 5 ? -16.829 7.933 -8.116 1.00 0.00 5 THR A CA 14
ATOM 9899 C C . THR A 1 5 ? -15.359 7.524 -8.217 1.00 0.00 5 THR A C 14
ATOM 9900 O O . THR A 1 5 ? -14.993 6.398 -7.940 1.00 0.00 5 THR A O 14
ATOM 9911 N N . ALA A 1 6 ? -14.512 8.437 -8.606 1.00 0.00 6 ALA A N 14
ATOM 9912 C CA . ALA A 1 6 ? -13.062 8.116 -8.721 1.00 0.00 6 ALA A CA 14
ATOM 9913 C C . ALA A 1 6 ? -12.417 8.186 -7.337 1.00 0.00 6 ALA A C 14
ATOM 9914 O O . ALA A 1 6 ? -11.237 7.946 -7.178 1.00 0.00 6 ALA A O 14
ATOM 9921 N N . ALA A 1 7 ? -13.184 8.520 -6.336 1.00 0.00 7 ALA A N 14
ATOM 9922 C CA . ALA A 1 7 ? -12.619 8.613 -4.960 1.00 0.00 7 ALA A CA 14
ATOM 9923 C C . ALA A 1 7 ? -11.424 9.569 -4.964 1.00 0.00 7 ALA A C 14
ATOM 9924 O O . ALA A 1 7 ? -10.769 9.760 -5.969 1.00 0.00 7 ALA A O 14
ATOM 9931 N N . ASP A 1 8 ? -11.133 10.170 -3.845 1.00 0.00 8 ASP A N 14
ATOM 9932 C CA . ASP A 1 8 ? -9.979 11.109 -3.782 1.00 0.00 8 ASP A CA 14
ATOM 9933 C C . ASP A 1 8 ? -8.761 10.369 -3.231 1.00 0.00 8 ASP A C 14
ATOM 9934 O O . ASP A 1 8 ? -7.704 10.940 -3.046 1.00 0.00 8 ASP A O 14
ATOM 9943 N N . MET A 1 9 ? -8.906 9.101 -2.969 1.00 0.00 9 MET A N 14
ATOM 9944 C CA . MET A 1 9 ? -7.768 8.310 -2.427 1.00 0.00 9 MET A CA 14
ATOM 9945 C C . MET A 1 9 ? -7.115 9.073 -1.279 1.00 0.00 9 MET A C 14
ATOM 9946 O O . MET A 1 9 ? -5.997 8.796 -0.891 1.00 0.00 9 MET A O 14
ATOM 9960 N N . GLU A 1 10 ? -7.805 10.026 -0.723 1.00 0.00 10 GLU A N 14
ATOM 9961 C CA . GLU A 1 10 ? -7.228 10.794 0.409 1.00 0.00 10 GLU A CA 14
ATOM 9962 C C . GLU A 1 10 ? -7.033 9.859 1.599 1.00 0.00 10 GLU A C 14
ATOM 9963 O O . GLU A 1 10 ? -6.116 10.017 2.383 1.00 0.00 10 GLU A O 14
ATOM 9975 N N . HIS A 1 11 ? -7.885 8.881 1.739 1.00 0.00 11 HIS A N 14
ATOM 9976 C CA . HIS A 1 11 ? -7.745 7.933 2.874 1.00 0.00 11 HIS A CA 14
ATOM 9977 C C . HIS A 1 11 ? -7.150 6.627 2.358 1.00 0.00 11 HIS A C 14
ATOM 9978 O O . HIS A 1 11 ? -7.709 5.974 1.499 1.00 0.00 11 HIS A O 14
ATOM 9993 N N . CYS A 1 12 ? -6.021 6.239 2.875 1.00 0.00 12 CYS A N 14
ATOM 9994 C CA . CYS A 1 12 ? -5.385 4.973 2.413 1.00 0.00 12 CYS A CA 14
ATOM 9995 C C . CYS A 1 12 ? -5.441 3.935 3.536 1.00 0.00 12 CYS A C 14
ATOM 9996 O O . CYS A 1 12 ? -5.210 4.239 4.686 1.00 0.00 12 CYS A O 14
ATOM 10003 N N . ALA A 1 13 ? -5.747 2.710 3.206 1.00 0.00 13 ALA A N 14
ATOM 10004 C CA . ALA A 1 13 ? -5.818 1.650 4.250 1.00 0.00 13 ALA A CA 14
ATOM 10005 C C . ALA A 1 13 ? -5.136 0.381 3.740 1.00 0.00 13 ALA A C 14
ATOM 10006 O O . ALA A 1 13 ? -5.103 0.120 2.553 1.00 0.00 13 ALA A O 14
ATOM 10013 N N . ASP A 1 14 ? -4.602 -0.418 4.622 1.00 0.00 14 ASP A N 14
ATOM 10014 C CA . ASP A 1 14 ? -3.940 -1.674 4.177 1.00 0.00 14 ASP A CA 14
ATOM 10015 C C . ASP A 1 14 ? -5.015 -2.685 3.767 1.00 0.00 14 ASP A C 14
ATOM 10016 O O . ASP A 1 14 ? -6.050 -2.790 4.393 1.00 0.00 14 ASP A O 14
ATOM 10025 N N . GLU A 1 15 ? -4.789 -3.420 2.715 1.00 0.00 15 GLU A N 14
ATOM 10026 C CA . GLU A 1 15 ? -5.816 -4.407 2.277 1.00 0.00 15 GLU A CA 14
ATOM 10027 C C . GLU A 1 15 ? -6.056 -5.428 3.388 1.00 0.00 15 GLU A C 14
ATOM 10028 O O . GLU A 1 15 ? -5.134 -5.911 4.015 1.00 0.00 15 GLU A O 14
ATOM 10040 N N . LYS A 1 16 ? -7.291 -5.765 3.630 1.00 0.00 16 LYS A N 14
ATOM 10041 C CA . LYS A 1 16 ? -7.599 -6.761 4.689 1.00 0.00 16 LYS A CA 14
ATOM 10042 C C . LYS A 1 16 ? -7.457 -8.172 4.116 1.00 0.00 16 LYS A C 14
ATOM 10043 O O . LYS A 1 16 ? -7.229 -9.124 4.834 1.00 0.00 16 LYS A O 14
ATOM 10062 N N . ASN A 1 17 ? -7.595 -8.314 2.825 1.00 0.00 17 ASN A N 14
ATOM 10063 C CA . ASN A 1 17 ? -7.472 -9.663 2.206 1.00 0.00 17 ASN A CA 14
ATOM 10064 C C . ASN A 1 17 ? -6.012 -9.925 1.828 1.00 0.00 17 ASN A C 14
ATOM 10065 O O . ASN A 1 17 ? -5.656 -11.009 1.410 1.00 0.00 17 ASN A O 14
ATOM 10076 N N . PHE A 1 18 ? -5.166 -8.942 1.973 1.00 0.00 18 PHE A N 14
ATOM 10077 C CA . PHE A 1 18 ? -3.733 -9.140 1.619 1.00 0.00 18 PHE A CA 14
ATOM 10078 C C . PHE A 1 18 ? -2.891 -9.117 2.895 1.00 0.00 18 PHE A C 14
ATOM 10079 O O . PHE A 1 18 ? -3.082 -8.287 3.761 1.00 0.00 18 PHE A O 14
ATOM 10096 N N . ASP A 1 19 ? -1.960 -10.022 3.018 1.00 0.00 19 ASP A N 14
ATOM 10097 C CA . ASP A 1 19 ? -1.111 -10.045 4.238 1.00 0.00 19 ASP A CA 14
ATOM 10098 C C . ASP A 1 19 ? 0.010 -9.015 4.086 1.00 0.00 19 ASP A C 14
ATOM 10099 O O . ASP A 1 19 ? 1.108 -9.328 3.671 1.00 0.00 19 ASP A O 14
ATOM 10108 N N . CYS A 1 20 ? -0.265 -7.787 4.421 1.00 0.00 20 CYS A N 14
ATOM 10109 C CA . CYS A 1 20 ? 0.771 -6.725 4.302 1.00 0.00 20 CYS A CA 14
ATOM 10110 C C . CYS A 1 20 ? 1.885 -6.994 5.309 1.00 0.00 20 CYS A C 14
ATOM 10111 O O . CYS A 1 20 ? 3.044 -6.726 5.062 1.00 0.00 20 CYS A O 14
ATOM 10118 N N . ARG A 1 21 ? 1.533 -7.521 6.447 1.00 0.00 21 ARG A N 14
ATOM 10119 C CA . ARG A 1 21 ? 2.553 -7.814 7.488 1.00 0.00 21 ARG A C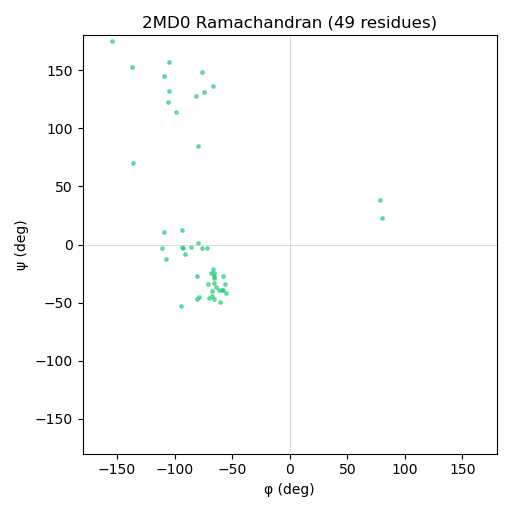A 14
ATOM 10120 C C . ARG A 1 21 ? 3.558 -8.829 6.938 1.00 0.00 21 ARG A C 14
ATOM 10121 O O . ARG A 1 21 ? 4.757 -8.653 7.035 1.00 0.00 21 ARG A O 14
ATOM 10142 N N . ARG A 1 22 ? 3.075 -9.886 6.346 1.00 0.00 22 ARG A N 14
ATOM 10143 C CA . ARG A 1 22 ? 3.997 -10.907 5.778 1.00 0.00 22 ARG A CA 14
ATOM 10144 C C . ARG A 1 22 ? 4.729 -10.315 4.578 1.00 0.00 22 ARG A C 14
ATOM 10145 O O . ARG A 1 22 ? 5.925 -10.456 4.429 1.00 0.00 22 ARG A O 14
ATOM 10166 N N . SER A 1 23 ? 4.014 -9.653 3.720 1.00 0.00 23 SER A N 14
ATOM 10167 C CA . SER A 1 23 ? 4.654 -9.043 2.530 1.00 0.00 23 SER A CA 14
ATOM 10168 C C . SER A 1 23 ? 5.660 -7.979 2.982 1.00 0.00 23 SER A C 14
ATOM 10169 O O . SER A 1 23 ? 6.698 -7.793 2.378 1.00 0.00 23 SER A O 14
ATOM 10177 N N . LEU A 1 24 ? 5.359 -7.278 4.044 1.00 0.00 24 LEU A N 14
ATOM 10178 C CA . LEU A 1 24 ? 6.295 -6.225 4.536 1.00 0.00 24 LEU A CA 14
ATOM 10179 C C . LEU A 1 24 ? 7.599 -6.860 5.026 1.00 0.00 24 LEU A C 14
ATOM 10180 O O . LEU A 1 24 ? 8.679 -6.447 4.651 1.00 0.00 24 LEU A O 14
ATOM 10196 N N . ARG A 1 25 ? 7.511 -7.855 5.865 1.00 0.00 25 ARG A N 14
ATOM 10197 C CA . ARG A 1 25 ? 8.753 -8.499 6.376 1.00 0.00 25 ARG A CA 14
ATOM 10198 C C . ARG A 1 25 ? 9.447 -9.225 5.229 1.00 0.00 25 ARG A C 14
ATOM 10199 O O . ARG A 1 25 ? 10.633 -9.485 5.269 1.00 0.00 25 ARG A O 14
ATOM 10220 N N . ASN A 1 26 ? 8.716 -9.544 4.198 1.00 0.00 26 ASN A N 14
ATOM 10221 C CA . ASN A 1 26 ? 9.332 -10.240 3.038 1.00 0.00 26 ASN A CA 14
ATOM 10222 C C . ASN A 1 26 ? 10.082 -9.216 2.187 1.00 0.00 26 ASN A C 14
ATOM 10223 O O . ASN A 1 26 ? 10.719 -9.552 1.209 1.00 0.00 26 ASN A O 14
ATOM 10234 N N . GLY A 1 27 ? 10.008 -7.968 2.555 1.00 0.00 27 GLY A N 14
ATOM 10235 C CA . GLY A 1 27 ? 10.711 -6.916 1.773 1.00 0.00 27 GLY A CA 14
ATOM 10236 C C . GLY A 1 27 ? 9.858 -6.525 0.565 1.00 0.00 27 GLY A C 14
ATOM 10237 O O . GLY A 1 27 ? 10.352 -5.996 -0.411 1.00 0.00 27 GLY A O 14
ATOM 10241 N N . ASP A 1 28 ? 8.579 -6.784 0.622 1.00 0.00 28 ASP A N 14
ATOM 10242 C CA . ASP A 1 28 ? 7.695 -6.429 -0.524 1.00 0.00 28 ASP A CA 14
ATOM 10243 C C . ASP A 1 28 ? 7.785 -4.925 -0.795 1.00 0.00 28 ASP A C 14
ATOM 10244 O O . ASP A 1 28 ? 7.839 -4.491 -1.930 1.00 0.00 28 ASP A O 14
ATOM 10253 N N . CYS A 1 29 ? 7.809 -4.125 0.236 1.00 0.00 29 CYS A N 14
ATOM 10254 C CA . CYS A 1 29 ? 7.902 -2.651 0.038 1.00 0.00 29 CYS A CA 14
ATOM 10255 C C . CYS A 1 29 ? 9.248 -2.319 -0.602 1.00 0.00 29 CYS A C 14
ATOM 10256 O O . CYS A 1 29 ? 9.439 -1.263 -1.171 1.00 0.00 29 CYS A O 14
ATOM 10263 N N . ASP A 1 30 ? 10.192 -3.211 -0.489 1.00 0.00 30 ASP A N 14
ATOM 10264 C CA . ASP A 1 30 ? 11.539 -2.948 -1.066 1.00 0.00 30 ASP A CA 14
ATOM 10265 C C . ASP A 1 30 ? 11.656 -3.596 -2.448 1.00 0.00 30 ASP A C 14
ATOM 10266 O O . ASP A 1 30 ? 12.674 -3.491 -3.103 1.00 0.00 30 ASP A O 14
ATOM 10275 N N . ASN A 1 31 ? 10.630 -4.260 -2.900 1.00 0.00 31 ASN A N 14
ATOM 10276 C CA . ASN A 1 31 ? 10.698 -4.905 -4.237 1.00 0.00 31 ASN A CA 14
ATOM 10277 C C . ASN A 1 31 ? 10.021 -4.002 -5.268 1.00 0.00 31 ASN A C 14
ATOM 10278 O O . ASN A 1 31 ? 8.837 -3.744 -5.200 1.00 0.00 31 ASN A O 14
ATOM 10289 N N . ASP A 1 32 ? 10.766 -3.518 -6.222 1.00 0.00 32 ASP A N 14
ATOM 10290 C CA . ASP A 1 32 ? 10.167 -2.630 -7.257 1.00 0.00 32 ASP A CA 14
ATOM 10291 C C . ASP A 1 32 ? 9.035 -3.377 -7.958 1.00 0.00 32 ASP A C 14
ATOM 10292 O O . ASP A 1 32 ? 8.049 -2.797 -8.367 1.00 0.00 32 ASP A O 14
ATOM 10301 N N . ASP A 1 33 ? 9.180 -4.663 -8.103 1.00 0.00 33 ASP A N 14
ATOM 10302 C CA . ASP A 1 33 ? 8.132 -5.471 -8.779 1.00 0.00 33 ASP A CA 14
ATOM 10303 C C . ASP A 1 33 ? 6.863 -5.501 -7.925 1.00 0.00 33 ASP A C 14
ATOM 10304 O O . ASP A 1 33 ? 5.780 -5.735 -8.424 1.00 0.00 33 ASP A O 14
ATOM 10313 N N . LYS A 1 34 ? 6.981 -5.279 -6.641 1.00 0.00 34 LYS A N 14
ATOM 10314 C CA . LYS A 1 34 ? 5.771 -5.312 -5.773 1.00 0.00 34 LYS A CA 14
ATOM 10315 C C . LYS A 1 34 ? 5.487 -3.912 -5.228 1.00 0.00 34 LYS A C 14
ATOM 10316 O O . LYS A 1 34 ? 4.558 -3.709 -4.471 1.00 0.00 34 LYS A O 14
ATOM 10335 N N . LEU A 1 35 ? 6.274 -2.941 -5.600 1.00 0.00 35 LEU A N 14
ATOM 10336 C CA . LEU A 1 35 ? 6.028 -1.565 -5.092 1.00 0.00 35 LEU A CA 14
ATOM 10337 C C . LEU A 1 35 ? 4.623 -1.125 -5.495 1.00 0.00 35 LEU A C 14
ATOM 10338 O O . LEU A 1 35 ? 3.885 -0.572 -4.700 1.00 0.00 35 LEU A O 14
ATOM 10354 N N . LEU A 1 36 ? 4.237 -1.381 -6.712 1.00 0.00 36 LEU A N 14
ATOM 10355 C CA . LEU A 1 36 ? 2.871 -0.996 -7.152 1.00 0.00 36 LEU A CA 14
ATOM 10356 C C . LEU A 1 36 ? 1.853 -1.828 -6.374 1.00 0.00 36 LEU A C 14
ATOM 10357 O O . LEU A 1 36 ? 0.809 -1.347 -5.979 1.00 0.00 36 LEU A O 14
ATOM 10373 N N . GLU A 1 37 ? 2.153 -3.078 -6.149 1.00 0.00 37 GLU A N 14
ATOM 10374 C CA . GLU A 1 37 ? 1.208 -3.948 -5.400 1.00 0.00 37 GLU A CA 14
ATOM 10375 C C . GLU A 1 37 ? 0.996 -3.371 -3.999 1.00 0.00 37 GLU A C 14
ATOM 10376 O O . GLU A 1 37 ? -0.099 -3.363 -3.481 1.00 0.00 37 GLU A O 14
ATOM 10388 N N . MET A 1 38 ? 2.040 -2.886 -3.388 1.00 0.00 38 MET A N 14
ATOM 10389 C CA . MET A 1 38 ? 1.904 -2.308 -2.021 1.00 0.00 38 MET A CA 14
ATOM 10390 C C . MET A 1 38 ? 1.136 -0.991 -2.087 1.00 0.00 38 MET A C 14
ATOM 10391 O O . MET A 1 38 ? 0.207 -0.765 -1.337 1.00 0.00 38 MET A O 14
ATOM 10405 N N . GLY A 1 39 ? 1.504 -0.124 -2.986 1.00 0.00 39 GLY A N 14
ATOM 10406 C CA . GLY A 1 39 ? 0.782 1.171 -3.100 1.00 0.00 39 GLY A CA 14
ATOM 10407 C C . GLY A 1 39 ? -0.697 0.881 -3.321 1.00 0.00 39 GLY A C 14
ATOM 10408 O O . GLY A 1 39 ? -1.561 1.650 -2.947 1.00 0.00 39 GLY A O 14
ATOM 10412 N N . TYR A 1 40 ? -0.992 -0.228 -3.936 1.00 0.00 40 TYR A N 14
ATOM 10413 C CA . TYR A 1 40 ? -2.408 -0.592 -4.201 1.00 0.00 40 TYR A CA 14
ATOM 10414 C C . TYR A 1 40 ? -2.953 -1.471 -3.070 1.00 0.00 40 TYR A C 14
ATOM 10415 O O . TYR A 1 40 ? -4.003 -1.207 -2.519 1.00 0.00 40 TYR A O 14
ATOM 10433 N N . TYR A 1 41 ? -2.258 -2.525 -2.733 1.00 0.00 41 TYR A N 14
ATOM 10434 C CA . TYR A 1 41 ? -2.753 -3.426 -1.653 1.00 0.00 41 TYR A CA 14
ATOM 10435 C C . TYR A 1 41 ? -2.416 -2.863 -0.271 1.00 0.00 41 TYR A C 14
ATOM 10436 O O . TYR A 1 41 ? -3.274 -2.757 0.583 1.00 0.00 41 TYR A O 14
ATOM 10454 N N . CYS A 1 42 ? -1.179 -2.518 -0.024 1.00 0.00 42 CYS A N 14
ATOM 10455 C CA . CYS A 1 42 ? -0.827 -1.991 1.324 1.00 0.00 42 CYS A CA 14
ATOM 10456 C C . CYS A 1 42 ? -0.007 -0.704 1.212 1.00 0.00 42 CYS A C 14
ATOM 10457 O O . CYS A 1 42 ? 1.176 -0.686 1.502 1.00 0.00 42 CYS A O 14
ATOM 10464 N N . PRO A 1 43 ? -0.639 0.369 0.822 1.00 0.00 43 PRO A N 14
ATOM 10465 C CA . PRO A 1 43 ? 0.032 1.695 0.693 1.00 0.00 43 PRO A CA 14
ATOM 10466 C C . PRO A 1 43 ? 0.453 2.242 2.058 1.00 0.00 43 PRO A C 14
ATOM 10467 O O . PRO A 1 43 ? 1.449 2.925 2.194 1.00 0.00 43 PRO A O 14
ATOM 10478 N N . VAL A 1 44 ? -0.312 1.941 3.070 1.00 0.00 44 VAL A N 14
ATOM 10479 C CA . VAL A 1 44 ? 0.022 2.430 4.435 1.00 0.00 44 VAL A CA 14
ATOM 10480 C C . VAL A 1 44 ? 1.147 1.577 5.029 1.00 0.00 44 VAL A C 14
ATOM 10481 O O . VAL A 1 44 ? 2.078 2.080 5.622 1.00 0.00 44 VAL A O 14
ATOM 10494 N N . THR A 1 45 ? 1.052 0.282 4.887 1.00 0.00 45 THR A N 14
ATOM 10495 C CA . THR A 1 45 ? 2.093 -0.624 5.455 1.00 0.00 45 THR A CA 14
ATOM 10496 C C . THR A 1 45 ? 3.472 -0.327 4.856 1.00 0.00 45 THR A C 14
ATOM 10497 O O . THR A 1 45 ? 4.476 -0.405 5.535 1.00 0.00 45 THR A O 14
ATOM 10508 N N . CYS A 1 46 ? 3.542 -0.016 3.590 1.00 0.00 46 CYS A N 14
ATOM 10509 C CA . CYS A 1 46 ? 4.876 0.245 2.975 1.00 0.00 46 CYS A CA 14
ATOM 10510 C C . CYS A 1 46 ? 5.287 1.710 3.168 1.00 0.00 46 CYS A C 14
ATOM 10511 O O . CYS A 1 46 ? 6.388 2.097 2.834 1.00 0.00 46 CYS A O 14
ATOM 10518 N N . GLY A 1 47 ? 4.432 2.519 3.729 1.00 0.00 47 GLY A N 14
ATOM 10519 C CA . GLY A 1 47 ? 4.805 3.943 3.965 1.00 0.00 47 GLY A CA 14
ATOM 10520 C C . GLY A 1 47 ? 4.628 4.777 2.693 1.00 0.00 47 GLY A C 14
ATOM 10521 O O . GLY A 1 47 ? 5.384 5.695 2.440 1.00 0.00 47 GLY A O 14
ATOM 10525 N N . PHE A 1 48 ? 3.631 4.490 1.902 1.00 0.00 48 PHE A N 14
ATOM 10526 C CA . PHE A 1 48 ? 3.408 5.299 0.670 1.00 0.00 48 PHE A CA 14
ATOM 10527 C C . PHE A 1 48 ? 2.185 6.176 0.889 1.00 0.00 48 PHE A C 14
ATOM 10528 O O . PHE A 1 48 ? 1.901 7.076 0.124 1.00 0.00 48 PHE A O 14
ATOM 10545 N N . CYS A 1 49 ? 1.461 5.917 1.937 1.00 0.00 49 CYS A N 14
ATOM 10546 C CA . CYS A 1 49 ? 0.252 6.731 2.225 1.00 0.00 49 CYS A CA 14
ATOM 10547 C C . CYS A 1 49 ? -0.051 6.670 3.721 1.00 0.00 49 CYS A C 14
ATOM 10548 O O . CYS A 1 49 ? 0.596 5.960 4.466 1.00 0.00 49 CYS A O 14
ATOM 10555 N N . GLU A 1 50 ? -1.026 7.409 4.169 1.00 0.00 50 GLU A N 14
ATOM 10556 C CA . GLU A 1 50 ? -1.364 7.393 5.619 1.00 0.00 50 GLU A CA 14
ATOM 10557 C C . GLU A 1 50 ? -2.666 6.616 5.833 1.00 0.00 50 GLU A C 14
ATOM 10558 O O . GLU A 1 50 ? -3.467 6.472 4.932 1.00 0.00 50 GLU A O 14
ATOM 10570 N N . PRO A 1 51 ? -2.873 6.130 7.024 1.00 0.00 51 PRO A N 14
ATOM 10571 C CA . PRO A 1 51 ? -4.098 5.358 7.374 1.00 0.00 51 PRO A CA 14
ATOM 10572 C C . PRO A 1 51 ? -5.349 6.241 7.395 1.00 0.00 51 PRO A C 14
ATOM 10573 O O . PRO A 1 51 ? -5.342 7.260 6.722 1.00 0.00 51 PRO A O 14
ATOM 10585 N N . ASN A 1 1 ? -22.961 19.862 -7.773 1.00 0.00 1 ASN A N 15
ATOM 10586 C CA . ASN A 1 1 ? -22.091 20.607 -6.818 1.00 0.00 1 ASN A CA 15
ATOM 10587 C C . ASN A 1 1 ? -22.357 20.112 -5.393 1.00 0.00 1 ASN A C 15
ATOM 10588 O O . ASN A 1 1 ? -22.627 20.886 -4.497 1.00 0.00 1 ASN A O 15
ATOM 10598 N N . ASP A 1 2 ? -22.277 18.826 -5.177 1.00 0.00 2 ASP A N 15
ATOM 10599 C CA . ASP A 1 2 ? -22.517 18.288 -3.807 1.00 0.00 2 ASP A CA 15
ATOM 10600 C C . ASP A 1 2 ? -21.334 18.654 -2.909 1.00 0.00 2 ASP A C 15
ATOM 10601 O O . ASP A 1 2 ? -20.201 18.684 -3.346 1.00 0.00 2 ASP A O 15
ATOM 10610 N N . ILE A 1 3 ? -21.581 18.936 -1.658 1.00 0.00 3 ILE A N 15
ATOM 10611 C CA . ILE A 1 3 ? -20.462 19.299 -0.742 1.00 0.00 3 ILE A CA 15
ATOM 10612 C C . ILE A 1 3 ? -19.725 18.029 -0.314 1.00 0.00 3 ILE A C 15
ATOM 10613 O O . ILE A 1 3 ? -18.722 18.083 0.369 1.00 0.00 3 ILE A O 15
ATOM 10629 N N . ARG A 1 4 ? -20.215 16.887 -0.706 1.00 0.00 4 ARG A N 15
ATOM 10630 C CA . ARG A 1 4 ? -19.543 15.615 -0.319 1.00 0.00 4 ARG A CA 15
ATOM 10631 C C . ARG A 1 4 ? -18.247 15.473 -1.110 1.00 0.00 4 ARG A C 15
ATOM 10632 O O . ARG A 1 4 ? -17.500 14.531 -0.937 1.00 0.00 4 ARG A O 15
ATOM 10653 N N . THR A 1 5 ? -17.978 16.404 -1.980 1.00 0.00 5 THR A N 15
ATOM 10654 C CA . THR A 1 5 ? -16.737 16.332 -2.791 1.00 0.00 5 THR A CA 15
ATOM 10655 C C . THR A 1 5 ? -15.554 16.799 -1.947 1.00 0.00 5 THR A C 15
ATOM 10656 O O . THR A 1 5 ? -14.450 16.942 -2.432 1.00 0.00 5 THR A O 15
ATOM 10667 N N . ALA A 1 6 ? -15.780 17.046 -0.688 1.00 0.00 6 ALA A N 15
ATOM 10668 C CA . ALA A 1 6 ? -14.672 17.512 0.194 1.00 0.00 6 ALA A CA 15
ATOM 10669 C C . ALA A 1 6 ? -13.729 16.346 0.491 1.00 0.00 6 ALA A C 15
ATOM 10670 O O . ALA A 1 6 ? -12.724 16.502 1.155 1.00 0.00 6 ALA A O 15
ATOM 10677 N N . ALA A 1 7 ? -14.049 15.177 0.013 1.00 0.00 7 ALA A N 15
ATOM 10678 C CA . ALA A 1 7 ? -13.174 13.998 0.269 1.00 0.00 7 ALA A CA 15
ATOM 10679 C C . ALA A 1 7 ? -11.891 14.108 -0.561 1.00 0.00 7 ALA A C 15
ATOM 10680 O O . ALA A 1 7 ? -11.921 14.442 -1.727 1.00 0.00 7 ALA A O 15
ATOM 10687 N N . ASP A 1 8 ? -10.761 13.821 0.035 1.00 0.00 8 ASP A N 15
ATOM 10688 C CA . ASP A 1 8 ? -9.470 13.899 -0.712 1.00 0.00 8 ASP A CA 15
ATOM 10689 C C . ASP A 1 8 ? -8.911 12.490 -0.930 1.00 0.00 8 ASP A C 15
ATOM 10690 O O . ASP A 1 8 ? -7.812 12.318 -1.420 1.00 0.00 8 ASP A O 15
ATOM 10699 N N . MET A 1 9 ? -9.656 11.481 -0.566 1.00 0.00 9 MET A N 15
ATOM 10700 C CA . MET A 1 9 ? -9.163 10.085 -0.744 1.00 0.00 9 MET A CA 15
ATOM 10701 C C . MET A 1 9 ? -7.688 10.007 -0.350 1.00 0.00 9 MET A C 15
ATOM 10702 O O . MET A 1 9 ? -6.989 9.074 -0.697 1.00 0.00 9 MET A O 15
ATOM 10716 N N . GLU A 1 10 ? -7.211 10.984 0.366 1.00 0.00 10 GLU A N 15
ATOM 10717 C CA . GLU A 1 10 ? -5.781 10.981 0.785 1.00 0.00 10 GLU A CA 15
ATOM 10718 C C . GLU A 1 10 ? -5.558 9.887 1.831 1.00 0.00 10 GLU A C 15
ATOM 10719 O O . GLU A 1 10 ? -4.444 9.623 2.239 1.00 0.00 10 GLU A O 15
ATOM 10731 N N . HIS A 1 11 ? -6.606 9.249 2.273 1.00 0.00 11 HIS A N 15
ATOM 10732 C CA . HIS A 1 11 ? -6.442 8.183 3.293 1.00 0.00 11 HIS A CA 15
ATOM 10733 C C . HIS A 1 11 ? -6.519 6.818 2.622 1.00 0.00 11 HIS A C 15
ATOM 10734 O O . HIS A 1 11 ? -7.490 6.483 1.975 1.00 0.00 11 HIS A O 15
ATOM 10749 N N . CYS A 1 12 ? -5.511 6.018 2.798 1.00 0.00 12 CYS A N 15
ATOM 10750 C CA . CYS A 1 12 ? -5.520 4.660 2.204 1.00 0.00 12 CYS A CA 15
ATOM 10751 C C . CYS A 1 12 ? -5.541 3.659 3.348 1.00 0.00 12 CYS A C 15
ATOM 10752 O O . CYS A 1 12 ? -5.261 3.999 4.480 1.00 0.00 12 CYS A O 15
ATOM 10759 N N . ALA A 1 13 ? -5.877 2.439 3.078 1.00 0.00 13 ALA A N 15
ATOM 10760 C CA . ALA A 1 13 ? -5.915 1.439 4.171 1.00 0.00 13 ALA A CA 15
ATOM 10761 C C . ALA A 1 13 ? -5.287 0.130 3.696 1.00 0.00 13 ALA A C 15
ATOM 10762 O O . ALA A 1 13 ? -5.344 -0.207 2.529 1.00 0.00 13 ALA A O 15
ATOM 10769 N N . ASP A 1 14 ? -4.694 -0.618 4.586 1.00 0.00 14 ASP A N 15
ATOM 10770 C CA . ASP A 1 14 ? -4.074 -1.904 4.167 1.00 0.00 14 ASP A CA 15
ATOM 10771 C C . ASP A 1 14 ? -5.170 -2.870 3.730 1.00 0.00 14 ASP A C 15
ATOM 10772 O O . ASP A 1 14 ? -6.185 -3.014 4.380 1.00 0.00 14 ASP A O 15
ATOM 10781 N N . GLU A 1 15 ? -4.972 -3.531 2.627 1.00 0.00 15 GLU A N 15
ATOM 10782 C CA . GLU A 1 15 ? -6.001 -4.487 2.139 1.00 0.00 15 GLU A CA 15
ATOM 10783 C C . GLU A 1 15 ? -6.208 -5.580 3.187 1.00 0.00 15 GLU A C 15
ATOM 10784 O O . GLU A 1 15 ? -5.269 -6.061 3.786 1.00 0.00 15 GLU A O 15
ATOM 10796 N N . LYS A 1 16 ? -7.427 -5.975 3.416 1.00 0.00 16 LYS A N 15
ATOM 10797 C CA . LYS A 1 16 ? -7.685 -7.033 4.429 1.00 0.00 16 LYS A CA 15
ATOM 10798 C C . LYS A 1 16 ? -7.420 -8.411 3.821 1.00 0.00 16 LYS A C 15
ATOM 10799 O O . LYS A 1 16 ? -7.078 -9.350 4.513 1.00 0.00 16 LYS A O 15
ATOM 10818 N N . ASN A 1 17 ? -7.585 -8.544 2.536 1.00 0.00 17 ASN A N 15
ATOM 10819 C CA . ASN A 1 17 ? -7.354 -9.867 1.887 1.00 0.00 17 ASN A CA 15
ATOM 10820 C C . ASN A 1 17 ? -5.879 -10.018 1.511 1.00 0.00 17 ASN A C 15
ATOM 10821 O O . ASN A 1 17 ? -5.466 -11.038 0.997 1.00 0.00 17 ASN A O 15
ATOM 10832 N N . PHE A 1 18 ? -5.080 -9.017 1.764 1.00 0.00 18 PHE A N 15
ATOM 10833 C CA . PHE A 1 18 ? -3.633 -9.120 1.423 1.00 0.00 18 PHE A CA 15
ATOM 10834 C C . PHE A 1 18 ? -2.818 -9.128 2.720 1.00 0.00 18 PHE A C 15
ATOM 10835 O O . PHE A 1 18 ? -3.022 -8.305 3.591 1.00 0.00 18 PHE A O 15
ATOM 10852 N N . ASP A 1 19 ? -1.903 -10.046 2.858 1.00 0.00 19 ASP A N 15
ATOM 10853 C CA . ASP A 1 19 ? -1.081 -10.098 4.100 1.00 0.00 19 ASP A CA 15
ATOM 10854 C C . ASP A 1 19 ? 0.039 -9.062 3.999 1.00 0.00 19 ASP A C 15
ATOM 10855 O O . ASP A 1 19 ? 1.139 -9.356 3.576 1.00 0.00 19 ASP A O 15
ATOM 10864 N N . CYS A 1 20 ? -0.244 -7.847 4.373 1.00 0.00 20 CYS A N 15
ATOM 10865 C CA . CYS A 1 20 ? 0.785 -6.776 4.295 1.00 0.00 20 CYS A CA 15
ATOM 10866 C C . CYS A 1 20 ? 1.877 -7.037 5.328 1.00 0.00 20 CYS A C 15
ATOM 10867 O O . CYS A 1 20 ? 3.039 -6.760 5.108 1.00 0.00 20 CYS A O 15
ATOM 10874 N N . ARG A 1 21 ? 1.507 -7.563 6.459 1.00 0.00 21 ARG A N 15
ATOM 10875 C CA . ARG A 1 21 ? 2.511 -7.843 7.519 1.00 0.00 21 ARG A CA 15
ATOM 10876 C C . ARG A 1 21 ? 3.546 -8.831 6.984 1.00 0.00 21 ARG A C 15
ATOM 10877 O O . ARG A 1 21 ? 4.739 -8.637 7.117 1.00 0.00 21 ARG A O 15
ATOM 10898 N N . ARG A 1 22 ? 3.093 -9.891 6.376 1.00 0.00 22 ARG A N 15
ATOM 10899 C CA . ARG A 1 22 ? 4.037 -10.900 5.828 1.00 0.00 22 ARG A CA 15
ATOM 10900 C C . ARG A 1 22 ? 4.780 -10.311 4.631 1.00 0.00 22 ARG A C 15
ATOM 10901 O O . ARG A 1 22 ? 5.985 -10.421 4.513 1.00 0.00 22 ARG A O 15
ATOM 10922 N N . SER A 1 23 ? 4.072 -9.679 3.747 1.00 0.00 23 SER A N 15
ATOM 10923 C CA . SER A 1 23 ? 4.737 -9.070 2.570 1.00 0.00 23 SER A CA 15
ATOM 10924 C C . SER A 1 23 ? 5.721 -8.001 3.050 1.00 0.00 23 SER A C 15
ATOM 10925 O O . SER A 1 23 ? 6.788 -7.828 2.494 1.00 0.00 23 SER A O 15
ATOM 10933 N N . LEU A 1 24 ? 5.365 -7.279 4.080 1.00 0.00 24 LEU A N 15
ATOM 10934 C CA . LEU A 1 24 ? 6.267 -6.213 4.601 1.00 0.00 24 LEU A CA 15
ATOM 10935 C C . LEU A 1 24 ? 7.568 -6.824 5.125 1.00 0.00 24 LEU A C 15
ATOM 10936 O O . LEU A 1 24 ? 8.647 -6.384 4.788 1.00 0.00 24 LEU A O 15
ATOM 10952 N N . ARG A 1 25 ? 7.478 -7.835 5.945 1.00 0.00 25 ARG A N 15
ATOM 10953 C CA . ARG A 1 25 ? 8.720 -8.457 6.475 1.00 0.00 25 ARG A CA 15
ATOM 10954 C C . ARG A 1 25 ? 9.435 -9.162 5.324 1.00 0.00 25 ARG A C 15
ATOM 10955 O O . ARG A 1 25 ? 10.617 -9.434 5.383 1.00 0.00 25 ARG A O 15
ATOM 10976 N N . ASN A 1 26 ? 8.720 -9.453 4.271 1.00 0.00 26 ASN A N 15
ATOM 10977 C CA . ASN A 1 26 ? 9.350 -10.138 3.109 1.00 0.00 26 ASN A CA 15
ATOM 10978 C C . ASN A 1 26 ? 10.105 -9.117 2.259 1.00 0.00 26 ASN A C 15
ATOM 10979 O O . ASN A 1 26 ? 10.723 -9.455 1.269 1.00 0.00 26 ASN A O 15
ATOM 10990 N N . GLY A 1 27 ? 10.057 -7.871 2.634 1.00 0.00 27 GLY A N 15
ATOM 10991 C CA . GLY A 1 27 ? 10.769 -6.827 1.845 1.00 0.00 27 GLY A CA 15
ATOM 10992 C C . GLY A 1 27 ? 9.923 -6.448 0.633 1.00 0.00 27 GLY A C 15
ATOM 10993 O O . GLY A 1 27 ? 10.421 -5.937 -0.353 1.00 0.00 27 GLY A O 15
ATOM 10997 N N . ASP A 1 28 ? 8.645 -6.695 0.695 1.00 0.00 28 ASP A N 15
ATOM 10998 C CA . ASP A 1 28 ? 7.767 -6.349 -0.452 1.00 0.00 28 ASP A CA 15
ATOM 10999 C C . ASP A 1 28 ? 7.814 -4.835 -0.699 1.00 0.00 28 ASP A C 15
ATOM 11000 O O . ASP A 1 28 ? 7.868 -4.386 -1.826 1.00 0.00 28 ASP A O 15
ATOM 11009 N N . CYS A 1 29 ? 7.798 -4.043 0.344 1.00 0.00 29 CYS A N 15
ATOM 11010 C CA . CYS A 1 29 ? 7.847 -2.562 0.152 1.00 0.00 29 CYS A CA 15
ATOM 11011 C C . CYS A 1 29 ? 9.186 -2.183 -0.479 1.00 0.00 29 CYS A C 15
ATOM 11012 O O . CYS A 1 29 ? 9.347 -1.111 -1.030 1.00 0.00 29 CYS A O 15
ATOM 11019 N N . ASP A 1 30 ? 10.153 -3.052 -0.382 1.00 0.00 30 ASP A N 15
ATOM 11020 C CA . ASP A 1 30 ? 11.497 -2.754 -0.955 1.00 0.00 30 ASP A CA 15
ATOM 11021 C C . ASP A 1 30 ? 11.643 -3.398 -2.339 1.00 0.00 30 ASP A C 15
ATOM 11022 O O . ASP A 1 30 ? 12.672 -3.293 -2.976 1.00 0.00 30 ASP A O 15
ATOM 11031 N N . ASN A 1 31 ? 10.627 -4.068 -2.810 1.00 0.00 31 ASN A N 15
ATOM 11032 C CA . ASN A 1 31 ? 10.718 -4.724 -4.146 1.00 0.00 31 ASN A CA 15
ATOM 11033 C C . ASN A 1 31 ? 10.032 -3.854 -5.201 1.00 0.00 31 ASN A C 15
ATOM 11034 O O . ASN A 1 31 ? 8.835 -3.659 -5.172 1.00 0.00 31 ASN A O 15
ATOM 11045 N N . ASP A 1 32 ? 10.784 -3.328 -6.132 1.00 0.00 32 ASP A N 15
ATOM 11046 C CA . ASP A 1 32 ? 10.178 -2.470 -7.192 1.00 0.00 32 ASP A CA 15
ATOM 11047 C C . ASP A 1 32 ? 9.081 -3.252 -7.909 1.00 0.00 32 ASP A C 15
ATOM 11048 O O . ASP A 1 32 ? 8.090 -2.702 -8.350 1.00 0.00 32 ASP A O 15
ATOM 11057 N N . ASP A 1 33 ? 9.255 -4.536 -8.029 1.00 0.00 33 ASP A N 15
ATOM 11058 C CA . ASP A 1 33 ? 8.243 -5.374 -8.715 1.00 0.00 33 ASP A CA 15
ATOM 11059 C C . ASP A 1 33 ? 6.964 -5.462 -7.875 1.00 0.00 33 ASP A C 15
ATOM 11060 O O . ASP A 1 33 ? 5.903 -5.759 -8.386 1.00 0.00 33 ASP A O 15
ATOM 11069 N N . LYS A 1 34 ? 7.049 -5.223 -6.594 1.00 0.00 34 LYS A N 15
ATOM 11070 C CA . LYS A 1 34 ? 5.827 -5.311 -5.744 1.00 0.00 34 LYS A CA 15
ATOM 11071 C C . LYS A 1 34 ? 5.455 -3.921 -5.231 1.00 0.00 34 LYS A C 15
ATOM 11072 O O . LYS A 1 34 ? 4.466 -3.746 -4.548 1.00 0.00 34 LYS A O 15
ATOM 11091 N N . LEU A 1 35 ? 6.238 -2.928 -5.547 1.00 0.00 35 LEU A N 15
ATOM 11092 C CA . LEU A 1 35 ? 5.913 -1.560 -5.066 1.00 0.00 35 LEU A CA 15
ATOM 11093 C C . LEU A 1 35 ? 4.498 -1.189 -5.513 1.00 0.00 35 LEU A C 15
ATOM 11094 O O . LEU A 1 35 ? 3.718 -0.651 -4.750 1.00 0.00 35 LEU A O 15
ATOM 11110 N N . LEU A 1 36 ? 4.147 -1.491 -6.733 1.00 0.00 36 LEU A N 15
ATOM 11111 C CA . LEU A 1 36 ? 2.772 -1.174 -7.203 1.00 0.00 36 LEU A CA 15
ATOM 11112 C C . LEU A 1 36 ? 1.776 -2.018 -6.412 1.00 0.00 36 LEU A C 15
ATOM 11113 O O . LEU A 1 36 ? 0.714 -1.563 -6.039 1.00 0.00 36 LEU A O 15
ATOM 11129 N N . GLU A 1 37 ? 2.118 -3.248 -6.149 1.00 0.00 37 GLU A N 15
ATOM 11130 C CA . GLU A 1 37 ? 1.200 -4.132 -5.379 1.00 0.00 37 GLU A CA 15
ATOM 11131 C C . GLU A 1 37 ? 0.981 -3.539 -3.994 1.00 0.00 37 GLU A C 15
ATOM 11132 O O . GLU A 1 37 ? -0.105 -3.569 -3.456 1.00 0.00 37 GLU A O 15
ATOM 11144 N N . MET A 1 38 ? 2.011 -3.002 -3.408 1.00 0.00 38 MET A N 15
ATOM 11145 C CA . MET A 1 38 ? 1.877 -2.406 -2.054 1.00 0.00 38 MET A CA 15
ATOM 11146 C C . MET A 1 38 ? 1.051 -1.122 -2.130 1.00 0.00 38 MET A C 15
ATOM 11147 O O . MET A 1 38 ? 0.165 -0.897 -1.331 1.00 0.00 38 MET A O 15
ATOM 11161 N N . GLY A 1 39 ? 1.323 -0.285 -3.087 1.00 0.00 39 GLY A N 15
ATOM 11162 C CA . GLY A 1 39 ? 0.538 0.974 -3.212 1.00 0.00 39 GLY A CA 15
ATOM 11163 C C . GLY A 1 39 ? -0.931 0.616 -3.427 1.00 0.00 39 GLY A C 15
ATOM 11164 O O . GLY A 1 39 ? -1.824 1.369 -3.093 1.00 0.00 39 GLY A O 15
ATOM 11168 N N . TYR A 1 40 ? -1.179 -0.532 -3.993 1.00 0.00 40 TYR A N 15
ATOM 11169 C CA . TYR A 1 40 ? -2.577 -0.966 -4.252 1.00 0.00 40 TYR A CA 15
ATOM 11170 C C . TYR A 1 40 ? -3.077 -1.842 -3.102 1.00 0.00 40 TYR A C 15
ATOM 11171 O O . TYR A 1 40 ? -4.130 -1.609 -2.542 1.00 0.00 40 TYR A O 15
ATOM 11189 N N . TYR A 1 41 ? -2.342 -2.863 -2.760 1.00 0.00 41 TYR A N 15
ATOM 11190 C CA . TYR A 1 41 ? -2.784 -3.768 -1.665 1.00 0.00 41 TYR A CA 15
ATOM 11191 C C . TYR A 1 41 ? -2.493 -3.149 -0.298 1.00 0.00 41 TYR A C 15
ATOM 11192 O O . TYR A 1 41 ? -3.350 -3.099 0.560 1.00 0.00 41 TYR A O 15
ATOM 11210 N N . CYS A 1 42 ? -1.296 -2.685 -0.067 1.00 0.00 42 CYS A N 15
ATOM 11211 C CA . CYS A 1 42 ? -0.998 -2.097 1.267 1.00 0.00 42 CYS A CA 15
ATOM 11212 C C . CYS A 1 42 ? -0.182 -0.813 1.134 1.00 0.00 42 CYS A C 15
ATOM 11213 O O . CYS A 1 42 ? 0.999 -0.791 1.424 1.00 0.00 42 CYS A O 15
ATOM 11220 N N . PRO A 1 43 ? -0.810 0.258 0.724 1.00 0.00 43 PRO A N 15
ATOM 11221 C CA . PRO A 1 43 ? -0.131 1.579 0.581 1.00 0.00 43 PRO A CA 15
ATOM 11222 C C . PRO A 1 43 ? 0.276 2.141 1.946 1.00 0.00 43 PRO A C 15
ATOM 11223 O O . PRO A 1 43 ? 1.275 2.820 2.086 1.00 0.00 43 PRO A O 15
ATOM 11234 N N . VAL A 1 44 ? -0.501 1.855 2.956 1.00 0.00 44 VAL A N 15
ATOM 11235 C CA . VAL A 1 44 ? -0.174 2.357 4.320 1.00 0.00 44 VAL A CA 15
ATOM 11236 C C . VAL A 1 44 ? 0.937 1.496 4.926 1.00 0.00 44 VAL A C 15
ATOM 11237 O O . VAL A 1 44 ? 1.855 1.990 5.549 1.00 0.00 44 VAL A O 15
ATOM 11250 N N . THR A 1 45 ? 0.848 0.204 4.753 1.00 0.00 45 THR A N 15
ATOM 11251 C CA . THR A 1 45 ? 1.880 -0.711 5.321 1.00 0.00 45 THR A CA 15
ATOM 11252 C C . THR A 1 45 ? 3.263 -0.368 4.765 1.00 0.00 45 THR A C 15
ATOM 11253 O O . THR A 1 45 ? 4.251 -0.422 5.465 1.00 0.00 45 THR A O 15
ATOM 11264 N N . CYS A 1 46 ? 3.347 -0.040 3.506 1.00 0.00 46 CYS A N 15
ATOM 11265 C CA . CYS A 1 46 ? 4.677 0.273 2.914 1.00 0.00 46 CYS A CA 15
ATOM 11266 C C . CYS A 1 46 ? 5.036 1.749 3.122 1.00 0.00 46 CYS A C 15
ATOM 11267 O O . CYS A 1 46 ? 6.129 2.175 2.813 1.00 0.00 46 CYS A O 15
ATOM 11274 N N . GLY A 1 47 ? 4.142 2.524 3.669 1.00 0.00 47 GLY A N 15
ATOM 11275 C CA . GLY A 1 47 ? 4.460 3.960 3.923 1.00 0.00 47 GLY A CA 15
ATOM 11276 C C . GLY A 1 47 ? 4.266 4.790 2.657 1.00 0.00 47 GLY A C 15
ATOM 11277 O O . GLY A 1 47 ? 4.989 5.735 2.410 1.00 0.00 47 GLY A O 15
ATOM 11281 N N . PHE A 1 48 ? 3.283 4.469 1.868 1.00 0.00 48 PHE A N 15
ATOM 11282 C CA . PHE A 1 48 ? 3.034 5.268 0.641 1.00 0.00 48 PHE A CA 15
ATOM 11283 C C . PHE A 1 48 ? 1.796 6.117 0.879 1.00 0.00 48 PHE A C 15
ATOM 11284 O O . PHE A 1 48 ? 1.500 7.030 0.136 1.00 0.00 48 PHE A O 15
ATOM 11301 N N . CYS A 1 49 ? 1.079 5.824 1.924 1.00 0.00 49 CYS A N 15
ATOM 11302 C CA . CYS A 1 49 ? -0.141 6.612 2.238 1.00 0.00 49 CYS A CA 15
ATOM 11303 C C . CYS A 1 49 ? -0.102 7.047 3.706 1.00 0.00 49 CYS A C 15
ATOM 11304 O O . CYS A 1 49 ? 0.704 6.574 4.482 1.00 0.00 49 CYS A O 15
ATOM 11311 N N . GLU A 1 50 ? -0.964 7.948 4.090 1.00 0.00 50 GLU A N 15
ATOM 11312 C CA . GLU A 1 50 ? -0.974 8.414 5.509 1.00 0.00 50 GLU A CA 15
ATOM 11313 C C . GLU A 1 50 ? -2.151 7.764 6.250 1.00 0.00 50 GLU A C 15
ATOM 11314 O O . GLU A 1 50 ? -3.297 8.034 5.951 1.00 0.00 50 GLU A O 15
ATOM 11326 N N . PRO A 1 51 ? -1.879 6.915 7.212 1.00 0.00 51 PRO A N 15
ATOM 11327 C CA . PRO A 1 51 ? -2.949 6.231 7.989 1.00 0.00 51 PRO A CA 15
ATOM 11328 C C . PRO A 1 51 ? -4.037 7.210 8.440 1.00 0.00 51 PRO A C 15
ATOM 11329 O O . PRO A 1 51 ? -3.803 7.919 9.406 1.00 0.00 51 PRO A O 15
ATOM 11341 N N . ASN A 1 1 ? -24.409 19.628 4.375 1.00 0.00 1 ASN A N 16
ATOM 11342 C CA . ASN A 1 1 ? -25.351 18.754 3.618 1.00 0.00 1 ASN A CA 16
ATOM 11343 C C . ASN A 1 1 ? -25.002 17.287 3.867 1.00 0.00 1 ASN A C 16
ATOM 11344 O O . ASN A 1 1 ? -24.831 16.862 4.992 1.00 0.00 1 ASN A O 16
ATOM 11354 N N . ASP A 1 2 ? -24.889 16.511 2.825 1.00 0.00 2 ASP A N 16
ATOM 11355 C CA . ASP A 1 2 ? -24.548 15.072 2.999 1.00 0.00 2 ASP A CA 16
ATOM 11356 C C . ASP A 1 2 ? -23.137 14.955 3.584 1.00 0.00 2 ASP A C 16
ATOM 11357 O O . ASP A 1 2 ? -22.244 15.696 3.225 1.00 0.00 2 ASP A O 16
ATOM 11366 N N . ILE A 1 3 ? -22.930 14.035 4.486 1.00 0.00 3 ILE A N 16
ATOM 11367 C CA . ILE A 1 3 ? -21.577 13.879 5.091 1.00 0.00 3 ILE A CA 16
ATOM 11368 C C . ILE A 1 3 ? -20.643 13.200 4.091 1.00 0.00 3 ILE A C 16
ATOM 11369 O O . ILE A 1 3 ? -19.490 12.945 4.377 1.00 0.00 3 ILE A O 16
ATOM 11385 N N . ARG A 1 4 ? -21.129 12.906 2.920 1.00 0.00 4 ARG A N 16
ATOM 11386 C CA . ARG A 1 4 ? -20.267 12.245 1.904 1.00 0.00 4 ARG A CA 16
ATOM 11387 C C . ARG A 1 4 ? -19.356 13.294 1.267 1.00 0.00 4 ARG A C 16
ATOM 11388 O O . ARG A 1 4 ? -18.603 13.009 0.357 1.00 0.00 4 ARG A O 16
ATOM 11409 N N . THR A 1 5 ? -19.423 14.511 1.741 1.00 0.00 5 THR A N 16
ATOM 11410 C CA . THR A 1 5 ? -18.565 15.583 1.166 1.00 0.00 5 THR A CA 16
ATOM 11411 C C . THR A 1 5 ? -17.179 15.529 1.812 1.00 0.00 5 THR A C 16
ATOM 11412 O O . THR A 1 5 ? -16.276 16.239 1.422 1.00 0.00 5 THR A O 16
ATOM 11423 N N . ALA A 1 6 ? -17.002 14.689 2.796 1.00 0.00 6 ALA A N 16
ATOM 11424 C CA . ALA A 1 6 ? -15.672 14.592 3.460 1.00 0.00 6 ALA A CA 16
ATOM 11425 C C . ALA A 1 6 ? -14.766 13.655 2.660 1.00 0.00 6 ALA A C 16
ATOM 11426 O O . ALA A 1 6 ? -13.601 13.492 2.964 1.00 0.00 6 ALA A O 16
ATOM 11433 N N . ALA A 1 7 ? -15.295 13.025 1.645 1.00 0.00 7 ALA A N 16
ATOM 11434 C CA . ALA A 1 7 ? -14.469 12.086 0.834 1.00 0.00 7 ALA A CA 16
ATOM 11435 C C . ALA A 1 7 ? -13.292 12.832 0.203 1.00 0.00 7 ALA A C 16
ATOM 11436 O O . ALA A 1 7 ? -13.401 13.982 -0.177 1.00 0.00 7 ALA A O 16
ATOM 11443 N N . ASP A 1 8 ? -12.166 12.183 0.089 1.00 0.00 8 ASP A N 16
ATOM 11444 C CA . ASP A 1 8 ? -10.975 12.846 -0.515 1.00 0.00 8 ASP A CA 16
ATOM 11445 C C . ASP A 1 8 ? -9.971 11.778 -0.961 1.00 0.00 8 ASP A C 16
ATOM 11446 O O . ASP A 1 8 ? -8.906 12.084 -1.460 1.00 0.00 8 ASP A O 16
ATOM 11455 N N . MET A 1 9 ? -10.304 10.528 -0.784 1.00 0.00 9 MET A N 16
ATOM 11456 C CA . MET A 1 9 ? -9.374 9.436 -1.194 1.00 0.00 9 MET A CA 16
ATOM 11457 C C . MET A 1 9 ? -7.970 9.717 -0.660 1.00 0.00 9 MET A C 16
ATOM 11458 O O . MET A 1 9 ? -7.003 9.117 -1.087 1.00 0.00 9 MET A O 16
ATOM 11472 N N . GLU A 1 10 ? -7.850 10.615 0.273 1.00 0.00 10 GLU A N 16
ATOM 11473 C CA . GLU A 1 10 ? -6.507 10.921 0.836 1.00 0.00 10 GLU A CA 16
ATOM 11474 C C . GLU A 1 10 ? -6.145 9.868 1.886 1.00 0.00 10 GLU A C 16
ATOM 11475 O O . GLU A 1 10 ? -5.008 9.751 2.297 1.00 0.00 10 GLU A O 16
ATOM 11487 N N . HIS A 1 11 ? -7.105 9.099 2.326 1.00 0.00 11 HIS A N 16
ATOM 11488 C CA . HIS A 1 11 ? -6.810 8.065 3.350 1.00 0.00 11 HIS A CA 16
ATOM 11489 C C . HIS A 1 11 ? -6.755 6.692 2.690 1.00 0.00 11 HIS A C 16
ATOM 11490 O O . HIS A 1 11 ? -7.704 6.246 2.074 1.00 0.00 11 HIS A O 16
ATOM 11505 N N . CYS A 1 12 ? -5.659 6.008 2.834 1.00 0.00 12 CYS A N 16
ATOM 11506 C CA . CYS A 1 12 ? -5.542 4.651 2.238 1.00 0.00 12 CYS A CA 16
ATOM 11507 C C . CYS A 1 12 ? -5.534 3.636 3.374 1.00 0.00 12 CYS A C 16
ATOM 11508 O O . CYS A 1 12 ? -5.217 3.961 4.501 1.00 0.00 12 CYS A O 16
ATOM 11515 N N . ALA A 1 13 ? -5.885 2.415 3.105 1.00 0.00 13 ALA A N 16
ATOM 11516 C CA . ALA A 1 13 ? -5.901 1.401 4.193 1.00 0.00 13 ALA A CA 16
ATOM 11517 C C . ALA A 1 13 ? -5.274 0.098 3.698 1.00 0.00 13 ALA A C 16
ATOM 11518 O O . ALA A 1 13 ? -5.326 -0.224 2.529 1.00 0.00 13 ALA A O 16
ATOM 11525 N N . ASP A 1 14 ? -4.684 -0.656 4.583 1.00 0.00 14 ASP A N 16
ATOM 11526 C CA . ASP A 1 14 ? -4.058 -1.936 4.160 1.00 0.00 14 ASP A CA 16
ATOM 11527 C C . ASP A 1 14 ? -5.148 -2.920 3.742 1.00 0.00 14 ASP A C 16
ATOM 11528 O O . ASP A 1 14 ? -6.135 -3.100 4.427 1.00 0.00 14 ASP A O 16
ATOM 11537 N N . GLU A 1 15 ? -4.974 -3.561 2.621 1.00 0.00 15 GLU A N 16
ATOM 11538 C CA . GLU A 1 15 ? -5.998 -4.533 2.153 1.00 0.00 15 GLU A CA 16
ATOM 11539 C C . GLU A 1 15 ? -6.162 -5.631 3.200 1.00 0.00 15 GLU A C 16
ATOM 11540 O O . GLU A 1 15 ? -5.204 -6.092 3.789 1.00 0.00 15 GLU A O 16
ATOM 11552 N N . LYS A 1 16 ? -7.370 -6.053 3.439 1.00 0.00 16 LYS A N 16
ATOM 11553 C CA . LYS A 1 16 ? -7.591 -7.120 4.449 1.00 0.00 16 LYS A CA 16
ATOM 11554 C C . LYS A 1 16 ? -7.423 -8.491 3.789 1.00 0.00 16 LYS A C 16
ATOM 11555 O O . LYS A 1 16 ? -7.192 -9.485 4.448 1.00 0.00 16 LYS A O 16
ATOM 11574 N N . ASN A 1 17 ? -7.536 -8.551 2.489 1.00 0.00 17 ASN A N 16
ATOM 11575 C CA . ASN A 1 17 ? -7.380 -9.856 1.790 1.00 0.00 17 ASN A CA 16
ATOM 11576 C C . ASN A 1 17 ? -5.906 -10.076 1.448 1.00 0.00 17 ASN A C 16
ATOM 11577 O O . ASN A 1 17 ? -5.523 -11.118 0.953 1.00 0.00 17 ASN A O 16
ATOM 11588 N N . PHE A 1 18 ? -5.076 -9.101 1.705 1.00 0.00 18 PHE A N 16
ATOM 11589 C CA . PHE A 1 18 ? -3.627 -9.256 1.392 1.00 0.00 18 PHE A CA 16
ATOM 11590 C C . PHE A 1 18 ? -2.814 -9.235 2.689 1.00 0.00 18 PHE A C 16
ATOM 11591 O O . PHE A 1 18 ? -3.023 -8.400 3.546 1.00 0.00 18 PHE A O 16
ATOM 11608 N N . ASP A 1 19 ? -1.886 -10.140 2.836 1.00 0.00 19 ASP A N 16
ATOM 11609 C CA . ASP A 1 19 ? -1.061 -10.160 4.075 1.00 0.00 19 ASP A CA 16
ATOM 11610 C C . ASP A 1 19 ? 0.025 -9.087 3.965 1.00 0.00 19 ASP A C 16
ATOM 11611 O O . ASP A 1 19 ? 1.136 -9.353 3.549 1.00 0.00 19 ASP A O 16
ATOM 11620 N N . CYS A 1 20 ? -0.294 -7.875 4.321 1.00 0.00 20 CYS A N 16
ATOM 11621 C CA . CYS A 1 20 ? 0.707 -6.777 4.230 1.00 0.00 20 CYS A CA 16
ATOM 11622 C C . CYS A 1 20 ? 1.813 -7.006 5.257 1.00 0.00 20 CYS A C 16
ATOM 11623 O O . CYS A 1 20 ? 2.966 -6.702 5.026 1.00 0.00 20 CYS A O 16
ATOM 11630 N N . ARG A 1 21 ? 1.463 -7.538 6.392 1.00 0.00 21 ARG A N 16
ATOM 11631 C CA . ARG A 1 21 ? 2.478 -7.792 7.449 1.00 0.00 21 ARG A CA 16
ATOM 11632 C C . ARG A 1 21 ? 3.496 -8.817 6.939 1.00 0.00 21 ARG A C 16
ATOM 11633 O O . ARG A 1 21 ? 4.692 -8.618 7.025 1.00 0.00 21 ARG A O 16
ATOM 11654 N N . ARG A 1 22 ? 3.031 -9.907 6.395 1.00 0.00 22 ARG A N 16
ATOM 11655 C CA . ARG A 1 22 ? 3.975 -10.933 5.872 1.00 0.00 22 ARG A CA 16
ATOM 11656 C C . ARG A 1 22 ? 4.737 -10.359 4.681 1.00 0.00 22 ARG A C 16
ATOM 11657 O O . ARG A 1 22 ? 5.939 -10.496 4.569 1.00 0.00 22 ARG A O 16
ATOM 11678 N N . SER A 1 23 ? 4.042 -9.716 3.791 1.00 0.00 23 SER A N 16
ATOM 11679 C CA . SER A 1 23 ? 4.715 -9.127 2.608 1.00 0.00 23 SER A CA 16
ATOM 11680 C C . SER A 1 23 ? 5.686 -8.034 3.066 1.00 0.00 23 SER A C 16
ATOM 11681 O O . SER A 1 23 ? 6.745 -7.855 2.500 1.00 0.00 23 SER A O 16
ATOM 11689 N N . LEU A 1 24 ? 5.330 -7.301 4.090 1.00 0.00 24 LEU A N 16
ATOM 11690 C CA . LEU A 1 24 ? 6.233 -6.218 4.585 1.00 0.00 24 LEU A CA 16
ATOM 11691 C C . LEU A 1 24 ? 7.534 -6.819 5.117 1.00 0.00 24 LEU A C 16
ATOM 11692 O O . LEU A 1 24 ? 8.614 -6.369 4.788 1.00 0.00 24 LEU A O 16
ATOM 11708 N N . ARG A 1 25 ? 7.448 -7.830 5.938 1.00 0.00 25 ARG A N 16
ATOM 11709 C CA . ARG A 1 25 ? 8.689 -8.445 6.485 1.00 0.00 25 ARG A CA 16
ATOM 11710 C C . ARG A 1 25 ? 9.454 -9.101 5.341 1.00 0.00 25 ARG A C 16
ATOM 11711 O O . ARG A 1 25 ? 10.653 -9.287 5.402 1.00 0.00 25 ARG A O 16
ATOM 11732 N N . ASN A 1 26 ? 8.761 -9.453 4.297 1.00 0.00 26 ASN A N 16
ATOM 11733 C CA . ASN A 1 26 ? 9.431 -10.099 3.137 1.00 0.00 26 ASN A CA 16
ATOM 11734 C C . ASN A 1 26 ? 10.150 -9.031 2.313 1.00 0.00 26 ASN A C 16
ATOM 11735 O O . ASN A 1 26 ? 10.841 -9.327 1.358 1.00 0.00 26 ASN A O 16
ATOM 11746 N N . GLY A 1 27 ? 9.994 -7.790 2.678 1.00 0.00 27 GLY A N 16
ATOM 11747 C CA . GLY A 1 27 ? 10.667 -6.700 1.919 1.00 0.00 27 GLY A CA 16
ATOM 11748 C C . GLY A 1 27 ? 9.832 -6.344 0.689 1.00 0.00 27 GLY A C 16
ATOM 11749 O O . GLY A 1 27 ? 10.321 -5.770 -0.264 1.00 0.00 27 GLY A O 16
ATOM 11753 N N . ASP A 1 28 ? 8.572 -6.685 0.701 1.00 0.00 28 ASP A N 16
ATOM 11754 C CA . ASP A 1 28 ? 7.704 -6.370 -0.467 1.00 0.00 28 ASP A CA 16
ATOM 11755 C C . ASP A 1 28 ? 7.741 -4.865 -0.743 1.00 0.00 28 ASP A C 16
ATOM 11756 O O . ASP A 1 28 ? 7.780 -4.434 -1.879 1.00 0.00 28 ASP A O 16
ATOM 11765 N N . CYS A 1 29 ? 7.737 -4.061 0.284 1.00 0.00 29 CYS A N 16
ATOM 11766 C CA . CYS A 1 29 ? 7.782 -2.585 0.075 1.00 0.00 29 CYS A CA 16
ATOM 11767 C C . CYS A 1 29 ? 9.133 -2.214 -0.539 1.00 0.00 29 CYS A C 16
ATOM 11768 O O . CYS A 1 29 ? 9.297 -1.168 -1.134 1.00 0.00 29 CYS A O 16
ATOM 11775 N N . ASP A 1 30 ? 10.109 -3.067 -0.381 1.00 0.00 30 ASP A N 16
ATOM 11776 C CA . ASP A 1 30 ? 11.457 -2.770 -0.938 1.00 0.00 30 ASP A CA 16
ATOM 11777 C C . ASP A 1 30 ? 11.610 -3.415 -2.315 1.00 0.00 30 ASP A C 16
ATOM 11778 O O . ASP A 1 30 ? 12.633 -3.291 -2.957 1.00 0.00 30 ASP A O 16
ATOM 11787 N N . ASN A 1 31 ? 10.606 -4.107 -2.777 1.00 0.00 31 ASN A N 16
ATOM 11788 C CA . ASN A 1 31 ? 10.712 -4.756 -4.108 1.00 0.00 31 ASN A CA 16
ATOM 11789 C C . ASN A 1 31 ? 10.014 -3.885 -5.151 1.00 0.00 31 ASN A C 16
ATOM 11790 O O . ASN A 1 31 ? 8.813 -3.709 -5.127 1.00 0.00 31 ASN A O 16
ATOM 11801 N N . ASP A 1 32 ? 10.760 -3.335 -6.067 1.00 0.00 32 ASP A N 16
ATOM 11802 C CA . ASP A 1 32 ? 10.143 -2.476 -7.111 1.00 0.00 32 ASP A CA 16
ATOM 11803 C C . ASP A 1 32 ? 9.061 -3.275 -7.833 1.00 0.00 32 ASP A C 16
ATOM 11804 O O . ASP A 1 32 ? 8.046 -2.745 -8.244 1.00 0.00 32 ASP A O 16
ATOM 11813 N N . ASP A 1 33 ? 9.277 -4.551 -7.992 1.00 0.00 33 ASP A N 16
ATOM 11814 C CA . ASP A 1 33 ? 8.275 -5.403 -8.688 1.00 0.00 33 ASP A CA 16
ATOM 11815 C C . ASP A 1 33 ? 6.992 -5.485 -7.859 1.00 0.00 33 ASP A C 16
ATOM 11816 O O . ASP A 1 33 ? 5.932 -5.770 -8.376 1.00 0.00 33 ASP A O 16
ATOM 11825 N N . LYS A 1 34 ? 7.077 -5.255 -6.576 1.00 0.00 34 LYS A N 16
ATOM 11826 C CA . LYS A 1 34 ? 5.853 -5.339 -5.731 1.00 0.00 34 LYS A CA 16
ATOM 11827 C C . LYS A 1 34 ? 5.487 -3.951 -5.207 1.00 0.00 34 LYS A C 16
ATOM 11828 O O . LYS A 1 34 ? 4.518 -3.784 -4.492 1.00 0.00 34 LYS A O 16
ATOM 11847 N N . LEU A 1 35 ? 6.249 -2.948 -5.552 1.00 0.00 35 LEU A N 16
ATOM 11848 C CA . LEU A 1 35 ? 5.926 -1.580 -5.063 1.00 0.00 35 LEU A CA 16
ATOM 11849 C C . LEU A 1 35 ? 4.510 -1.211 -5.506 1.00 0.00 35 LEU A C 16
ATOM 11850 O O . LEU A 1 35 ? 3.727 -0.692 -4.734 1.00 0.00 35 LEU A O 16
ATOM 11866 N N . LEU A 1 36 ? 4.165 -1.491 -6.732 1.00 0.00 36 LEU A N 16
ATOM 11867 C CA . LEU A 1 36 ? 2.791 -1.174 -7.204 1.00 0.00 36 LEU A CA 16
ATOM 11868 C C . LEU A 1 36 ? 1.795 -2.033 -6.427 1.00 0.00 36 LEU A C 16
ATOM 11869 O O . LEU A 1 36 ? 0.730 -1.587 -6.052 1.00 0.00 36 LEU A O 16
ATOM 11885 N N . GLU A 1 37 ? 2.143 -3.266 -6.172 1.00 0.00 37 GLU A N 16
ATOM 11886 C CA . GLU A 1 37 ? 1.222 -4.155 -5.412 1.00 0.00 37 GLU A CA 16
ATOM 11887 C C . GLU A 1 37 ? 0.968 -3.546 -4.037 1.00 0.00 37 GLU A C 16
ATOM 11888 O O . GLU A 1 37 ? -0.137 -3.553 -3.538 1.00 0.00 37 GLU A O 16
ATOM 11900 N N . MET A 1 38 ? 1.988 -3.025 -3.422 1.00 0.00 38 MET A N 16
ATOM 11901 C CA . MET A 1 38 ? 1.821 -2.420 -2.074 1.00 0.00 38 MET A CA 16
ATOM 11902 C C . MET A 1 38 ? 1.031 -1.116 -2.176 1.00 0.00 38 MET A C 16
ATOM 11903 O O . MET A 1 38 ? 0.105 -0.882 -1.426 1.00 0.00 38 MET A O 16
ATOM 11917 N N . GLY A 1 39 ? 1.380 -0.267 -3.103 1.00 0.00 39 GLY A N 16
ATOM 11918 C CA . GLY A 1 39 ? 0.633 1.011 -3.247 1.00 0.00 39 GLY A CA 16
ATOM 11919 C C . GLY A 1 39 ? -0.843 0.686 -3.459 1.00 0.00 39 GLY A C 16
ATOM 11920 O O . GLY A 1 39 ? -1.720 1.462 -3.135 1.00 0.00 39 GLY A O 16
ATOM 11924 N N . TYR A 1 40 ? -1.113 -0.463 -4.011 1.00 0.00 40 TYR A N 16
ATOM 11925 C CA . TYR A 1 40 ? -2.521 -0.866 -4.261 1.00 0.00 40 TYR A CA 16
ATOM 11926 C C . TYR A 1 40 ? -3.037 -1.734 -3.107 1.00 0.00 40 TYR A C 16
ATOM 11927 O O . TYR A 1 40 ? -4.077 -1.471 -2.538 1.00 0.00 40 TYR A O 16
ATOM 11945 N N . TYR A 1 41 ? -2.328 -2.783 -2.780 1.00 0.00 41 TYR A N 16
ATOM 11946 C CA . TYR A 1 41 ? -2.785 -3.689 -1.688 1.00 0.00 41 TYR A CA 16
ATOM 11947 C C . TYR A 1 41 ? -2.451 -3.117 -0.309 1.00 0.00 41 TYR A C 16
ATOM 11948 O O . TYR A 1 41 ? -3.268 -3.146 0.591 1.00 0.00 41 TYR A O 16
ATOM 11966 N N . CYS A 1 42 ? -1.261 -2.624 -0.112 1.00 0.00 42 CYS A N 16
ATOM 11967 C CA . CYS A 1 42 ? -0.912 -2.090 1.236 1.00 0.00 42 CYS A CA 16
ATOM 11968 C C . CYS A 1 42 ? -0.140 -0.778 1.123 1.00 0.00 42 CYS A C 16
ATOM 11969 O O . CYS A 1 42 ? 1.029 -0.715 1.447 1.00 0.00 42 CYS A O 16
ATOM 11976 N N . PRO A 1 43 ? -0.792 0.266 0.692 1.00 0.00 43 PRO A N 16
ATOM 11977 C CA . PRO A 1 43 ? -0.152 1.607 0.561 1.00 0.00 43 PRO A CA 16
ATOM 11978 C C . PRO A 1 43 ? 0.258 2.163 1.928 1.00 0.00 43 PRO A C 16
ATOM 11979 O O . PRO A 1 43 ? 1.231 2.876 2.056 1.00 0.00 43 PRO A O 16
ATOM 11990 N N . VAL A 1 44 ? -0.489 1.837 2.951 1.00 0.00 44 VAL A N 16
ATOM 11991 C CA . VAL A 1 44 ? -0.155 2.337 4.315 1.00 0.00 44 VAL A CA 16
ATOM 11992 C C . VAL A 1 44 ? 0.969 1.487 4.925 1.00 0.00 44 VAL A C 16
ATOM 11993 O O . VAL A 1 44 ? 1.913 2.004 5.485 1.00 0.00 44 VAL A O 16
ATOM 12006 N N . THR A 1 45 ? 0.871 0.185 4.826 1.00 0.00 45 THR A N 16
ATOM 12007 C CA . THR A 1 45 ? 1.931 -0.697 5.410 1.00 0.00 45 THR A CA 16
ATOM 12008 C C . THR A 1 45 ? 3.303 -0.342 4.833 1.00 0.00 45 THR A C 16
ATOM 12009 O O . THR A 1 45 ? 4.303 -0.381 5.523 1.00 0.00 45 THR A O 16
ATOM 12020 N N . CYS A 1 46 ? 3.368 -0.027 3.570 1.00 0.00 46 CYS A N 16
ATOM 12021 C CA . CYS A 1 46 ? 4.685 0.293 2.951 1.00 0.00 46 CYS A CA 16
ATOM 12022 C C . CYS A 1 46 ? 5.025 1.774 3.143 1.00 0.00 46 CYS A C 16
ATOM 12023 O O . CYS A 1 46 ? 6.129 2.203 2.873 1.00 0.00 46 CYS A O 16
ATOM 12030 N N . GLY A 1 47 ? 4.103 2.556 3.634 1.00 0.00 47 GLY A N 16
ATOM 12031 C CA . GLY A 1 47 ? 4.405 3.998 3.868 1.00 0.00 47 GLY A CA 16
ATOM 12032 C C . GLY A 1 47 ? 4.217 4.822 2.591 1.00 0.00 47 GLY A C 16
ATOM 12033 O O . GLY A 1 47 ? 4.923 5.782 2.359 1.00 0.00 47 GLY A O 16
ATOM 12037 N N . PHE A 1 48 ? 3.261 4.480 1.774 1.00 0.00 48 PHE A N 16
ATOM 12038 C CA . PHE A 1 48 ? 3.027 5.278 0.537 1.00 0.00 48 PHE A CA 16
ATOM 12039 C C . PHE A 1 48 ? 1.801 6.146 0.769 1.00 0.00 48 PHE A C 16
ATOM 12040 O O . PHE A 1 48 ? 1.507 7.058 0.020 1.00 0.00 48 PHE A O 16
ATOM 12057 N N . CYS A 1 49 ? 1.101 5.876 1.829 1.00 0.00 49 CYS A N 16
ATOM 12058 C CA . CYS A 1 49 ? -0.100 6.681 2.167 1.00 0.00 49 CYS A CA 16
ATOM 12059 C C . CYS A 1 49 ? -0.017 7.090 3.635 1.00 0.00 49 CYS A C 16
ATOM 12060 O O . CYS A 1 49 ? 0.771 6.557 4.391 1.00 0.00 49 CYS A O 16
ATOM 12067 N N . GLU A 1 50 ? -0.820 8.024 4.049 1.00 0.00 50 GLU A N 16
ATOM 12068 C CA . GLU A 1 50 ? -0.782 8.453 5.472 1.00 0.00 50 GLU A CA 16
ATOM 12069 C C . GLU A 1 50 ? -1.948 7.801 6.221 1.00 0.00 50 GLU A C 16
ATOM 12070 O O . GLU A 1 50 ? -3.090 7.939 5.828 1.00 0.00 50 GLU A O 16
ATOM 12082 N N . PRO A 1 51 ? -1.672 7.095 7.288 1.00 0.00 51 PRO A N 16
ATOM 12083 C CA . PRO A 1 51 ? -2.730 6.419 8.086 1.00 0.00 51 PRO A CA 16
ATOM 12084 C C . PRO A 1 51 ? -3.564 7.417 8.894 1.00 0.00 51 PRO A C 16
ATOM 12085 O O . PRO A 1 51 ? -3.125 7.794 9.969 1.00 0.00 51 PRO A O 16
ATOM 12097 N N . ASN A 1 1 ? -25.555 14.563 -6.418 1.00 0.00 1 ASN A N 17
ATOM 12098 C CA . ASN A 1 1 ? -26.539 13.607 -5.835 1.00 0.00 1 ASN A CA 17
ATOM 12099 C C . ASN A 1 1 ? -26.409 13.612 -4.311 1.00 0.00 1 ASN A C 17
ATOM 12100 O O . ASN A 1 1 ? -26.651 14.608 -3.660 1.00 0.00 1 ASN A O 17
ATOM 12110 N N . ASP A 1 2 ? -26.028 12.504 -3.736 1.00 0.00 2 ASP A N 17
ATOM 12111 C CA . ASP A 1 2 ? -25.882 12.449 -2.256 1.00 0.00 2 ASP A CA 17
ATOM 12112 C C . ASP A 1 2 ? -24.753 13.386 -1.827 1.00 0.00 2 ASP A C 17
ATOM 12113 O O . ASP A 1 2 ? -23.737 13.496 -2.487 1.00 0.00 2 ASP A O 17
ATOM 12122 N N . ILE A 1 3 ? -24.919 14.062 -0.727 1.00 0.00 3 ILE A N 17
ATOM 12123 C CA . ILE A 1 3 ? -23.857 14.992 -0.253 1.00 0.00 3 ILE A CA 17
ATOM 12124 C C . ILE A 1 3 ? -22.695 14.183 0.331 1.00 0.00 3 ILE A C 17
ATOM 12125 O O . ILE A 1 3 ? -21.687 14.729 0.731 1.00 0.00 3 ILE A O 17
ATOM 12141 N N . ARG A 1 4 ? -22.829 12.885 0.379 1.00 0.00 4 ARG A N 17
ATOM 12142 C CA . ARG A 1 4 ? -21.733 12.040 0.934 1.00 0.00 4 ARG A CA 17
ATOM 12143 C C . ARG A 1 4 ? -20.615 11.917 -0.102 1.00 0.00 4 ARG A C 17
ATOM 12144 O O . ARG A 1 4 ? -19.609 11.276 0.126 1.00 0.00 4 ARG A O 17
ATOM 12165 N N . THR A 1 5 ? -20.785 12.532 -1.239 1.00 0.00 5 THR A N 17
ATOM 12166 C CA . THR A 1 5 ? -19.737 12.459 -2.293 1.00 0.00 5 THR A CA 17
ATOM 12167 C C . THR A 1 5 ? -18.573 13.371 -1.904 1.00 0.00 5 THR A C 17
ATOM 12168 O O . THR A 1 5 ? -17.633 13.558 -2.653 1.00 0.00 5 THR A O 17
ATOM 12179 N N . ALA A 1 6 ? -18.639 13.946 -0.736 1.00 0.00 6 ALA A N 17
ATOM 12180 C CA . ALA A 1 6 ? -17.551 14.858 -0.283 1.00 0.00 6 ALA A CA 17
ATOM 12181 C C . ALA A 1 6 ? -16.304 14.050 0.085 1.00 0.00 6 ALA A C 17
ATOM 12182 O O . ALA A 1 6 ? -15.288 14.602 0.455 1.00 0.00 6 ALA A O 17
ATOM 12189 N N . ALA A 1 7 ? -16.367 12.749 -0.006 1.00 0.00 7 ALA A N 17
ATOM 12190 C CA . ALA A 1 7 ? -15.173 11.932 0.350 1.00 0.00 7 ALA A CA 17
ATOM 12191 C C . ALA A 1 7 ? -13.988 12.355 -0.520 1.00 0.00 7 ALA A C 17
ATOM 12192 O O . ALA A 1 7 ? -14.127 12.587 -1.703 1.00 0.00 7 ALA A O 17
ATOM 12199 N N . ASP A 1 8 ? -12.821 12.456 0.059 1.00 0.00 8 ASP A N 17
ATOM 12200 C CA . ASP A 1 8 ? -11.625 12.862 -0.734 1.00 0.00 8 ASP A CA 17
ATOM 12201 C C . ASP A 1 8 ? -10.660 11.680 -0.839 1.00 0.00 8 ASP A C 17
ATOM 12202 O O . ASP A 1 8 ? -9.549 11.813 -1.308 1.00 0.00 8 ASP A O 17
ATOM 12211 N N . MET A 1 9 ? -11.074 10.525 -0.401 1.00 0.00 9 MET A N 17
ATOM 12212 C CA . MET A 1 9 ? -10.175 9.341 -0.476 1.00 0.00 9 MET A CA 17
ATOM 12213 C C . MET A 1 9 ? -8.788 9.715 0.052 1.00 0.00 9 MET A C 17
ATOM 12214 O O . MET A 1 9 ? -7.805 9.066 -0.247 1.00 0.00 9 MET A O 17
ATOM 12228 N N . GLU A 1 10 ? -8.701 10.754 0.835 1.00 0.00 10 GLU A N 17
ATOM 12229 C CA . GLU A 1 10 ? -7.378 11.166 1.380 1.00 0.00 10 GLU A CA 17
ATOM 12230 C C . GLU A 1 10 ? -6.927 10.146 2.426 1.00 0.00 10 GLU A C 17
ATOM 12231 O O . GLU A 1 10 ? -5.841 10.227 2.963 1.00 0.00 10 GLU A O 17
ATOM 12243 N N . HIS A 1 11 ? -7.755 9.185 2.723 1.00 0.00 11 HIS A N 17
ATOM 12244 C CA . HIS A 1 11 ? -7.375 8.170 3.737 1.00 0.00 11 HIS A CA 17
ATOM 12245 C C . HIS A 1 11 ? -7.043 6.847 3.044 1.00 0.00 11 HIS A C 17
ATOM 12246 O O . HIS A 1 11 ? -7.849 6.284 2.332 1.00 0.00 11 HIS A O 17
ATOM 12261 N N . CYS A 1 12 ? -5.860 6.344 3.259 1.00 0.00 12 CYS A N 17
ATOM 12262 C CA . CYS A 1 12 ? -5.468 5.053 2.627 1.00 0.00 12 CYS A CA 17
ATOM 12263 C C . CYS A 1 12 ? -5.464 3.958 3.693 1.00 0.00 12 CYS A C 17
ATOM 12264 O O . CYS A 1 12 ? -5.170 4.206 4.846 1.00 0.00 12 CYS A O 17
ATOM 12271 N N . ALA A 1 13 ? -5.794 2.752 3.324 1.00 0.00 13 ALA A N 17
ATOM 12272 C CA . ALA A 1 13 ? -5.811 1.652 4.328 1.00 0.00 13 ALA A CA 17
ATOM 12273 C C . ALA A 1 13 ? -5.180 0.390 3.740 1.00 0.00 13 ALA A C 17
ATOM 12274 O O . ALA A 1 13 ? -5.250 0.141 2.553 1.00 0.00 13 ALA A O 17
ATOM 12281 N N . ASP A 1 14 ? -4.576 -0.419 4.567 1.00 0.00 14 ASP A N 17
ATOM 12282 C CA . ASP A 1 14 ? -3.958 -1.675 4.060 1.00 0.00 14 ASP A CA 17
ATOM 12283 C C . ASP A 1 14 ? -5.067 -2.646 3.656 1.00 0.00 14 ASP A C 17
ATOM 12284 O O . ASP A 1 14 ? -6.083 -2.748 4.315 1.00 0.00 14 ASP A O 17
ATOM 12293 N N . GLU A 1 15 ? -4.885 -3.360 2.580 1.00 0.00 15 GLU A N 17
ATOM 12294 C CA . GLU A 1 15 ? -5.935 -4.318 2.136 1.00 0.00 15 GLU A CA 17
ATOM 12295 C C . GLU A 1 15 ? -6.163 -5.370 3.222 1.00 0.00 15 GLU A C 17
ATOM 12296 O O . GLU A 1 15 ? -5.238 -5.836 3.855 1.00 0.00 15 GLU A O 17
ATOM 12308 N N . LYS A 1 16 ? -7.393 -5.741 3.444 1.00 0.00 16 LYS A N 17
ATOM 12309 C CA . LYS A 1 16 ? -7.687 -6.757 4.491 1.00 0.00 16 LYS A CA 17
ATOM 12310 C C . LYS A 1 16 ? -7.484 -8.167 3.926 1.00 0.00 16 LYS A C 17
ATOM 12311 O O . LYS A 1 16 ? -7.213 -9.100 4.653 1.00 0.00 16 LYS A O 17
ATOM 12330 N N . ASN A 1 17 ? -7.619 -8.331 2.637 1.00 0.00 17 ASN A N 17
ATOM 12331 C CA . ASN A 1 17 ? -7.439 -9.686 2.034 1.00 0.00 17 ASN A CA 17
ATOM 12332 C C . ASN A 1 17 ? -5.970 -9.905 1.663 1.00 0.00 17 ASN A C 17
ATOM 12333 O O . ASN A 1 17 ? -5.587 -10.968 1.214 1.00 0.00 17 ASN A O 17
ATOM 12344 N N . PHE A 1 18 ? -5.149 -8.909 1.842 1.00 0.00 18 PHE A N 17
ATOM 12345 C CA . PHE A 1 18 ? -3.706 -9.059 1.494 1.00 0.00 18 PHE A CA 17
ATOM 12346 C C . PHE A 1 18 ? -2.874 -9.065 2.780 1.00 0.00 18 PHE A C 17
ATOM 12347 O O . PHE A 1 18 ? -3.066 -8.247 3.659 1.00 0.00 18 PHE A O 17
ATOM 12364 N N . ASP A 1 19 ? -1.949 -9.979 2.902 1.00 0.00 19 ASP A N 17
ATOM 12365 C CA . ASP A 1 19 ? -1.110 -10.030 4.133 1.00 0.00 19 ASP A CA 17
ATOM 12366 C C . ASP A 1 19 ? 0.016 -9.001 4.019 1.00 0.00 19 ASP A C 17
ATOM 12367 O O . ASP A 1 19 ? 1.109 -9.305 3.586 1.00 0.00 19 ASP A O 17
ATOM 12376 N N . CYS A 1 20 ? -0.248 -7.782 4.394 1.00 0.00 20 CYS A N 17
ATOM 12377 C CA . CYS A 1 20 ? 0.798 -6.727 4.302 1.00 0.00 20 CYS A CA 17
ATOM 12378 C C . CYS A 1 20 ? 1.909 -7.017 5.309 1.00 0.00 20 CYS A C 17
ATOM 12379 O O . CYS A 1 20 ? 3.072 -6.770 5.060 1.00 0.00 20 CYS A O 17
ATOM 12386 N N . ARG A 1 21 ? 1.552 -7.538 6.448 1.00 0.00 21 ARG A N 17
ATOM 12387 C CA . ARG A 1 21 ? 2.571 -7.851 7.487 1.00 0.00 21 ARG A CA 17
ATOM 12388 C C . ARG A 1 21 ? 3.564 -8.869 6.923 1.00 0.00 21 ARG A C 17
ATOM 12389 O O . ARG A 1 21 ? 4.764 -8.720 7.043 1.00 0.00 21 ARG A O 17
ATOM 12410 N N . ARG A 1 22 ? 3.070 -9.900 6.297 1.00 0.00 22 ARG A N 17
ATOM 12411 C CA . ARG A 1 22 ? 3.980 -10.924 5.718 1.00 0.00 22 ARG A CA 17
ATOM 12412 C C . ARG A 1 22 ? 4.733 -10.325 4.535 1.00 0.00 22 ARG A C 17
ATOM 12413 O O . ARG A 1 22 ? 5.929 -10.486 4.395 1.00 0.00 22 ARG A O 17
ATOM 12434 N N . SER A 1 23 ? 4.043 -9.631 3.679 1.00 0.00 23 SER A N 17
ATOM 12435 C CA . SER A 1 23 ? 4.716 -9.015 2.509 1.00 0.00 23 SER A CA 17
ATOM 12436 C C . SER A 1 23 ? 5.711 -7.956 2.991 1.00 0.00 23 SER A C 17
ATOM 12437 O O . SER A 1 23 ? 6.765 -7.775 2.416 1.00 0.00 23 SER A O 17
ATOM 12445 N N . LEU A 1 24 ? 5.385 -7.250 4.042 1.00 0.00 24 LEU A N 17
ATOM 12446 C CA . LEU A 1 24 ? 6.316 -6.199 4.549 1.00 0.00 24 LEU A CA 17
ATOM 12447 C C . LEU A 1 24 ? 7.611 -6.835 5.059 1.00 0.00 24 LEU A C 17
ATOM 12448 O O . LEU A 1 24 ? 8.695 -6.416 4.707 1.00 0.00 24 LEU A O 17
ATOM 12464 N N . ARG A 1 25 ? 7.515 -7.840 5.885 1.00 0.00 25 ARG A N 17
ATOM 12465 C CA . ARG A 1 25 ? 8.753 -8.482 6.406 1.00 0.00 25 ARG A CA 17
ATOM 12466 C C . ARG A 1 25 ? 9.484 -9.167 5.251 1.00 0.00 25 ARG A C 17
ATOM 12467 O O . ARG A 1 25 ? 10.679 -9.380 5.296 1.00 0.00 25 ARG A O 17
ATOM 12488 N N . ASN A 1 26 ? 8.770 -9.508 4.213 1.00 0.00 26 ASN A N 17
ATOM 12489 C CA . ASN A 1 26 ? 9.413 -10.175 3.046 1.00 0.00 26 ASN A CA 17
ATOM 12490 C C . ASN A 1 26 ? 10.142 -9.134 2.194 1.00 0.00 26 ASN A C 17
ATOM 12491 O O . ASN A 1 26 ? 10.769 -9.459 1.206 1.00 0.00 26 ASN A O 17
ATOM 12502 N N . GLY A 1 27 ? 10.068 -7.887 2.569 1.00 0.00 27 GLY A N 17
ATOM 12503 C CA . GLY A 1 27 ? 10.758 -6.830 1.779 1.00 0.00 27 GLY A CA 17
ATOM 12504 C C . GLY A 1 27 ? 9.892 -6.448 0.577 1.00 0.00 27 GLY A C 17
ATOM 12505 O O . GLY A 1 27 ? 10.369 -5.898 -0.395 1.00 0.00 27 GLY A O 17
ATOM 12509 N N . ASP A 1 28 ? 8.621 -6.738 0.637 1.00 0.00 28 ASP A N 17
ATOM 12510 C CA . ASP A 1 28 ? 7.725 -6.394 -0.502 1.00 0.00 28 ASP A CA 17
ATOM 12511 C C . ASP A 1 28 ? 7.788 -4.889 -0.769 1.00 0.00 28 ASP A C 17
ATOM 12512 O O . ASP A 1 28 ? 7.811 -4.452 -1.901 1.00 0.00 28 ASP A O 17
ATOM 12521 N N . CYS A 1 29 ? 7.826 -4.092 0.263 1.00 0.00 29 CYS A N 17
ATOM 12522 C CA . CYS A 1 29 ? 7.901 -2.618 0.055 1.00 0.00 29 CYS A CA 17
ATOM 12523 C C . CYS A 1 29 ? 9.246 -2.284 -0.589 1.00 0.00 29 CYS A C 17
ATOM 12524 O O . CYS A 1 29 ? 9.418 -1.247 -1.198 1.00 0.00 29 CYS A O 17
ATOM 12531 N N . ASP A 1 30 ? 10.205 -3.158 -0.446 1.00 0.00 30 ASP A N 17
ATOM 12532 C CA . ASP A 1 30 ? 11.548 -2.898 -1.033 1.00 0.00 30 ASP A CA 17
ATOM 12533 C C . ASP A 1 30 ? 11.666 -3.587 -2.395 1.00 0.00 30 ASP A C 17
ATOM 12534 O O . ASP A 1 30 ? 12.688 -3.516 -3.049 1.00 0.00 30 ASP A O 17
ATOM 12543 N N . ASN A 1 31 ? 10.630 -4.248 -2.830 1.00 0.00 31 ASN A N 17
ATOM 12544 C CA . ASN A 1 31 ? 10.690 -4.931 -4.148 1.00 0.00 31 ASN A CA 17
ATOM 12545 C C . ASN A 1 31 ? 10.022 -4.042 -5.196 1.00 0.00 31 ASN A C 17
ATOM 12546 O O . ASN A 1 31 ? 8.839 -3.775 -5.137 1.00 0.00 31 ASN A O 17
ATOM 12557 N N . ASP A 1 32 ? 10.773 -3.576 -6.155 1.00 0.00 32 ASP A N 17
ATOM 12558 C CA . ASP A 1 32 ? 10.178 -2.702 -7.204 1.00 0.00 32 ASP A CA 17
ATOM 12559 C C . ASP A 1 32 ? 9.067 -3.470 -7.917 1.00 0.00 32 ASP A C 17
ATOM 12560 O O . ASP A 1 32 ? 8.081 -2.906 -8.346 1.00 0.00 32 ASP A O 17
ATOM 12569 N N . ASP A 1 33 ? 9.225 -4.756 -8.047 1.00 0.00 33 ASP A N 17
ATOM 12570 C CA . ASP A 1 33 ? 8.186 -5.571 -8.729 1.00 0.00 33 ASP A CA 17
ATOM 12571 C C . ASP A 1 33 ? 6.910 -5.586 -7.887 1.00 0.00 33 ASP A C 17
ATOM 12572 O O . ASP A 1 33 ? 5.823 -5.776 -8.398 1.00 0.00 33 ASP A O 17
ATOM 12581 N N . LYS A 1 34 ? 7.028 -5.402 -6.599 1.00 0.00 34 LYS A N 17
ATOM 12582 C CA . LYS A 1 34 ? 5.816 -5.420 -5.734 1.00 0.00 34 LYS A CA 17
ATOM 12583 C C . LYS A 1 34 ? 5.526 -4.007 -5.229 1.00 0.00 34 LYS A C 17
ATOM 12584 O O . LYS A 1 34 ? 4.577 -3.782 -4.503 1.00 0.00 34 LYS A O 17
ATOM 12603 N N . LEU A 1 35 ? 6.334 -3.052 -5.596 1.00 0.00 35 LEU A N 17
ATOM 12604 C CA . LEU A 1 35 ? 6.090 -1.660 -5.123 1.00 0.00 35 LEU A CA 17
ATOM 12605 C C . LEU A 1 35 ? 4.676 -1.234 -5.517 1.00 0.00 35 LEU A C 17
ATOM 12606 O O . LEU A 1 35 ? 3.948 -0.668 -4.728 1.00 0.00 35 LEU A O 17
ATOM 12622 N N . LEU A 1 36 ? 4.279 -1.511 -6.729 1.00 0.00 36 LEU A N 17
ATOM 12623 C CA . LEU A 1 36 ? 2.905 -1.135 -7.166 1.00 0.00 36 LEU A CA 17
ATOM 12624 C C . LEU A 1 36 ? 1.886 -1.950 -6.370 1.00 0.00 36 LEU A C 17
ATOM 12625 O O . LEU A 1 36 ? 0.838 -1.461 -5.996 1.00 0.00 36 LEU A O 17
ATOM 12641 N N . GLU A 1 37 ? 2.187 -3.193 -6.105 1.00 0.00 37 GLU A N 17
ATOM 12642 C CA . GLU A 1 37 ? 1.237 -4.042 -5.336 1.00 0.00 37 GLU A CA 17
ATOM 12643 C C . GLU A 1 37 ? 1.024 -3.436 -3.951 1.00 0.00 37 GLU A C 17
ATOM 12644 O O . GLU A 1 37 ? -0.069 -3.431 -3.426 1.00 0.00 37 GLU A O 17
ATOM 12656 N N . MET A 1 38 ? 2.065 -2.935 -3.353 1.00 0.00 38 MET A N 17
ATOM 12657 C CA . MET A 1 38 ? 1.933 -2.338 -1.999 1.00 0.00 38 MET A CA 17
ATOM 12658 C C . MET A 1 38 ? 1.152 -1.029 -2.074 1.00 0.00 38 MET A C 17
ATOM 12659 O O . MET A 1 38 ? 0.235 -0.799 -1.311 1.00 0.00 38 MET A O 17
ATOM 12673 N N . GLY A 1 39 ? 1.494 -0.173 -2.992 1.00 0.00 39 GLY A N 17
ATOM 12674 C CA . GLY A 1 39 ? 0.753 1.111 -3.111 1.00 0.00 39 GLY A CA 17
ATOM 12675 C C . GLY A 1 39 ? -0.726 0.791 -3.302 1.00 0.00 39 GLY A C 17
ATOM 12676 O O . GLY A 1 39 ? -1.597 1.562 -2.947 1.00 0.00 39 GLY A O 17
ATOM 12680 N N . TYR A 1 40 ? -1.011 -0.345 -3.874 1.00 0.00 40 TYR A N 17
ATOM 12681 C CA . TYR A 1 40 ? -2.426 -0.738 -4.109 1.00 0.00 40 TYR A CA 17
ATOM 12682 C C . TYR A 1 40 ? -2.937 -1.629 -2.971 1.00 0.00 40 TYR A C 17
ATOM 12683 O O . TYR A 1 40 ? -3.963 -1.365 -2.378 1.00 0.00 40 TYR A O 17
ATOM 12701 N N . TYR A 1 41 ? -2.243 -2.697 -2.682 1.00 0.00 41 TYR A N 17
ATOM 12702 C CA . TYR A 1 41 ? -2.703 -3.615 -1.604 1.00 0.00 41 TYR A CA 17
ATOM 12703 C C . TYR A 1 41 ? -2.354 -3.051 -0.227 1.00 0.00 41 TYR A C 17
ATOM 12704 O O . TYR A 1 41 ? -3.169 -3.055 0.674 1.00 0.00 41 TYR A O 17
ATOM 12722 N N . CYS A 1 42 ? -1.150 -2.588 -0.038 1.00 0.00 42 CYS A N 17
ATOM 12723 C CA . CYS A 1 42 ? -0.774 -2.061 1.302 1.00 0.00 42 CYS A CA 17
ATOM 12724 C C . CYS A 1 42 ? -0.018 -0.737 1.184 1.00 0.00 42 CYS A C 17
ATOM 12725 O O . CYS A 1 42 ? 1.175 -0.671 1.435 1.00 0.00 42 CYS A O 17
ATOM 12732 N N . PRO A 1 43 ? -0.704 0.315 0.825 1.00 0.00 43 PRO A N 17
ATOM 12733 C CA . PRO A 1 43 ? -0.085 1.664 0.690 1.00 0.00 43 PRO A CA 17
ATOM 12734 C C . PRO A 1 43 ? 0.362 2.218 2.045 1.00 0.00 43 PRO A C 17
ATOM 12735 O O . PRO A 1 43 ? 1.351 2.913 2.152 1.00 0.00 43 PRO A O 17
ATOM 12746 N N . VAL A 1 44 ? -0.370 1.910 3.082 1.00 0.00 44 VAL A N 17
ATOM 12747 C CA . VAL A 1 44 ? -0.003 2.409 4.437 1.00 0.00 44 VAL A CA 17
ATOM 12748 C C . VAL A 1 44 ? 1.115 1.548 5.036 1.00 0.00 44 VAL A C 17
ATOM 12749 O O . VAL A 1 44 ? 2.052 2.052 5.620 1.00 0.00 44 VAL A O 17
ATOM 12762 N N . THR A 1 45 ? 1.020 0.251 4.905 1.00 0.00 45 THR A N 17
ATOM 12763 C CA . THR A 1 45 ? 2.070 -0.641 5.480 1.00 0.00 45 THR A CA 17
ATOM 12764 C C . THR A 1 45 ? 3.436 -0.313 4.877 1.00 0.00 45 THR A C 17
ATOM 12765 O O . THR A 1 45 ? 4.442 -0.341 5.558 1.00 0.00 45 THR A O 17
ATOM 12776 N N . CYS A 1 46 ? 3.493 -0.025 3.607 1.00 0.00 46 CYS A N 17
ATOM 12777 C CA . CYS A 1 46 ? 4.815 0.277 2.988 1.00 0.00 46 CYS A CA 17
ATOM 12778 C C . CYS A 1 46 ? 5.158 1.758 3.174 1.00 0.00 46 CYS A C 17
ATOM 12779 O O . CYS A 1 46 ? 6.275 2.177 2.953 1.00 0.00 46 CYS A O 17
ATOM 12786 N N . GLY A 1 47 ? 4.219 2.551 3.616 1.00 0.00 47 GLY A N 17
ATOM 12787 C CA . GLY A 1 47 ? 4.514 3.995 3.858 1.00 0.00 47 GLY A CA 17
ATOM 12788 C C . GLY A 1 47 ? 4.402 4.830 2.577 1.00 0.00 47 GLY A C 17
ATOM 12789 O O . GLY A 1 47 ? 5.158 5.762 2.378 1.00 0.00 47 GLY A O 17
ATOM 12793 N N . PHE A 1 48 ? 3.456 4.546 1.724 1.00 0.00 48 PHE A N 17
ATOM 12794 C CA . PHE A 1 48 ? 3.306 5.381 0.494 1.00 0.00 48 PHE A CA 17
ATOM 12795 C C . PHE A 1 48 ? 2.104 6.291 0.704 1.00 0.00 48 PHE A C 17
ATOM 12796 O O . PHE A 1 48 ? 1.901 7.258 -0.001 1.00 0.00 48 PHE A O 17
ATOM 12813 N N . CYS A 1 49 ? 1.310 5.974 1.686 1.00 0.00 49 CYS A N 17
ATOM 12814 C CA . CYS A 1 49 ? 0.107 6.794 1.979 1.00 0.00 49 CYS A CA 17
ATOM 12815 C C . CYS A 1 49 ? -0.137 6.800 3.489 1.00 0.00 49 CYS A C 17
ATOM 12816 O O . CYS A 1 49 ? 0.557 6.148 4.242 1.00 0.00 49 CYS A O 17
ATOM 12823 N N . GLU A 1 50 ? -1.116 7.532 3.934 1.00 0.00 50 GLU A N 17
ATOM 12824 C CA . GLU A 1 50 ? -1.404 7.580 5.395 1.00 0.00 50 GLU A CA 17
ATOM 12825 C C . GLU A 1 50 ? -2.616 6.698 5.699 1.00 0.00 50 GLU A C 17
ATOM 12826 O O . GLU A 1 50 ? -3.422 6.421 4.834 1.00 0.00 50 GLU A O 17
ATOM 12838 N N . PRO A 1 51 ? -2.745 6.264 6.924 1.00 0.00 51 PRO A N 17
ATOM 12839 C CA . PRO A 1 51 ? -3.882 5.397 7.352 1.00 0.00 51 PRO A CA 17
ATOM 12840 C C . PRO A 1 51 ? -5.217 6.146 7.324 1.00 0.00 51 PRO A C 17
ATOM 12841 O O . PRO A 1 51 ? -5.316 7.164 7.989 1.00 0.00 51 PRO A O 17
ATOM 12853 N N . ASN A 1 1 ? -28.336 14.368 -3.156 1.00 0.00 1 ASN A N 18
ATOM 12854 C CA . ASN A 1 1 ? -27.124 13.618 -3.594 1.00 0.00 1 ASN A CA 18
ATOM 12855 C C . ASN A 1 1 ? -25.871 14.313 -3.054 1.00 0.00 1 ASN A C 18
ATOM 12856 O O . ASN A 1 1 ? -25.413 15.299 -3.595 1.00 0.00 1 ASN A O 18
ATOM 12866 N N . ASP A 1 2 ? -25.314 13.808 -1.985 1.00 0.00 2 ASP A N 18
ATOM 12867 C CA . ASP A 1 2 ? -24.096 14.444 -1.408 1.00 0.00 2 ASP A CA 18
ATOM 12868 C C . ASP A 1 2 ? -22.925 14.294 -2.380 1.00 0.00 2 ASP A C 18
ATOM 12869 O O . ASP A 1 2 ? -22.755 13.271 -3.012 1.00 0.00 2 ASP A O 18
ATOM 12878 N N . ILE A 1 3 ? -22.114 15.306 -2.498 1.00 0.00 3 ILE A N 18
ATOM 12879 C CA . ILE A 1 3 ? -20.953 15.228 -3.422 1.00 0.00 3 ILE A CA 18
ATOM 12880 C C . ILE A 1 3 ? -19.826 14.419 -2.768 1.00 0.00 3 ILE A C 18
ATOM 12881 O O . ILE A 1 3 ? -18.807 14.154 -3.375 1.00 0.00 3 ILE A O 18
ATOM 12897 N N . ARG A 1 4 ? -20.000 14.023 -1.535 1.00 0.00 4 ARG A N 18
ATOM 12898 C CA . ARG A 1 4 ? -18.936 13.237 -0.845 1.00 0.00 4 ARG A CA 18
ATOM 12899 C C . ARG A 1 4 ? -18.956 11.799 -1.354 1.00 0.00 4 ARG A C 18
ATOM 12900 O O . ARG A 1 4 ? -18.201 10.955 -0.910 1.00 0.00 4 ARG A O 18
ATOM 12921 N N . THR A 1 5 ? -19.817 11.518 -2.285 1.00 0.00 5 THR A N 18
ATOM 12922 C CA . THR A 1 5 ? -19.896 10.143 -2.832 1.00 0.00 5 THR A CA 18
ATOM 12923 C C . THR A 1 5 ? -18.867 9.991 -3.952 1.00 0.00 5 THR A C 18
ATOM 12924 O O . THR A 1 5 ? -18.701 8.926 -4.516 1.00 0.00 5 THR A O 18
ATOM 12935 N N . ALA A 1 6 ? -18.167 11.046 -4.272 1.00 0.00 6 ALA A N 18
ATOM 12936 C CA . ALA A 1 6 ? -17.139 10.963 -5.347 1.00 0.00 6 ALA A CA 18
ATOM 12937 C C . ALA A 1 6 ? -15.857 10.327 -4.793 1.00 0.00 6 ALA A C 18
ATOM 12938 O O . ALA A 1 6 ? -14.957 9.984 -5.531 1.00 0.00 6 ALA A O 18
ATOM 12945 N N . ALA A 1 7 ? -15.771 10.166 -3.498 1.00 0.00 7 ALA A N 18
ATOM 12946 C CA . ALA A 1 7 ? -14.549 9.552 -2.898 1.00 0.00 7 ALA A CA 18
ATOM 12947 C C . ALA A 1 7 ? -13.298 10.312 -3.348 1.00 0.00 7 ALA A C 18
ATOM 12948 O O . ALA A 1 7 ? -13.033 10.464 -4.524 1.00 0.00 7 ALA A O 18
ATOM 12955 N N . ASP A 1 8 ? -12.513 10.778 -2.412 1.00 0.00 8 ASP A N 18
ATOM 12956 C CA . ASP A 1 8 ? -11.269 11.515 -2.774 1.00 0.00 8 ASP A CA 18
ATOM 12957 C C . ASP A 1 8 ? -10.061 10.603 -2.549 1.00 0.00 8 ASP A C 18
ATOM 12958 O O . ASP A 1 8 ? -8.925 11.000 -2.727 1.00 0.00 8 ASP A O 18
ATOM 12967 N N . MET A 1 9 ? -10.300 9.384 -2.157 1.00 0.00 9 MET A N 18
ATOM 12968 C CA . MET A 1 9 ? -9.170 8.443 -1.918 1.00 0.00 9 MET A CA 18
ATOM 12969 C C . MET A 1 9 ? -8.115 9.118 -1.043 1.00 0.00 9 MET A C 18
ATOM 12970 O O . MET A 1 9 ? -6.969 8.714 -1.008 1.00 0.00 9 MET A O 18
ATOM 12984 N N . GLU A 1 10 ? -8.499 10.139 -0.337 1.00 0.00 10 GLU A N 18
ATOM 12985 C CA . GLU A 1 10 ? -7.538 10.844 0.545 1.00 0.00 10 GLU A CA 18
ATOM 12986 C C . GLU A 1 10 ? -7.117 9.918 1.689 1.00 0.00 10 GLU A C 18
ATOM 12987 O O . GLU A 1 10 ? -6.054 10.063 2.260 1.00 0.00 10 GLU A O 18
ATOM 12999 N N . HIS A 1 11 ? -7.948 8.968 2.033 1.00 0.00 11 HIS A N 18
ATOM 13000 C CA . HIS A 1 11 ? -7.596 8.042 3.143 1.00 0.00 11 HIS A CA 18
ATOM 13001 C C . HIS A 1 11 ? -7.133 6.701 2.571 1.00 0.00 11 HIS A C 18
ATOM 13002 O O . HIS A 1 11 ? -7.848 6.032 1.853 1.00 0.00 11 HIS A O 18
ATOM 13017 N N . CYS A 1 12 ? -5.935 6.309 2.895 1.00 0.00 12 CYS A N 18
ATOM 13018 C CA . CYS A 1 12 ? -5.398 5.014 2.386 1.00 0.00 12 CYS A CA 18
ATOM 13019 C C . CYS A 1 12 ? -5.452 3.968 3.504 1.00 0.00 12 CYS A C 18
ATOM 13020 O O . CYS A 1 12 ? -5.207 4.270 4.653 1.00 0.00 12 CYS A O 18
ATOM 13027 N N . ALA A 1 13 ? -5.765 2.743 3.180 1.00 0.00 13 ALA A N 18
ATOM 13028 C CA . ALA A 1 13 ? -5.823 1.694 4.236 1.00 0.00 13 ALA A CA 18
ATOM 13029 C C . ALA A 1 13 ? -5.175 0.408 3.726 1.00 0.00 13 ALA A C 18
ATOM 13030 O O . ALA A 1 13 ? -5.224 0.102 2.553 1.00 0.00 13 ALA A O 18
ATOM 13037 N N . ASP A 1 14 ? -4.585 -0.358 4.599 1.00 0.00 14 ASP A N 18
ATOM 13038 C CA . ASP A 1 14 ? -3.958 -1.630 4.155 1.00 0.00 14 ASP A CA 18
ATOM 13039 C C . ASP A 1 14 ? -5.059 -2.628 3.798 1.00 0.00 14 ASP A C 18
ATOM 13040 O O . ASP A 1 14 ? -6.050 -2.748 4.491 1.00 0.00 14 ASP A O 18
ATOM 13049 N N . GLU A 1 15 ? -4.899 -3.342 2.722 1.00 0.00 15 GLU A N 18
ATOM 13050 C CA . GLU A 1 15 ? -5.939 -4.327 2.321 1.00 0.00 15 GLU A CA 18
ATOM 13051 C C . GLU A 1 15 ? -6.096 -5.387 3.410 1.00 0.00 15 GLU A C 18
ATOM 13052 O O . GLU A 1 15 ? -5.135 -5.856 3.986 1.00 0.00 15 GLU A O 18
ATOM 13064 N N . LYS A 1 16 ? -7.311 -5.763 3.694 1.00 0.00 16 LYS A N 18
ATOM 13065 C CA . LYS A 1 16 ? -7.556 -6.789 4.743 1.00 0.00 16 LYS A CA 18
ATOM 13066 C C . LYS A 1 16 ? -7.409 -8.187 4.144 1.00 0.00 16 LYS A C 18
ATOM 13067 O O . LYS A 1 16 ? -7.139 -9.147 4.838 1.00 0.00 16 LYS A O 18
ATOM 13086 N N . ASN A 1 17 ? -7.590 -8.313 2.860 1.00 0.00 17 ASN A N 18
ATOM 13087 C CA . ASN A 1 17 ? -7.462 -9.654 2.227 1.00 0.00 17 ASN A CA 18
ATOM 13088 C C . ASN A 1 17 ? -6.001 -9.922 1.853 1.00 0.00 17 ASN A C 18
ATOM 13089 O O . ASN A 1 17 ? -5.650 -11.002 1.422 1.00 0.00 17 ASN A O 18
ATOM 13100 N N . PHE A 1 18 ? -5.149 -8.943 2.004 1.00 0.00 18 PHE A N 18
ATOM 13101 C CA . PHE A 1 18 ? -3.712 -9.139 1.647 1.00 0.00 18 PHE A CA 18
ATOM 13102 C C . PHE A 1 18 ? -2.861 -9.129 2.920 1.00 0.00 18 PHE A C 18
ATOM 13103 O O . PHE A 1 18 ? -3.018 -8.283 3.777 1.00 0.00 18 PHE A O 18
ATOM 13120 N N . ASP A 1 19 ? -1.953 -10.061 3.053 1.00 0.00 19 ASP A N 18
ATOM 13121 C CA . ASP A 1 19 ? -1.095 -10.089 4.271 1.00 0.00 19 ASP A CA 18
ATOM 13122 C C . ASP A 1 19 ? 0.020 -9.053 4.107 1.00 0.00 19 ASP A C 18
ATOM 13123 O O . ASP A 1 19 ? 1.099 -9.352 3.634 1.00 0.00 19 ASP A O 18
ATOM 13132 N N . CYS A 1 20 ? -0.246 -7.831 4.476 1.00 0.00 20 CYS A N 18
ATOM 13133 C CA . CYS A 1 20 ? 0.778 -6.762 4.328 1.00 0.00 20 CYS A CA 18
ATOM 13134 C C . CYS A 1 20 ? 1.889 -6.964 5.353 1.00 0.00 20 CYS A C 18
ATOM 13135 O O . CYS A 1 20 ? 3.040 -6.673 5.105 1.00 0.00 20 CYS A O 18
ATOM 13142 N N . ARG A 1 21 ? 1.550 -7.458 6.506 1.00 0.00 21 ARG A N 18
ATOM 13143 C CA . ARG A 1 21 ? 2.581 -7.676 7.549 1.00 0.00 21 ARG A CA 18
ATOM 13144 C C . ARG A 1 21 ? 3.594 -8.701 7.036 1.00 0.00 21 ARG A C 18
ATOM 13145 O O . ARG A 1 21 ? 4.792 -8.487 7.077 1.00 0.00 21 ARG A O 18
ATOM 13166 N N . ARG A 1 22 ? 3.123 -9.810 6.540 1.00 0.00 22 ARG A N 18
ATOM 13167 C CA . ARG A 1 22 ? 4.052 -10.845 6.016 1.00 0.00 22 ARG A CA 18
ATOM 13168 C C . ARG A 1 22 ? 4.759 -10.314 4.767 1.00 0.00 22 ARG A C 18
ATOM 13169 O O . ARG A 1 22 ? 5.953 -10.461 4.606 1.00 0.00 22 ARG A O 18
ATOM 13190 N N . SER A 1 23 ? 4.031 -9.693 3.886 1.00 0.00 23 SER A N 18
ATOM 13191 C CA . SER A 1 23 ? 4.658 -9.143 2.655 1.00 0.00 23 SER A CA 18
ATOM 13192 C C . SER A 1 23 ? 5.671 -8.057 3.036 1.00 0.00 23 SER A C 18
ATOM 13193 O O . SER A 1 23 ? 6.699 -7.906 2.408 1.00 0.00 23 SER A O 18
ATOM 13201 N N . LEU A 1 24 ? 5.384 -7.284 4.050 1.00 0.00 24 LEU A N 18
ATOM 13202 C CA . LEU A 1 24 ? 6.330 -6.199 4.448 1.00 0.00 24 LEU A CA 18
ATOM 13203 C C . LEU A 1 24 ? 7.662 -6.801 4.908 1.00 0.00 24 LEU A C 18
ATOM 13204 O O . LEU A 1 24 ? 8.718 -6.404 4.458 1.00 0.00 24 LEU A O 18
ATOM 13220 N N . ARG A 1 25 ? 7.629 -7.760 5.795 1.00 0.00 25 ARG A N 18
ATOM 13221 C CA . ARG A 1 25 ? 8.899 -8.376 6.269 1.00 0.00 25 ARG A CA 18
ATOM 13222 C C . ARG A 1 25 ? 9.543 -9.129 5.109 1.00 0.00 25 ARG A C 18
ATOM 13223 O O . ARG A 1 25 ? 10.739 -9.341 5.075 1.00 0.00 25 ARG A O 18
ATOM 13244 N N . ASN A 1 26 ? 8.752 -9.523 4.148 1.00 0.00 26 ASN A N 18
ATOM 13245 C CA . ASN A 1 26 ? 9.304 -10.254 2.975 1.00 0.00 26 ASN A CA 18
ATOM 13246 C C . ASN A 1 26 ? 10.028 -9.269 2.064 1.00 0.00 26 ASN A C 18
ATOM 13247 O O . ASN A 1 26 ? 10.609 -9.640 1.064 1.00 0.00 26 ASN A O 18
ATOM 13258 N N . GLY A 1 27 ? 9.996 -8.015 2.406 1.00 0.00 27 GLY A N 18
ATOM 13259 C CA . GLY A 1 27 ? 10.679 -7.001 1.564 1.00 0.00 27 GLY A CA 18
ATOM 13260 C C . GLY A 1 27 ? 9.759 -6.582 0.419 1.00 0.00 27 GLY A C 18
ATOM 13261 O O . GLY A 1 27 ? 10.183 -5.954 -0.530 1.00 0.00 27 GLY A O 18
ATOM 13265 N N . ASP A 1 28 ? 8.501 -6.922 0.492 1.00 0.00 28 ASP A N 18
ATOM 13266 C CA . ASP A 1 28 ? 7.573 -6.537 -0.603 1.00 0.00 28 ASP A CA 18
ATOM 13267 C C . ASP A 1 28 ? 7.615 -5.021 -0.786 1.00 0.00 28 ASP A C 18
ATOM 13268 O O . ASP A 1 28 ? 7.626 -4.518 -1.892 1.00 0.00 28 ASP A O 18
ATOM 13277 N N . CYS A 1 29 ? 7.660 -4.288 0.292 1.00 0.00 29 CYS A N 18
ATOM 13278 C CA . CYS A 1 29 ? 7.724 -2.807 0.177 1.00 0.00 29 CYS A CA 18
ATOM 13279 C C . CYS A 1 29 ? 9.080 -2.430 -0.418 1.00 0.00 29 CYS A C 18
ATOM 13280 O O . CYS A 1 29 ? 9.257 -1.360 -0.970 1.00 0.00 29 CYS A O 18
ATOM 13287 N N . ASP A 1 30 ? 10.041 -3.304 -0.298 1.00 0.00 30 ASP A N 18
ATOM 13288 C CA . ASP A 1 30 ? 11.397 -3.010 -0.841 1.00 0.00 30 ASP A CA 18
ATOM 13289 C C . ASP A 1 30 ? 11.558 -3.636 -2.224 1.00 0.00 30 ASP A C 18
ATOM 13290 O O . ASP A 1 30 ? 12.608 -3.554 -2.828 1.00 0.00 30 ASP A O 18
ATOM 13299 N N . ASN A 1 31 ? 10.535 -4.257 -2.737 1.00 0.00 31 ASN A N 18
ATOM 13300 C CA . ASN A 1 31 ? 10.650 -4.875 -4.082 1.00 0.00 31 ASN A CA 18
ATOM 13301 C C . ASN A 1 31 ? 10.004 -3.948 -5.111 1.00 0.00 31 ASN A C 18
ATOM 13302 O O . ASN A 1 31 ? 8.806 -3.749 -5.118 1.00 0.00 31 ASN A O 18
ATOM 13313 N N . ASP A 1 32 ? 10.790 -3.375 -5.976 1.00 0.00 32 ASP A N 18
ATOM 13314 C CA . ASP A 1 32 ? 10.226 -2.455 -7.002 1.00 0.00 32 ASP A CA 18
ATOM 13315 C C . ASP A 1 32 ? 9.146 -3.181 -7.798 1.00 0.00 32 ASP A C 18
ATOM 13316 O O . ASP A 1 32 ? 8.170 -2.596 -8.222 1.00 0.00 32 ASP A O 18
ATOM 13325 N N . ASP A 1 33 ? 9.320 -4.452 -8.009 1.00 0.00 33 ASP A N 18
ATOM 13326 C CA . ASP A 1 33 ? 8.314 -5.227 -8.781 1.00 0.00 33 ASP A CA 18
ATOM 13327 C C . ASP A 1 33 ? 6.996 -5.283 -8.004 1.00 0.00 33 ASP A C 18
ATOM 13328 O O . ASP A 1 33 ? 5.936 -5.456 -8.574 1.00 0.00 33 ASP A O 18
ATOM 13337 N N . LYS A 1 34 ? 7.055 -5.156 -6.702 1.00 0.00 34 LYS A N 18
ATOM 13338 C CA . LYS A 1 34 ? 5.810 -5.220 -5.886 1.00 0.00 34 LYS A CA 18
ATOM 13339 C C . LYS A 1 34 ? 5.489 -3.842 -5.319 1.00 0.00 34 LYS A C 18
ATOM 13340 O O . LYS A 1 34 ? 4.513 -3.660 -4.620 1.00 0.00 34 LYS A O 18
ATOM 13359 N N . LEU A 1 35 ? 6.305 -2.871 -5.598 1.00 0.00 35 LEU A N 18
ATOM 13360 C CA . LEU A 1 35 ? 6.035 -1.517 -5.058 1.00 0.00 35 LEU A CA 18
ATOM 13361 C C . LEU A 1 35 ? 4.642 -1.064 -5.498 1.00 0.00 35 LEU A C 18
ATOM 13362 O O . LEU A 1 35 ? 3.863 -0.574 -4.704 1.00 0.00 35 LEU A O 18
ATOM 13378 N N . LEU A 1 36 ? 4.308 -1.238 -6.752 1.00 0.00 36 LEU A N 18
ATOM 13379 C CA . LEU A 1 36 ? 2.953 -0.829 -7.212 1.00 0.00 36 LEU A CA 18
ATOM 13380 C C . LEU A 1 36 ? 1.919 -1.705 -6.511 1.00 0.00 36 LEU A C 18
ATOM 13381 O O . LEU A 1 36 ? 0.870 -1.245 -6.108 1.00 0.00 36 LEU A O 18
ATOM 13397 N N . GLU A 1 37 ? 2.210 -2.970 -6.358 1.00 0.00 37 GLU A N 18
ATOM 13398 C CA . GLU A 1 37 ? 1.242 -3.874 -5.680 1.00 0.00 37 GLU A CA 18
ATOM 13399 C C . GLU A 1 37 ? 1.011 -3.385 -4.248 1.00 0.00 37 GLU A C 18
ATOM 13400 O O . GLU A 1 37 ? -0.096 -3.396 -3.756 1.00 0.00 37 GLU A O 18
ATOM 13412 N N . MET A 1 38 ? 2.042 -2.942 -3.576 1.00 0.00 38 MET A N 18
ATOM 13413 C CA . MET A 1 38 ? 1.861 -2.446 -2.180 1.00 0.00 38 MET A CA 18
ATOM 13414 C C . MET A 1 38 ? 1.099 -1.123 -2.206 1.00 0.00 38 MET A C 18
ATOM 13415 O O . MET A 1 38 ? 0.172 -0.914 -1.449 1.00 0.00 38 MET A O 18
ATOM 13429 N N . GLY A 1 39 ? 1.473 -0.230 -3.079 1.00 0.00 39 GLY A N 18
ATOM 13430 C CA . GLY A 1 39 ? 0.752 1.065 -3.155 1.00 0.00 39 GLY A CA 18
ATOM 13431 C C . GLY A 1 39 ? -0.728 0.775 -3.372 1.00 0.00 39 GLY A C 18
ATOM 13432 O O . GLY A 1 39 ? -1.588 1.562 -3.030 1.00 0.00 39 GLY A O 18
ATOM 13436 N N . TYR A 1 40 ? -1.028 -0.359 -3.947 1.00 0.00 40 TYR A N 18
ATOM 13437 C CA . TYR A 1 40 ? -2.446 -0.723 -4.201 1.00 0.00 40 TYR A CA 18
ATOM 13438 C C . TYR A 1 40 ? -2.989 -1.590 -3.052 1.00 0.00 40 TYR A C 18
ATOM 13439 O O . TYR A 1 40 ? -4.018 -1.295 -2.479 1.00 0.00 40 TYR A O 18
ATOM 13457 N N . TYR A 1 41 ? -2.319 -2.670 -2.725 1.00 0.00 41 TYR A N 18
ATOM 13458 C CA . TYR A 1 41 ? -2.812 -3.561 -1.632 1.00 0.00 41 TYR A CA 18
ATOM 13459 C C . TYR A 1 41 ? -2.444 -3.004 -0.253 1.00 0.00 41 TYR A C 18
ATOM 13460 O O . TYR A 1 41 ? -3.265 -2.964 0.642 1.00 0.00 41 TYR A O 18
ATOM 13478 N N . CYS A 1 42 ? -1.217 -2.596 -0.056 1.00 0.00 42 CYS A N 18
ATOM 13479 C CA . CYS A 1 42 ? -0.831 -2.074 1.287 1.00 0.00 42 CYS A CA 18
ATOM 13480 C C . CYS A 1 42 ? -0.031 -0.776 1.167 1.00 0.00 42 CYS A C 18
ATOM 13481 O O . CYS A 1 42 ? 1.156 -0.744 1.437 1.00 0.00 42 CYS A O 18
ATOM 13488 N N . PRO A 1 43 ? -0.678 0.291 0.788 1.00 0.00 43 PRO A N 18
ATOM 13489 C CA . PRO A 1 43 ? -0.017 1.623 0.653 1.00 0.00 43 PRO A CA 18
ATOM 13490 C C . PRO A 1 43 ? 0.425 2.183 2.009 1.00 0.00 43 PRO A C 18
ATOM 13491 O O . PRO A 1 43 ? 1.440 2.842 2.123 1.00 0.00 43 PRO A O 18
ATOM 13502 N N . VAL A 1 44 ? -0.335 1.931 3.037 1.00 0.00 44 VAL A N 18
ATOM 13503 C CA . VAL A 1 44 ? 0.035 2.447 4.383 1.00 0.00 44 VAL A CA 18
ATOM 13504 C C . VAL A 1 44 ? 1.144 1.577 4.987 1.00 0.00 44 VAL A C 18
ATOM 13505 O O . VAL A 1 44 ? 2.096 2.072 5.557 1.00 0.00 44 VAL A O 18
ATOM 13518 N N . THR A 1 45 ? 1.017 0.284 4.874 1.00 0.00 45 THR A N 18
ATOM 13519 C CA . THR A 1 45 ? 2.048 -0.631 5.451 1.00 0.00 45 THR A CA 18
ATOM 13520 C C . THR A 1 45 ? 3.422 -0.367 4.829 1.00 0.00 45 THR A C 18
ATOM 13521 O O . THR A 1 45 ? 4.431 -0.444 5.501 1.00 0.00 45 THR A O 18
ATOM 13532 N N . CYS A 1 46 ? 3.484 -0.077 3.556 1.00 0.00 46 CYS A N 18
ATOM 13533 C CA . CYS A 1 46 ? 4.814 0.158 2.918 1.00 0.00 46 CYS A CA 18
ATOM 13534 C C . CYS A 1 46 ? 5.238 1.626 3.076 1.00 0.00 46 CYS A C 18
ATOM 13535 O O . CYS A 1 46 ? 6.310 2.018 2.656 1.00 0.00 46 CYS A O 18
ATOM 13542 N N . GLY A 1 47 ? 4.432 2.433 3.710 1.00 0.00 47 GLY A N 18
ATOM 13543 C CA . GLY A 1 47 ? 4.825 3.859 3.926 1.00 0.00 47 GLY A CA 18
ATOM 13544 C C . GLY A 1 47 ? 4.653 4.695 2.652 1.00 0.00 47 GLY A C 18
ATOM 13545 O O . GLY A 1 47 ? 5.421 5.601 2.395 1.00 0.00 47 GLY A O 18
ATOM 13549 N N . PHE A 1 48 ? 3.649 4.423 1.865 1.00 0.00 48 PHE A N 18
ATOM 13550 C CA . PHE A 1 48 ? 3.431 5.234 0.632 1.00 0.00 48 PHE A CA 18
ATOM 13551 C C . PHE A 1 48 ? 2.207 6.114 0.848 1.00 0.00 48 PHE A C 18
ATOM 13552 O O . PHE A 1 48 ? 1.946 7.037 0.103 1.00 0.00 48 PHE A O 18
ATOM 13569 N N . CYS A 1 49 ? 1.457 5.838 1.872 1.00 0.00 49 CYS A N 18
ATOM 13570 C CA . CYS A 1 49 ? 0.255 6.663 2.147 1.00 0.00 49 CYS A CA 18
ATOM 13571 C C . CYS A 1 49 ? -0.043 6.646 3.644 1.00 0.00 49 CYS A C 18
ATOM 13572 O O . CYS A 1 49 ? 0.571 5.924 4.405 1.00 0.00 49 CYS A O 18
ATOM 13579 N N . GLU A 1 50 ? -0.979 7.443 4.067 1.00 0.00 50 GLU A N 18
ATOM 13580 C CA . GLU A 1 50 ? -1.323 7.488 5.512 1.00 0.00 50 GLU A CA 18
ATOM 13581 C C . GLU A 1 50 ? -2.597 6.679 5.760 1.00 0.00 50 GLU A C 18
ATOM 13582 O O . GLU A 1 50 ? -3.412 6.502 4.876 1.00 0.00 50 GLU A O 18
ATOM 13594 N N . PRO A 1 51 ? -2.767 6.196 6.960 1.00 0.00 51 PRO A N 18
ATOM 13595 C CA . PRO A 1 51 ? -3.965 5.398 7.339 1.00 0.00 51 PRO A CA 18
ATOM 13596 C C . PRO A 1 51 ? -5.216 6.273 7.438 1.00 0.00 51 PRO A C 18
ATOM 13597 O O . PRO A 1 51 ? -5.323 7.015 8.400 1.00 0.00 51 PRO A O 18
ATOM 13609 N N . ASN A 1 1 ? -21.765 16.663 -12.768 1.00 0.00 1 ASN A N 19
ATOM 13610 C CA . ASN A 1 1 ? -22.934 16.354 -11.900 1.00 0.00 1 ASN A CA 19
ATOM 13611 C C . ASN A 1 1 ? -22.947 14.858 -11.585 1.00 0.00 1 ASN A C 19
ATOM 13612 O O . ASN A 1 1 ? -23.941 14.314 -11.144 1.00 0.00 1 ASN A O 19
ATOM 13622 N N . ASP A 1 2 ? -21.849 14.186 -11.804 1.00 0.00 2 ASP A N 19
ATOM 13623 C CA . ASP A 1 2 ? -21.801 12.727 -11.513 1.00 0.00 2 ASP A CA 19
ATOM 13624 C C . ASP A 1 2 ? -21.720 12.509 -10.002 1.00 0.00 2 ASP A C 19
ATOM 13625 O O . ASP A 1 2 ? -21.098 13.265 -9.284 1.00 0.00 2 ASP A O 19
ATOM 13634 N N . ILE A 1 3 ? -22.352 11.480 -9.516 1.00 0.00 3 ILE A N 19
ATOM 13635 C CA . ILE A 1 3 ? -22.321 11.206 -8.053 1.00 0.00 3 ILE A CA 19
ATOM 13636 C C . ILE A 1 3 ? -20.986 10.548 -7.689 1.00 0.00 3 ILE A C 19
ATOM 13637 O O . ILE A 1 3 ? -20.716 10.261 -6.539 1.00 0.00 3 ILE A O 19
ATOM 13653 N N . ARG A 1 4 ? -20.146 10.309 -8.659 1.00 0.00 4 ARG A N 19
ATOM 13654 C CA . ARG A 1 4 ? -18.834 9.671 -8.357 1.00 0.00 4 ARG A CA 19
ATOM 13655 C C . ARG A 1 4 ? -17.883 10.732 -7.804 1.00 0.00 4 ARG A C 19
ATOM 13656 O O . ARG A 1 4 ? -16.740 10.458 -7.494 1.00 0.00 4 ARG A O 19
ATOM 13677 N N . THR A 1 5 ? -18.350 11.942 -7.671 1.00 0.00 5 THR A N 19
ATOM 13678 C CA . THR A 1 5 ? -17.481 13.020 -7.133 1.00 0.00 5 THR A CA 19
ATOM 13679 C C . THR A 1 5 ? -17.387 12.869 -5.616 1.00 0.00 5 THR A C 19
ATOM 13680 O O . THR A 1 5 ? -16.737 13.641 -4.941 1.00 0.00 5 THR A O 19
ATOM 13691 N N . ALA A 1 6 ? -18.036 11.871 -5.076 1.00 0.00 6 ALA A N 19
ATOM 13692 C CA . ALA A 1 6 ? -17.992 11.657 -3.602 1.00 0.00 6 ALA A CA 19
ATOM 13693 C C . ALA A 1 6 ? -16.997 10.543 -3.277 1.00 0.00 6 ALA A C 19
ATOM 13694 O O . ALA A 1 6 ? -17.133 9.848 -2.289 1.00 0.00 6 ALA A O 19
ATOM 13701 N N . ALA A 1 7 ? -16.002 10.360 -4.098 1.00 0.00 7 ALA A N 19
ATOM 13702 C CA . ALA A 1 7 ? -15.008 9.286 -3.828 1.00 0.00 7 ALA A CA 19
ATOM 13703 C C . ALA A 1 7 ? -14.411 9.480 -2.433 1.00 0.00 7 ALA A C 19
ATOM 13704 O O . ALA A 1 7 ? -14.154 10.588 -2.003 1.00 0.00 7 ALA A O 19
ATOM 13711 N N . ASP A 1 8 ? -14.182 8.407 -1.730 1.00 0.00 8 ASP A N 19
ATOM 13712 C CA . ASP A 1 8 ? -13.592 8.512 -0.367 1.00 0.00 8 ASP A CA 19
ATOM 13713 C C . ASP A 1 8 ? -12.163 7.974 -0.411 1.00 0.00 8 ASP A C 19
ATOM 13714 O O . ASP A 1 8 ? -11.559 7.691 0.605 1.00 0.00 8 ASP A O 19
ATOM 13723 N N . MET A 1 9 ? -11.623 7.812 -1.586 1.00 0.00 9 MET A N 19
ATOM 13724 C CA . MET A 1 9 ? -10.241 7.273 -1.706 1.00 0.00 9 MET A CA 19
ATOM 13725 C C . MET A 1 9 ? -9.235 8.255 -1.117 1.00 0.00 9 MET A C 19
ATOM 13726 O O . MET A 1 9 ? -8.047 8.142 -1.338 1.00 0.00 9 MET A O 19
ATOM 13740 N N . GLU A 1 10 ? -9.691 9.213 -0.368 1.00 0.00 10 GLU A N 19
ATOM 13741 C CA . GLU A 1 10 ? -8.737 10.183 0.230 1.00 0.00 10 GLU A CA 19
ATOM 13742 C C . GLU A 1 10 ? -7.993 9.519 1.385 1.00 0.00 10 GLU A C 19
ATOM 13743 O O . GLU A 1 10 ? -6.903 9.917 1.745 1.00 0.00 10 GLU A O 19
ATOM 13755 N N . HIS A 1 11 ? -8.574 8.513 1.977 1.00 0.00 11 HIS A N 19
ATOM 13756 C CA . HIS A 1 11 ? -7.900 7.833 3.111 1.00 0.00 11 HIS A CA 19
ATOM 13757 C C . HIS A 1 11 ? -7.290 6.524 2.619 1.00 0.00 11 HIS A C 19
ATOM 13758 O O . HIS A 1 11 ? -7.972 5.667 2.092 1.00 0.00 11 HIS A O 19
ATOM 13773 N N . CYS A 1 12 ? -6.011 6.364 2.786 1.00 0.00 12 CYS A N 19
ATOM 13774 C CA . CYS A 1 12 ? -5.350 5.114 2.329 1.00 0.00 12 CYS A CA 19
ATOM 13775 C C . CYS A 1 12 ? -5.386 4.089 3.457 1.00 0.00 12 CYS A C 19
ATOM 13776 O O . CYS A 1 12 ? -5.106 4.396 4.600 1.00 0.00 12 CYS A O 19
ATOM 13783 N N . ALA A 1 13 ? -5.738 2.876 3.151 1.00 0.00 13 ALA A N 19
ATOM 13784 C CA . ALA A 1 13 ? -5.801 1.836 4.213 1.00 0.00 13 ALA A CA 19
ATOM 13785 C C . ALA A 1 13 ? -5.178 0.536 3.707 1.00 0.00 13 ALA A C 19
ATOM 13786 O O . ALA A 1 13 ? -5.223 0.231 2.532 1.00 0.00 13 ALA A O 19
ATOM 13793 N N . ASP A 1 14 ? -4.607 -0.241 4.586 1.00 0.00 14 ASP A N 19
ATOM 13794 C CA . ASP A 1 14 ? -4.000 -1.528 4.152 1.00 0.00 14 ASP A CA 19
ATOM 13795 C C . ASP A 1 14 ? -5.109 -2.505 3.769 1.00 0.00 14 ASP A C 19
ATOM 13796 O O . ASP A 1 14 ? -6.136 -2.578 4.417 1.00 0.00 14 ASP A O 19
ATOM 13805 N N . GLU A 1 15 ? -4.915 -3.256 2.723 1.00 0.00 15 GLU A N 19
ATOM 13806 C CA . GLU A 1 15 ? -5.963 -4.228 2.303 1.00 0.00 15 GLU A CA 19
ATOM 13807 C C . GLU A 1 15 ? -6.192 -5.245 3.422 1.00 0.00 15 GLU A C 19
ATOM 13808 O O . GLU A 1 15 ? -5.265 -5.705 4.060 1.00 0.00 15 GLU A O 19
ATOM 13820 N N . LY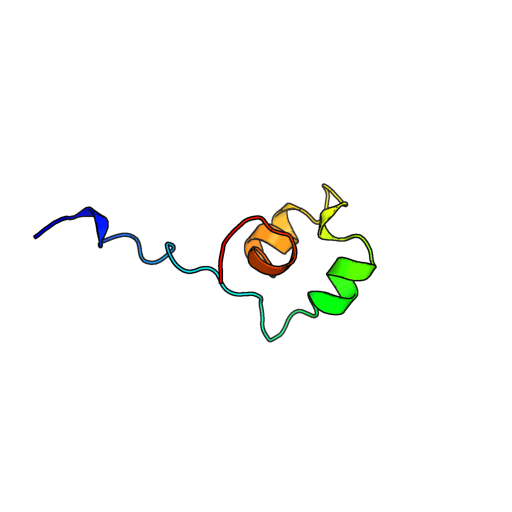S A 1 16 ? -7.424 -5.594 3.667 1.00 0.00 16 LYS A N 19
ATOM 13821 C CA . LYS A 1 16 ? -7.724 -6.577 4.746 1.00 0.00 16 LYS A CA 19
ATOM 13822 C C . LYS A 1 16 ? -7.580 -8.004 4.211 1.00 0.00 16 LYS A C 19
ATOM 13823 O O . LYS A 1 16 ? -7.326 -8.932 4.952 1.00 0.00 16 LYS A O 19
ATOM 13842 N N . ASN A 1 17 ? -7.746 -8.188 2.930 1.00 0.00 17 ASN A N 19
ATOM 13843 C CA . ASN A 1 17 ? -7.625 -9.553 2.344 1.00 0.00 17 ASN A CA 19
ATOM 13844 C C . ASN A 1 17 ? -6.183 -9.805 1.893 1.00 0.00 17 ASN A C 19
ATOM 13845 O O . ASN A 1 17 ? -5.861 -10.855 1.374 1.00 0.00 17 ASN A O 19
ATOM 13856 N N . PHE A 1 18 ? -5.310 -8.853 2.093 1.00 0.00 18 PHE A N 19
ATOM 13857 C CA . PHE A 1 18 ? -3.886 -9.044 1.681 1.00 0.00 18 PHE A CA 19
ATOM 13858 C C . PHE A 1 18 ? -2.993 -9.080 2.924 1.00 0.00 18 PHE A C 19
ATOM 13859 O O . PHE A 1 18 ? -3.077 -8.225 3.786 1.00 0.00 18 PHE A O 19
ATOM 13876 N N . ASP A 1 19 ? -2.129 -10.053 3.020 1.00 0.00 19 ASP A N 19
ATOM 13877 C CA . ASP A 1 19 ? -1.223 -10.133 4.200 1.00 0.00 19 ASP A CA 19
ATOM 13878 C C . ASP A 1 19 ? -0.061 -9.158 3.998 1.00 0.00 19 ASP A C 19
ATOM 13879 O O . ASP A 1 19 ? 0.989 -9.518 3.499 1.00 0.00 19 ASP A O 19
ATOM 13888 N N . CYS A 1 20 ? -0.250 -7.921 4.367 1.00 0.00 20 CYS A N 19
ATOM 13889 C CA . CYS A 1 20 ? 0.832 -6.911 4.186 1.00 0.00 20 CYS A CA 19
ATOM 13890 C C . CYS A 1 20 ? 1.973 -7.198 5.157 1.00 0.00 20 CYS A C 19
ATOM 13891 O O . CYS A 1 20 ? 3.131 -6.994 4.852 1.00 0.00 20 CYS A O 19
ATOM 13898 N N . ARG A 1 21 ? 1.654 -7.673 6.324 1.00 0.00 21 ARG A N 19
ATOM 13899 C CA . ARG A 1 21 ? 2.713 -7.980 7.320 1.00 0.00 21 ARG A CA 19
ATOM 13900 C C . ARG A 1 21 ? 3.677 -8.994 6.708 1.00 0.00 21 ARG A C 19
ATOM 13901 O O . ARG A 1 21 ? 4.881 -8.884 6.827 1.00 0.00 21 ARG A O 19
ATOM 13922 N N . ARG A 1 22 ? 3.146 -9.980 6.042 1.00 0.00 22 ARG A N 19
ATOM 13923 C CA . ARG A 1 22 ? 4.013 -11.007 5.404 1.00 0.00 22 ARG A CA 19
ATOM 13924 C C . ARG A 1 22 ? 4.787 -10.373 4.252 1.00 0.00 22 ARG A C 19
ATOM 13925 O O . ARG A 1 22 ? 5.981 -10.544 4.121 1.00 0.00 22 ARG A O 19
ATOM 13946 N N . SER A 1 23 ? 4.112 -9.637 3.420 1.00 0.00 23 SER A N 19
ATOM 13947 C CA . SER A 1 23 ? 4.806 -8.984 2.281 1.00 0.00 23 SER A CA 19
ATOM 13948 C C . SER A 1 23 ? 5.757 -7.913 2.825 1.00 0.00 23 SER A C 19
ATOM 13949 O O . SER A 1 23 ? 6.822 -7.682 2.289 1.00 0.00 23 SER A O 19
ATOM 13957 N N . LEU A 1 24 ? 5.377 -7.258 3.890 1.00 0.00 24 LEU A N 19
ATOM 13958 C CA . LEU A 1 24 ? 6.251 -6.197 4.475 1.00 0.00 24 LEU A CA 19
ATOM 13959 C C . LEU A 1 24 ? 7.536 -6.813 5.034 1.00 0.00 24 LEU A C 19
ATOM 13960 O O . LEU A 1 24 ? 8.625 -6.340 4.774 1.00 0.00 24 LEU A O 19
ATOM 13976 N N . ARG A 1 25 ? 7.418 -7.855 5.810 1.00 0.00 25 ARG A N 19
ATOM 13977 C CA . ARG A 1 25 ? 8.633 -8.490 6.394 1.00 0.00 25 ARG A CA 19
ATOM 13978 C C . ARG A 1 25 ? 9.426 -9.175 5.284 1.00 0.00 25 ARG A C 19
ATOM 13979 O O . ARG A 1 25 ? 10.617 -9.393 5.396 1.00 0.00 25 ARG A O 19
ATOM 14000 N N . ASN A 1 26 ? 8.770 -9.512 4.208 1.00 0.00 26 ASN A N 19
ATOM 14001 C CA . ASN A 1 26 ? 9.472 -10.181 3.079 1.00 0.00 26 ASN A CA 19
ATOM 14002 C C . ASN A 1 26 ? 10.216 -9.135 2.254 1.00 0.00 26 ASN A C 19
ATOM 14003 O O . ASN A 1 26 ? 10.883 -9.449 1.288 1.00 0.00 26 ASN A O 19
ATOM 14014 N N . GLY A 1 27 ? 10.106 -7.891 2.624 1.00 0.00 27 GLY A N 19
ATOM 14015 C CA . GLY A 1 27 ? 10.800 -6.822 1.859 1.00 0.00 27 GLY A CA 19
ATOM 14016 C C . GLY A 1 27 ? 9.959 -6.466 0.634 1.00 0.00 27 GLY A C 19
ATOM 14017 O O . GLY A 1 27 ? 10.459 -5.963 -0.351 1.00 0.00 27 GLY A O 19
ATOM 14021 N N . ASP A 1 28 ? 8.681 -6.731 0.689 1.00 0.00 28 ASP A N 19
ATOM 14022 C CA . ASP A 1 28 ? 7.802 -6.414 -0.470 1.00 0.00 28 ASP A CA 19
ATOM 14023 C C . ASP A 1 28 ? 7.834 -4.909 -0.741 1.00 0.00 28 ASP A C 19
ATOM 14024 O O . ASP A 1 28 ? 7.842 -4.476 -1.875 1.00 0.00 28 ASP A O 19
ATOM 14033 N N . CYS A 1 29 ? 7.861 -4.108 0.289 1.00 0.00 29 CYS A N 19
ATOM 14034 C CA . CYS A 1 29 ? 7.906 -2.636 0.080 1.00 0.00 29 CYS A CA 19
ATOM 14035 C C . CYS A 1 29 ? 9.254 -2.273 -0.545 1.00 0.00 29 CYS A C 19
ATOM 14036 O O . CYS A 1 29 ? 9.429 -1.211 -1.106 1.00 0.00 29 CYS A O 19
ATOM 14043 N N . ASP A 1 30 ? 10.211 -3.152 -0.433 1.00 0.00 30 ASP A N 19
ATOM 14044 C CA . ASP A 1 30 ? 11.560 -2.874 -1.001 1.00 0.00 30 ASP A CA 19
ATOM 14045 C C . ASP A 1 30 ? 11.690 -3.518 -2.380 1.00 0.00 30 ASP A C 19
ATOM 14046 O O . ASP A 1 30 ? 12.728 -3.447 -3.008 1.00 0.00 30 ASP A O 19
ATOM 14055 N N . ASN A 1 31 ? 10.659 -4.153 -2.856 1.00 0.00 31 ASN A N 19
ATOM 14056 C CA . ASN A 1 31 ? 10.750 -4.803 -4.188 1.00 0.00 31 ASN A CA 19
ATOM 14057 C C . ASN A 1 31 ? 10.051 -3.937 -5.237 1.00 0.00 31 ASN A C 19
ATOM 14058 O O . ASN A 1 31 ? 8.855 -3.734 -5.199 1.00 0.00 31 ASN A O 19
ATOM 14069 N N . ASP A 1 32 ? 10.800 -3.425 -6.177 1.00 0.00 32 ASP A N 19
ATOM 14070 C CA . ASP A 1 32 ? 10.193 -2.573 -7.238 1.00 0.00 32 ASP A CA 19
ATOM 14071 C C . ASP A 1 32 ? 9.087 -3.357 -7.935 1.00 0.00 32 ASP A C 19
ATOM 14072 O O . ASP A 1 32 ? 8.088 -2.807 -8.359 1.00 0.00 32 ASP A O 19
ATOM 14081 N N . ASP A 1 33 ? 9.265 -4.638 -8.060 1.00 0.00 33 ASP A N 19
ATOM 14082 C CA . ASP A 1 33 ? 8.242 -5.478 -8.730 1.00 0.00 33 ASP A CA 19
ATOM 14083 C C . ASP A 1 33 ? 6.972 -5.522 -7.881 1.00 0.00 33 ASP A C 19
ATOM 14084 O O . ASP A 1 33 ? 5.896 -5.783 -8.378 1.00 0.00 33 ASP A O 19
ATOM 14093 N N . LYS A 1 34 ? 7.088 -5.295 -6.600 1.00 0.00 34 LYS A N 19
ATOM 14094 C CA . LYS A 1 34 ? 5.878 -5.350 -5.734 1.00 0.00 34 LYS A CA 19
ATOM 14095 C C . LYS A 1 34 ? 5.552 -3.956 -5.208 1.00 0.00 34 LYS A C 19
ATOM 14096 O O . LYS A 1 34 ? 4.594 -3.765 -4.486 1.00 0.00 34 LYS A O 19
ATOM 14115 N N . LEU A 1 35 ? 6.333 -2.977 -5.561 1.00 0.00 35 LEU A N 19
ATOM 14116 C CA . LEU A 1 35 ? 6.047 -1.601 -5.073 1.00 0.00 35 LEU A CA 19
ATOM 14117 C C . LEU A 1 35 ? 4.620 -1.211 -5.469 1.00 0.00 35 LEU A C 19
ATOM 14118 O O . LEU A 1 35 ? 3.874 -0.671 -4.677 1.00 0.00 35 LEU A O 19
ATOM 14134 N N . LEU A 1 36 ? 4.234 -1.492 -6.685 1.00 0.00 36 LEU A N 19
ATOM 14135 C CA . LEU A 1 36 ? 2.850 -1.151 -7.128 1.00 0.00 36 LEU A CA 19
ATOM 14136 C C . LEU A 1 36 ? 1.851 -1.987 -6.336 1.00 0.00 36 LEU A C 19
ATOM 14137 O O . LEU A 1 36 ? 0.796 -1.521 -5.953 1.00 0.00 36 LEU A O 19
ATOM 14153 N N . GLU A 1 37 ? 2.179 -3.223 -6.087 1.00 0.00 37 GLU A N 19
ATOM 14154 C CA . GLU A 1 37 ? 1.254 -4.098 -5.324 1.00 0.00 37 GLU A CA 19
ATOM 14155 C C . GLU A 1 37 ? 1.038 -3.509 -3.937 1.00 0.00 37 GLU A C 19
ATOM 14156 O O . GLU A 1 37 ? -0.054 -3.516 -3.408 1.00 0.00 37 GLU A O 19
ATOM 14168 N N . MET A 1 38 ? 2.075 -2.993 -3.348 1.00 0.00 38 MET A N 19
ATOM 14169 C CA . MET A 1 38 ? 1.946 -2.393 -1.995 1.00 0.00 38 MET A CA 19
ATOM 14170 C C . MET A 1 38 ? 1.173 -1.079 -2.085 1.00 0.00 38 MET A C 19
ATOM 14171 O O . MET A 1 38 ? 0.256 -0.833 -1.328 1.00 0.00 38 MET A O 19
ATOM 14185 N N . GLY A 1 39 ? 1.522 -0.236 -3.016 1.00 0.00 39 GLY A N 19
ATOM 14186 C CA . GLY A 1 39 ? 0.789 1.050 -3.155 1.00 0.00 39 GLY A CA 19
ATOM 14187 C C . GLY A 1 39 ? -0.695 0.741 -3.320 1.00 0.00 39 GLY A C 19
ATOM 14188 O O . GLY A 1 39 ? -1.554 1.524 -2.968 1.00 0.00 39 GLY A O 19
ATOM 14192 N N . TYR A 1 40 ? -0.992 -0.402 -3.872 1.00 0.00 40 TYR A N 19
ATOM 14193 C CA . TYR A 1 40 ? -2.410 -0.796 -4.093 1.00 0.00 40 TYR A CA 19
ATOM 14194 C C . TYR A 1 40 ? -2.923 -1.662 -2.934 1.00 0.00 40 TYR A C 19
ATOM 14195 O O . TYR A 1 40 ? -3.928 -1.358 -2.322 1.00 0.00 40 TYR A O 19
ATOM 14213 N N . TYR A 1 41 ? -2.259 -2.751 -2.649 1.00 0.00 41 TYR A N 19
ATOM 14214 C CA . TYR A 1 41 ? -2.726 -3.650 -1.554 1.00 0.00 41 TYR A CA 19
ATOM 14215 C C . TYR A 1 41 ? -2.386 -3.059 -0.184 1.00 0.00 41 TYR A C 19
ATOM 14216 O O . TYR A 1 41 ? -3.190 -3.086 0.723 1.00 0.00 41 TYR A O 19
ATOM 14234 N N . CYS A 1 42 ? -1.202 -2.544 -0.008 1.00 0.00 42 CYS A N 19
ATOM 14235 C CA . CYS A 1 42 ? -0.855 -1.987 1.328 1.00 0.00 42 CYS A CA 19
ATOM 14236 C C . CYS A 1 42 ? -0.044 -0.701 1.190 1.00 0.00 42 CYS A C 19
ATOM 14237 O O . CYS A 1 42 ? 1.140 -0.676 1.467 1.00 0.00 42 CYS A O 19
ATOM 14244 N N . PRO A 1 43 ? -0.681 0.364 0.791 1.00 0.00 43 PRO A N 19
ATOM 14245 C CA . PRO A 1 43 ? -0.010 1.685 0.640 1.00 0.00 43 PRO A CA 19
ATOM 14246 C C . PRO A 1 43 ? 0.432 2.245 1.994 1.00 0.00 43 PRO A C 19
ATOM 14247 O O . PRO A 1 43 ? 1.439 2.919 2.107 1.00 0.00 43 PRO A O 19
ATOM 14258 N N . VAL A 1 44 ? -0.324 1.972 3.022 1.00 0.00 44 VAL A N 19
ATOM 14259 C CA . VAL A 1 44 ? 0.038 2.479 4.373 1.00 0.00 44 VAL A CA 19
ATOM 14260 C C . VAL A 1 44 ? 1.116 1.579 4.985 1.00 0.00 44 VAL A C 19
ATOM 14261 O O . VAL A 1 44 ? 2.065 2.046 5.581 1.00 0.00 44 VAL A O 19
ATOM 14274 N N . THR A 1 45 ? 0.968 0.287 4.851 1.00 0.00 45 THR A N 19
ATOM 14275 C CA . THR A 1 45 ? 1.970 -0.656 5.433 1.00 0.00 45 THR A CA 19
ATOM 14276 C C . THR A 1 45 ? 3.365 -0.373 4.872 1.00 0.00 45 THR A C 19
ATOM 14277 O O . THR A 1 45 ? 4.352 -0.467 5.575 1.00 0.00 45 THR A O 19
ATOM 14288 N N . CYS A 1 46 ? 3.465 -0.056 3.611 1.00 0.00 46 CYS A N 19
ATOM 14289 C CA . CYS A 1 46 ? 4.810 0.200 3.021 1.00 0.00 46 CYS A CA 19
ATOM 14290 C C . CYS A 1 46 ? 5.217 1.667 3.217 1.00 0.00 46 CYS A C 19
ATOM 14291 O O . CYS A 1 46 ? 6.349 2.038 2.982 1.00 0.00 46 CYS A O 19
ATOM 14298 N N . GLY A 1 47 ? 4.321 2.495 3.678 1.00 0.00 47 GLY A N 19
ATOM 14299 C CA . GLY A 1 47 ? 4.687 3.921 3.925 1.00 0.00 47 GLY A CA 19
ATOM 14300 C C . GLY A 1 47 ? 4.559 4.783 2.661 1.00 0.00 47 GLY A C 19
ATOM 14301 O O . GLY A 1 47 ? 5.309 5.720 2.476 1.00 0.00 47 GLY A O 19
ATOM 14305 N N . PHE A 1 48 ? 3.608 4.518 1.811 1.00 0.00 48 PHE A N 19
ATOM 14306 C CA . PHE A 1 48 ? 3.451 5.382 0.605 1.00 0.00 48 PHE A CA 19
ATOM 14307 C C . PHE A 1 48 ? 2.272 6.311 0.856 1.00 0.00 48 PHE A C 19
ATOM 14308 O O . PHE A 1 48 ? 2.076 7.297 0.174 1.00 0.00 48 PHE A O 19
ATOM 14325 N N . CYS A 1 49 ? 1.491 5.991 1.846 1.00 0.00 49 CYS A N 19
ATOM 14326 C CA . CYS A 1 49 ? 0.318 6.834 2.184 1.00 0.00 49 CYS A CA 19
ATOM 14327 C C . CYS A 1 49 ? 0.045 6.734 3.686 1.00 0.00 49 CYS A C 19
ATOM 14328 O O . CYS A 1 49 ? 0.699 5.994 4.396 1.00 0.00 49 CYS A O 19
ATOM 14335 N N . GLU A 1 50 ? -0.907 7.476 4.176 1.00 0.00 50 GLU A N 19
ATOM 14336 C CA . GLU A 1 50 ? -1.217 7.429 5.634 1.00 0.00 50 GLU A CA 19
ATOM 14337 C C . GLU A 1 50 ? -2.514 6.642 5.861 1.00 0.00 50 GLU A C 19
ATOM 14338 O O . GLU A 1 50 ? -3.310 6.472 4.961 1.00 0.00 50 GLU A O 19
ATOM 14350 N N . PRO A 1 51 ? -2.722 6.165 7.064 1.00 0.00 51 PRO A N 19
ATOM 14351 C CA . PRO A 1 51 ? -3.942 5.382 7.422 1.00 0.00 51 PRO A CA 19
ATOM 14352 C C . PRO A 1 51 ? -5.187 6.269 7.522 1.00 0.00 51 PRO A C 19
ATOM 14353 O O . PRO A 1 51 ? -6.243 5.826 7.102 1.00 0.00 51 PRO A O 19
ATOM 14365 N N . ASN A 1 1 ? -9.008 24.479 -10.311 1.00 0.00 1 ASN A N 20
ATOM 14366 C CA . ASN A 1 1 ? -9.550 24.028 -8.998 1.00 0.00 1 ASN A CA 20
ATOM 14367 C C . ASN A 1 1 ? -10.963 23.474 -9.186 1.00 0.00 1 ASN A C 20
ATOM 14368 O O . ASN A 1 1 ? -11.940 24.109 -8.845 1.00 0.00 1 ASN A O 20
ATOM 14378 N N . ASP A 1 2 ? -11.079 22.290 -9.722 1.00 0.00 2 ASP A N 20
ATOM 14379 C CA . ASP A 1 2 ? -12.427 21.694 -9.929 1.00 0.00 2 ASP A CA 20
ATOM 14380 C C . ASP A 1 2 ? -13.086 21.443 -8.571 1.00 0.00 2 ASP A C 20
ATOM 14381 O O . ASP A 1 2 ? -12.427 21.157 -7.591 1.00 0.00 2 ASP A O 20
ATOM 14390 N N . ILE A 1 3 ? -14.385 21.549 -8.503 1.00 0.00 3 ILE A N 20
ATOM 14391 C CA . ILE A 1 3 ? -15.088 21.320 -7.209 1.00 0.00 3 ILE A CA 20
ATOM 14392 C C . ILE A 1 3 ? -15.098 19.824 -6.892 1.00 0.00 3 ILE A C 20
ATOM 14393 O O . ILE A 1 3 ? -15.570 19.402 -5.853 1.00 0.00 3 ILE A O 20
ATOM 14409 N N . ARG A 1 4 ? -14.579 19.017 -7.775 1.00 0.00 4 ARG A N 20
ATOM 14410 C CA . ARG A 1 4 ? -14.558 17.550 -7.522 1.00 0.00 4 ARG A CA 20
ATOM 14411 C C . ARG A 1 4 ? -13.424 17.222 -6.553 1.00 0.00 4 ARG A C 20
ATOM 14412 O O . ARG A 1 4 ? -13.118 16.075 -6.299 1.00 0.00 4 ARG A O 20
ATOM 14433 N N . THR A 1 5 ? -12.793 18.226 -6.013 1.00 0.00 5 THR A N 20
ATOM 14434 C CA . THR A 1 5 ? -11.672 17.980 -5.066 1.00 0.00 5 THR A CA 20
ATOM 14435 C C . THR A 1 5 ? -12.232 17.517 -3.721 1.00 0.00 5 THR A C 20
ATOM 14436 O O . THR A 1 5 ? -11.507 17.293 -2.773 1.00 0.00 5 THR A O 20
ATOM 14447 N N . ALA A 1 6 ? -13.522 17.367 -3.637 1.00 0.00 6 ALA A N 20
ATOM 14448 C CA . ALA A 1 6 ? -14.146 16.917 -2.365 1.00 0.00 6 ALA A CA 20
ATOM 14449 C C . ALA A 1 6 ? -13.889 15.421 -2.168 1.00 0.00 6 ALA A C 20
ATOM 14450 O O . ALA A 1 6 ? -14.340 14.823 -1.209 1.00 0.00 6 ALA A O 20
ATOM 14457 N N . ALA A 1 7 ? -13.177 14.807 -3.071 1.00 0.00 7 ALA A N 20
ATOM 14458 C CA . ALA A 1 7 ? -12.898 13.349 -2.937 1.00 0.00 7 ALA A CA 20
ATOM 14459 C C . ALA A 1 7 ? -12.141 13.086 -1.632 1.00 0.00 7 ALA A C 20
ATOM 14460 O O . ALA A 1 7 ? -11.296 13.859 -1.224 1.00 0.00 7 ALA A O 20
ATOM 14467 N N . ASP A 1 8 ? -12.439 11.997 -0.974 1.00 0.00 8 ASP A N 20
ATOM 14468 C CA . ASP A 1 8 ? -11.737 11.674 0.301 1.00 0.00 8 ASP A CA 20
ATOM 14469 C C . ASP A 1 8 ? -10.762 10.522 0.056 1.00 0.00 8 ASP A C 20
ATOM 14470 O O . ASP A 1 8 ? -10.282 9.888 0.975 1.00 0.00 8 ASP A O 20
ATOM 14479 N N . MET A 1 9 ? -10.473 10.246 -1.182 1.00 0.00 9 MET A N 20
ATOM 14480 C CA . MET A 1 9 ? -9.538 9.135 -1.502 1.00 0.00 9 MET A CA 20
ATOM 14481 C C . MET A 1 9 ? -8.145 9.464 -0.977 1.00 0.00 9 MET A C 20
ATOM 14482 O O . MET A 1 9 ? -7.167 8.834 -1.332 1.00 0.00 9 MET A O 20
ATOM 14496 N N . GLU A 1 10 ? -8.050 10.444 -0.132 1.00 0.00 10 GLU A N 20
ATOM 14497 C CA . GLU A 1 10 ? -6.731 10.822 0.431 1.00 0.00 10 GLU A CA 20
ATOM 14498 C C . GLU A 1 10 ? -6.346 9.832 1.529 1.00 0.00 10 GLU A C 20
ATOM 14499 O O . GLU A 1 10 ? -5.201 9.737 1.921 1.00 0.00 10 GLU A O 20
ATOM 14511 N N . HIS A 1 11 ? -7.295 9.094 2.033 1.00 0.00 11 HIS A N 20
ATOM 14512 C CA . HIS A 1 11 ? -6.979 8.119 3.106 1.00 0.00 11 HIS A CA 20
ATOM 14513 C C . HIS A 1 11 ? -6.861 6.729 2.495 1.00 0.00 11 HIS A C 20
ATOM 14514 O O . HIS A 1 11 ? -7.764 6.243 1.843 1.00 0.00 11 HIS A O 20
ATOM 14529 N N . CYS A 1 12 ? -5.753 6.084 2.707 1.00 0.00 12 CYS A N 20
ATOM 14530 C CA . CYS A 1 12 ? -5.565 4.721 2.148 1.00 0.00 12 CYS A CA 20
ATOM 14531 C C . CYS A 1 12 ? -5.573 3.718 3.298 1.00 0.00 12 CYS A C 20
ATOM 14532 O O . CYS A 1 12 ? -5.277 4.058 4.427 1.00 0.00 12 CYS A O 20
ATOM 14539 N N . ALA A 1 13 ? -5.912 2.492 3.032 1.00 0.00 13 ALA A N 20
ATOM 14540 C CA . ALA A 1 13 ? -5.940 1.482 4.126 1.00 0.00 13 ALA A CA 20
ATOM 14541 C C . ALA A 1 13 ? -5.305 0.175 3.644 1.00 0.00 13 ALA A C 20
ATOM 14542 O O . ALA A 1 13 ? -5.333 -0.146 2.472 1.00 0.00 13 ALA A O 20
ATOM 14549 N N . ASP A 1 14 ? -4.733 -0.585 4.541 1.00 0.00 14 ASP A N 20
ATOM 14550 C CA . ASP A 1 14 ? -4.101 -1.874 4.135 1.00 0.00 14 ASP A CA 20
ATOM 14551 C C . ASP A 1 14 ? -5.193 -2.859 3.716 1.00 0.00 14 ASP A C 20
ATOM 14552 O O . ASP A 1 14 ? -6.233 -2.948 4.338 1.00 0.00 14 ASP A O 20
ATOM 14561 N N . GLU A 1 15 ? -4.969 -3.596 2.666 1.00 0.00 15 GLU A N 20
ATOM 14562 C CA . GLU A 1 15 ? -5.998 -4.570 2.211 1.00 0.00 15 GLU A CA 20
ATOM 14563 C C . GLU A 1 15 ? -6.230 -5.617 3.306 1.00 0.00 15 GLU A C 20
ATOM 14564 O O . GLU A 1 15 ? -5.303 -6.086 3.935 1.00 0.00 15 GLU A O 20
ATOM 14576 N N . LYS A 1 16 ? -7.459 -5.982 3.541 1.00 0.00 16 LYS A N 20
ATOM 14577 C CA . LYS A 1 16 ? -7.746 -6.995 4.597 1.00 0.00 16 LYS A CA 20
ATOM 14578 C C . LYS A 1 16 ? -7.534 -8.400 4.032 1.00 0.00 16 LYS A C 20
ATOM 14579 O O . LYS A 1 16 ? -7.196 -9.325 4.745 1.00 0.00 16 LYS A O 20
ATOM 14598 N N . ASN A 1 17 ? -7.736 -8.567 2.755 1.00 0.00 17 ASN A N 20
ATOM 14599 C CA . ASN A 1 17 ? -7.554 -9.908 2.135 1.00 0.00 17 ASN A CA 20
ATOM 14600 C C . ASN A 1 17 ? -6.089 -10.097 1.742 1.00 0.00 17 ASN A C 20
ATOM 14601 O O . ASN A 1 17 ? -5.701 -11.133 1.241 1.00 0.00 17 ASN A O 20
ATOM 14612 N N . PHE A 1 18 ? -5.273 -9.104 1.961 1.00 0.00 18 PHE A N 20
ATOM 14613 C CA . PHE A 1 18 ? -3.836 -9.229 1.592 1.00 0.00 18 PHE A CA 20
ATOM 14614 C C . PHE A 1 18 ? -2.971 -9.223 2.854 1.00 0.00 18 PHE A C 20
ATOM 14615 O O . PHE A 1 18 ? -3.098 -8.362 3.702 1.00 0.00 18 PHE A O 20
ATOM 14632 N N . ASP A 1 19 ? -2.084 -10.175 2.981 1.00 0.00 19 ASP A N 20
ATOM 14633 C CA . ASP A 1 19 ? -1.206 -10.217 4.185 1.00 0.00 19 ASP A CA 20
ATOM 14634 C C . ASP A 1 19 ? -0.056 -9.226 4.000 1.00 0.00 19 ASP A C 20
ATOM 14635 O O . ASP A 1 19 ? 1.022 -9.579 3.562 1.00 0.00 19 ASP A O 20
ATOM 14644 N N . CYS A 1 20 ? -0.286 -7.985 4.332 1.00 0.00 20 CYS A N 20
ATOM 14645 C CA . CYS A 1 20 ? 0.774 -6.951 4.183 1.00 0.00 20 CYS A CA 20
ATOM 14646 C C . CYS A 1 20 ? 1.897 -7.235 5.175 1.00 0.00 20 CYS A C 20
ATOM 14647 O O . CYS A 1 20 ? 3.059 -7.025 4.898 1.00 0.00 20 CYS A O 20
ATOM 14654 N N . ARG A 1 21 ? 1.551 -7.712 6.334 1.00 0.00 21 ARG A N 20
ATOM 14655 C CA . ARG A 1 21 ? 2.587 -8.015 7.351 1.00 0.00 21 ARG A CA 20
ATOM 14656 C C . ARG A 1 21 ? 3.581 -9.001 6.750 1.00 0.00 21 ARG A C 20
ATOM 14657 O O . ARG A 1 21 ? 4.779 -8.876 6.907 1.00 0.00 21 ARG A O 20
ATOM 14678 N N . ARG A 1 22 ? 3.086 -9.976 6.045 1.00 0.00 22 ARG A N 20
ATOM 14679 C CA . ARG A 1 22 ? 3.986 -10.973 5.415 1.00 0.00 22 ARG A CA 20
ATOM 14680 C C . ARG A 1 22 ? 4.771 -10.313 4.282 1.00 0.00 22 ARG A C 20
ATOM 14681 O O . ARG A 1 22 ? 5.972 -10.461 4.169 1.00 0.00 22 ARG A O 20
ATOM 14702 N N . SER A 1 23 ? 4.101 -9.583 3.441 1.00 0.00 23 SER A N 20
ATOM 14703 C CA . SER A 1 23 ? 4.803 -8.912 2.318 1.00 0.00 23 SER A CA 20
ATOM 14704 C C . SER A 1 23 ? 5.746 -7.843 2.873 1.00 0.00 23 SER A C 20
ATOM 14705 O O . SER A 1 23 ? 6.806 -7.594 2.334 1.00 0.00 23 SER A O 20
ATOM 14713 N N . LEU A 1 24 ? 5.364 -7.199 3.943 1.00 0.00 24 LEU A N 20
ATOM 14714 C CA . LEU A 1 24 ? 6.239 -6.142 4.521 1.00 0.00 24 LEU A CA 20
ATOM 14715 C C . LEU A 1 24 ? 7.515 -6.758 5.094 1.00 0.00 24 LEU A C 20
ATOM 14716 O O . LEU A 1 24 ? 8.607 -6.289 4.842 1.00 0.00 24 LEU A O 20
ATOM 14732 N N . ARG A 1 25 ? 7.389 -7.796 5.869 1.00 0.00 25 ARG A N 20
ATOM 14733 C CA . ARG A 1 25 ? 8.601 -8.427 6.458 1.00 0.00 25 ARG A CA 20
ATOM 14734 C C . ARG A 1 25 ? 9.408 -9.088 5.344 1.00 0.00 25 ARG A C 20
ATOM 14735 O O . ARG A 1 25 ? 10.598 -9.300 5.465 1.00 0.00 25 ARG A O 20
ATOM 14756 N N . ASN A 1 26 ? 8.767 -9.408 4.253 1.00 0.00 26 ASN A N 20
ATOM 14757 C CA . ASN A 1 26 ? 9.492 -10.050 3.121 1.00 0.00 26 ASN A CA 20
ATOM 14758 C C . ASN A 1 26 ? 10.220 -8.976 2.314 1.00 0.00 26 ASN A C 20
ATOM 14759 O O . ASN A 1 26 ? 10.886 -9.263 1.340 1.00 0.00 26 ASN A O 20
ATOM 14770 N N . GLY A 1 27 ? 10.091 -7.742 2.707 1.00 0.00 27 GLY A N 20
ATOM 14771 C CA . GLY A 1 27 ? 10.767 -6.647 1.956 1.00 0.00 27 GLY A CA 20
ATOM 14772 C C . GLY A 1 27 ? 9.951 -6.323 0.706 1.00 0.00 27 GLY A C 20
ATOM 14773 O O . GLY A 1 27 ? 10.461 -5.800 -0.263 1.00 0.00 27 GLY A O 20
ATOM 14777 N N . ASP A 1 28 ? 8.682 -6.634 0.722 1.00 0.00 28 ASP A N 20
ATOM 14778 C CA . ASP A 1 28 ? 7.833 -6.348 -0.463 1.00 0.00 28 ASP A CA 20
ATOM 14779 C C . ASP A 1 28 ? 7.839 -4.846 -0.747 1.00 0.00 28 ASP A C 20
ATOM 14780 O O . ASP A 1 28 ? 7.904 -4.421 -1.883 1.00 0.00 28 ASP A O 20
ATOM 14789 N N . CYS A 1 29 ? 7.787 -4.039 0.277 1.00 0.00 29 CYS A N 20
ATOM 14790 C CA . CYS A 1 29 ? 7.807 -2.566 0.058 1.00 0.00 29 CYS A CA 20
ATOM 14791 C C . CYS A 1 29 ? 9.152 -2.188 -0.558 1.00 0.00 29 CYS A C 20
ATOM 14792 O O . CYS A 1 29 ? 9.306 -1.138 -1.147 1.00 0.00 29 CYS A O 20
ATOM 14799 N N . ASP A 1 30 ? 10.135 -3.038 -0.413 1.00 0.00 30 ASP A N 20
ATOM 14800 C CA . ASP A 1 30 ? 11.477 -2.733 -0.977 1.00 0.00 30 ASP A CA 20
ATOM 14801 C C . ASP A 1 30 ? 11.632 -3.392 -2.347 1.00 0.00 30 ASP A C 20
ATOM 14802 O O . ASP A 1 30 ? 12.631 -3.219 -3.016 1.00 0.00 30 ASP A O 20
ATOM 14811 N N . ASN A 1 31 ? 10.658 -4.146 -2.777 1.00 0.00 31 ASN A N 20
ATOM 14812 C CA . ASN A 1 31 ? 10.770 -4.803 -4.104 1.00 0.00 31 ASN A CA 20
ATOM 14813 C C . ASN A 1 31 ? 10.091 -3.933 -5.158 1.00 0.00 31 ASN A C 20
ATOM 14814 O O . ASN A 1 31 ? 8.897 -3.711 -5.123 1.00 0.00 31 ASN A O 20
ATOM 14825 N N . ASP A 1 32 ? 10.844 -3.439 -6.098 1.00 0.00 32 ASP A N 20
ATOM 14826 C CA . ASP A 1 32 ? 10.245 -2.586 -7.161 1.00 0.00 32 ASP A CA 20
ATOM 14827 C C . ASP A 1 32 ? 9.146 -3.372 -7.873 1.00 0.00 32 ASP A C 20
ATOM 14828 O O . ASP A 1 32 ? 8.156 -2.820 -8.310 1.00 0.00 32 ASP A O 20
ATOM 14837 N N . ASP A 1 33 ? 9.320 -4.658 -7.999 1.00 0.00 33 ASP A N 20
ATOM 14838 C CA . ASP A 1 33 ? 8.291 -5.484 -8.689 1.00 0.00 33 ASP A CA 20
ATOM 14839 C C . ASP A 1 33 ? 7.005 -5.509 -7.866 1.00 0.00 33 ASP A C 20
ATOM 14840 O O . ASP A 1 33 ? 5.926 -5.689 -8.395 1.00 0.00 33 ASP A O 20
ATOM 14849 N N . LYS A 1 34 ? 7.107 -5.347 -6.575 1.00 0.00 34 LYS A N 20
ATOM 14850 C CA . LYS A 1 34 ? 5.882 -5.378 -5.730 1.00 0.00 34 LYS A CA 20
ATOM 14851 C C . LYS A 1 34 ? 5.563 -3.968 -5.245 1.00 0.00 34 LYS A C 20
ATOM 14852 O O . LYS A 1 34 ? 4.597 -3.746 -4.544 1.00 0.00 34 LYS A O 20
ATOM 14871 N N . LEU A 1 35 ? 6.369 -3.013 -5.606 1.00 0.00 35 LEU A N 20
ATOM 14872 C CA . LEU A 1 35 ? 6.107 -1.621 -5.155 1.00 0.00 35 LEU A CA 20
ATOM 14873 C C . LEU A 1 35 ? 4.680 -1.223 -5.532 1.00 0.00 35 LEU A C 20
ATOM 14874 O O . LEU A 1 35 ? 3.935 -0.709 -4.719 1.00 0.00 35 LEU A O 20
ATOM 14890 N N . LEU A 1 36 ? 4.286 -1.465 -6.752 1.00 0.00 36 LEU A N 20
ATOM 14891 C CA . LEU A 1 36 ? 2.898 -1.110 -7.166 1.00 0.00 36 LEU A CA 20
ATOM 14892 C C . LEU A 1 36 ? 1.907 -1.964 -6.381 1.00 0.00 36 LEU A C 20
ATOM 14893 O O . LEU A 1 36 ? 0.856 -1.507 -5.977 1.00 0.00 36 LEU A O 20
ATOM 14909 N N . GLU A 1 37 ? 2.235 -3.207 -6.163 1.00 0.00 37 GLU A N 20
ATOM 14910 C CA . GLU A 1 37 ? 1.312 -4.097 -5.409 1.00 0.00 37 GLU A CA 20
ATOM 14911 C C . GLU A 1 37 ? 1.059 -3.511 -4.023 1.00 0.00 37 GLU A C 20
ATOM 14912 O O . GLU A 1 37 ? -0.044 -3.537 -3.521 1.00 0.00 37 GLU A O 20
ATOM 14924 N N . MET A 1 38 ? 2.074 -2.986 -3.401 1.00 0.00 38 MET A N 20
ATOM 14925 C CA . MET A 1 38 ? 1.894 -2.405 -2.043 1.00 0.00 38 MET A CA 20
ATOM 14926 C C . MET A 1 38 ? 1.081 -1.122 -2.128 1.00 0.00 38 MET A C 20
ATOM 14927 O O . MET A 1 38 ? 0.143 -0.920 -1.383 1.00 0.00 38 MET A O 20
ATOM 14941 N N . GLY A 1 39 ? 1.418 -0.254 -3.037 1.00 0.00 39 GLY A N 20
ATOM 14942 C CA . GLY A 1 39 ? 0.645 1.007 -3.166 1.00 0.00 39 GLY A CA 20
ATOM 14943 C C . GLY A 1 39 ? -0.825 0.653 -3.368 1.00 0.00 39 GLY A C 20
ATOM 14944 O O . GLY A 1 39 ? -1.711 1.400 -3.010 1.00 0.00 39 GLY A O 20
ATOM 14948 N N . TYR A 1 40 ? -1.084 -0.492 -3.944 1.00 0.00 40 TYR A N 20
ATOM 14949 C CA . TYR A 1 40 ? -2.493 -0.910 -4.182 1.00 0.00 40 TYR A CA 20
ATOM 14950 C C . TYR A 1 40 ? -2.991 -1.799 -3.039 1.00 0.00 40 TYR A C 20
ATOM 14951 O O . TYR A 1 40 ? -4.011 -1.532 -2.433 1.00 0.00 40 TYR A O 20
ATOM 14969 N N . TYR A 1 41 ? -2.296 -2.868 -2.760 1.00 0.00 41 TYR A N 20
ATOM 14970 C CA . TYR A 1 41 ? -2.740 -3.792 -1.681 1.00 0.00 41 TYR A CA 20
ATOM 14971 C C . TYR A 1 41 ? -2.440 -3.216 -0.297 1.00 0.00 41 TYR A C 20
ATOM 14972 O O . TYR A 1 41 ? -3.257 -3.287 0.597 1.00 0.00 41 TYR A O 20
ATOM 14990 N N . CYS A 1 42 ? -1.278 -2.670 -0.092 1.00 0.00 42 CYS A N 20
ATOM 14991 C CA . CYS A 1 42 ? -0.965 -2.131 1.259 1.00 0.00 42 CYS A CA 20
ATOM 14992 C C . CYS A 1 42 ? -0.204 -0.812 1.161 1.00 0.00 42 CYS A C 20
ATOM 14993 O O . CYS A 1 42 ? 0.962 -0.739 1.496 1.00 0.00 42 CYS A O 20
ATOM 15000 N N . PRO A 1 43 ? -0.862 0.222 0.724 1.00 0.00 43 PRO A N 20
ATOM 15001 C CA . PRO A 1 43 ? -0.241 1.573 0.601 1.00 0.00 43 PRO A CA 20
ATOM 15002 C C . PRO A 1 43 ? 0.169 2.141 1.963 1.00 0.00 43 PRO A C 20
ATOM 15003 O O . PRO A 1 43 ? 1.140 2.861 2.086 1.00 0.00 43 PRO A O 20
ATOM 15014 N N . VAL A 1 44 ? -0.573 1.827 2.990 1.00 0.00 44 VAL A N 20
ATOM 15015 C CA . VAL A 1 44 ? -0.233 2.350 4.341 1.00 0.00 44 VAL A CA 20
ATOM 15016 C C . VAL A 1 44 ? 0.876 1.500 4.967 1.00 0.00 44 VAL A C 20
ATOM 15017 O O . VAL A 1 44 ? 1.797 2.013 5.569 1.00 0.00 44 VAL A O 20
ATOM 15030 N N . THR A 1 45 ? 0.791 0.204 4.836 1.00 0.00 45 THR A N 20
ATOM 15031 C CA . THR A 1 45 ? 1.836 -0.679 5.433 1.00 0.00 45 THR A CA 20
ATOM 15032 C C . THR A 1 45 ? 3.217 -0.353 4.857 1.00 0.00 45 THR A C 20
ATOM 15033 O O . THR A 1 45 ? 4.212 -0.405 5.552 1.00 0.00 45 THR A O 20
ATOM 15044 N N . CYS A 1 46 ? 3.299 -0.042 3.592 1.00 0.00 46 CYS A N 20
ATOM 15045 C CA . CYS A 1 46 ? 4.633 0.253 2.991 1.00 0.00 46 CYS A CA 20
ATOM 15046 C C . CYS A 1 46 ? 5.003 1.724 3.189 1.00 0.00 46 CYS A C 20
ATOM 15047 O O . CYS A 1 46 ? 6.128 2.121 2.961 1.00 0.00 46 CYS A O 20
ATOM 15054 N N . GLY A 1 47 ? 4.087 2.534 3.643 1.00 0.00 47 GLY A N 20
ATOM 15055 C CA . GLY A 1 47 ? 4.424 3.967 3.886 1.00 0.00 47 GLY A CA 20
ATOM 15056 C C . GLY A 1 47 ? 4.240 4.818 2.627 1.00 0.00 47 GLY A C 20
ATOM 15057 O O . GLY A 1 47 ? 4.964 5.771 2.417 1.00 0.00 47 GLY A O 20
ATOM 15061 N N . PHE A 1 48 ? 3.270 4.526 1.806 1.00 0.00 48 PHE A N 20
ATOM 15062 C CA . PHE A 1 48 ? 3.059 5.378 0.603 1.00 0.00 48 PHE A CA 20
ATOM 15063 C C . PHE A 1 48 ? 1.869 6.282 0.885 1.00 0.00 48 PHE A C 20
ATOM 15064 O O . PHE A 1 48 ? 1.646 7.274 0.223 1.00 0.00 48 PHE A O 20
ATOM 15081 N N . CYS A 1 49 ? 1.109 5.935 1.884 1.00 0.00 49 CYS A N 20
ATOM 15082 C CA . CYS A 1 49 ? -0.073 6.755 2.252 1.00 0.00 49 CYS A CA 20
ATOM 15083 C C . CYS A 1 49 ? 0.016 7.121 3.732 1.00 0.00 49 CYS A C 20
ATOM 15084 O O . CYS A 1 49 ? 0.786 6.549 4.478 1.00 0.00 49 CYS A O 20
ATOM 15091 N N . GLU A 1 50 ? -0.770 8.064 4.164 1.00 0.00 50 GLU A N 20
ATOM 15092 C CA . GLU A 1 50 ? -0.739 8.462 5.596 1.00 0.00 50 GLU A CA 20
ATOM 15093 C C . GLU A 1 50 ? -1.943 7.835 6.308 1.00 0.00 50 GLU A C 20
ATOM 15094 O O . GLU A 1 50 ? -3.071 8.041 5.914 1.00 0.00 50 GLU A O 20
ATOM 15106 N N . PRO A 1 51 ? -1.712 7.065 7.344 1.00 0.00 51 PRO A N 20
ATOM 15107 C CA . PRO A 1 51 ? -2.811 6.400 8.099 1.00 0.00 51 PRO A CA 20
ATOM 15108 C C . PRO A 1 51 ? -3.633 7.396 8.922 1.00 0.00 51 PRO A C 20
ATOM 15109 O O . PRO A 1 51 ? -3.068 8.010 9.813 1.00 0.00 51 PRO A O 20
ATOM 15121 N N . ASN A 1 1 ? -14.898 25.466 -0.372 1.00 0.00 1 ASN A N 21
ATOM 15122 C CA . ASN A 1 1 ? -14.378 25.089 0.973 1.00 0.00 1 ASN A CA 21
ATOM 15123 C C . ASN A 1 1 ? -14.844 23.675 1.316 1.00 0.00 1 ASN A C 21
ATOM 15124 O O . ASN A 1 1 ? -14.517 23.138 2.356 1.00 0.00 1 ASN A O 21
ATOM 15134 N N . ASP A 1 2 ? -15.609 23.067 0.452 1.00 0.00 2 ASP A N 21
ATOM 15135 C CA . ASP A 1 2 ? -16.097 21.689 0.730 1.00 0.00 2 ASP A CA 21
ATOM 15136 C C . ASP A 1 2 ? -14.929 20.706 0.639 1.00 0.00 2 ASP A C 21
ATOM 15137 O O . ASP A 1 2 ? -14.073 20.819 -0.215 1.00 0.00 2 ASP A O 21
ATOM 15146 N N . ILE A 1 3 ? -14.887 19.743 1.517 1.00 0.00 3 ILE A N 21
ATOM 15147 C CA . ILE A 1 3 ? -13.777 18.754 1.485 1.00 0.00 3 ILE A CA 21
ATOM 15148 C C . ILE A 1 3 ? -14.001 17.773 0.332 1.00 0.00 3 ILE A C 21
ATOM 15149 O O . ILE A 1 3 ? -13.227 16.861 0.119 1.00 0.00 3 ILE A O 21
ATOM 15165 N N . ARG A 1 4 ? -15.052 17.959 -0.417 1.00 0.00 4 ARG A N 21
ATOM 15166 C CA . ARG A 1 4 ? -15.324 17.040 -1.556 1.00 0.00 4 ARG A CA 21
ATOM 15167 C C . ARG A 1 4 ? -14.325 17.331 -2.675 1.00 0.00 4 ARG A C 21
ATOM 15168 O O . ARG A 1 4 ? -14.330 16.696 -3.712 1.00 0.00 4 ARG A O 21
ATOM 15189 N N . THR A 1 5 ? -13.466 18.293 -2.473 1.00 0.00 5 THR A N 21
ATOM 15190 C CA . THR A 1 5 ? -12.468 18.640 -3.518 1.00 0.00 5 THR A CA 21
ATOM 15191 C C . THR A 1 5 ? -11.191 17.825 -3.303 1.00 0.00 5 THR A C 21
ATOM 15192 O O . THR A 1 5 ? -10.254 17.904 -4.075 1.00 0.00 5 THR A O 21
ATOM 15203 N N . ALA A 1 6 ? -11.146 17.038 -2.265 1.00 0.00 6 ALA A N 21
ATOM 15204 C CA . ALA A 1 6 ? -9.933 16.212 -2.007 1.00 0.00 6 ALA A CA 21
ATOM 15205 C C . ALA A 1 6 ? -10.191 14.776 -2.463 1.00 0.00 6 ALA A C 21
ATOM 15206 O O . ALA A 1 6 ? -9.580 13.842 -1.983 1.00 0.00 6 ALA A O 21
ATOM 15213 N N . ALA A 1 7 ? -11.098 14.589 -3.383 1.00 0.00 7 ALA A N 21
ATOM 15214 C CA . ALA A 1 7 ? -11.400 13.212 -3.860 1.00 0.00 7 ALA A CA 21
ATOM 15215 C C . ALA A 1 7 ? -11.610 12.303 -2.648 1.00 0.00 7 ALA A C 21
ATOM 15216 O O . ALA A 1 7 ? -11.522 12.735 -1.516 1.00 0.00 7 ALA A O 21
ATOM 15223 N N . ASP A 1 8 ? -11.884 11.050 -2.875 1.00 0.00 8 ASP A N 21
ATOM 15224 C CA . ASP A 1 8 ? -12.094 10.120 -1.732 1.00 0.00 8 ASP A CA 21
ATOM 15225 C C . ASP A 1 8 ? -10.842 9.262 -1.550 1.00 0.00 8 ASP A C 21
ATOM 15226 O O . ASP A 1 8 ? -10.844 8.295 -0.814 1.00 0.00 8 ASP A O 21
ATOM 15235 N N . MET A 1 9 ? -9.775 9.606 -2.217 1.00 0.00 9 MET A N 21
ATOM 15236 C CA . MET A 1 9 ? -8.527 8.804 -2.083 1.00 0.00 9 MET A CA 21
ATOM 15237 C C . MET A 1 9 ? -7.624 9.433 -1.024 1.00 0.00 9 MET A C 21
ATOM 15238 O O . MET A 1 9 ? -6.468 9.082 -0.886 1.00 0.00 9 MET A O 21
ATOM 15252 N N . GLU A 1 10 ? -8.149 10.354 -0.275 1.00 0.00 10 GLU A N 21
ATOM 15253 C CA . GLU A 1 10 ? -7.341 11.011 0.786 1.00 0.00 10 GLU A CA 21
ATOM 15254 C C . GLU A 1 10 ? -7.059 10.009 1.906 1.00 0.00 10 GLU A C 21
ATOM 15255 O O . GLU A 1 10 ? -6.098 10.134 2.637 1.00 0.00 10 GLU A O 21
ATOM 15267 N N . HIS A 1 11 ? -7.901 9.024 2.055 1.00 0.00 11 HIS A N 21
ATOM 15268 C CA . HIS A 1 11 ? -7.692 8.027 3.137 1.00 0.00 11 HIS A CA 21
ATOM 15269 C C . HIS A 1 11 ? -7.136 6.734 2.545 1.00 0.00 11 HIS A C 21
ATOM 15270 O O . HIS A 1 11 ? -7.738 6.119 1.686 1.00 0.00 11 HIS A O 21
ATOM 15285 N N . CYS A 1 12 ? -5.993 6.317 3.004 1.00 0.00 12 CYS A N 21
ATOM 15286 C CA . CYS A 1 12 ? -5.385 5.061 2.482 1.00 0.00 12 CYS A CA 21
ATOM 15287 C C . CYS A 1 12 ? -5.426 3.999 3.578 1.00 0.00 12 CYS A C 21
ATOM 15288 O O . CYS A 1 12 ? -5.191 4.285 4.735 1.00 0.00 12 CYS A O 21
ATOM 15295 N N . ALA A 1 13 ? -5.724 2.778 3.234 1.00 0.00 13 ALA A N 21
ATOM 15296 C CA . ALA A 1 13 ? -5.781 1.717 4.276 1.00 0.00 13 ALA A CA 21
ATOM 15297 C C . ALA A 1 13 ? -5.103 0.445 3.769 1.00 0.00 13 ALA A C 21
ATOM 15298 O O . ALA A 1 13 ? -5.134 0.141 2.593 1.00 0.00 13 ALA A O 21
ATOM 15305 N N . ASP A 1 14 ? -4.507 -0.311 4.648 1.00 0.00 14 ASP A N 21
ATOM 15306 C CA . ASP A 1 14 ? -3.854 -1.572 4.211 1.00 0.00 14 ASP A CA 21
ATOM 15307 C C . ASP A 1 14 ? -4.941 -2.592 3.869 1.00 0.00 14 ASP A C 21
ATOM 15308 O O . ASP A 1 14 ? -5.932 -2.715 4.559 1.00 0.00 14 ASP A O 21
ATOM 15317 N N . GLU A 1 15 ? -4.773 -3.310 2.794 1.00 0.00 15 GLU A N 21
ATOM 15318 C CA . GLU A 1 15 ? -5.805 -4.306 2.394 1.00 0.00 15 GLU A CA 21
ATOM 15319 C C . GLU A 1 15 ? -5.953 -5.368 3.485 1.00 0.00 15 GLU A C 21
ATOM 15320 O O . GLU A 1 15 ? -4.986 -5.808 4.077 1.00 0.00 15 GLU A O 21
ATOM 15332 N N . LYS A 1 16 ? -7.161 -5.789 3.750 1.00 0.00 16 LYS A N 21
ATOM 15333 C CA . LYS A 1 16 ? -7.380 -6.828 4.794 1.00 0.00 16 LYS A CA 21
ATOM 15334 C C . LYS A 1 16 ? -7.259 -8.217 4.165 1.00 0.00 16 LYS A C 21
ATOM 15335 O O . LYS A 1 16 ? -6.881 -9.172 4.811 1.00 0.00 16 LYS A O 21
ATOM 15354 N N . ASN A 1 17 ? -7.577 -8.335 2.904 1.00 0.00 17 ASN A N 21
ATOM 15355 C CA . ASN A 1 17 ? -7.479 -9.662 2.235 1.00 0.00 17 ASN A CA 21
ATOM 15356 C C . ASN A 1 17 ? -6.035 -9.900 1.793 1.00 0.00 17 ASN A C 21
ATOM 15357 O O . ASN A 1 17 ? -5.691 -10.960 1.307 1.00 0.00 17 ASN A O 21
ATOM 15368 N N . PHE A 1 18 ? -5.187 -8.925 1.964 1.00 0.00 18 PHE A N 21
ATOM 15369 C CA . PHE A 1 18 ? -3.763 -9.093 1.564 1.00 0.00 18 PHE A CA 21
ATOM 15370 C C . PHE A 1 18 ? -2.897 -9.137 2.821 1.00 0.00 18 PHE A C 21
ATOM 15371 O O . PHE A 1 18 ? -3.046 -8.327 3.715 1.00 0.00 18 PHE A O 21
ATOM 15388 N N . ASP A 1 19 ? -1.989 -10.069 2.903 1.00 0.00 19 ASP A N 21
ATOM 15389 C CA . ASP A 1 19 ? -1.124 -10.141 4.109 1.00 0.00 19 ASP A CA 21
ATOM 15390 C C . ASP A 1 19 ? -0.023 -9.091 3.979 1.00 0.00 19 ASP A C 21
ATOM 15391 O O . ASP A 1 19 ? 1.070 -9.371 3.528 1.00 0.00 19 ASP A O 21
ATOM 15400 N N . CYS A 1 20 ? -0.308 -7.877 4.366 1.00 0.00 20 CYS A N 21
ATOM 15401 C CA . CYS A 1 20 ? 0.712 -6.798 4.258 1.00 0.00 20 CYS A CA 21
ATOM 15402 C C . CYS A 1 20 ? 1.811 -7.037 5.292 1.00 0.00 20 CYS A C 21
ATOM 15403 O O . CYS A 1 20 ? 2.975 -6.785 5.048 1.00 0.00 20 CYS A O 21
ATOM 15410 N N . ARG A 1 21 ? 1.449 -7.526 6.443 1.00 0.00 21 ARG A N 21
ATOM 15411 C CA . ARG A 1 21 ? 2.465 -7.789 7.494 1.00 0.00 21 ARG A CA 21
ATOM 15412 C C . ARG A 1 21 ? 3.480 -8.803 6.962 1.00 0.00 21 ARG A C 21
ATOM 15413 O O . ARG A 1 21 ? 4.676 -8.629 7.087 1.00 0.00 21 ARG A O 21
ATOM 15434 N N . ARG A 1 22 ? 3.013 -9.860 6.354 1.00 0.00 22 ARG A N 21
ATOM 15435 C CA . ARG A 1 22 ? 3.952 -10.877 5.807 1.00 0.00 22 ARG A CA 21
ATOM 15436 C C . ARG A 1 22 ? 4.693 -10.293 4.607 1.00 0.00 22 ARG A C 21
ATOM 15437 O O . ARG A 1 22 ? 5.894 -10.419 4.476 1.00 0.00 22 ARG A O 21
ATOM 15458 N N . SER A 1 23 ? 3.982 -9.656 3.729 1.00 0.00 23 SER A N 21
ATOM 15459 C CA . SER A 1 23 ? 4.635 -9.059 2.538 1.00 0.00 23 SER A CA 21
ATOM 15460 C C . SER A 1 23 ? 5.641 -7.997 2.992 1.00 0.00 23 SER A C 21
ATOM 15461 O O . SER A 1 23 ? 6.690 -7.831 2.403 1.00 0.00 23 SER A O 21
ATOM 15469 N N . LEU A 1 24 ? 5.327 -7.274 4.036 1.00 0.00 24 LEU A N 21
ATOM 15470 C CA . LEU A 1 24 ? 6.262 -6.219 4.526 1.00 0.00 24 LEU A CA 21
ATOM 15471 C C . LEU A 1 24 ? 7.566 -6.849 5.019 1.00 0.00 24 LEU A C 21
ATOM 15472 O O . LEU A 1 24 ? 8.645 -6.436 4.646 1.00 0.00 24 LEU A O 21
ATOM 15488 N N . ARG A 1 25 ? 7.478 -7.840 5.860 1.00 0.00 25 ARG A N 21
ATOM 15489 C CA . ARG A 1 25 ? 8.719 -8.482 6.377 1.00 0.00 25 ARG A CA 21
ATOM 15490 C C . ARG A 1 25 ? 9.422 -9.207 5.233 1.00 0.00 25 ARG A C 21
ATOM 15491 O O . ARG A 1 25 ? 10.608 -9.470 5.286 1.00 0.00 25 ARG A O 21
ATOM 15512 N N . ASN A 1 26 ? 8.701 -9.522 4.196 1.00 0.00 26 ASN A N 21
ATOM 15513 C CA . ASN A 1 26 ? 9.323 -10.220 3.039 1.00 0.00 26 ASN A CA 21
ATOM 15514 C C . ASN A 1 26 ? 10.081 -9.204 2.184 1.00 0.00 26 ASN A C 21
ATOM 15515 O O . ASN A 1 26 ? 10.708 -9.549 1.204 1.00 0.00 26 ASN A O 21
ATOM 15526 N N . GLY A 1 27 ? 10.021 -7.952 2.547 1.00 0.00 27 GLY A N 21
ATOM 15527 C CA . GLY A 1 27 ? 10.733 -6.912 1.752 1.00 0.00 27 GLY A CA 21
ATOM 15528 C C . GLY A 1 27 ? 9.880 -6.527 0.543 1.00 0.00 27 GLY A C 21
ATOM 15529 O O . GLY A 1 27 ? 10.373 -6.007 -0.439 1.00 0.00 27 GLY A O 21
ATOM 15533 N N . ASP A 1 28 ? 8.602 -6.781 0.604 1.00 0.00 28 ASP A N 21
ATOM 15534 C CA . ASP A 1 28 ? 7.714 -6.434 -0.538 1.00 0.00 28 ASP A CA 21
ATOM 15535 C C . ASP A 1 28 ? 7.775 -4.928 -0.803 1.00 0.00 28 ASP A C 21
ATOM 15536 O O . ASP A 1 28 ? 7.808 -4.491 -1.935 1.00 0.00 28 ASP A O 21
ATOM 15545 N N . CYS A 1 29 ? 7.801 -4.128 0.230 1.00 0.00 29 CYS A N 21
ATOM 15546 C CA . CYS A 1 29 ? 7.874 -2.655 0.022 1.00 0.00 29 CYS A CA 21
ATOM 15547 C C . CYS A 1 29 ? 9.225 -2.319 -0.604 1.00 0.00 29 CYS A C 21
ATOM 15548 O O . CYS A 1 29 ? 9.401 -1.284 -1.217 1.00 0.00 29 CYS A O 21
ATOM 15555 N N . ASP A 1 30 ? 10.186 -3.189 -0.450 1.00 0.00 30 ASP A N 21
ATOM 15556 C CA . ASP A 1 30 ? 11.533 -2.928 -1.028 1.00 0.00 30 ASP A CA 21
ATOM 15557 C C . ASP A 1 30 ? 11.646 -3.591 -2.401 1.00 0.00 30 ASP A C 21
ATOM 15558 O O . ASP A 1 30 ? 12.658 -3.492 -3.064 1.00 0.00 30 ASP A O 21
ATOM 15567 N N . ASN A 1 31 ? 10.616 -4.260 -2.843 1.00 0.00 31 ASN A N 21
ATOM 15568 C CA . ASN A 1 31 ? 10.682 -4.914 -4.175 1.00 0.00 31 ASN A CA 21
ATOM 15569 C C . ASN A 1 31 ? 10.017 -4.001 -5.203 1.00 0.00 31 ASN A C 21
ATOM 15570 O O . ASN A 1 31 ? 8.827 -3.763 -5.162 1.00 0.00 31 ASN A O 21
ATOM 15581 N N . ASP A 1 32 ? 10.780 -3.481 -6.124 1.00 0.00 32 ASP A N 21
ATOM 15582 C CA . ASP A 1 32 ? 10.195 -2.580 -7.153 1.00 0.00 32 ASP A CA 21
ATOM 15583 C C . ASP A 1 32 ? 9.083 -3.320 -7.894 1.00 0.00 32 ASP A C 21
ATOM 15584 O O . ASP A 1 32 ? 8.096 -2.739 -8.300 1.00 0.00 32 ASP A O 21
ATOM 15593 N N . ASP A 1 33 ? 9.240 -4.601 -8.077 1.00 0.00 33 ASP A N 21
ATOM 15594 C CA . ASP A 1 33 ? 8.200 -5.388 -8.790 1.00 0.00 33 ASP A CA 21
ATOM 15595 C C . ASP A 1 33 ? 6.918 -5.429 -7.954 1.00 0.00 33 ASP A C 21
ATOM 15596 O O . ASP A 1 33 ? 5.834 -5.601 -8.473 1.00 0.00 33 ASP A O 21
ATOM 15605 N N . LYS A 1 34 ? 7.030 -5.280 -6.661 1.00 0.00 34 LYS A N 21
ATOM 15606 C CA . LYS A 1 34 ? 5.813 -5.320 -5.803 1.00 0.00 34 LYS A CA 21
ATOM 15607 C C . LYS A 1 34 ? 5.517 -3.921 -5.269 1.00 0.00 34 LYS A C 21
ATOM 15608 O O . LYS A 1 34 ? 4.571 -3.716 -4.535 1.00 0.00 34 LYS A O 21
ATOM 15627 N N . LEU A 1 35 ? 6.317 -2.955 -5.623 1.00 0.00 35 LEU A N 21
ATOM 15628 C CA . LEU A 1 35 ? 6.066 -1.578 -5.122 1.00 0.00 35 LEU A CA 21
ATOM 15629 C C . LEU A 1 35 ? 4.658 -1.144 -5.520 1.00 0.00 35 LEU A C 21
ATOM 15630 O O . LEU A 1 35 ? 3.915 -0.615 -4.716 1.00 0.00 35 LEU A O 21
ATOM 15646 N N . LEU A 1 36 ? 4.272 -1.381 -6.742 1.00 0.00 36 LEU A N 21
ATOM 15647 C CA . LEU A 1 36 ? 2.898 -0.998 -7.168 1.00 0.00 36 LEU A CA 21
ATOM 15648 C C . LEU A 1 36 ? 1.889 -1.837 -6.388 1.00 0.00 36 LEU A C 21
ATOM 15649 O O . LEU A 1 36 ? 0.851 -1.360 -5.976 1.00 0.00 36 LEU A O 21
ATOM 15665 N N . GLU A 1 37 ? 2.188 -3.091 -6.183 1.00 0.00 37 GLU A N 21
ATOM 15666 C CA . GLU A 1 37 ? 1.250 -3.969 -5.435 1.00 0.00 37 GLU A CA 21
ATOM 15667 C C . GLU A 1 37 ? 1.036 -3.397 -4.034 1.00 0.00 37 GLU A C 21
ATOM 15668 O O . GLU A 1 37 ? -0.056 -3.411 -3.510 1.00 0.00 37 GLU A O 21
ATOM 15680 N N . MET A 1 38 ? 2.075 -2.896 -3.428 1.00 0.00 38 MET A N 21
ATOM 15681 C CA . MET A 1 38 ? 1.939 -2.323 -2.060 1.00 0.00 38 MET A CA 21
ATOM 15682 C C . MET A 1 38 ? 1.157 -1.014 -2.115 1.00 0.00 38 MET A C 21
ATOM 15683 O O . MET A 1 38 ? 0.263 -0.783 -1.325 1.00 0.00 38 MET A O 21
ATOM 15697 N N . GLY A 1 39 ? 1.472 -0.157 -3.045 1.00 0.00 39 GLY A N 21
ATOM 15698 C CA . GLY A 1 39 ? 0.728 1.126 -3.144 1.00 0.00 39 GLY A CA 21
ATOM 15699 C C . GLY A 1 39 ? -0.752 0.813 -3.329 1.00 0.00 39 GLY A C 21
ATOM 15700 O O . GLY A 1 39 ? -1.616 1.574 -2.947 1.00 0.00 39 GLY A O 21
ATOM 15704 N N . TYR A 1 40 ? -1.038 -0.310 -3.924 1.00 0.00 40 TYR A N 21
ATOM 15705 C CA . TYR A 1 40 ? -2.454 -0.699 -4.157 1.00 0.00 40 TYR A CA 21
ATOM 15706 C C . TYR A 1 40 ? -2.961 -1.585 -3.015 1.00 0.00 40 TYR A C 21
ATOM 15707 O O . TYR A 1 40 ? -3.977 -1.307 -2.410 1.00 0.00 40 TYR A O 21
ATOM 15725 N N . TYR A 1 41 ? -2.273 -2.659 -2.724 1.00 0.00 41 TYR A N 21
ATOM 15726 C CA . TYR A 1 41 ? -2.734 -3.567 -1.634 1.00 0.00 41 TYR A CA 21
ATOM 15727 C C . TYR A 1 41 ? -2.397 -2.986 -0.258 1.00 0.00 41 TYR A C 21
ATOM 15728 O O . TYR A 1 41 ? -3.231 -2.947 0.621 1.00 0.00 41 TYR A O 21
ATOM 15746 N N . CYS A 1 42 ? -1.184 -2.554 -0.045 1.00 0.00 42 CYS A N 21
ATOM 15747 C CA . CYS A 1 42 ? -0.836 -2.010 1.300 1.00 0.00 42 CYS A CA 21
ATOM 15748 C C . CYS A 1 42 ? -0.014 -0.727 1.179 1.00 0.00 42 CYS A C 21
ATOM 15749 O O . CYS A 1 42 ? 1.174 -0.719 1.442 1.00 0.00 42 CYS A O 21
ATOM 15756 N N . PRO A 1 43 ? -0.644 0.353 0.803 1.00 0.00 43 PRO A N 21
ATOM 15757 C CA . PRO A 1 43 ? 0.037 1.674 0.666 1.00 0.00 43 PRO A CA 21
ATOM 15758 C C . PRO A 1 43 ? 0.495 2.217 2.023 1.00 0.00 43 PRO A C 21
ATOM 15759 O O . PRO A 1 43 ? 1.531 2.843 2.147 1.00 0.00 43 PRO A O 21
ATOM 15770 N N . VAL A 1 44 ? -0.283 1.973 3.038 1.00 0.00 44 VAL A N 21
ATOM 15771 C CA . VAL A 1 44 ? 0.077 2.456 4.397 1.00 0.00 44 VAL A CA 21
ATOM 15772 C C . VAL A 1 44 ? 1.180 1.567 4.980 1.00 0.00 44 VAL A C 21
ATOM 15773 O O . VAL A 1 44 ? 2.123 2.039 5.580 1.00 0.00 44 VAL A O 21
ATOM 15786 N N . THR A 1 45 ? 1.060 0.278 4.810 1.00 0.00 45 THR A N 21
ATOM 15787 C CA . THR A 1 45 ? 2.083 -0.661 5.361 1.00 0.00 45 THR A CA 21
ATOM 15788 C C . THR A 1 45 ? 3.464 -0.355 4.778 1.00 0.00 45 THR A C 21
ATOM 15789 O O . THR A 1 45 ? 4.467 -0.435 5.462 1.00 0.00 45 THR A O 21
ATOM 15800 N N . CYS A 1 46 ? 3.530 -0.031 3.520 1.00 0.00 46 CYS A N 21
ATOM 15801 C CA . CYS A 1 46 ? 4.853 0.244 2.899 1.00 0.00 46 CYS A CA 21
ATOM 15802 C C . CYS A 1 46 ? 5.241 1.712 3.093 1.00 0.00 46 CYS A C 21
ATOM 15803 O O . CYS A 1 46 ? 6.311 2.134 2.699 1.00 0.00 46 CYS A O 21
ATOM 15810 N N . GLY A 1 47 ? 4.398 2.485 3.716 1.00 0.00 47 GLY A N 21
ATOM 15811 C CA . GLY A 1 47 ? 4.739 3.916 3.958 1.00 0.00 47 GLY A CA 21
ATOM 15812 C C . GLY A 1 47 ? 4.560 4.742 2.685 1.00 0.00 47 GLY A C 21
ATOM 15813 O O . GLY A 1 47 ? 5.301 5.670 2.433 1.00 0.00 47 GLY A O 21
ATOM 15817 N N . PHE A 1 48 ? 3.575 4.435 1.889 1.00 0.00 48 PHE A N 21
ATOM 15818 C CA . PHE A 1 48 ? 3.349 5.236 0.655 1.00 0.00 48 PHE A CA 21
ATOM 15819 C C . PHE A 1 48 ? 2.141 6.128 0.888 1.00 0.00 48 PHE A C 21
ATOM 15820 O O . PHE A 1 48 ? 1.873 7.048 0.142 1.00 0.00 48 PHE A O 21
ATOM 15837 N N . CYS A 1 49 ? 1.416 5.862 1.931 1.00 0.00 49 CYS A N 21
ATOM 15838 C CA . CYS A 1 49 ? 0.225 6.693 2.234 1.00 0.00 49 CYS A CA 21
ATOM 15839 C C . CYS A 1 49 ? -0.066 6.632 3.733 1.00 0.00 49 CYS A C 21
ATOM 15840 O O . CYS A 1 49 ? 0.575 5.912 4.472 1.00 0.00 49 CYS A O 21
ATOM 15847 N N . GLU A 1 50 ? -1.025 7.389 4.187 1.00 0.00 50 GLU A N 21
ATOM 15848 C CA . GLU A 1 50 ? -1.358 7.382 5.637 1.00 0.00 50 GLU A CA 21
ATOM 15849 C C . GLU A 1 50 ? -2.721 6.715 5.835 1.00 0.00 50 GLU A C 21
ATOM 15850 O O . GLU A 1 50 ? -3.569 6.758 4.966 1.00 0.00 50 GLU A O 21
ATOM 15862 N N . PRO A 1 51 ? -2.940 6.106 6.972 1.00 0.00 51 PRO A N 21
ATOM 15863 C CA . PRO A 1 51 ? -4.226 5.425 7.273 1.00 0.00 51 PRO A CA 21
ATOM 15864 C C . PRO A 1 51 ? -5.435 6.281 6.879 1.00 0.00 51 PRO A C 21
ATOM 15865 O O . PRO A 1 51 ? -5.411 7.467 7.161 1.00 0.00 51 PRO A O 21
ATOM 15877 N N . ASN A 1 1 ? -6.982 25.212 -1.530 1.00 0.00 1 ASN A N 22
ATOM 15878 C CA . ASN A 1 1 ? -8.064 25.984 -2.201 1.00 0.00 1 ASN A CA 22
ATOM 15879 C C . ASN A 1 1 ? -8.352 25.368 -3.569 1.00 0.00 1 ASN A C 22
ATOM 15880 O O . ASN A 1 1 ? -9.205 25.829 -4.301 1.00 0.00 1 ASN A O 22
ATOM 15890 N N . ASP A 1 2 ? -7.645 24.331 -3.924 1.00 0.00 2 ASP A N 22
ATOM 15891 C CA . ASP A 1 2 ? -7.876 23.689 -5.248 1.00 0.00 2 ASP A CA 22
ATOM 15892 C C . ASP A 1 2 ? -9.208 22.938 -5.233 1.00 0.00 2 ASP A C 22
ATOM 15893 O O . ASP A 1 2 ? -9.685 22.514 -4.198 1.00 0.00 2 ASP A O 22
ATOM 15902 N N . ILE A 1 3 ? -9.810 22.770 -6.378 1.00 0.00 3 ILE A N 22
ATOM 15903 C CA . ILE A 1 3 ? -11.110 22.046 -6.441 1.00 0.00 3 ILE A CA 22
ATOM 15904 C C . ILE A 1 3 ? -10.853 20.537 -6.415 1.00 0.00 3 ILE A C 22
ATOM 15905 O O . ILE A 1 3 ? -11.772 19.740 -6.370 1.00 0.00 3 ILE A O 22
ATOM 15921 N N . ARG A 1 4 ? -9.611 20.136 -6.445 1.00 0.00 4 ARG A N 22
ATOM 15922 C CA . ARG A 1 4 ? -9.290 18.681 -6.422 1.00 0.00 4 ARG A CA 22
ATOM 15923 C C . ARG A 1 4 ? -9.454 18.143 -5.004 1.00 0.00 4 ARG A C 22
ATOM 15924 O O . ARG A 1 4 ? -9.225 16.980 -4.737 1.00 0.00 4 ARG A O 22
ATOM 15945 N N . THR A 1 5 ? -9.845 18.982 -4.091 1.00 0.00 5 THR A N 22
ATOM 15946 C CA . THR A 1 5 ? -10.017 18.525 -2.690 1.00 0.00 5 THR A CA 22
ATOM 15947 C C . THR A 1 5 ? -11.321 17.733 -2.569 1.00 0.00 5 THR A C 22
ATOM 15948 O O . THR A 1 5 ? -11.682 17.273 -1.505 1.00 0.00 5 THR A O 22
ATOM 15959 N N . ALA A 1 6 ? -12.027 17.569 -3.655 1.00 0.00 6 ALA A N 22
ATOM 15960 C CA . ALA A 1 6 ? -13.305 16.804 -3.601 1.00 0.00 6 ALA A CA 22
ATOM 15961 C C . ALA A 1 6 ? -13.003 15.305 -3.609 1.00 0.00 6 ALA A C 22
ATOM 15962 O O . ALA A 1 6 ? -13.886 14.481 -3.472 1.00 0.00 6 ALA A O 22
ATOM 15969 N N . ALA A 1 7 ? -11.762 14.946 -3.777 1.00 0.00 7 ALA A N 22
ATOM 15970 C CA . ALA A 1 7 ? -11.399 13.502 -3.802 1.00 0.00 7 ALA A CA 22
ATOM 15971 C C . ALA A 1 7 ? -11.552 12.907 -2.401 1.00 0.00 7 ALA A C 22
ATOM 15972 O O . ALA A 1 7 ? -11.240 13.537 -1.409 1.00 0.00 7 ALA A O 22
ATOM 15979 N N . ASP A 1 8 ? -12.014 11.691 -2.315 1.00 0.00 8 ASP A N 22
ATOM 15980 C CA . ASP A 1 8 ? -12.170 11.040 -0.986 1.00 0.00 8 ASP A CA 22
ATOM 15981 C C . ASP A 1 8 ? -11.081 9.985 -0.832 1.00 0.00 8 ASP A C 22
ATOM 15982 O O . ASP A 1 8 ? -11.104 9.172 0.070 1.00 0.00 8 ASP A O 22
ATOM 15991 N N . MET A 1 9 ? -10.133 9.986 -1.725 1.00 0.00 9 MET A N 22
ATOM 15992 C CA . MET A 1 9 ? -9.043 8.979 -1.658 1.00 0.00 9 MET A CA 22
ATOM 15993 C C . MET A 1 9 ? -7.925 9.478 -0.752 1.00 0.00 9 MET A C 22
ATOM 15994 O O . MET A 1 9 ? -6.827 8.958 -0.758 1.00 0.00 9 MET A O 22
ATOM 16008 N N . GLU A 1 10 ? -8.191 10.481 0.025 1.00 0.00 10 GLU A N 22
ATOM 16009 C CA . GLU A 1 10 ? -7.143 11.009 0.929 1.00 0.00 10 GLU A CA 22
ATOM 16010 C C . GLU A 1 10 ? -6.874 10.002 2.050 1.00 0.00 10 GLU A C 22
ATOM 16011 O O . GLU A 1 10 ? -5.834 10.020 2.678 1.00 0.00 10 GLU A O 22
ATOM 16023 N N . HIS A 1 11 ? -7.802 9.120 2.301 1.00 0.00 11 HIS A N 22
ATOM 16024 C CA . HIS A 1 11 ? -7.596 8.112 3.376 1.00 0.00 11 HIS A CA 22
ATOM 16025 C C . HIS A 1 11 ? -7.135 6.801 2.744 1.00 0.00 11 HIS A C 22
ATOM 16026 O O . HIS A 1 11 ? -7.809 6.231 1.912 1.00 0.00 11 HIS A O 22
ATOM 16041 N N . CYS A 1 12 ? -5.993 6.321 3.137 1.00 0.00 12 CYS A N 22
ATOM 16042 C CA . CYS A 1 12 ? -5.485 5.046 2.563 1.00 0.00 12 CYS A CA 22
ATOM 16043 C C . CYS A 1 12 ? -5.488 3.972 3.646 1.00 0.00 12 CYS A C 22
ATOM 16044 O O . CYS A 1 12 ? -5.196 4.238 4.796 1.00 0.00 12 CYS A O 22
ATOM 16051 N N . ALA A 1 13 ? -5.808 2.760 3.292 1.00 0.00 13 ALA A N 22
ATOM 16052 C CA . ALA A 1 13 ? -5.819 1.670 4.305 1.00 0.00 13 ALA A CA 22
ATOM 16053 C C . ALA A 1 13 ? -5.165 0.423 3.715 1.00 0.00 13 ALA A C 22
ATOM 16054 O O . ALA A 1 13 ? -5.220 0.187 2.525 1.00 0.00 13 ALA A O 22
ATOM 16061 N N . ASP A 1 14 ? -4.557 -0.383 4.536 1.00 0.00 14 ASP A N 22
ATOM 16062 C CA . ASP A 1 14 ? -3.916 -1.619 4.015 1.00 0.00 14 ASP A CA 22
ATOM 16063 C C . ASP A 1 14 ? -5.007 -2.632 3.670 1.00 0.00 14 ASP A C 22
ATOM 16064 O O . ASP A 1 14 ? -6.077 -2.621 4.245 1.00 0.00 14 ASP A O 22
ATOM 16073 N N . GLU A 1 15 ? -4.758 -3.501 2.731 1.00 0.00 15 GLU A N 22
ATOM 16074 C CA . GLU A 1 15 ? -5.804 -4.495 2.362 1.00 0.00 15 GLU A CA 22
ATOM 16075 C C . GLU A 1 15 ? -5.996 -5.496 3.496 1.00 0.00 15 GLU A C 22
ATOM 16076 O O . GLU A 1 15 ? -5.051 -6.048 4.025 1.00 0.00 15 GLU A O 22
ATOM 16088 N N . LYS A 1 16 ? -7.222 -5.744 3.863 1.00 0.00 16 LYS A N 22
ATOM 16089 C CA . LYS A 1 16 ? -7.494 -6.720 4.950 1.00 0.00 16 LYS A CA 22
ATOM 16090 C C . LYS A 1 16 ? -7.409 -8.130 4.375 1.00 0.00 16 LYS A C 22
ATOM 16091 O O . LYS A 1 16 ? -7.178 -9.090 5.083 1.00 0.00 16 LYS A O 22
ATOM 16110 N N . ASN A 1 17 ? -7.608 -8.259 3.093 1.00 0.00 17 ASN A N 22
ATOM 16111 C CA . ASN A 1 17 ? -7.555 -9.605 2.459 1.00 0.00 17 ASN A CA 22
ATOM 16112 C C . ASN A 1 17 ? -6.130 -9.909 1.991 1.00 0.00 17 ASN A C 22
ATOM 16113 O O . ASN A 1 17 ? -5.815 -11.022 1.620 1.00 0.00 17 ASN A O 22
ATOM 16124 N N . PHE A 1 18 ? -5.264 -8.933 2.019 1.00 0.00 18 PHE A N 22
ATOM 16125 C CA . PHE A 1 18 ? -3.857 -9.172 1.591 1.00 0.00 18 PHE A CA 22
ATOM 16126 C C . PHE A 1 18 ? -2.960 -9.143 2.825 1.00 0.00 18 PHE A C 22
ATOM 16127 O O . PHE A 1 18 ? -3.023 -8.231 3.625 1.00 0.00 18 PHE A O 22
ATOM 16144 N N . ASP A 1 19 ? -2.128 -10.131 2.994 1.00 0.00 19 ASP A N 22
ATOM 16145 C CA . ASP A 1 19 ? -1.239 -10.149 4.186 1.00 0.00 19 ASP A CA 22
ATOM 16146 C C . ASP A 1 19 ? -0.091 -9.164 3.979 1.00 0.00 19 ASP A C 22
ATOM 16147 O O . ASP A 1 19 ? 0.985 -9.526 3.546 1.00 0.00 19 ASP A O 22
ATOM 16156 N N . CYS A 1 20 ? -0.315 -7.921 4.291 1.00 0.00 20 CYS A N 22
ATOM 16157 C CA . CYS A 1 20 ? 0.756 -6.903 4.123 1.00 0.00 20 CYS A CA 22
ATOM 16158 C C . CYS A 1 20 ? 1.871 -7.185 5.127 1.00 0.00 20 CYS A C 22
ATOM 16159 O O . CYS A 1 20 ? 3.037 -6.984 4.852 1.00 0.00 20 CYS A O 22
ATOM 16166 N N . ARG A 1 21 ? 1.517 -7.661 6.285 1.00 0.00 21 ARG A N 22
ATOM 16167 C CA . ARG A 1 21 ? 2.549 -7.973 7.309 1.00 0.00 21 ARG A CA 22
ATOM 16168 C C . ARG A 1 21 ? 3.523 -8.993 6.721 1.00 0.00 21 ARG A C 22
ATOM 16169 O O . ARG A 1 21 ? 4.725 -8.863 6.831 1.00 0.00 21 ARG A O 22
ATOM 16190 N N . ARG A 1 22 ? 3.004 -10.005 6.080 1.00 0.00 22 ARG A N 22
ATOM 16191 C CA . ARG A 1 22 ? 3.888 -11.034 5.468 1.00 0.00 22 ARG A CA 22
ATOM 16192 C C . ARG A 1 22 ? 4.690 -10.411 4.327 1.00 0.00 22 ARG A C 22
ATOM 16193 O O . ARG A 1 22 ? 5.883 -10.603 4.212 1.00 0.00 22 ARG A O 22
ATOM 16214 N N . SER A 1 23 ? 4.043 -9.662 3.481 1.00 0.00 23 SER A N 22
ATOM 16215 C CA . SER A 1 23 ? 4.766 -9.026 2.351 1.00 0.00 23 SER A CA 22
ATOM 16216 C C . SER A 1 23 ? 5.720 -7.955 2.891 1.00 0.00 23 SER A C 22
ATOM 16217 O O . SER A 1 23 ? 6.786 -7.733 2.353 1.00 0.00 23 SER A O 22
ATOM 16225 N N . LEU A 1 24 ? 5.343 -7.286 3.947 1.00 0.00 24 LEU A N 22
ATOM 16226 C CA . LEU A 1 24 ? 6.231 -6.226 4.506 1.00 0.00 24 LEU A CA 22
ATOM 16227 C C . LEU A 1 24 ? 7.520 -6.842 5.061 1.00 0.00 24 LEU A C 22
ATOM 16228 O O . LEU A 1 24 ? 8.608 -6.393 4.763 1.00 0.00 24 LEU A O 22
ATOM 16244 N N . ARG A 1 25 ? 7.409 -7.861 5.872 1.00 0.00 25 ARG A N 22
ATOM 16245 C CA . ARG A 1 25 ? 8.633 -8.487 6.448 1.00 0.00 25 ARG A CA 22
ATOM 16246 C C . ARG A 1 25 ? 9.429 -9.160 5.331 1.00 0.00 25 ARG A C 22
ATOM 16247 O O . ARG A 1 25 ? 10.613 -9.408 5.456 1.00 0.00 25 ARG A O 22
ATOM 16268 N N . ASN A 1 26 ? 8.783 -9.454 4.239 1.00 0.00 26 ASN A N 22
ATOM 16269 C CA . ASN A 1 26 ? 9.487 -10.105 3.102 1.00 0.00 26 ASN A CA 22
ATOM 16270 C C . ASN A 1 26 ? 10.214 -9.040 2.280 1.00 0.00 26 ASN A C 22
ATOM 16271 O O . ASN A 1 26 ? 10.895 -9.337 1.319 1.00 0.00 26 ASN A O 22
ATOM 16282 N N . GLY A 1 27 ? 10.071 -7.798 2.654 1.00 0.00 27 GLY A N 22
ATOM 16283 C CA . GLY A 1 27 ? 10.748 -6.706 1.900 1.00 0.00 27 GLY A CA 22
ATOM 16284 C C . GLY A 1 27 ? 9.922 -6.353 0.662 1.00 0.00 27 GLY A C 22
ATOM 16285 O O . GLY A 1 27 ? 10.421 -5.795 -0.294 1.00 0.00 27 GLY A O 22
ATOM 16289 N N . ASP A 1 28 ? 8.658 -6.677 0.674 1.00 0.00 28 ASP A N 22
ATOM 16290 C CA . ASP A 1 28 ? 7.793 -6.364 -0.497 1.00 0.00 28 ASP A CA 22
ATOM 16291 C C . ASP A 1 28 ? 7.828 -4.859 -0.766 1.00 0.00 28 ASP A C 22
ATOM 16292 O O . ASP A 1 28 ? 7.874 -4.420 -1.898 1.00 0.00 28 ASP A O 22
ATOM 16301 N N . CYS A 1 29 ? 7.821 -4.067 0.270 1.00 0.00 29 CYS A N 22
ATOM 16302 C CA . CYS A 1 29 ? 7.871 -2.592 0.081 1.00 0.00 29 CYS A CA 22
ATOM 16303 C C . CYS A 1 29 ? 9.210 -2.231 -0.561 1.00 0.00 29 CYS A C 22
ATOM 16304 O O . CYS A 1 29 ? 9.369 -1.186 -1.159 1.00 0.00 29 CYS A O 22
ATOM 16311 N N . ASP A 1 30 ? 10.177 -3.096 -0.425 1.00 0.00 30 ASP A N 22
ATOM 16312 C CA . ASP A 1 30 ? 11.521 -2.823 -1.007 1.00 0.00 30 ASP A CA 22
ATOM 16313 C C . ASP A 1 30 ? 11.655 -3.512 -2.367 1.00 0.00 30 ASP A C 22
ATOM 16314 O O . ASP A 1 30 ? 12.668 -3.400 -3.029 1.00 0.00 30 ASP A O 22
ATOM 16323 N N . ASN A 1 31 ? 10.646 -4.220 -2.794 1.00 0.00 31 ASN A N 22
ATOM 16324 C CA . ASN A 1 31 ? 10.732 -4.907 -4.111 1.00 0.00 31 ASN A CA 22
ATOM 16325 C C . ASN A 1 31 ? 10.083 -4.033 -5.179 1.00 0.00 31 ASN A C 22
ATOM 16326 O O . ASN A 1 31 ? 8.893 -3.793 -5.163 1.00 0.00 31 ASN A O 22
ATOM 16337 N N . ASP A 1 32 ? 10.856 -3.549 -6.108 1.00 0.00 32 ASP A N 22
ATOM 16338 C CA . ASP A 1 32 ? 10.283 -2.689 -7.178 1.00 0.00 32 ASP A CA 22
ATOM 16339 C C . ASP A 1 32 ? 9.170 -3.448 -7.891 1.00 0.00 32 ASP A C 22
ATOM 16340 O O . ASP A 1 32 ? 8.191 -2.876 -8.327 1.00 0.00 32 ASP A O 22
ATOM 16349 N N . ASP A 1 33 ? 9.318 -4.733 -8.020 1.00 0.00 33 ASP A N 22
ATOM 16350 C CA . ASP A 1 33 ? 8.281 -5.541 -8.712 1.00 0.00 33 ASP A CA 22
ATOM 16351 C C . ASP A 1 33 ? 6.991 -5.553 -7.889 1.00 0.00 33 ASP A C 22
ATOM 16352 O O . ASP A 1 33 ? 5.922 -5.804 -8.406 1.00 0.00 33 ASP A O 22
ATOM 16361 N N . LYS A 1 34 ? 7.081 -5.302 -6.608 1.00 0.00 34 LYS A N 22
ATOM 16362 C CA . LYS A 1 34 ? 5.850 -5.320 -5.769 1.00 0.00 34 LYS A CA 22
ATOM 16363 C C . LYS A 1 34 ? 5.546 -3.910 -5.265 1.00 0.00 34 LYS A C 22
ATOM 16364 O O . LYS A 1 34 ? 4.575 -3.686 -4.570 1.00 0.00 34 LYS A O 22
ATOM 16383 N N . LEU A 1 35 ? 6.367 -2.956 -5.601 1.00 0.00 35 LEU A N 22
ATOM 16384 C CA . LEU A 1 35 ? 6.116 -1.566 -5.132 1.00 0.00 35 LEU A CA 22
ATOM 16385 C C . LEU A 1 35 ? 4.700 -1.144 -5.526 1.00 0.00 35 LEU A C 22
ATOM 16386 O O . LEU A 1 35 ? 3.964 -0.599 -4.729 1.00 0.00 35 LEU A O 22
ATOM 16402 N N . LEU A 1 36 ? 4.308 -1.401 -6.743 1.00 0.00 36 LEU A N 22
ATOM 16403 C CA . LEU A 1 36 ? 2.933 -1.025 -7.174 1.00 0.00 36 LEU A CA 22
ATOM 16404 C C . LEU A 1 36 ? 1.915 -1.874 -6.414 1.00 0.00 36 LEU A C 22
ATOM 16405 O O . LEU A 1 36 ? 0.853 -1.410 -6.046 1.00 0.00 36 LEU A O 22
ATOM 16421 N N . GLU A 1 37 ? 2.227 -3.118 -6.177 1.00 0.00 37 GLU A N 22
ATOM 16422 C CA . GLU A 1 37 ? 1.272 -3.995 -5.447 1.00 0.00 37 GLU A CA 22
ATOM 16423 C C . GLU A 1 37 ? 1.046 -3.437 -4.046 1.00 0.00 37 GLU A C 22
ATOM 16424 O O . GLU A 1 37 ? -0.053 -3.452 -3.533 1.00 0.00 37 GLU A O 22
ATOM 16436 N N . MET A 1 38 ? 2.083 -2.949 -3.425 1.00 0.00 38 MET A N 22
ATOM 16437 C CA . MET A 1 38 ? 1.933 -2.390 -2.056 1.00 0.00 38 MET A CA 22
ATOM 16438 C C . MET A 1 38 ? 1.167 -1.079 -2.126 1.00 0.00 38 MET A C 22
ATOM 16439 O O . MET A 1 38 ? 0.218 -0.859 -1.402 1.00 0.00 38 MET A O 22
ATOM 16453 N N . GLY A 1 39 ? 1.566 -0.208 -3.006 1.00 0.00 39 GLY A N 22
ATOM 16454 C CA . GLY A 1 39 ? 0.854 1.086 -3.133 1.00 0.00 39 GLY A CA 22
ATOM 16455 C C . GLY A 1 39 ? -0.627 0.800 -3.363 1.00 0.00 39 GLY A C 22
ATOM 16456 O O . GLY A 1 39 ? -1.486 1.584 -3.015 1.00 0.00 39 GLY A O 22
ATOM 16460 N N . TYR A 1 40 ? -0.926 -0.326 -3.951 1.00 0.00 40 TYR A N 22
ATOM 16461 C CA . TYR A 1 40 ? -2.347 -0.683 -4.215 1.00 0.00 40 TYR A CA 22
ATOM 16462 C C . TYR A 1 40 ? -2.898 -1.554 -3.082 1.00 0.00 40 TYR A C 22
ATOM 16463 O O . TYR A 1 40 ? -3.907 -1.240 -2.483 1.00 0.00 40 TYR A O 22
ATOM 16481 N N . TYR A 1 41 ? -2.262 -2.658 -2.799 1.00 0.00 41 TYR A N 22
ATOM 16482 C CA . TYR A 1 41 ? -2.769 -3.553 -1.725 1.00 0.00 41 TYR A CA 22
ATOM 16483 C C . TYR A 1 41 ? -2.413 -3.004 -0.344 1.00 0.00 41 TYR A C 22
ATOM 16484 O O . TYR A 1 41 ? -3.233 -2.998 0.553 1.00 0.00 41 TYR A O 22
ATOM 16502 N N . CYS A 1 42 ? -1.199 -2.564 -0.145 1.00 0.00 42 CYS A N 22
ATOM 16503 C CA . CYS A 1 42 ? -0.827 -2.053 1.204 1.00 0.00 42 CYS A CA 22
ATOM 16504 C C . CYS A 1 42 ? -0.059 -0.737 1.110 1.00 0.00 42 CYS A C 22
ATOM 16505 O O . CYS A 1 42 ? 1.127 -0.685 1.391 1.00 0.00 42 CYS A O 22
ATOM 16512 N N . PRO A 1 43 ? -0.727 0.324 0.750 1.00 0.00 43 PRO A N 22
ATOM 16513 C CA . PRO A 1 43 ? -0.094 1.668 0.647 1.00 0.00 43 PRO A CA 22
ATOM 16514 C C . PRO A 1 43 ? 0.330 2.193 2.020 1.00 0.00 43 PRO A C 22
ATOM 16515 O O . PRO A 1 43 ? 1.312 2.893 2.156 1.00 0.00 43 PRO A O 22
ATOM 16526 N N . VAL A 1 44 ? -0.416 1.860 3.042 1.00 0.00 44 VAL A N 22
ATOM 16527 C CA . VAL A 1 44 ? -0.067 2.338 4.408 1.00 0.00 44 VAL A CA 22
ATOM 16528 C C . VAL A 1 44 ? 1.043 1.465 5.004 1.00 0.00 44 VAL A C 22
ATOM 16529 O O . VAL A 1 44 ? 1.990 1.959 5.581 1.00 0.00 44 VAL A O 22
ATOM 16542 N N . THR A 1 45 ? 0.924 0.169 4.883 1.00 0.00 45 THR A N 22
ATOM 16543 C CA . THR A 1 45 ? 1.961 -0.735 5.462 1.00 0.00 45 THR A CA 22
ATOM 16544 C C . THR A 1 45 ? 3.336 -0.412 4.880 1.00 0.00 45 THR A C 22
ATOM 16545 O O . THR A 1 45 ? 4.333 -0.457 5.572 1.00 0.00 45 THR A O 22
ATOM 16556 N N . CYS A 1 46 ? 3.411 -0.102 3.614 1.00 0.00 46 CYS A N 22
ATOM 16557 C CA . CYS A 1 46 ? 4.743 0.197 3.018 1.00 0.00 46 CYS A CA 22
ATOM 16558 C C . CYS A 1 46 ? 5.102 1.674 3.221 1.00 0.00 46 CYS A C 22
ATOM 16559 O O . CYS A 1 46 ? 6.233 2.075 3.030 1.00 0.00 46 CYS A O 22
ATOM 16566 N N . GLY A 1 47 ? 4.167 2.483 3.640 1.00 0.00 47 GLY A N 22
ATOM 16567 C CA . GLY A 1 47 ? 4.486 3.921 3.889 1.00 0.00 47 GLY A CA 22
ATOM 16568 C C . GLY A 1 47 ? 4.374 4.766 2.614 1.00 0.00 47 GLY A C 22
ATOM 16569 O O . GLY A 1 47 ? 5.118 5.709 2.431 1.00 0.00 47 GLY A O 22
ATOM 16573 N N . PHE A 1 48 ? 3.441 4.478 1.749 1.00 0.00 48 PHE A N 22
ATOM 16574 C CA . PHE A 1 48 ? 3.296 5.324 0.529 1.00 0.00 48 PHE A CA 22
ATOM 16575 C C . PHE A 1 48 ? 2.114 6.253 0.749 1.00 0.00 48 PHE A C 22
ATOM 16576 O O . PHE A 1 48 ? 1.925 7.229 0.052 1.00 0.00 48 PHE A O 22
ATOM 16593 N N . CYS A 1 49 ? 1.320 5.947 1.731 1.00 0.00 49 CYS A N 22
ATOM 16594 C CA . CYS A 1 49 ? 0.143 6.793 2.030 1.00 0.00 49 CYS A CA 22
ATOM 16595 C C . CYS A 1 49 ? -0.074 6.837 3.540 1.00 0.00 49 CYS A C 22
ATOM 16596 O O . CYS A 1 49 ? 0.607 6.173 4.296 1.00 0.00 49 CYS A O 22
ATOM 16603 N N . GLU A 1 50 ? -1.017 7.613 3.984 1.00 0.00 50 GLU A N 22
ATOM 16604 C CA . GLU A 1 50 ? -1.280 7.704 5.445 1.00 0.00 50 GLU A CA 22
ATOM 16605 C C . GLU A 1 50 ? -2.495 6.844 5.791 1.00 0.00 50 GLU A C 22
ATOM 16606 O O . GLU A 1 50 ? -3.325 6.562 4.948 1.00 0.00 50 GLU A O 22
ATOM 16618 N N . PRO A 1 51 ? -2.604 6.428 7.026 1.00 0.00 51 PRO A N 22
ATOM 16619 C CA . PRO A 1 51 ? -3.743 5.589 7.491 1.00 0.00 51 PRO A CA 22
ATOM 16620 C C . PRO A 1 51 ? -5.051 6.382 7.537 1.00 0.00 51 PRO A C 22
ATOM 16621 O O . PRO A 1 51 ? -5.971 5.932 8.197 1.00 0.00 51 PRO A O 22
ATOM 16633 N N . ASN A 1 1 ? -28.129 13.770 -2.929 1.00 0.00 1 ASN A N 23
ATOM 16634 C CA . ASN A 1 1 ? -27.003 14.611 -2.428 1.00 0.00 1 ASN A CA 23
ATOM 16635 C C . ASN A 1 1 ? -26.696 14.244 -0.975 1.00 0.00 1 ASN A C 23
ATOM 16636 O O . ASN A 1 1 ? -26.833 15.053 -0.078 1.00 0.00 1 ASN A O 23
ATOM 16646 N N . ASP A 1 2 ? -26.282 13.030 -0.733 1.00 0.00 2 ASP A N 23
ATOM 16647 C CA . ASP A 1 2 ? -25.965 12.611 0.661 1.00 0.00 2 ASP A CA 23
ATOM 16648 C C . ASP A 1 2 ? -24.696 13.328 1.129 1.00 0.00 2 ASP A C 23
ATOM 16649 O O . ASP A 1 2 ? -23.810 13.616 0.349 1.00 0.00 2 ASP A O 23
ATOM 16658 N N . ILE A 1 3 ? -24.601 13.622 2.398 1.00 0.00 3 ILE A N 23
ATOM 16659 C CA . ILE A 1 3 ? -23.390 14.321 2.913 1.00 0.00 3 ILE A CA 23
ATOM 16660 C C . ILE A 1 3 ? -22.235 13.330 3.024 1.00 0.00 3 ILE A C 23
ATOM 16661 O O . ILE A 1 3 ? -21.158 13.665 3.479 1.00 0.00 3 ILE A O 23
ATOM 16677 N N . ARG A 1 4 ? -22.449 12.114 2.620 1.00 0.00 4 ARG A N 23
ATOM 16678 C CA . ARG A 1 4 ? -21.362 11.105 2.711 1.00 0.00 4 ARG A CA 23
ATOM 16679 C C . ARG A 1 4 ? -20.348 11.357 1.595 1.00 0.00 4 ARG A C 23
ATOM 16680 O O . ARG A 1 4 ? -19.351 10.671 1.478 1.00 0.00 4 ARG A O 23
ATOM 16701 N N . THR A 1 5 ? -20.591 12.345 0.776 1.00 0.00 5 THR A N 23
ATOM 16702 C CA . THR A 1 5 ? -19.643 12.653 -0.326 1.00 0.00 5 THR A CA 23
ATOM 16703 C C . THR A 1 5 ? -18.548 13.581 0.198 1.00 0.00 5 THR A C 23
ATOM 16704 O O . THR A 1 5 ? -17.681 14.015 -0.534 1.00 0.00 5 THR A O 23
ATOM 16715 N N . ALA A 1 6 ? -18.585 13.894 1.465 1.00 0.00 6 ALA A N 23
ATOM 16716 C CA . ALA A 1 6 ? -17.553 14.801 2.042 1.00 0.00 6 ALA A CA 23
ATOM 16717 C C . ALA A 1 6 ? -16.217 14.063 2.136 1.00 0.00 6 ALA A C 23
ATOM 16718 O O . ALA A 1 6 ? -15.187 14.652 2.404 1.00 0.00 6 ALA A O 23
ATOM 16725 N N . ALA A 1 7 ? -16.226 12.777 1.918 1.00 0.00 7 ALA A N 23
ATOM 16726 C CA . ALA A 1 7 ? -14.959 12.000 1.994 1.00 0.00 7 ALA A CA 23
ATOM 16727 C C . ALA A 1 7 ? -14.001 12.483 0.904 1.00 0.00 7 ALA A C 23
ATOM 16728 O O . ALA A 1 7 ? -14.397 12.736 -0.216 1.00 0.00 7 ALA A O 23
ATOM 16735 N N . ASP A 1 8 ? -12.740 12.612 1.221 1.00 0.00 8 ASP A N 23
ATOM 16736 C CA . ASP A 1 8 ? -11.757 13.075 0.203 1.00 0.00 8 ASP A CA 23
ATOM 16737 C C . ASP A 1 8 ? -10.837 11.915 -0.176 1.00 0.00 8 ASP A C 23
ATOM 16738 O O . ASP A 1 8 ? -9.844 12.089 -0.852 1.00 0.00 8 ASP A O 23
ATOM 16747 N N . MET A 1 9 ? -11.160 10.730 0.262 1.00 0.00 9 MET A N 23
ATOM 16748 C CA . MET A 1 9 ? -10.305 9.555 -0.064 1.00 0.00 9 MET A CA 23
ATOM 16749 C C . MET A 1 9 ? -8.843 9.878 0.261 1.00 0.00 9 MET A C 23
ATOM 16750 O O . MET A 1 9 ? -7.935 9.213 -0.198 1.00 0.00 9 MET A O 23
ATOM 16764 N N . GLU A 1 10 ? -8.607 10.887 1.058 1.00 0.00 10 GLU A N 23
ATOM 16765 C CA . GLU A 1 10 ? -7.202 11.239 1.421 1.00 0.00 10 GLU A CA 23
ATOM 16766 C C . GLU A 1 10 ? -6.675 10.200 2.404 1.00 0.00 10 GLU A C 23
ATOM 16767 O O . GLU A 1 10 ? -5.515 10.197 2.767 1.00 0.00 10 GLU A O 23
ATOM 16779 N N . HIS A 1 11 ? -7.524 9.319 2.845 1.00 0.00 11 HIS A N 23
ATOM 16780 C CA . HIS A 1 11 ? -7.080 8.290 3.814 1.00 0.00 11 HIS A CA 23
ATOM 16781 C C . HIS A 1 11 ? -6.893 6.956 3.099 1.00 0.00 11 HIS A C 23
ATOM 16782 O O . HIS A 1 11 ? -7.780 6.459 2.433 1.00 0.00 11 HIS A O 23
ATOM 16797 N N . CYS A 1 12 ? -5.743 6.370 3.248 1.00 0.00 12 CYS A N 23
ATOM 16798 C CA . CYS A 1 12 ? -5.478 5.059 2.600 1.00 0.00 12 CYS A CA 23
ATOM 16799 C C . CYS A 1 12 ? -5.476 3.984 3.682 1.00 0.00 12 CYS A C 23
ATOM 16800 O O . CYS A 1 12 ? -5.198 4.254 4.831 1.00 0.00 12 CYS A O 23
ATOM 16807 N N . ALA A 1 13 ? -5.788 2.770 3.333 1.00 0.00 13 ALA A N 23
ATOM 16808 C CA . ALA A 1 13 ? -5.801 1.695 4.362 1.00 0.00 13 ALA A CA 23
ATOM 16809 C C . ALA A 1 13 ? -5.159 0.425 3.799 1.00 0.00 13 ALA A C 23
ATOM 16810 O O . ALA A 1 13 ? -5.206 0.168 2.612 1.00 0.00 13 ALA A O 23
ATOM 16817 N N . ASP A 1 14 ? -4.567 -0.379 4.641 1.00 0.00 14 ASP A N 23
ATOM 16818 C CA . ASP A 1 14 ? -3.933 -1.637 4.153 1.00 0.00 14 ASP A CA 23
ATOM 16819 C C . ASP A 1 14 ? -5.028 -2.634 3.776 1.00 0.00 14 ASP A C 23
ATOM 16820 O O . ASP A 1 14 ? -6.018 -2.770 4.467 1.00 0.00 14 ASP A O 23
ATOM 16829 N N . GLU A 1 15 ? -4.864 -3.331 2.686 1.00 0.00 15 GLU A N 23
ATOM 16830 C CA . GLU A 1 15 ? -5.907 -4.312 2.278 1.00 0.00 15 GLU A CA 23
ATOM 16831 C C . GLU A 1 15 ? -6.121 -5.321 3.406 1.00 0.00 15 GLU A C 23
ATOM 16832 O O . GLU A 1 15 ? -5.188 -5.760 4.047 1.00 0.00 15 GLU A O 23
ATOM 16844 N N . LYS A 1 16 ? -7.348 -5.683 3.656 1.00 0.00 16 LYS A N 23
ATOM 16845 C CA . LYS A 1 16 ? -7.635 -6.657 4.744 1.00 0.00 16 LYS A CA 23
ATOM 16846 C C . LYS A 1 16 ? -7.500 -8.080 4.207 1.00 0.00 16 LYS A C 23
ATOM 16847 O O . LYS A 1 16 ? -7.236 -9.012 4.942 1.00 0.00 16 LYS A O 23
ATOM 16866 N N . ASN A 1 17 ? -7.685 -8.257 2.928 1.00 0.00 17 ASN A N 23
ATOM 16867 C CA . ASN A 1 17 ? -7.574 -9.618 2.338 1.00 0.00 17 ASN A CA 23
ATOM 16868 C C . ASN A 1 17 ? -6.125 -9.882 1.925 1.00 0.00 17 ASN A C 23
ATOM 16869 O O . ASN A 1 17 ? -5.787 -10.954 1.463 1.00 0.00 17 ASN A O 23
ATOM 16880 N N . PHE A 1 18 ? -5.265 -8.912 2.088 1.00 0.00 18 PHE A N 23
ATOM 16881 C CA . PHE A 1 18 ? -3.838 -9.111 1.709 1.00 0.00 18 PHE A CA 23
ATOM 16882 C C . PHE A 1 18 ? -2.971 -9.090 2.967 1.00 0.00 18 PHE A C 23
ATOM 16883 O O . PHE A 1 18 ? -3.046 -8.180 3.769 1.00 0.00 18 PHE A O 23
ATOM 16900 N N . ASP A 1 19 ? -2.138 -10.075 3.140 1.00 0.00 19 ASP A N 23
ATOM 16901 C CA . ASP A 1 19 ? -1.258 -10.101 4.339 1.00 0.00 19 ASP A CA 23
ATOM 16902 C C . ASP A 1 19 ? -0.091 -9.136 4.123 1.00 0.00 19 ASP A C 23
ATOM 16903 O O . ASP A 1 19 ? 0.975 -9.517 3.684 1.00 0.00 19 ASP A O 23
ATOM 16912 N N . CYS A 1 20 ? -0.292 -7.884 4.419 1.00 0.00 20 CYS A N 23
ATOM 16913 C CA . CYS A 1 20 ? 0.793 -6.881 4.229 1.00 0.00 20 CYS A CA 23
ATOM 16914 C C . CYS A 1 20 ? 1.916 -7.152 5.225 1.00 0.00 20 CYS A C 23
ATOM 16915 O O . CYS A 1 20 ? 3.079 -6.937 4.946 1.00 0.00 20 CYS A O 23
ATOM 16922 N N . ARG A 1 21 ? 1.574 -7.620 6.389 1.00 0.00 21 ARG A N 23
ATOM 16923 C CA . ARG A 1 21 ? 2.610 -7.906 7.414 1.00 0.00 21 ARG A CA 23
ATOM 16924 C C . ARG A 1 21 ? 3.595 -8.930 6.849 1.00 0.00 21 ARG A C 23
ATOM 16925 O O . ARG A 1 21 ? 4.795 -8.797 6.985 1.00 0.00 21 ARG A O 23
ATOM 16946 N N . ARG A 1 22 ? 3.094 -9.944 6.202 1.00 0.00 22 ARG A N 23
ATOM 16947 C CA . ARG A 1 22 ? 3.997 -10.971 5.621 1.00 0.00 22 ARG A CA 23
ATOM 16948 C C . ARG A 1 22 ? 4.779 -10.361 4.460 1.00 0.00 22 ARG A C 23
ATOM 16949 O O . ARG A 1 22 ? 5.981 -10.506 4.357 1.00 0.00 22 ARG A O 23
ATOM 16970 N N . SER A 1 23 ? 4.102 -9.678 3.585 1.00 0.00 23 SER A N 23
ATOM 16971 C CA . SER A 1 23 ? 4.798 -9.053 2.430 1.00 0.00 23 SER A CA 23
ATOM 16972 C C . SER A 1 23 ? 5.757 -7.979 2.942 1.00 0.00 23 SER A C 23
ATOM 16973 O O . SER A 1 23 ? 6.832 -7.780 2.407 1.00 0.00 23 SER A O 23
ATOM 16981 N N . LEU A 1 24 ? 5.374 -7.280 3.979 1.00 0.00 24 LEU A N 23
ATOM 16982 C CA . LEU A 1 24 ? 6.258 -6.215 4.528 1.00 0.00 24 LEU A CA 23
ATOM 16983 C C . LEU A 1 24 ? 7.554 -6.827 5.064 1.00 0.00 24 LEU A C 23
ATOM 16984 O O . LEU A 1 24 ? 8.637 -6.384 4.743 1.00 0.00 24 LEU A O 23
ATOM 17000 N N . ARG A 1 25 ? 7.456 -7.838 5.884 1.00 0.00 25 ARG A N 23
ATOM 17001 C CA . ARG A 1 25 ? 8.693 -8.462 6.438 1.00 0.00 25 ARG A CA 23
ATOM 17002 C C . ARG A 1 25 ? 9.451 -9.154 5.309 1.00 0.00 25 ARG A C 23
ATOM 17003 O O . ARG A 1 25 ? 10.641 -9.385 5.394 1.00 0.00 25 ARG A O 23
ATOM 17024 N N . ASN A 1 26 ? 8.769 -9.482 4.249 1.00 0.00 26 ASN A N 23
ATOM 17025 C CA . ASN A 1 26 ? 9.446 -10.153 3.108 1.00 0.00 26 ASN A CA 23
ATOM 17026 C C . ASN A 1 26 ? 10.180 -9.108 2.273 1.00 0.00 26 ASN A C 23
ATOM 17027 O O . ASN A 1 26 ? 10.851 -9.423 1.311 1.00 0.00 26 ASN A O 23
ATOM 17038 N N . GLY A 1 27 ? 10.060 -7.863 2.638 1.00 0.00 27 GLY A N 23
ATOM 17039 C CA . GLY A 1 27 ? 10.752 -6.793 1.870 1.00 0.00 27 GLY A CA 23
ATOM 17040 C C . GLY A 1 27 ? 9.918 -6.430 0.646 1.00 0.00 27 GLY A C 23
ATOM 17041 O O . GLY A 1 27 ? 10.415 -5.883 -0.319 1.00 0.00 27 GLY A O 23
ATOM 17045 N N . ASP A 1 28 ? 8.649 -6.729 0.673 1.00 0.00 28 ASP A N 23
ATOM 17046 C CA . ASP A 1 28 ? 7.788 -6.398 -0.491 1.00 0.00 28 ASP A CA 23
ATOM 17047 C C . ASP A 1 28 ? 7.839 -4.890 -0.744 1.00 0.00 28 ASP A C 23
ATOM 17048 O O . ASP A 1 28 ? 7.873 -4.441 -1.873 1.00 0.00 28 ASP A O 23
ATOM 17057 N N . CYS A 1 29 ? 7.856 -4.102 0.297 1.00 0.00 29 CYS A N 23
ATOM 17058 C CA . CYS A 1 29 ? 7.921 -2.624 0.112 1.00 0.00 29 CYS A CA 23
ATOM 17059 C C . CYS A 1 29 ? 9.274 -2.264 -0.505 1.00 0.00 29 CYS A C 23
ATOM 17060 O O . CYS A 1 29 ? 9.460 -1.191 -1.044 1.00 0.00 29 CYS A O 23
ATOM 17067 N N . ASP A 1 30 ? 10.226 -3.157 -0.419 1.00 0.00 30 ASP A N 23
ATOM 17068 C CA . ASP A 1 30 ? 11.578 -2.880 -0.988 1.00 0.00 30 ASP A CA 23
ATOM 17069 C C . ASP A 1 30 ? 11.713 -3.539 -2.362 1.00 0.00 30 ASP A C 23
ATOM 17070 O O . ASP A 1 30 ? 12.729 -3.422 -3.019 1.00 0.00 30 ASP A O 23
ATOM 17079 N N . ASN A 1 31 ? 10.701 -4.231 -2.801 1.00 0.00 31 ASN A N 23
ATOM 17080 C CA . ASN A 1 31 ? 10.777 -4.897 -4.128 1.00 0.00 31 ASN A CA 23
ATOM 17081 C C . ASN A 1 31 ? 10.108 -4.008 -5.173 1.00 0.00 31 ASN A C 23
ATOM 17082 O O . ASN A 1 31 ? 8.919 -3.780 -5.137 1.00 0.00 31 ASN A O 23
ATOM 17093 N N . ASP A 1 32 ? 10.867 -3.496 -6.103 1.00 0.00 32 ASP A N 23
ATOM 17094 C CA . ASP A 1 32 ? 10.270 -2.616 -7.144 1.00 0.00 32 ASP A CA 23
ATOM 17095 C C . ASP A 1 32 ? 9.145 -3.360 -7.860 1.00 0.00 32 ASP A C 23
ATOM 17096 O O . ASP A 1 32 ? 8.165 -2.775 -8.275 1.00 0.00 32 ASP A O 23
ATOM 17105 N N . ASP A 1 33 ? 9.280 -4.647 -8.015 1.00 0.00 33 ASP A N 23
ATOM 17106 C CA . ASP A 1 33 ? 8.223 -5.433 -8.709 1.00 0.00 33 ASP A CA 23
ATOM 17107 C C . ASP A 1 33 ? 6.943 -5.445 -7.874 1.00 0.00 33 ASP A C 23
ATOM 17108 O O . ASP A 1 33 ? 5.861 -5.644 -8.390 1.00 0.00 33 ASP A O 23
ATOM 17117 N N . LYS A 1 34 ? 7.053 -5.261 -6.588 1.00 0.00 34 LYS A N 23
ATOM 17118 C CA . LYS A 1 34 ? 5.835 -5.288 -5.736 1.00 0.00 34 LYS A CA 23
ATOM 17119 C C . LYS A 1 34 ? 5.521 -3.878 -5.238 1.00 0.00 34 LYS A C 23
ATOM 17120 O O . LYS A 1 34 ? 4.511 -3.645 -4.606 1.00 0.00 34 LYS A O 23
ATOM 17139 N N . LEU A 1 35 ? 6.378 -2.935 -5.517 1.00 0.00 35 LEU A N 23
ATOM 17140 C CA . LEU A 1 35 ? 6.120 -1.546 -5.056 1.00 0.00 35 LEU A CA 23
ATOM 17141 C C . LEU A 1 35 ? 4.722 -1.121 -5.500 1.00 0.00 35 LEU A C 23
ATOM 17142 O O . LEU A 1 35 ? 3.954 -0.579 -4.730 1.00 0.00 35 LEU A O 23
ATOM 17158 N N . LEU A 1 36 ? 4.381 -1.370 -6.733 1.00 0.00 36 LEU A N 23
ATOM 17159 C CA . LEU A 1 36 ? 3.027 -0.991 -7.215 1.00 0.00 36 LEU A CA 23
ATOM 17160 C C . LEU A 1 36 ? 1.981 -1.838 -6.495 1.00 0.00 36 LEU A C 23
ATOM 17161 O O . LEU A 1 36 ? 0.929 -1.360 -6.119 1.00 0.00 36 LEU A O 23
ATOM 17177 N N . GLU A 1 37 ? 2.261 -3.098 -6.303 1.00 0.00 37 GLU A N 23
ATOM 17178 C CA . GLU A 1 37 ? 1.278 -3.977 -5.613 1.00 0.00 37 GLU A CA 23
ATOM 17179 C C . GLU A 1 37 ? 1.027 -3.444 -4.203 1.00 0.00 37 GLU A C 23
ATOM 17180 O O . GLU A 1 37 ? -0.081 -3.465 -3.711 1.00 0.00 37 GLU A O 23
ATOM 17192 N N . MET A 1 38 ? 2.048 -2.961 -3.552 1.00 0.00 38 MET A N 23
ATOM 17193 C CA . MET A 1 38 ? 1.867 -2.424 -2.175 1.00 0.00 38 MET A CA 23
ATOM 17194 C C . MET A 1 38 ? 1.092 -1.113 -2.229 1.00 0.00 38 MET A C 23
ATOM 17195 O O . MET A 1 38 ? 0.158 -0.900 -1.483 1.00 0.00 38 MET A O 23
ATOM 17209 N N . GLY A 1 39 ? 1.463 -0.234 -3.116 1.00 0.00 39 GLY A N 23
ATOM 17210 C CA . GLY A 1 39 ? 0.731 1.053 -3.221 1.00 0.00 39 GLY A CA 23
ATOM 17211 C C . GLY A 1 39 ? -0.733 0.729 -3.474 1.00 0.00 39 GLY A C 23
ATOM 17212 O O . GLY A 1 39 ? -1.620 1.512 -3.202 1.00 0.00 39 GLY A O 23
ATOM 17216 N N . TYR A 1 40 ? -0.980 -0.435 -4.004 1.00 0.00 40 TYR A N 23
ATOM 17217 C CA . TYR A 1 40 ? -2.373 -0.855 -4.294 1.00 0.00 40 TYR A CA 23
ATOM 17218 C C . TYR A 1 40 ? -2.928 -1.691 -3.134 1.00 0.00 40 TYR A C 23
ATOM 17219 O O . TYR A 1 40 ? -3.956 -1.376 -2.567 1.00 0.00 40 TYR A O 23
ATOM 17237 N N . TYR A 1 41 ? -2.268 -2.770 -2.796 1.00 0.00 41 TYR A N 23
ATOM 17238 C CA . TYR A 1 41 ? -2.767 -3.643 -1.695 1.00 0.00 41 TYR A CA 23
ATOM 17239 C C . TYR A 1 41 ? -2.430 -3.053 -0.321 1.00 0.00 41 TYR A C 23
ATOM 17240 O O . TYR A 1 41 ? -3.255 -3.042 0.569 1.00 0.00 41 TYR A O 23
ATOM 17258 N N . CYS A 1 42 ? -1.229 -2.585 -0.122 1.00 0.00 42 CYS A N 23
ATOM 17259 C CA . CYS A 1 42 ? -0.879 -2.034 1.217 1.00 0.00 42 CYS A CA 23
ATOM 17260 C C . CYS A 1 42 ? -0.087 -0.733 1.080 1.00 0.00 42 CYS A C 23
ATOM 17261 O O . CYS A 1 42 ? 1.108 -0.703 1.315 1.00 0.00 42 CYS A O 23
ATOM 17268 N N . PRO A 1 43 ? -0.743 0.340 0.724 1.00 0.00 43 PRO A N 23
ATOM 17269 C CA . PRO A 1 43 ? -0.081 1.668 0.573 1.00 0.00 43 PRO A CA 23
ATOM 17270 C C . PRO A 1 43 ? 0.383 2.221 1.922 1.00 0.00 43 PRO A C 23
ATOM 17271 O O . PRO A 1 43 ? 1.409 2.869 2.025 1.00 0.00 43 PRO A O 23
ATOM 17282 N N . VAL A 1 44 ? -0.364 1.966 2.961 1.00 0.00 44 VAL A N 23
ATOM 17283 C CA . VAL A 1 44 ? 0.037 2.463 4.306 1.00 0.00 44 VAL A CA 23
ATOM 17284 C C . VAL A 1 44 ? 1.131 1.555 4.870 1.00 0.00 44 VAL A C 23
ATOM 17285 O O . VAL A 1 44 ? 2.113 2.012 5.420 1.00 0.00 44 VAL A O 23
ATOM 17298 N N . THR A 1 45 ? 0.964 0.264 4.738 1.00 0.00 45 THR A N 23
ATOM 17299 C CA . THR A 1 45 ? 1.982 -0.689 5.271 1.00 0.00 45 THR A CA 23
ATOM 17300 C C . THR A 1 45 ? 3.362 -0.361 4.706 1.00 0.00 45 THR A C 23
ATOM 17301 O O . THR A 1 45 ? 4.357 -0.423 5.401 1.00 0.00 45 THR A O 23
ATOM 17312 N N . CYS A 1 46 ? 3.439 -0.032 3.447 1.00 0.00 46 CYS A N 23
ATOM 17313 C CA . CYS A 1 46 ? 4.768 0.271 2.851 1.00 0.00 46 CYS A CA 23
ATOM 17314 C C . CYS A 1 46 ? 5.124 1.748 3.052 1.00 0.00 46 CYS A C 23
ATOM 17315 O O . CYS A 1 46 ? 6.194 2.189 2.683 1.00 0.00 46 CYS A O 23
ATOM 17322 N N . GLY A 1 47 ? 4.251 2.511 3.649 1.00 0.00 47 GLY A N 23
ATOM 17323 C CA . GLY A 1 47 ? 4.567 3.948 3.892 1.00 0.00 47 GLY A CA 23
ATOM 17324 C C . GLY A 1 47 ? 4.406 4.771 2.610 1.00 0.00 47 GLY A C 23
ATOM 17325 O O . GLY A 1 47 ? 5.122 5.725 2.389 1.00 0.00 47 GLY A O 23
ATOM 17329 N N . PHE A 1 48 ? 3.461 4.435 1.777 1.00 0.00 48 PHE A N 23
ATOM 17330 C CA . PHE A 1 48 ? 3.257 5.235 0.537 1.00 0.00 48 PHE A CA 23
ATOM 17331 C C . PHE A 1 48 ? 2.035 6.112 0.742 1.00 0.00 48 PHE A C 23
ATOM 17332 O O . PHE A 1 48 ? 1.753 7.008 -0.027 1.00 0.00 48 PHE A O 23
ATOM 17349 N N . CYS A 1 49 ? 1.313 5.860 1.793 1.00 0.00 49 CYS A N 23
ATOM 17350 C CA . CYS A 1 49 ? 0.111 6.676 2.082 1.00 0.00 49 CYS A CA 23
ATOM 17351 C C . CYS A 1 49 ? -0.155 6.666 3.585 1.00 0.00 49 CYS A C 23
ATOM 17352 O O . CYS A 1 49 ? 0.526 6.003 4.342 1.00 0.00 49 CYS A O 23
ATOM 17359 N N . GLU A 1 50 ? -1.137 7.399 4.024 1.00 0.00 50 GLU A N 23
ATOM 17360 C CA . GLU A 1 50 ? -1.447 7.437 5.480 1.00 0.00 50 GLU A CA 23
ATOM 17361 C C . GLU A 1 50 ? -2.738 6.664 5.745 1.00 0.00 50 GLU A C 23
ATOM 17362 O O . GLU A 1 50 ? -3.599 6.574 4.891 1.00 0.00 50 GLU A O 23
ATOM 17374 N N . PRO A 1 51 ? -2.881 6.111 6.920 1.00 0.00 51 PRO A N 23
ATOM 17375 C CA . PRO A 1 51 ? -4.099 5.342 7.294 1.00 0.00 51 PRO A CA 23
ATOM 17376 C C . PRO A 1 51 ? -5.384 6.123 7.006 1.00 0.00 51 PRO A C 23
ATOM 17377 O O . PRO A 1 51 ? -6.437 5.667 7.418 1.00 0.00 51 PRO A O 23
ATOM 17389 N N . ASN A 1 1 ? -2.166 21.779 -1.013 1.00 0.00 1 ASN A N 24
ATOM 17390 C CA . ASN A 1 1 ? -1.660 22.741 -2.031 1.00 0.00 1 ASN A CA 24
ATOM 17391 C C . ASN A 1 1 ? -2.117 22.298 -3.422 1.00 0.00 1 ASN A C 24
ATOM 17392 O O . ASN A 1 1 ? -2.647 23.077 -4.190 1.00 0.00 1 ASN A O 24
ATOM 17402 N N . ASP A 1 2 ? -1.915 21.052 -3.752 1.00 0.00 2 ASP A N 24
ATOM 17403 C CA . ASP A 1 2 ? -2.336 20.554 -5.094 1.00 0.00 2 ASP A CA 24
ATOM 17404 C C . ASP A 1 2 ? -3.864 20.524 -5.174 1.00 0.00 2 ASP A C 24
ATOM 17405 O O . ASP A 1 2 ? -4.538 20.186 -4.223 1.00 0.00 2 ASP A O 24
ATOM 17414 N N . ILE A 1 3 ? -4.416 20.876 -6.304 1.00 0.00 3 ILE A N 24
ATOM 17415 C CA . ILE A 1 3 ? -5.900 20.867 -6.437 1.00 0.00 3 ILE A CA 24
ATOM 17416 C C . ILE A 1 3 ? -6.395 19.426 -6.589 1.00 0.00 3 ILE A C 24
ATOM 17417 O O . ILE A 1 3 ? -7.581 19.174 -6.677 1.00 0.00 3 ILE A O 24
ATOM 17433 N N . ARG A 1 4 ? -5.500 18.475 -6.617 1.00 0.00 4 ARG A N 24
ATOM 17434 C CA . ARG A 1 4 ? -5.933 17.056 -6.760 1.00 0.00 4 ARG A CA 24
ATOM 17435 C C . ARG A 1 4 ? -6.384 16.537 -5.393 1.00 0.00 4 ARG A C 24
ATOM 17436 O O . ARG A 1 4 ? -6.704 15.376 -5.233 1.00 0.00 4 ARG A O 24
ATOM 17457 N N . THR A 1 5 ? -6.407 17.389 -4.408 1.00 0.00 5 THR A N 24
ATOM 17458 C CA . THR A 1 5 ? -6.831 16.954 -3.050 1.00 0.00 5 THR A CA 24
ATOM 17459 C C . THR A 1 5 ? -8.361 16.925 -2.974 1.00 0.00 5 THR A C 24
ATOM 17460 O O . THR A 1 5 ? -8.937 16.594 -1.955 1.00 0.00 5 THR A O 24
ATOM 17471 N N . ALA A 1 6 ? -9.024 17.266 -4.044 1.00 0.00 6 ALA A N 24
ATOM 17472 C CA . ALA A 1 6 ? -10.514 17.258 -4.033 1.00 0.00 6 ALA A CA 24
ATOM 17473 C C . ALA A 1 6 ? -11.015 15.822 -3.875 1.00 0.00 6 ALA A C 24
ATOM 17474 O O . ALA A 1 6 ? -12.096 15.583 -3.377 1.00 0.00 6 ALA A O 24
ATOM 17481 N N . ALA A 1 7 ? -10.234 14.864 -4.295 1.00 0.00 7 ALA A N 24
ATOM 17482 C CA . ALA A 1 7 ? -10.664 13.444 -4.166 1.00 0.00 7 ALA A CA 24
ATOM 17483 C C . ALA A 1 7 ? -10.765 13.073 -2.682 1.00 0.00 7 ALA A C 24
ATOM 17484 O O . ALA A 1 7 ? -10.021 13.568 -1.857 1.00 0.00 7 ALA A O 24
ATOM 17491 N N . ASP A 1 8 ? -11.675 12.203 -2.336 1.00 0.00 8 ASP A N 24
ATOM 17492 C CA . ASP A 1 8 ? -11.817 11.796 -0.908 1.00 0.00 8 ASP A CA 24
ATOM 17493 C C . ASP A 1 8 ? -10.900 10.605 -0.649 1.00 0.00 8 ASP A C 24
ATOM 17494 O O . ASP A 1 8 ? -10.946 9.976 0.389 1.00 0.00 8 ASP A O 24
ATOM 17503 N N . MET A 1 9 ? -10.073 10.290 -1.605 1.00 0.00 9 MET A N 24
ATOM 17504 C CA . MET A 1 9 ? -9.148 9.136 -1.453 1.00 0.00 9 MET A CA 24
ATOM 17505 C C . MET A 1 9 ? -7.939 9.553 -0.621 1.00 0.00 9 MET A C 24
ATOM 17506 O O . MET A 1 9 ? -6.914 8.899 -0.621 1.00 0.00 9 MET A O 24
ATOM 17520 N N . GLU A 1 10 ? -8.052 10.634 0.086 1.00 0.00 10 GLU A N 24
ATOM 17521 C CA . GLU A 1 10 ? -6.918 11.098 0.921 1.00 0.00 10 GLU A CA 24
ATOM 17522 C C . GLU A 1 10 ? -6.666 10.079 2.032 1.00 0.00 10 GLU A C 24
ATOM 17523 O O . GLU A 1 10 ? -5.622 10.065 2.655 1.00 0.00 10 GLU A O 24
ATOM 17535 N N . HIS A 1 11 ? -7.618 9.223 2.285 1.00 0.00 11 HIS A N 24
ATOM 17536 C CA . HIS A 1 11 ? -7.435 8.208 3.353 1.00 0.00 11 HIS A CA 24
ATOM 17537 C C . HIS A 1 11 ? -7.047 6.873 2.719 1.00 0.00 11 HIS A C 24
ATOM 17538 O O . HIS A 1 11 ? -7.789 6.299 1.948 1.00 0.00 11 HIS A O 24
ATOM 17553 N N . CYS A 1 12 ? -5.890 6.375 3.052 1.00 0.00 12 CYS A N 24
ATOM 17554 C CA . CYS A 1 12 ? -5.445 5.075 2.483 1.00 0.00 12 CYS A CA 24
ATOM 17555 C C . CYS A 1 12 ? -5.494 4.019 3.586 1.00 0.00 12 CYS A C 24
ATOM 17556 O O . CYS A 1 12 ? -5.266 4.307 4.744 1.00 0.00 12 CYS A O 24
ATOM 17563 N N . ALA A 1 13 ? -5.790 2.798 3.243 1.00 0.00 13 ALA A N 24
ATOM 17564 C CA . ALA A 1 13 ? -5.849 1.733 4.282 1.00 0.00 13 ALA A CA 24
ATOM 17565 C C . ALA A 1 13 ? -5.171 0.473 3.754 1.00 0.00 13 ALA A C 24
ATOM 17566 O O . ALA A 1 13 ? -5.135 0.230 2.564 1.00 0.00 13 ALA A O 24
ATOM 17573 N N . ASP A 1 14 ? -4.645 -0.341 4.624 1.00 0.00 14 ASP A N 24
ATOM 17574 C CA . ASP A 1 14 ? -3.987 -1.587 4.158 1.00 0.00 14 ASP A CA 24
ATOM 17575 C C . ASP A 1 14 ? -5.062 -2.600 3.774 1.00 0.00 14 ASP A C 24
ATOM 17576 O O . ASP A 1 14 ? -6.096 -2.692 4.406 1.00 0.00 14 ASP A O 24
ATOM 17585 N N . GLU A 1 15 ? -4.839 -3.347 2.735 1.00 0.00 15 GLU A N 24
ATOM 17586 C CA . GLU A 1 15 ? -5.862 -4.340 2.306 1.00 0.00 15 GLU A CA 24
ATOM 17587 C C . GLU A 1 15 ? -6.044 -5.400 3.390 1.00 0.00 15 GLU A C 24
ATOM 17588 O O . GLU A 1 15 ? -5.093 -5.876 3.980 1.00 0.00 15 GLU A O 24
ATOM 17600 N N . LYS A 1 16 ? -7.264 -5.772 3.657 1.00 0.00 16 LYS A N 24
ATOM 17601 C CA . LYS A 1 16 ? -7.524 -6.801 4.700 1.00 0.00 16 LYS A CA 24
ATOM 17602 C C . LYS A 1 16 ? -7.373 -8.196 4.095 1.00 0.00 16 LYS A C 24
ATOM 17603 O O . LYS A 1 16 ? -7.002 -9.137 4.765 1.00 0.00 16 LYS A O 24
ATOM 17622 N N . ASN A 1 17 ? -7.668 -8.338 2.831 1.00 0.00 17 ASN A N 24
ATOM 17623 C CA . ASN A 1 17 ? -7.552 -9.676 2.185 1.00 0.00 17 ASN A CA 24
ATOM 17624 C C . ASN A 1 17 ? -6.105 -9.925 1.759 1.00 0.00 17 ASN A C 24
ATOM 17625 O O . ASN A 1 17 ? -5.760 -10.998 1.305 1.00 0.00 17 ASN A O 24
ATOM 17636 N N . PHE A 1 18 ? -5.257 -8.947 1.912 1.00 0.00 18 PHE A N 24
ATOM 17637 C CA . PHE A 1 18 ? -3.829 -9.134 1.528 1.00 0.00 18 PHE A CA 24
ATOM 17638 C C . PHE A 1 18 ? -2.965 -9.117 2.789 1.00 0.00 18 PHE A C 24
ATOM 17639 O O . PHE A 1 18 ? -3.097 -8.251 3.630 1.00 0.00 18 PHE A O 24
ATOM 17656 N N . ASP A 1 19 ? -2.086 -10.066 2.927 1.00 0.00 19 ASP A N 24
ATOM 17657 C CA . ASP A 1 19 ? -1.216 -10.109 4.134 1.00 0.00 19 ASP A CA 24
ATOM 17658 C C . ASP A 1 19 ? -0.047 -9.134 3.955 1.00 0.00 19 ASP A C 24
ATOM 17659 O O . ASP A 1 19 ? 1.008 -9.495 3.472 1.00 0.00 19 ASP A O 24
ATOM 17668 N N . CYS A 1 20 ? -0.231 -7.898 4.330 1.00 0.00 20 CYS A N 24
ATOM 17669 C CA . CYS A 1 20 ? 0.863 -6.894 4.177 1.00 0.00 20 CYS A CA 24
ATOM 17670 C C . CYS A 1 20 ? 1.983 -7.199 5.173 1.00 0.00 20 CYS A C 24
ATOM 17671 O O . CYS A 1 20 ? 3.152 -7.059 4.874 1.00 0.00 20 CYS A O 24
ATOM 17678 N N . ARG A 1 21 ? 1.630 -7.617 6.353 1.00 0.00 21 ARG A N 24
ATOM 17679 C CA . ARG A 1 21 ? 2.661 -7.940 7.374 1.00 0.00 21 ARG A CA 24
ATOM 17680 C C . ARG A 1 21 ? 3.623 -8.966 6.781 1.00 0.00 21 ARG A C 24
ATOM 17681 O O . ARG A 1 21 ? 4.825 -8.874 6.928 1.00 0.00 21 ARG A O 24
ATOM 17702 N N . ARG A 1 22 ? 3.094 -9.934 6.093 1.00 0.00 22 ARG A N 24
ATOM 17703 C CA . ARG A 1 22 ? 3.960 -10.964 5.470 1.00 0.00 22 ARG A CA 24
ATOM 17704 C C . ARG A 1 22 ? 4.748 -10.342 4.321 1.00 0.00 22 ARG A C 24
ATOM 17705 O O . ARG A 1 22 ? 5.944 -10.517 4.203 1.00 0.00 22 ARG A O 24
ATOM 17726 N N . SER A 1 23 ? 4.083 -9.617 3.473 1.00 0.00 23 SER A N 24
ATOM 17727 C CA . SER A 1 23 ? 4.784 -8.977 2.329 1.00 0.00 23 SER A CA 24
ATOM 17728 C C . SER A 1 23 ? 5.763 -7.919 2.859 1.00 0.00 23 SER A C 24
ATOM 17729 O O . SER A 1 23 ? 6.817 -7.699 2.300 1.00 0.00 23 SER A O 24
ATOM 17737 N N . LEU A 1 24 ? 5.412 -7.260 3.936 1.00 0.00 24 LEU A N 24
ATOM 17738 C CA . LEU A 1 24 ? 6.311 -6.211 4.511 1.00 0.00 24 LEU A CA 24
ATOM 17739 C C . LEU A 1 24 ? 7.588 -6.850 5.057 1.00 0.00 24 LEU A C 24
ATOM 17740 O O . LEU A 1 24 ? 8.684 -6.421 4.756 1.00 0.00 24 LEU A O 24
ATOM 17756 N N . ARG A 1 25 ? 7.460 -7.869 5.864 1.00 0.00 25 ARG A N 24
ATOM 17757 C CA . ARG A 1 25 ? 8.673 -8.522 6.427 1.00 0.00 25 ARG A CA 24
ATOM 17758 C C . ARG A 1 25 ? 9.450 -9.188 5.294 1.00 0.00 25 ARG A C 24
ATOM 17759 O O . ARG A 1 25 ? 10.644 -9.396 5.378 1.00 0.00 25 ARG A O 24
ATOM 17780 N N . ASN A 1 26 ? 8.775 -9.523 4.231 1.00 0.00 26 ASN A N 24
ATOM 17781 C CA . ASN A 1 26 ? 9.461 -10.176 3.081 1.00 0.00 26 ASN A CA 24
ATOM 17782 C C . ASN A 1 26 ? 10.207 -9.125 2.257 1.00 0.00 26 ASN A C 24
ATOM 17783 O O . ASN A 1 26 ? 10.878 -9.442 1.296 1.00 0.00 26 ASN A O 24
ATOM 17794 N N . GLY A 1 27 ? 10.095 -7.879 2.621 1.00 0.00 27 GLY A N 24
ATOM 17795 C CA . GLY A 1 27 ? 10.798 -6.813 1.850 1.00 0.00 27 GLY A CA 24
ATOM 17796 C C . GLY A 1 27 ? 9.959 -6.437 0.629 1.00 0.00 27 GLY A C 24
ATOM 17797 O O . GLY A 1 27 ? 10.456 -5.901 -0.340 1.00 0.00 27 GLY A O 24
ATOM 17801 N N . ASP A 1 28 ? 8.686 -6.719 0.670 1.00 0.00 28 ASP A N 24
ATOM 17802 C CA . ASP A 1 28 ? 7.808 -6.382 -0.485 1.00 0.00 28 ASP A CA 24
ATOM 17803 C C . ASP A 1 28 ? 7.837 -4.871 -0.729 1.00 0.00 28 ASP A C 24
ATOM 17804 O O . ASP A 1 28 ? 7.879 -4.416 -1.854 1.00 0.00 28 ASP A O 24
ATOM 17813 N N . CYS A 1 29 ? 7.835 -4.091 0.316 1.00 0.00 29 CYS A N 24
ATOM 17814 C CA . CYS A 1 29 ? 7.882 -2.610 0.138 1.00 0.00 29 CYS A CA 24
ATOM 17815 C C . CYS A 1 29 ? 9.227 -2.240 -0.493 1.00 0.00 29 CYS A C 24
ATOM 17816 O O . CYS A 1 29 ? 9.395 -1.175 -1.053 1.00 0.00 29 CYS A O 24
ATOM 17823 N N . ASP A 1 30 ? 10.190 -3.118 -0.394 1.00 0.00 30 ASP A N 24
ATOM 17824 C CA . ASP A 1 30 ? 11.534 -2.831 -0.971 1.00 0.00 30 ASP A CA 24
ATOM 17825 C C . ASP A 1 30 ? 11.671 -3.489 -2.346 1.00 0.00 30 ASP A C 24
ATOM 17826 O O . ASP A 1 30 ? 12.672 -3.334 -3.018 1.00 0.00 30 ASP A O 24
ATOM 17835 N N . ASN A 1 31 ? 10.678 -4.217 -2.773 1.00 0.00 31 ASN A N 24
ATOM 17836 C CA . ASN A 1 31 ? 10.760 -4.875 -4.104 1.00 0.00 31 ASN A CA 24
ATOM 17837 C C . ASN A 1 31 ? 10.081 -3.980 -5.140 1.00 0.00 31 ASN A C 24
ATOM 17838 O O . ASN A 1 31 ? 8.895 -3.736 -5.079 1.00 0.00 31 ASN A O 24
ATOM 17849 N N . ASP A 1 32 ? 10.828 -3.482 -6.084 1.00 0.00 32 ASP A N 24
ATOM 17850 C CA . ASP A 1 32 ? 10.228 -2.595 -7.121 1.00 0.00 32 ASP A CA 24
ATOM 17851 C C . ASP A 1 32 ? 9.113 -3.342 -7.849 1.00 0.00 32 ASP A C 24
ATOM 17852 O O . ASP A 1 32 ? 8.145 -2.759 -8.297 1.00 0.00 32 ASP A O 24
ATOM 17861 N N . ASP A 1 33 ? 9.250 -4.628 -7.978 1.00 0.00 33 ASP A N 24
ATOM 17862 C CA . ASP A 1 33 ? 8.214 -5.424 -8.679 1.00 0.00 33 ASP A CA 24
ATOM 17863 C C . ASP A 1 33 ? 6.936 -5.494 -7.838 1.00 0.00 33 ASP A C 24
ATOM 17864 O O . ASP A 1 33 ? 5.862 -5.732 -8.353 1.00 0.00 33 ASP A O 24
ATOM 17873 N N . LYS A 1 34 ? 7.038 -5.299 -6.550 1.00 0.00 34 LYS A N 24
ATOM 17874 C CA . LYS A 1 34 ? 5.819 -5.368 -5.693 1.00 0.00 34 LYS A CA 24
ATOM 17875 C C . LYS A 1 34 ? 5.479 -3.976 -5.173 1.00 0.00 34 LYS A C 24
ATOM 17876 O O . LYS A 1 34 ? 4.531 -3.796 -4.434 1.00 0.00 34 LYS A O 24
ATOM 17895 N N . LEU A 1 35 ? 6.241 -2.989 -5.547 1.00 0.00 35 LEU A N 24
ATOM 17896 C CA . LEU A 1 35 ? 5.948 -1.614 -5.067 1.00 0.00 35 LEU A CA 24
ATOM 17897 C C . LEU A 1 35 ? 4.535 -1.225 -5.498 1.00 0.00 35 LEU A C 24
ATOM 17898 O O . LEU A 1 35 ? 3.776 -0.661 -4.733 1.00 0.00 35 LEU A O 24
ATOM 17914 N N . LEU A 1 36 ? 4.167 -1.535 -6.712 1.00 0.00 36 LEU A N 24
ATOM 17915 C CA . LEU A 1 36 ? 2.796 -1.199 -7.181 1.00 0.00 36 LEU A CA 24
ATOM 17916 C C . LEU A 1 36 ? 1.787 -2.006 -6.368 1.00 0.00 36 LEU A C 24
ATOM 17917 O O . LEU A 1 36 ? 0.747 -1.513 -5.984 1.00 0.00 36 LEU A O 24
ATOM 17933 N N . GLU A 1 37 ? 2.091 -3.249 -6.106 1.00 0.00 37 GLU A N 24
ATOM 17934 C CA . GLU A 1 37 ? 1.151 -4.093 -5.321 1.00 0.00 37 GLU A CA 24
ATOM 17935 C C . GLU A 1 37 ? 0.962 -3.475 -3.937 1.00 0.00 37 GLU A C 24
ATOM 17936 O O . GLU A 1 37 ? -0.130 -3.424 -3.411 1.00 0.00 37 GLU A O 24
ATOM 17948 N N . MET A 1 38 ? 2.020 -3.001 -3.347 1.00 0.00 38 MET A N 24
ATOM 17949 C CA . MET A 1 38 ? 1.914 -2.385 -1.995 1.00 0.00 38 MET A CA 24
ATOM 17950 C C . MET A 1 38 ? 1.123 -1.080 -2.071 1.00 0.00 38 MET A C 24
ATOM 17951 O O . MET A 1 38 ? 0.225 -0.842 -1.290 1.00 0.00 38 MET A O 24
ATOM 17965 N N . GLY A 1 39 ? 1.440 -0.235 -3.010 1.00 0.00 39 GLY A N 24
ATOM 17966 C CA . GLY A 1 39 ? 0.696 1.047 -3.136 1.00 0.00 39 GLY A CA 24
ATOM 17967 C C . GLY A 1 39 ? -0.778 0.734 -3.349 1.00 0.00 39 GLY A C 24
ATOM 17968 O O . GLY A 1 39 ? -1.649 1.511 -3.016 1.00 0.00 39 GLY A O 24
ATOM 17972 N N . TYR A 1 40 ? -1.053 -0.406 -3.911 1.00 0.00 40 TYR A N 24
ATOM 17973 C CA . TYR A 1 40 ? -2.458 -0.801 -4.168 1.00 0.00 40 TYR A CA 24
ATOM 17974 C C . TYR A 1 40 ? -2.982 -1.664 -3.019 1.00 0.00 40 TYR A C 24
ATOM 17975 O O . TYR A 1 40 ? -4.024 -1.399 -2.452 1.00 0.00 40 TYR A O 24
ATOM 17993 N N . TYR A 1 41 ? -2.276 -2.709 -2.689 1.00 0.00 41 TYR A N 24
ATOM 17994 C CA . TYR A 1 41 ? -2.734 -3.605 -1.595 1.00 0.00 41 TYR A CA 24
ATOM 17995 C C . TYR A 1 41 ? -2.405 -3.008 -0.226 1.00 0.00 41 TYR A C 24
ATOM 17996 O O . TYR A 1 41 ? -3.227 -3.004 0.664 1.00 0.00 41 TYR A O 24
ATOM 18014 N N . CYS A 1 42 ? -1.210 -2.524 -0.030 1.00 0.00 42 CYS A N 24
ATOM 18015 C CA . CYS A 1 42 ? -0.871 -1.965 1.309 1.00 0.00 42 CYS A CA 24
ATOM 18016 C C . CYS A 1 42 ? -0.072 -0.667 1.184 1.00 0.00 42 CYS A C 24
ATOM 18017 O O . CYS A 1 42 ? 1.104 -0.632 1.481 1.00 0.00 42 CYS A O 24
ATOM 18024 N N . PRO A 1 43 ? -0.710 0.395 0.777 1.00 0.00 43 PRO A N 24
ATOM 18025 C CA . PRO A 1 43 ? -0.044 1.724 0.642 1.00 0.00 43 PRO A CA 24
ATOM 18026 C C . PRO A 1 43 ? 0.395 2.267 2.005 1.00 0.00 43 PRO A C 24
ATOM 18027 O O . PRO A 1 43 ? 1.406 2.930 2.132 1.00 0.00 43 PRO A O 24
ATOM 18038 N N . VAL A 1 44 ? -0.367 1.987 3.025 1.00 0.00 44 VAL A N 24
ATOM 18039 C CA . VAL A 1 44 ? -0.018 2.475 4.388 1.00 0.00 44 VAL A CA 24
ATOM 18040 C C . VAL A 1 44 ? 1.085 1.597 4.991 1.00 0.00 44 VAL A C 24
ATOM 18041 O O . VAL A 1 44 ? 2.018 2.080 5.597 1.00 0.00 44 VAL A O 24
ATOM 18054 N N . THR A 1 45 ? 0.970 0.309 4.832 1.00 0.00 45 THR A N 24
ATOM 18055 C CA . THR A 1 45 ? 1.990 -0.622 5.399 1.00 0.00 45 THR A CA 24
ATOM 18056 C C . THR A 1 45 ? 3.377 -0.317 4.830 1.00 0.00 45 THR A C 24
ATOM 18057 O O . THR A 1 45 ? 4.370 -0.385 5.531 1.00 0.00 45 THR A O 24
ATOM 18068 N N . CYS A 1 46 ? 3.465 -0.007 3.568 1.00 0.00 46 CYS A N 24
ATOM 18069 C CA . CYS A 1 46 ? 4.800 0.266 2.970 1.00 0.00 46 CYS A CA 24
ATOM 18070 C C . CYS A 1 46 ? 5.179 1.737 3.155 1.00 0.00 46 CYS A C 24
ATOM 18071 O O . CYS A 1 46 ? 6.275 2.145 2.831 1.00 0.00 46 CYS A O 24
ATOM 18078 N N . GLY A 1 47 ? 4.300 2.532 3.695 1.00 0.00 47 GLY A N 24
ATOM 18079 C CA . GLY A 1 47 ? 4.642 3.964 3.924 1.00 0.00 47 GLY A CA 24
ATOM 18080 C C . GLY A 1 47 ? 4.502 4.777 2.634 1.00 0.00 47 GLY A C 24
ATOM 18081 O O . GLY A 1 47 ? 5.239 5.716 2.408 1.00 0.00 47 GLY A O 24
ATOM 18085 N N . PHE A 1 48 ? 3.555 4.456 1.799 1.00 0.00 48 PHE A N 24
ATOM 18086 C CA . PHE A 1 48 ? 3.372 5.249 0.552 1.00 0.00 48 PHE A CA 24
ATOM 18087 C C . PHE A 1 48 ? 2.157 6.141 0.739 1.00 0.00 48 PHE A C 24
ATOM 18088 O O . PHE A 1 48 ? 1.884 7.027 -0.047 1.00 0.00 48 PHE A O 24
ATOM 18105 N N . CYS A 1 49 ? 1.431 5.913 1.794 1.00 0.00 49 CYS A N 24
ATOM 18106 C CA . CYS A 1 49 ? 0.232 6.739 2.068 1.00 0.00 49 CYS A CA 24
ATOM 18107 C C . CYS A 1 49 ? -0.041 6.748 3.570 1.00 0.00 49 CYS A C 24
ATOM 18108 O O . CYS A 1 49 ? 0.640 6.102 4.341 1.00 0.00 49 CYS A O 24
ATOM 18115 N N . GLU A 1 50 ? -1.029 7.486 3.991 1.00 0.00 50 GLU A N 24
ATOM 18116 C CA . GLU A 1 50 ? -1.349 7.550 5.444 1.00 0.00 50 GLU A CA 24
ATOM 18117 C C . GLU A 1 50 ? -2.595 6.710 5.736 1.00 0.00 50 GLU A C 24
ATOM 18118 O O . GLU A 1 50 ? -3.420 6.483 4.872 1.00 0.00 50 GLU A O 24
ATOM 18130 N N . PRO A 1 51 ? -2.736 6.263 6.956 1.00 0.00 51 PRO A N 24
ATOM 18131 C CA . PRO A 1 51 ? -3.905 5.443 7.387 1.00 0.00 51 PRO A CA 24
ATOM 18132 C C . PRO A 1 51 ? -5.201 6.263 7.414 1.00 0.00 51 PRO A C 24
ATOM 18133 O O . PRO A 1 51 ? -6.100 5.937 6.661 1.00 0.00 51 PRO A O 24
ATOM 18145 N N . ASN A 1 1 ? -10.959 24.045 -7.173 1.00 0.00 1 ASN A N 25
ATOM 18146 C CA . ASN A 1 1 ? -12.311 24.643 -7.370 1.00 0.00 1 ASN A CA 25
ATOM 18147 C C . ASN A 1 1 ? -13.357 23.783 -6.656 1.00 0.00 1 ASN A C 25
ATOM 18148 O O . ASN A 1 1 ? -13.551 23.888 -5.460 1.00 0.00 1 ASN A O 25
ATOM 18158 N N . ASP A 1 2 ? -14.033 22.934 -7.380 1.00 0.00 2 ASP A N 25
ATOM 18159 C CA . ASP A 1 2 ? -15.066 22.066 -6.749 1.00 0.00 2 ASP A CA 25
ATOM 18160 C C . ASP A 1 2 ? -14.385 21.047 -5.834 1.00 0.00 2 ASP A C 25
ATOM 18161 O O . ASP A 1 2 ? -13.376 20.464 -6.182 1.00 0.00 2 ASP A O 25
ATOM 18170 N N . ILE A 1 3 ? -14.929 20.827 -4.671 1.00 0.00 3 ILE A N 25
ATOM 18171 C CA . ILE A 1 3 ? -14.312 19.845 -3.736 1.00 0.00 3 ILE A CA 25
ATOM 18172 C C . ILE A 1 3 ? -14.583 18.427 -4.246 1.00 0.00 3 ILE A C 25
ATOM 18173 O O . ILE A 1 3 ? -14.202 17.452 -3.630 1.00 0.00 3 ILE A O 25
ATOM 18189 N N . ARG A 1 4 ? -15.238 18.300 -5.367 1.00 0.00 4 ARG A N 25
ATOM 18190 C CA . ARG A 1 4 ? -15.527 16.941 -5.900 1.00 0.00 4 ARG A CA 25
ATOM 18191 C C . ARG A 1 4 ? -14.255 16.354 -6.512 1.00 0.00 4 ARG A C 25
ATOM 18192 O O . ARG A 1 4 ? -14.254 15.259 -7.035 1.00 0.00 4 ARG A O 25
ATOM 18213 N N . THR A 1 5 ? -13.166 17.073 -6.444 1.00 0.00 5 THR A N 25
ATOM 18214 C CA . THR A 1 5 ? -11.895 16.552 -7.014 1.00 0.00 5 THR A CA 25
ATOM 18215 C C . THR A 1 5 ? -11.110 15.822 -5.921 1.00 0.00 5 THR A C 25
ATOM 18216 O O . THR A 1 5 ? -10.067 15.252 -6.170 1.00 0.00 5 THR A O 25
ATOM 18227 N N . ALA A 1 6 ? -11.606 15.825 -4.714 1.00 0.00 6 ALA A N 25
ATOM 18228 C CA . ALA A 1 6 ? -10.881 15.125 -3.614 1.00 0.00 6 ALA A CA 25
ATOM 18229 C C . ALA A 1 6 ? -11.121 13.620 -3.729 1.00 0.00 6 ALA A C 25
ATOM 18230 O O . ALA A 1 6 ? -10.502 12.828 -3.043 1.00 0.00 6 ALA A O 25
ATOM 18237 N N . ALA A 1 7 ? -12.012 13.212 -4.593 1.00 0.00 7 ALA A N 25
ATOM 18238 C CA . ALA A 1 7 ? -12.280 11.755 -4.744 1.00 0.00 7 ALA A CA 25
ATOM 18239 C C . ALA A 1 7 ? -12.387 11.115 -3.360 1.00 0.00 7 ALA A C 25
ATOM 18240 O O . ALA A 1 7 ? -12.503 11.794 -2.359 1.00 0.00 7 ALA A O 25
ATOM 18247 N N . ASP A 1 8 ? -12.342 9.812 -3.295 1.00 0.00 8 ASP A N 25
ATOM 18248 C CA . ASP A 1 8 ? -12.429 9.130 -1.975 1.00 0.00 8 ASP A CA 25
ATOM 18249 C C . ASP A 1 8 ? -11.106 8.423 -1.701 1.00 0.00 8 ASP A C 25
ATOM 18250 O O . ASP A 1 8 ? -10.989 7.621 -0.794 1.00 0.00 8 ASP A O 25
ATOM 18259 N N . MET A 1 9 ? -10.106 8.714 -2.484 1.00 0.00 9 MET A N 25
ATOM 18260 C CA . MET A 1 9 ? -8.789 8.062 -2.277 1.00 0.00 9 MET A CA 25
ATOM 18261 C C . MET A 1 9 ? -7.953 8.892 -1.313 1.00 0.00 9 MET A C 25
ATOM 18262 O O . MET A 1 9 ? -6.759 8.698 -1.185 1.00 0.00 9 MET A O 25
ATOM 18276 N N . GLU A 1 10 ? -8.563 9.813 -0.630 1.00 0.00 10 GLU A N 25
ATOM 18277 C CA . GLU A 1 10 ? -7.790 10.644 0.329 1.00 0.00 10 GLU A CA 25
ATOM 18278 C C . GLU A 1 10 ? -7.362 9.780 1.512 1.00 0.00 10 GLU A C 25
ATOM 18279 O O . GLU A 1 10 ? -6.363 10.038 2.150 1.00 0.00 10 GLU A O 25
ATOM 18291 N N . HIS A 1 11 ? -8.114 8.758 1.812 1.00 0.00 11 HIS A N 25
ATOM 18292 C CA . HIS A 1 11 ? -7.751 7.885 2.957 1.00 0.00 11 HIS A CA 25
ATOM 18293 C C . HIS A 1 11 ? -7.173 6.570 2.427 1.00 0.00 11 HIS A C 25
ATOM 18294 O O . HIS A 1 11 ? -7.824 5.830 1.717 1.00 0.00 11 HIS A O 25
ATOM 18309 N N . CYS A 1 12 ? -5.949 6.280 2.773 1.00 0.00 12 CYS A N 25
ATOM 18310 C CA . CYS A 1 12 ? -5.309 5.021 2.300 1.00 0.00 12 CYS A CA 25
ATOM 18311 C C . CYS A 1 12 ? -5.361 3.983 3.425 1.00 0.00 12 CYS A C 25
ATOM 18312 O O . CYS A 1 12 ? -5.120 4.295 4.574 1.00 0.00 12 CYS A O 25
ATOM 18319 N N . ALA A 1 13 ? -5.687 2.757 3.113 1.00 0.00 13 ALA A N 25
ATOM 18320 C CA . ALA A 1 13 ? -5.763 1.718 4.185 1.00 0.00 13 ALA A CA 25
ATOM 18321 C C . ALA A 1 13 ? -5.117 0.411 3.711 1.00 0.00 13 ALA A C 25
ATOM 18322 O O . ALA A 1 13 ? -5.147 0.078 2.543 1.00 0.00 13 ALA A O 25
ATOM 18329 N N . ASP A 1 14 ? -4.547 -0.343 4.614 1.00 0.00 14 ASP A N 25
ATOM 18330 C CA . ASP A 1 14 ? -3.917 -1.635 4.217 1.00 0.00 14 ASP A CA 25
ATOM 18331 C C . ASP A 1 14 ? -5.008 -2.638 3.843 1.00 0.00 14 ASP A C 25
ATOM 18332 O O . ASP A 1 14 ? -6.008 -2.766 4.521 1.00 0.00 14 ASP A O 25
ATOM 18341 N N . GLU A 1 15 ? -4.827 -3.349 2.765 1.00 0.00 15 GLU A N 25
ATOM 18342 C CA . GLU A 1 15 ? -5.855 -4.340 2.343 1.00 0.00 15 GLU A CA 25
ATOM 18343 C C . GLU A 1 15 ? -6.052 -5.378 3.448 1.00 0.00 15 GLU A C 25
ATOM 18344 O O . GLU A 1 15 ? -5.110 -5.824 4.071 1.00 0.00 15 GLU A O 25
ATOM 18356 N N . LYS A 1 16 ? -7.272 -5.764 3.694 1.00 0.00 16 LYS A N 25
ATOM 18357 C CA . LYS A 1 16 ? -7.536 -6.770 4.760 1.00 0.00 16 LYS A CA 25
ATOM 18358 C C . LYS A 1 16 ? -7.444 -8.187 4.187 1.00 0.00 16 LYS A C 25
ATOM 18359 O O . LYS A 1 16 ? -7.176 -9.137 4.896 1.00 0.00 16 LYS A O 25
ATOM 18378 N N . ASN A 1 17 ? -7.666 -8.343 2.910 1.00 0.00 17 ASN A N 25
ATOM 18379 C CA . ASN A 1 17 ? -7.594 -9.701 2.299 1.00 0.00 17 ASN A CA 25
ATOM 18380 C C . ASN A 1 17 ? -6.150 -10.000 1.894 1.00 0.00 17 ASN A C 25
ATOM 18381 O O . ASN A 1 17 ? -5.828 -11.087 1.459 1.00 0.00 17 ASN A O 25
ATOM 18392 N N . PHE A 1 18 ? -5.277 -9.038 2.041 1.00 0.00 18 PHE A N 25
ATOM 18393 C CA . PHE A 1 18 ? -3.848 -9.260 1.672 1.00 0.00 18 PHE A CA 25
ATOM 18394 C C . PHE A 1 18 ? -2.979 -9.183 2.930 1.00 0.00 18 PHE A C 25
ATOM 18395 O O . PHE A 1 18 ? -3.073 -8.254 3.709 1.00 0.00 18 PHE A O 25
ATOM 18412 N N . ASP A 1 19 ? -2.131 -10.154 3.133 1.00 0.00 19 ASP A N 25
ATOM 18413 C CA . ASP A 1 19 ? -1.254 -10.142 4.340 1.00 0.00 19 ASP A CA 25
ATOM 18414 C C . ASP A 1 19 ? -0.097 -9.157 4.127 1.00 0.00 19 ASP A C 25
ATOM 18415 O O . ASP A 1 19 ? 0.977 -9.529 3.696 1.00 0.00 19 ASP A O 25
ATOM 18424 N N . CYS A 1 20 ? -0.307 -7.902 4.421 1.00 0.00 20 CYS A N 25
ATOM 18425 C CA . CYS A 1 20 ? 0.779 -6.896 4.237 1.00 0.00 20 CYS A CA 25
ATOM 18426 C C . CYS A 1 20 ? 1.899 -7.180 5.231 1.00 0.00 20 CYS A C 25
ATOM 18427 O O . CYS A 1 20 ? 3.065 -7.002 4.943 1.00 0.00 20 CYS A O 25
ATOM 18434 N N . ARG A 1 21 ? 1.548 -7.629 6.401 1.00 0.00 21 ARG A N 25
ATOM 18435 C CA . ARG A 1 21 ? 2.573 -7.941 7.425 1.00 0.00 21 ARG A CA 25
ATOM 18436 C C . ARG A 1 21 ? 3.533 -8.976 6.845 1.00 0.00 21 ARG A C 25
ATOM 18437 O O . ARG A 1 21 ? 4.734 -8.898 7.011 1.00 0.00 21 ARG A O 25
ATOM 18458 N N . ARG A 1 22 ? 3.007 -9.940 6.145 1.00 0.00 22 ARG A N 25
ATOM 18459 C CA . ARG A 1 22 ? 3.878 -10.977 5.537 1.00 0.00 22 ARG A CA 25
ATOM 18460 C C . ARG A 1 22 ? 4.674 -10.367 4.386 1.00 0.00 22 ARG A C 25
ATOM 18461 O O . ARG A 1 22 ? 5.869 -10.548 4.272 1.00 0.00 22 ARG A O 25
ATOM 18482 N N . SER A 1 23 ? 4.016 -9.648 3.527 1.00 0.00 23 SER A N 25
ATOM 18483 C CA . SER A 1 23 ? 4.726 -9.023 2.378 1.00 0.00 23 SER A CA 25
ATOM 18484 C C . SER A 1 23 ? 5.700 -7.963 2.894 1.00 0.00 23 SER A C 25
ATOM 18485 O O . SER A 1 23 ? 6.765 -7.763 2.347 1.00 0.00 23 SER A O 25
ATOM 18493 N N . LEU A 1 24 ? 5.340 -7.278 3.945 1.00 0.00 24 LEU A N 25
ATOM 18494 C CA . LEU A 1 24 ? 6.241 -6.228 4.497 1.00 0.00 24 LEU A CA 25
ATOM 18495 C C . LEU A 1 24 ? 7.528 -6.859 5.027 1.00 0.00 24 LEU A C 25
ATOM 18496 O O . LEU A 1 24 ? 8.618 -6.398 4.745 1.00 0.00 24 LEU A O 25
ATOM 18512 N N . ARG A 1 25 ? 7.415 -7.903 5.802 1.00 0.00 25 ARG A N 25
ATOM 18513 C CA . ARG A 1 25 ? 8.636 -8.552 6.353 1.00 0.00 25 ARG A CA 25
ATOM 18514 C C . ARG A 1 25 ? 9.390 -9.246 5.222 1.00 0.00 25 ARG A C 25
ATOM 18515 O O . ARG A 1 25 ? 10.579 -9.479 5.304 1.00 0.00 25 ARG A O 25
ATOM 18536 N N . ASN A 1 26 ? 8.705 -9.569 4.165 1.00 0.00 26 ASN A N 25
ATOM 18537 C CA . ASN A 1 26 ? 9.373 -10.239 3.018 1.00 0.00 26 ASN A CA 25
ATOM 18538 C C . ASN A 1 26 ? 10.133 -9.195 2.204 1.00 0.00 26 ASN A C 25
ATOM 18539 O O . ASN A 1 26 ? 10.799 -9.506 1.238 1.00 0.00 26 ASN A O 25
ATOM 18550 N N . GLY A 1 27 ? 10.041 -7.954 2.596 1.00 0.00 27 GLY A N 25
ATOM 18551 C CA . GLY A 1 27 ? 10.759 -6.884 1.850 1.00 0.00 27 GLY A CA 25
ATOM 18552 C C . GLY A 1 27 ? 9.935 -6.491 0.627 1.00 0.00 27 GLY A C 25
ATOM 18553 O O . GLY A 1 27 ? 10.443 -5.947 -0.334 1.00 0.00 27 GLY A O 25
ATOM 18557 N N . ASP A 1 28 ? 8.664 -6.770 0.654 1.00 0.00 28 ASP A N 25
ATOM 18558 C CA . ASP A 1 28 ? 7.803 -6.424 -0.505 1.00 0.00 28 ASP A CA 25
ATOM 18559 C C . ASP A 1 28 ? 7.851 -4.916 -0.757 1.00 0.00 28 ASP A C 25
ATOM 18560 O O . ASP A 1 28 ? 7.903 -4.468 -1.885 1.00 0.00 28 ASP A O 25
ATOM 18569 N N . CYS A 1 29 ? 7.850 -4.126 0.284 1.00 0.00 29 CYS A N 25
ATOM 18570 C CA . CYS A 1 29 ? 7.909 -2.650 0.085 1.00 0.00 29 CYS A CA 25
ATOM 18571 C C . CYS A 1 29 ? 9.267 -2.298 -0.53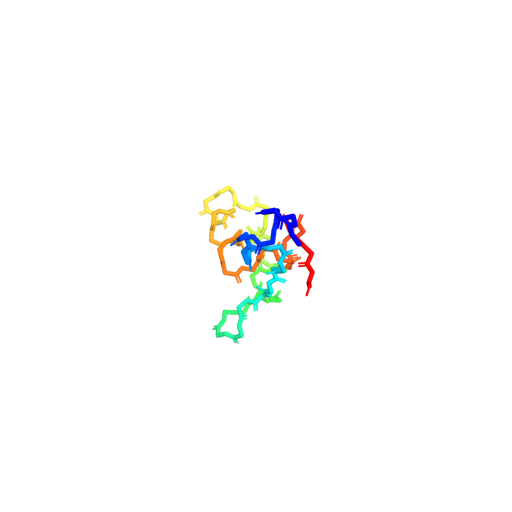7 1.00 0.00 29 CYS A C 25
ATOM 18572 O O . CYS A 1 29 ? 9.439 -1.246 -1.122 1.00 0.00 29 CYS A O 25
ATOM 18579 N N . ASP A 1 30 ? 10.233 -3.172 -0.399 1.00 0.00 30 ASP A N 25
ATOM 18580 C CA . ASP A 1 30 ? 11.588 -2.899 -0.961 1.00 0.00 30 ASP A CA 25
ATOM 18581 C C . ASP A 1 30 ? 11.715 -3.518 -2.361 1.00 0.00 30 ASP A C 25
ATOM 18582 O O . ASP A 1 30 ? 12.751 -3.433 -2.990 1.00 0.00 30 ASP A O 25
ATOM 18591 N N . ASN A 1 31 ? 10.679 -4.141 -2.852 1.00 0.00 31 ASN A N 25
ATOM 18592 C CA . ASN A 1 31 ? 10.750 -4.763 -4.204 1.00 0.00 31 ASN A CA 25
ATOM 18593 C C . ASN A 1 31 ? 10.022 -3.872 -5.211 1.00 0.00 31 ASN A C 25
ATOM 18594 O O . ASN A 1 31 ? 8.827 -3.674 -5.129 1.00 0.00 31 ASN A O 25
ATOM 18605 N N . ASP A 1 32 ? 10.733 -3.331 -6.161 1.00 0.00 32 ASP A N 25
ATOM 18606 C CA . ASP A 1 32 ? 10.080 -2.451 -7.171 1.00 0.00 32 ASP A CA 25
ATOM 18607 C C . ASP A 1 32 ? 8.959 -3.222 -7.863 1.00 0.00 32 ASP A C 25
ATOM 18608 O O . ASP A 1 32 ? 7.938 -2.668 -8.223 1.00 0.00 32 ASP A O 25
ATOM 18617 N N . ASP A 1 33 ? 9.150 -4.492 -8.058 1.00 0.00 33 ASP A N 25
ATOM 18618 C CA . ASP A 1 33 ? 8.111 -5.309 -8.734 1.00 0.00 33 ASP A CA 25
ATOM 18619 C C . ASP A 1 33 ? 6.864 -5.389 -7.864 1.00 0.00 33 ASP A C 25
ATOM 18620 O O . ASP A 1 33 ? 5.777 -5.639 -8.348 1.00 0.00 33 ASP A O 25
ATOM 18629 N N . LYS A 1 34 ? 7.003 -5.194 -6.584 1.00 0.00 34 LYS A N 25
ATOM 18630 C CA . LYS A 1 34 ? 5.811 -5.276 -5.701 1.00 0.00 34 LYS A CA 25
ATOM 18631 C C . LYS A 1 34 ? 5.479 -3.883 -5.166 1.00 0.00 34 LYS A C 25
ATOM 18632 O O . LYS A 1 34 ? 4.509 -3.698 -4.457 1.00 0.00 34 LYS A O 25
ATOM 18651 N N . LEU A 1 35 ? 6.269 -2.899 -5.503 1.00 0.00 35 LEU A N 25
ATOM 18652 C CA . LEU A 1 35 ? 5.981 -1.523 -5.014 1.00 0.00 35 LEU A CA 25
ATOM 18653 C C . LEU A 1 35 ? 4.573 -1.121 -5.451 1.00 0.00 35 LEU A C 25
ATOM 18654 O O . LEU A 1 35 ? 3.798 -0.593 -4.676 1.00 0.00 35 LEU A O 25
ATOM 18670 N N . LEU A 1 36 ? 4.225 -1.382 -6.682 1.00 0.00 36 LEU A N 25
ATOM 18671 C CA . LEU A 1 36 ? 2.858 -1.037 -7.153 1.00 0.00 36 LEU A CA 25
ATOM 18672 C C . LEU A 1 36 ? 1.850 -1.897 -6.397 1.00 0.00 36 LEU A C 25
ATOM 18673 O O . LEU A 1 36 ? 0.788 -1.442 -6.019 1.00 0.00 36 LEU A O 25
ATOM 18689 N N . GLU A 1 37 ? 2.179 -3.141 -6.167 1.00 0.00 37 GLU A N 25
ATOM 18690 C CA . GLU A 1 37 ? 1.239 -4.029 -5.433 1.00 0.00 37 GLU A CA 25
ATOM 18691 C C . GLU A 1 37 ? 1.002 -3.452 -4.034 1.00 0.00 37 GLU A C 25
ATOM 18692 O O . GLU A 1 37 ? -0.104 -3.448 -3.534 1.00 0.00 37 GLU A O 25
ATOM 18704 N N . MET A 1 38 ? 2.033 -2.959 -3.402 1.00 0.00 38 MET A N 25
ATOM 18705 C CA . MET A 1 38 ? 1.866 -2.382 -2.037 1.00 0.00 38 MET A CA 25
ATOM 18706 C C . MET A 1 38 ? 1.102 -1.062 -2.115 1.00 0.00 38 MET A C 25
ATOM 18707 O O . MET A 1 38 ? 0.182 -0.817 -1.358 1.00 0.00 38 MET A O 25
ATOM 18721 N N . GLY A 1 39 ? 1.465 -0.213 -3.030 1.00 0.00 39 GLY A N 25
ATOM 18722 C CA . GLY A 1 39 ? 0.743 1.079 -3.156 1.00 0.00 39 GLY A CA 25
ATOM 18723 C C . GLY A 1 39 ? -0.739 0.777 -3.338 1.00 0.00 39 GLY A C 25
ATOM 18724 O O . GLY A 1 39 ? -1.601 1.556 -2.980 1.00 0.00 39 GLY A O 25
ATOM 18728 N N . TYR A 1 40 ? -1.034 -0.363 -3.897 1.00 0.00 40 TYR A N 25
ATOM 18729 C CA . TYR A 1 40 ? -2.451 -0.751 -4.122 1.00 0.00 40 TYR A CA 25
ATOM 18730 C C . TYR A 1 40 ? -2.953 -1.629 -2.970 1.00 0.00 40 TYR A C 25
ATOM 18731 O O . TYR A 1 40 ? -3.973 -1.361 -2.366 1.00 0.00 40 TYR A O 25
ATOM 18749 N N . TYR A 1 41 ? -2.256 -2.696 -2.683 1.00 0.00 41 TYR A N 25
ATOM 18750 C CA . TYR A 1 41 ? -2.699 -3.611 -1.596 1.00 0.00 41 TYR A CA 25
ATOM 18751 C C . TYR A 1 41 ? -2.353 -3.040 -0.216 1.00 0.00 41 TYR A C 25
ATOM 18752 O O . TYR A 1 41 ? -3.157 -3.080 0.691 1.00 0.00 41 TYR A O 25
ATOM 18770 N N . CYS A 1 42 ? -1.170 -2.526 -0.032 1.00 0.00 42 CYS A N 25
ATOM 18771 C CA . CYS A 1 42 ? -0.822 -1.983 1.313 1.00 0.00 42 CYS A CA 25
ATOM 18772 C C . CYS A 1 42 ? -0.008 -0.694 1.192 1.00 0.00 42 CYS A C 25
ATOM 18773 O O . CYS A 1 42 ? 1.176 -0.671 1.474 1.00 0.00 42 CYS A O 25
ATOM 18780 N N . PRO A 1 43 ? -0.642 0.375 0.796 1.00 0.00 43 PRO A N 25
ATOM 18781 C CA . PRO A 1 43 ? 0.029 1.695 0.655 1.00 0.00 43 PRO A CA 25
ATOM 18782 C C . PRO A 1 43 ? 0.463 2.257 2.010 1.00 0.00 43 PRO A C 25
ATOM 18783 O O . PRO A 1 43 ? 1.470 2.924 2.125 1.00 0.00 43 PRO A O 25
ATOM 18794 N N . VAL A 1 44 ? -0.293 1.990 3.039 1.00 0.00 44 VAL A N 25
ATOM 18795 C CA . VAL A 1 44 ? 0.076 2.503 4.389 1.00 0.00 44 VAL A CA 25
ATOM 18796 C C . VAL A 1 44 ? 1.168 1.616 4.994 1.00 0.00 44 VAL A C 25
ATOM 18797 O O . VAL A 1 44 ? 2.121 2.093 5.577 1.00 0.00 44 VAL A O 25
ATOM 18810 N N . THR A 1 45 ? 1.031 0.326 4.858 1.00 0.00 45 THR A N 25
ATOM 18811 C CA . THR A 1 45 ? 2.048 -0.607 5.424 1.00 0.00 45 THR A CA 25
ATOM 18812 C C . THR A 1 45 ? 3.431 -0.311 4.846 1.00 0.00 45 THR A C 25
ATOM 18813 O O . THR A 1 45 ? 4.432 -0.404 5.532 1.00 0.00 45 THR A O 25
ATOM 18824 N N . CYS A 1 46 ? 3.506 0.020 3.587 1.00 0.00 46 CYS A N 25
ATOM 18825 C CA . CYS A 1 46 ? 4.841 0.285 2.983 1.00 0.00 46 CYS A CA 25
ATOM 18826 C C . CYS A 1 46 ? 5.253 1.748 3.199 1.00 0.00 46 CYS A C 25
ATOM 18827 O O . CYS A 1 46 ? 6.367 2.132 2.902 1.00 0.00 46 CYS A O 25
ATOM 18834 N N . GLY A 1 47 ? 4.386 2.559 3.738 1.00 0.00 47 GLY A N 25
ATOM 18835 C CA . GLY A 1 47 ? 4.764 3.980 3.991 1.00 0.00 47 GLY A CA 25
ATOM 18836 C C . GLY A 1 47 ? 4.631 4.813 2.717 1.00 0.00 47 GLY A C 25
ATOM 18837 O O . GLY A 1 47 ? 5.394 5.731 2.490 1.00 0.00 47 GLY A O 25
ATOM 18841 N N . PHE A 1 48 ? 3.663 4.524 1.893 1.00 0.00 48 PHE A N 25
ATOM 18842 C CA . PHE A 1 48 ? 3.484 5.331 0.654 1.00 0.00 48 PHE A CA 25
ATOM 18843 C C . PHE A 1 48 ? 2.279 6.235 0.851 1.00 0.00 48 PHE A C 25
ATOM 18844 O O . PHE A 1 48 ? 2.058 7.176 0.116 1.00 0.00 48 PHE A O 25
ATOM 18861 N N . CYS A 1 49 ? 1.502 5.951 1.851 1.00 0.00 49 CYS A N 25
ATOM 18862 C CA . CYS A 1 49 ? 0.307 6.778 2.126 1.00 0.00 49 CYS A CA 25
ATOM 18863 C C . CYS A 1 49 ? 0.022 6.758 3.626 1.00 0.00 49 CYS A C 25
ATOM 18864 O O . CYS A 1 49 ? 0.670 6.060 4.382 1.00 0.00 49 CYS A O 25
ATOM 18871 N N . GLU A 1 50 ? -0.939 7.519 4.064 1.00 0.00 50 GLU A N 25
ATOM 18872 C CA . GLU A 1 50 ? -1.261 7.547 5.518 1.00 0.00 50 GLU A CA 25
ATOM 18873 C C . GLU A 1 50 ? -2.543 6.752 5.771 1.00 0.00 50 GLU A C 25
ATOM 18874 O O . GLU A 1 50 ? -3.363 6.586 4.888 1.00 0.00 50 GLU A O 25
ATOM 18886 N N . PRO A 1 51 ? -2.709 6.249 6.965 1.00 0.00 51 PRO A N 25
ATOM 18887 C CA . PRO A 1 51 ? -3.910 5.452 7.341 1.00 0.00 51 PRO A CA 25
ATOM 18888 C C . PRO A 1 51 ? -5.180 6.303 7.377 1.00 0.00 51 PRO A C 25
ATOM 18889 O O . PRO A 1 51 ? -6.121 5.953 6.686 1.00 0.00 51 PRO A O 25
ATOM 18901 N N . ASN A 1 1 ? -18.296 24.175 -2.043 1.00 0.00 1 ASN A N 26
ATOM 18902 C CA . ASN A 1 1 ? -19.470 23.272 -2.209 1.00 0.00 1 ASN A CA 26
ATOM 18903 C C . ASN A 1 1 ? -19.335 22.489 -3.519 1.00 0.00 1 ASN A C 26
ATOM 18904 O O . ASN A 1 1 ? -20.313 22.167 -4.162 1.00 0.00 1 ASN A O 26
ATOM 18914 N N . ASP A 1 2 ? -18.129 22.182 -3.920 1.00 0.00 2 ASP A N 26
ATOM 18915 C CA . ASP A 1 2 ? -17.935 21.420 -5.190 1.00 0.00 2 ASP A CA 26
ATOM 18916 C C . ASP A 1 2 ? -18.359 19.962 -4.983 1.00 0.00 2 ASP A C 26
ATOM 18917 O O . ASP A 1 2 ? -18.206 19.410 -3.912 1.00 0.00 2 ASP A O 26
ATOM 18926 N N . ILE A 1 3 ? -18.892 19.334 -5.998 1.00 0.00 3 ILE A N 26
ATOM 18927 C CA . ILE A 1 3 ? -19.323 17.914 -5.852 1.00 0.00 3 ILE A CA 26
ATOM 18928 C C . ILE A 1 3 ? -18.102 16.998 -5.943 1.00 0.00 3 ILE A C 26
ATOM 18929 O O . ILE A 1 3 ? -18.205 15.793 -5.827 1.00 0.00 3 ILE A O 26
ATOM 18945 N N . ARG A 1 4 ? -16.943 17.562 -6.145 1.00 0.00 4 ARG A N 26
ATOM 18946 C CA . ARG A 1 4 ? -15.716 16.726 -6.239 1.00 0.00 4 ARG A CA 26
ATOM 18947 C C . ARG A 1 4 ? -15.313 16.270 -4.834 1.00 0.00 4 ARG A C 26
ATOM 18948 O O . ARG A 1 4 ? -14.313 15.609 -4.644 1.00 0.00 4 ARG A O 26
ATOM 18969 N N . THR A 1 5 ? -16.092 16.624 -3.847 1.00 0.00 5 THR A N 26
ATOM 18970 C CA . THR A 1 5 ? -15.768 16.221 -2.452 1.00 0.00 5 THR A CA 26
ATOM 18971 C C . THR A 1 5 ? -16.324 14.819 -2.182 1.00 0.00 5 THR A C 26
ATOM 18972 O O . THR A 1 5 ? -16.190 14.285 -1.097 1.00 0.00 5 THR A O 26
ATOM 18983 N N . ALA A 1 6 ? -16.939 14.217 -3.163 1.00 0.00 6 ALA A N 26
ATOM 18984 C CA . ALA A 1 6 ? -17.498 12.847 -2.970 1.00 0.00 6 ALA A CA 26
ATOM 18985 C C . ALA A 1 6 ? -16.361 11.824 -3.016 1.00 0.00 6 ALA A C 26
ATOM 18986 O O . ALA A 1 6 ? -16.555 10.654 -2.755 1.00 0.00 6 ALA A O 26
ATOM 18993 N N . ALA A 1 7 ? -15.172 12.257 -3.345 1.00 0.00 7 ALA A N 26
ATOM 18994 C CA . ALA A 1 7 ? -14.025 11.308 -3.409 1.00 0.00 7 ALA A CA 26
ATOM 18995 C C . ALA A 1 7 ? -13.763 10.734 -2.018 1.00 0.00 7 ALA A C 26
ATOM 18996 O O . ALA A 1 7 ? -13.759 11.444 -1.032 1.00 0.00 7 ALA A O 26
ATOM 19003 N N . ASP A 1 8 ? -13.541 9.454 -1.934 1.00 0.00 8 ASP A N 26
ATOM 19004 C CA . ASP A 1 8 ? -13.274 8.825 -0.613 1.00 0.00 8 ASP A CA 26
ATOM 19005 C C . ASP A 1 8 ? -11.892 8.179 -0.642 1.00 0.00 8 ASP A C 26
ATOM 19006 O O . ASP A 1 8 ? -11.529 7.425 0.237 1.00 0.00 8 ASP A O 26
ATOM 19015 N N . MET A 1 9 ? -11.127 8.457 -1.657 1.00 0.00 9 MET A N 26
ATOM 19016 C CA . MET A 1 9 ? -9.778 7.844 -1.752 1.00 0.00 9 MET A CA 26
ATOM 19017 C C . MET A 1 9 ? -8.766 8.707 -1.012 1.00 0.00 9 MET A C 26
ATOM 19018 O O . MET A 1 9 ? -7.572 8.510 -1.114 1.00 0.00 9 MET A O 26
ATOM 19032 N N . GLU A 1 10 ? -9.231 9.660 -0.265 1.00 0.00 10 GLU A N 26
ATOM 19033 C CA . GLU A 1 10 ? -8.296 10.528 0.488 1.00 0.00 10 GLU A CA 26
ATOM 19034 C C . GLU A 1 10 ? -7.698 9.728 1.645 1.00 0.00 10 GLU A C 26
ATOM 19035 O O . GLU A 1 10 ? -6.647 10.052 2.161 1.00 0.00 10 GLU A O 26
ATOM 19047 N N . HIS A 1 11 ? -8.366 8.688 2.062 1.00 0.00 11 HIS A N 26
ATOM 19048 C CA . HIS A 1 11 ? -7.845 7.872 3.189 1.00 0.00 11 HIS A CA 26
ATOM 19049 C C . HIS A 1 11 ? -7.259 6.567 2.653 1.00 0.00 11 HIS A C 26
ATOM 19050 O O . HIS A 1 11 ? -7.940 5.768 2.039 1.00 0.00 11 HIS A O 26
ATOM 19065 N N . CYS A 1 12 ? -6.001 6.344 2.896 1.00 0.00 12 CYS A N 26
ATOM 19066 C CA . CYS A 1 12 ? -5.353 5.094 2.420 1.00 0.00 12 CYS A CA 26
ATOM 19067 C C . CYS A 1 12 ? -5.390 4.053 3.537 1.00 0.00 12 CYS A C 26
ATOM 19068 O O . CYS A 1 12 ? -5.126 4.356 4.683 1.00 0.00 12 CYS A O 26
ATOM 19075 N N . ALA A 1 13 ? -5.717 2.835 3.218 1.00 0.00 13 ALA A N 26
ATOM 19076 C CA . ALA A 1 13 ? -5.763 1.786 4.270 1.00 0.00 13 ALA A CA 26
ATOM 19077 C C . ALA A 1 13 ? -5.113 0.503 3.756 1.00 0.00 13 ALA A C 26
ATOM 19078 O O . ALA A 1 13 ? -5.122 0.223 2.573 1.00 0.00 13 ALA A O 26
ATOM 19085 N N . ASP A 1 14 ? -4.560 -0.283 4.638 1.00 0.00 14 ASP A N 26
ATOM 19086 C CA . ASP A 1 14 ? -3.925 -1.554 4.201 1.00 0.00 14 ASP A CA 26
ATOM 19087 C C . ASP A 1 14 ? -5.016 -2.556 3.816 1.00 0.00 14 ASP A C 26
ATOM 19088 O O . ASP A 1 14 ? -6.047 -2.643 4.452 1.00 0.00 14 ASP A O 26
ATOM 19097 N N . GLU A 1 15 ? -4.801 -3.310 2.773 1.00 0.00 15 GLU A N 26
ATOM 19098 C CA . GLU A 1 15 ? -5.832 -4.300 2.347 1.00 0.00 15 GLU A CA 26
ATOM 19099 C C . GLU A 1 15 ? -5.966 -5.385 3.413 1.00 0.00 15 GLU A C 26
ATOM 19100 O O . GLU A 1 15 ? -4.996 -5.817 4.002 1.00 0.00 15 GLU A O 26
ATOM 19112 N N . LYS A 1 16 ? -7.167 -5.826 3.668 1.00 0.00 16 LYS A N 26
ATOM 19113 C CA . LYS A 1 16 ? -7.366 -6.883 4.696 1.00 0.00 16 LYS A CA 26
ATOM 19114 C C . LYS A 1 16 ? -7.262 -8.264 4.050 1.00 0.00 16 LYS A C 26
ATOM 19115 O O . LYS A 1 16 ? -6.977 -9.246 4.706 1.00 0.00 16 LYS A O 26
ATOM 19134 N N . ASN A 1 17 ? -7.494 -8.353 2.770 1.00 0.00 17 ASN A N 26
ATOM 19135 C CA . ASN A 1 17 ? -7.408 -9.678 2.095 1.00 0.00 17 ASN A CA 26
ATOM 19136 C C . ASN A 1 17 ? -5.958 -9.954 1.701 1.00 0.00 17 ASN A C 26
ATOM 19137 O O . ASN A 1 17 ? -5.618 -11.038 1.268 1.00 0.00 17 ASN A O 26
ATOM 19148 N N . PHE A 1 18 ? -5.098 -8.984 1.860 1.00 0.00 18 PHE A N 26
ATOM 19149 C CA . PHE A 1 18 ? -3.668 -9.191 1.505 1.00 0.00 18 PHE A CA 26
ATOM 19150 C C . PHE A 1 18 ? -2.837 -9.192 2.787 1.00 0.00 18 PHE A C 26
ATOM 19151 O O . PHE A 1 18 ? -3.035 -8.373 3.664 1.00 0.00 18 PHE A O 26
ATOM 19168 N N . ASP A 1 19 ? -1.911 -10.100 2.908 1.00 0.00 19 ASP A N 26
ATOM 19169 C CA . ASP A 1 19 ? -1.075 -10.135 4.137 1.00 0.00 19 ASP A CA 26
ATOM 19170 C C . ASP A 1 19 ? 0.034 -9.091 4.004 1.00 0.00 19 ASP A C 26
ATOM 19171 O O . ASP A 1 19 ? 1.132 -9.384 3.580 1.00 0.00 19 ASP A O 26
ATOM 19180 N N . CYS A 1 20 ? -0.254 -7.870 4.352 1.00 0.00 20 CYS A N 26
ATOM 19181 C CA . CYS A 1 20 ? 0.771 -6.796 4.237 1.00 0.00 20 CYS A CA 26
ATOM 19182 C C . CYS A 1 20 ? 1.877 -7.037 5.265 1.00 0.00 20 CYS A C 26
ATOM 19183 O O . CYS A 1 20 ? 3.038 -6.766 5.023 1.00 0.00 20 CYS A O 26
ATOM 19190 N N . ARG A 1 21 ? 1.521 -7.548 6.411 1.00 0.00 21 ARG A N 26
ATOM 19191 C CA . ARG A 1 21 ? 2.539 -7.819 7.464 1.00 0.00 21 ARG A CA 26
ATOM 19192 C C . ARG A 1 21 ? 3.544 -8.838 6.934 1.00 0.00 21 ARG A C 26
ATOM 19193 O O . ARG A 1 21 ? 4.744 -8.669 7.052 1.00 0.00 21 ARG A O 26
ATOM 19214 N N . ARG A 1 22 ? 3.064 -9.893 6.337 1.00 0.00 22 ARG A N 26
ATOM 19215 C CA . ARG A 1 22 ? 3.986 -10.920 5.787 1.00 0.00 22 ARG A CA 26
ATOM 19216 C C . ARG A 1 22 ? 4.727 -10.331 4.592 1.00 0.00 22 ARG A C 26
ATOM 19217 O O . ARG A 1 22 ? 5.923 -10.483 4.449 1.00 0.00 22 ARG A O 26
ATOM 19238 N N . SER A 1 23 ? 4.024 -9.653 3.736 1.00 0.00 23 SER A N 26
ATOM 19239 C CA . SER A 1 23 ? 4.683 -9.041 2.555 1.00 0.00 23 SER A CA 26
ATOM 19240 C C . SER A 1 23 ? 5.669 -7.965 3.023 1.00 0.00 23 SER A C 26
ATOM 19241 O O . SER A 1 23 ? 6.729 -7.795 2.455 1.00 0.00 23 SER A O 26
ATOM 19249 N N . LEU A 1 24 ? 5.327 -7.237 4.056 1.00 0.00 24 LEU A N 26
ATOM 19250 C CA . LEU A 1 24 ? 6.245 -6.170 4.558 1.00 0.00 24 LEU A CA 26
ATOM 19251 C C . LEU A 1 24 ? 7.546 -6.785 5.083 1.00 0.00 24 LEU A C 26
ATOM 19252 O O . LEU A 1 24 ? 8.627 -6.371 4.715 1.00 0.00 24 LEU A O 26
ATOM 19268 N N . ARG A 1 25 ? 7.459 -7.769 5.944 1.00 0.00 25 ARG A N 26
ATOM 19269 C CA . ARG A 1 25 ? 8.704 -8.392 6.483 1.00 0.00 25 ARG A CA 26
ATOM 19270 C C . ARG A 1 25 ? 9.426 -9.115 5.352 1.00 0.00 25 ARG A C 26
ATOM 19271 O O . ARG A 1 25 ? 10.620 -9.332 5.398 1.00 0.00 25 ARG A O 26
ATOM 19292 N N . ASN A 1 26 ? 8.709 -9.478 4.325 1.00 0.00 26 ASN A N 26
ATOM 19293 C CA . ASN A 1 26 ? 9.348 -10.174 3.176 1.00 0.00 26 ASN A CA 26
ATOM 19294 C C . ASN A 1 26 ? 10.085 -9.140 2.325 1.00 0.00 26 ASN A C 26
ATOM 19295 O O . ASN A 1 26 ? 10.732 -9.467 1.350 1.00 0.00 26 ASN A O 26
ATOM 19306 N N . GLY A 1 27 ? 9.987 -7.892 2.693 1.00 0.00 27 GLY A N 26
ATOM 19307 C CA . GLY A 1 27 ? 10.673 -6.825 1.915 1.00 0.00 27 GLY A CA 26
ATOM 19308 C C . GLY A 1 27 ? 9.843 -6.489 0.677 1.00 0.00 27 GLY A C 26
ATOM 19309 O O . GLY A 1 27 ? 10.341 -5.959 -0.297 1.00 0.00 27 GLY A O 26
ATOM 19313 N N . ASP A 1 28 ? 8.575 -6.797 0.706 1.00 0.00 28 ASP A N 26
ATOM 19314 C CA . ASP A 1 28 ? 7.713 -6.499 -0.466 1.00 0.00 28 ASP A CA 26
ATOM 19315 C C . ASP A 1 28 ? 7.778 -5.004 -0.778 1.00 0.00 28 ASP A C 26
ATOM 19316 O O . ASP A 1 28 ? 7.818 -4.600 -1.923 1.00 0.00 28 ASP A O 26
ATOM 19325 N N . CYS A 1 29 ? 7.800 -4.182 0.232 1.00 0.00 29 CYS A N 26
ATOM 19326 C CA . CYS A 1 29 ? 7.874 -2.716 -0.008 1.00 0.00 29 CYS A CA 26
ATOM 19327 C C . CYS A 1 29 ? 9.232 -2.388 -0.623 1.00 0.00 29 CYS A C 26
ATOM 19328 O O . CYS A 1 29 ? 9.422 -1.352 -1.228 1.00 0.00 29 CYS A O 26
ATOM 19335 N N . ASP A 1 30 ? 10.184 -3.262 -0.456 1.00 0.00 30 ASP A N 26
ATOM 19336 C CA . ASP A 1 30 ? 11.537 -3.000 -1.012 1.00 0.00 30 ASP A CA 26
ATOM 19337 C C . ASP A 1 30 ? 11.667 -3.634 -2.400 1.00 0.00 30 ASP A C 26
ATOM 19338 O O . ASP A 1 30 ? 12.704 -3.561 -3.028 1.00 0.00 30 ASP A O 26
ATOM 19347 N N . ASN A 1 31 ? 10.625 -4.252 -2.885 1.00 0.00 31 ASN A N 26
ATOM 19348 C CA . ASN A 1 31 ? 10.701 -4.886 -4.230 1.00 0.00 31 ASN A CA 26
ATOM 19349 C C . ASN A 1 31 ? 9.983 -4.001 -5.249 1.00 0.00 31 ASN A C 26
ATOM 19350 O O . ASN A 1 31 ? 8.794 -3.772 -5.159 1.00 0.00 31 ASN A O 26
ATOM 19361 N N . ASP A 1 32 ? 10.696 -3.499 -6.220 1.00 0.00 32 ASP A N 26
ATOM 19362 C CA . ASP A 1 32 ? 10.050 -2.629 -7.242 1.00 0.00 32 ASP A CA 26
ATOM 19363 C C . ASP A 1 32 ? 8.941 -3.411 -7.937 1.00 0.00 32 ASP A C 26
ATOM 19364 O O . ASP A 1 32 ? 7.938 -2.863 -8.344 1.00 0.00 32 ASP A O 26
ATOM 19373 N N . ASP A 1 33 ? 9.121 -4.691 -8.076 1.00 0.00 33 ASP A N 26
ATOM 19374 C CA . ASP A 1 33 ? 8.085 -5.522 -8.743 1.00 0.00 33 ASP A CA 26
ATOM 19375 C C . ASP A 1 33 ? 6.822 -5.544 -7.885 1.00 0.00 33 ASP A C 26
ATOM 19376 O O . ASP A 1 33 ? 5.733 -5.764 -8.375 1.00 0.00 33 ASP A O 26
ATOM 19385 N N . LYS A 1 34 ? 6.959 -5.328 -6.606 1.00 0.00 34 LYS A N 26
ATOM 19386 C CA . LYS A 1 34 ? 5.763 -5.348 -5.723 1.00 0.00 34 LYS A CA 26
ATOM 19387 C C . LYS A 1 34 ? 5.482 -3.939 -5.203 1.00 0.00 34 LYS A C 26
ATOM 19388 O O . LYS A 1 34 ? 4.534 -3.719 -4.475 1.00 0.00 34 LYS A O 26
ATOM 19407 N N . LEU A 1 35 ? 6.295 -2.984 -5.563 1.00 0.00 35 LEU A N 26
ATOM 19408 C CA . LEU A 1 35 ? 6.058 -1.598 -5.071 1.00 0.00 35 LEU A CA 26
ATOM 19409 C C . LEU A 1 35 ? 4.664 -1.135 -5.484 1.00 0.00 35 LEU A C 26
ATOM 19410 O O . LEU A 1 35 ? 3.902 -0.639 -4.679 1.00 0.00 35 LEU A O 26
ATOM 19426 N N . LEU A 1 36 ? 4.315 -1.305 -6.729 1.00 0.00 36 LEU A N 26
ATOM 19427 C CA . LEU A 1 36 ? 2.959 -0.885 -7.176 1.00 0.00 36 LEU A CA 26
ATOM 19428 C C . LEU A 1 36 ? 1.924 -1.749 -6.467 1.00 0.00 36 LEU A C 26
ATOM 19429 O O . LEU A 1 36 ? 0.874 -1.286 -6.068 1.00 0.00 36 LEU A O 26
ATOM 19445 N N . GLU A 1 37 ? 2.221 -3.006 -6.302 1.00 0.00 37 GLU A N 26
ATOM 19446 C CA . GLU A 1 37 ? 1.265 -3.908 -5.616 1.00 0.00 37 GLU A CA 26
ATOM 19447 C C . GLU A 1 37 ? 1.031 -3.388 -4.198 1.00 0.00 37 GLU A C 26
ATOM 19448 O O . GLU A 1 37 ? -0.071 -3.402 -3.694 1.00 0.00 37 GLU A O 26
ATOM 19460 N N . MET A 1 38 ? 2.064 -2.914 -3.558 1.00 0.00 38 MET A N 26
ATOM 19461 C CA . MET A 1 38 ? 1.912 -2.379 -2.176 1.00 0.00 38 MET A CA 26
ATOM 19462 C C . MET A 1 38 ? 1.115 -1.077 -2.208 1.00 0.00 38 MET A C 26
ATOM 19463 O O . MET A 1 38 ? 0.200 -0.878 -1.435 1.00 0.00 38 MET A O 26
ATOM 19477 N N . GLY A 1 39 ? 1.453 -0.190 -3.100 1.00 0.00 39 GLY A N 26
ATOM 19478 C CA . GLY A 1 39 ? 0.711 1.096 -3.185 1.00 0.00 39 GLY A CA 26
ATOM 19479 C C . GLY A 1 39 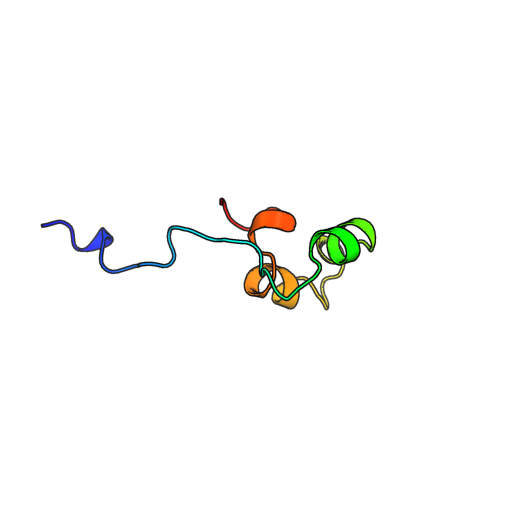? -0.765 0.789 -3.399 1.00 0.00 39 GLY A C 26
ATOM 19480 O O . GLY A 1 39 ? -1.636 1.555 -3.038 1.00 0.00 39 GLY A O 26
ATOM 19484 N N . TYR A 1 40 ? -1.045 -0.334 -3.993 1.00 0.00 40 TYR A N 26
ATOM 19485 C CA . TYR A 1 40 ? -2.453 -0.722 -4.255 1.00 0.00 40 TYR A CA 26
ATOM 19486 C C . TYR A 1 40 ? -2.988 -1.594 -3.111 1.00 0.00 40 TYR A C 26
ATOM 19487 O O . TYR A 1 40 ? -4.041 -1.337 -2.561 1.00 0.00 40 TYR A O 26
ATOM 19505 N N . TYR A 1 41 ? -2.282 -2.635 -2.764 1.00 0.00 41 TYR A N 26
ATOM 19506 C CA . TYR A 1 41 ? -2.757 -3.537 -1.678 1.00 0.00 41 TYR A CA 26
ATOM 19507 C C . TYR A 1 41 ? -2.458 -2.942 -0.299 1.00 0.00 41 TYR A C 26
ATOM 19508 O O . TYR A 1 41 ? -3.319 -2.879 0.550 1.00 0.00 41 TYR A O 26
ATOM 19526 N N . CYS A 1 42 ? -1.250 -2.522 -0.054 1.00 0.00 42 CYS A N 26
ATOM 19527 C CA . CYS A 1 42 ? -0.939 -1.962 1.288 1.00 0.00 42 CYS A CA 26
ATOM 19528 C C . CYS A 1 42 ? -0.114 -0.682 1.163 1.00 0.00 42 CYS A C 26
ATOM 19529 O O . CYS A 1 42 ? 1.070 -0.675 1.433 1.00 0.00 42 CYS A O 26
ATOM 19536 N N . PRO A 1 43 ? -0.742 0.397 0.778 1.00 0.00 43 PRO A N 26
ATOM 19537 C CA . PRO A 1 43 ? -0.053 1.709 0.628 1.00 0.00 43 PRO A CA 26
ATOM 19538 C C . PRO A 1 43 ? 0.420 2.247 1.983 1.00 0.00 43 PRO A C 26
ATOM 19539 O O . PRO A 1 43 ? 1.456 2.874 2.088 1.00 0.00 43 PRO A O 26
ATOM 19550 N N . VAL A 1 44 ? -0.333 1.999 3.016 1.00 0.00 44 VAL A N 26
ATOM 19551 C CA . VAL A 1 44 ? 0.064 2.482 4.368 1.00 0.00 44 VAL A CA 26
ATOM 19552 C C . VAL A 1 44 ? 1.145 1.561 4.933 1.00 0.00 44 VAL A C 26
ATOM 19553 O O . VAL A 1 44 ? 2.129 2.003 5.491 1.00 0.00 44 VAL A O 26
ATOM 19566 N N . THR A 1 45 ? 0.960 0.278 4.794 1.00 0.00 45 THR A N 26
ATOM 19567 C CA . THR A 1 45 ? 1.959 -0.691 5.327 1.00 0.00 45 THR A CA 26
ATOM 19568 C C . THR A 1 45 ? 3.351 -0.392 4.771 1.00 0.00 45 THR A C 26
ATOM 19569 O O . THR A 1 45 ? 4.339 -0.498 5.470 1.00 0.00 45 THR A O 26
ATOM 19580 N N . CYS A 1 46 ? 3.446 -0.048 3.517 1.00 0.00 46 CYS A N 26
ATOM 19581 C CA . CYS A 1 46 ? 4.787 0.224 2.925 1.00 0.00 46 CYS A CA 26
ATOM 19582 C C . CYS A 1 46 ? 5.198 1.680 3.157 1.00 0.00 46 CYS A C 26
ATOM 19583 O O . CYS A 1 46 ? 6.293 2.082 2.814 1.00 0.00 46 CYS A O 26
ATOM 19590 N N . GLY A 1 47 ? 4.350 2.472 3.748 1.00 0.00 47 GLY A N 26
ATOM 19591 C CA . GLY A 1 47 ? 4.725 3.891 4.012 1.00 0.00 47 GLY A CA 26
ATOM 19592 C C . GLY A 1 47 ? 4.594 4.733 2.742 1.00 0.00 47 GLY A C 26
ATOM 19593 O O . GLY A 1 47 ? 5.348 5.660 2.523 1.00 0.00 47 GLY A O 26
ATOM 19597 N N . PHE A 1 48 ? 3.631 4.443 1.914 1.00 0.00 48 PHE A N 26
ATOM 19598 C CA . PHE A 1 48 ? 3.449 5.259 0.681 1.00 0.00 48 PHE A CA 26
ATOM 19599 C C . PHE A 1 48 ? 2.265 6.187 0.905 1.00 0.00 48 PHE A C 26
ATOM 19600 O O . PHE A 1 48 ? 2.064 7.146 0.191 1.00 0.00 48 PHE A O 26
ATOM 19617 N N . CYS A 1 49 ? 1.492 5.906 1.913 1.00 0.00 49 CYS A N 26
ATOM 19618 C CA . CYS A 1 49 ? 0.320 6.763 2.219 1.00 0.00 49 CYS A CA 26
ATOM 19619 C C . CYS A 1 49 ? 0.043 6.724 3.723 1.00 0.00 49 CYS A C 26
ATOM 19620 O O . CYS A 1 49 ? 0.665 5.981 4.458 1.00 0.00 49 CYS A O 26
ATOM 19627 N N . GLU A 1 50 ? -0.884 7.515 4.191 1.00 0.00 50 GLU A N 26
ATOM 19628 C CA . GLU A 1 50 ? -1.194 7.517 5.652 1.00 0.00 50 GLU A CA 26
ATOM 19629 C C . GLU A 1 50 ? -2.505 6.761 5.903 1.00 0.00 50 GLU A C 26
ATOM 19630 O O . GLU A 1 50 ? -3.330 6.626 5.019 1.00 0.00 50 GLU A O 26
ATOM 19642 N N . PRO A 1 51 ? -2.683 6.257 7.098 1.00 0.00 51 PRO A N 26
ATOM 19643 C CA . PRO A 1 51 ? -3.907 5.493 7.487 1.00 0.00 51 PRO A CA 26
ATOM 19644 C C . PRO A 1 51 ? -5.142 6.384 7.635 1.00 0.00 51 PRO A C 26
ATOM 19645 O O . PRO A 1 51 ? -6.066 6.217 6.857 1.00 0.00 51 PRO A O 26
ATOM 19657 N N . ASN A 1 1 ? -15.983 24.005 -4.495 1.00 0.00 1 ASN A N 27
ATOM 19658 C CA . ASN A 1 1 ? -16.897 23.628 -5.613 1.00 0.00 1 ASN A CA 27
ATOM 19659 C C . ASN A 1 1 ? -16.101 22.914 -6.707 1.00 0.00 1 ASN A C 27
ATOM 19660 O O . ASN A 1 1 ? -16.605 22.640 -7.777 1.00 0.00 1 ASN A O 27
ATOM 19670 N N . ASP A 1 2 ? -14.858 22.616 -6.447 1.00 0.00 2 ASP A N 27
ATOM 19671 C CA . ASP A 1 2 ? -14.025 21.921 -7.470 1.00 0.00 2 ASP A CA 27
ATOM 19672 C C . ASP A 1 2 ? -14.523 20.488 -7.661 1.00 0.00 2 ASP A C 27
ATOM 19673 O O . ASP A 1 2 ? -14.969 19.841 -6.733 1.00 0.00 2 ASP A O 27
ATOM 19682 N N . ILE A 1 3 ? -14.445 19.984 -8.862 1.00 0.00 3 ILE A N 27
ATOM 19683 C CA . ILE A 1 3 ? -14.903 18.593 -9.124 1.00 0.00 3 ILE A CA 27
ATOM 19684 C C . ILE A 1 3 ? -13.851 17.615 -8.608 1.00 0.00 3 ILE A C 27
ATOM 19685 O O . ILE A 1 3 ? -14.001 16.412 -8.702 1.00 0.00 3 ILE A O 27
ATOM 19701 N N . ARG A 1 4 ? -12.780 18.122 -8.064 1.00 0.00 4 ARG A N 27
ATOM 19702 C CA . ARG A 1 4 ? -11.712 17.227 -7.541 1.00 0.00 4 ARG A CA 27
ATOM 19703 C C . ARG A 1 4 ? -12.134 16.688 -6.174 1.00 0.00 4 ARG A C 27
ATOM 19704 O O . ARG A 1 4 ? -11.411 15.948 -5.536 1.00 0.00 4 ARG A O 27
ATOM 19725 N N . THR A 1 5 ? -13.300 17.055 -5.720 1.00 0.00 5 THR A N 27
ATOM 19726 C CA . THR A 1 5 ? -13.773 16.569 -4.396 1.00 0.00 5 THR A CA 27
ATOM 19727 C C . THR A 1 5 ? -14.376 15.171 -4.546 1.00 0.00 5 THR A C 27
ATOM 19728 O O . THR A 1 5 ? -14.769 14.548 -3.581 1.00 0.00 5 THR A O 27
ATOM 19739 N N . ALA A 1 6 ? -14.458 14.677 -5.750 1.00 0.00 6 ALA A N 27
ATOM 19740 C CA . ALA A 1 6 ? -15.045 13.323 -5.962 1.00 0.00 6 ALA A CA 27
ATOM 19741 C C . ALA A 1 6 ? -13.985 12.246 -5.723 1.00 0.00 6 ALA A C 27
ATOM 19742 O O . ALA A 1 6 ? -14.287 11.072 -5.655 1.00 0.00 6 ALA A O 27
ATOM 19749 N N . ALA A 1 7 ? -12.745 12.627 -5.597 1.00 0.00 7 ALA A N 27
ATOM 19750 C CA . ALA A 1 7 ? -11.683 11.610 -5.364 1.00 0.00 7 ALA A CA 27
ATOM 19751 C C . ALA A 1 7 ? -11.807 11.068 -3.938 1.00 0.00 7 ALA A C 27
ATOM 19752 O O . ALA A 1 7 ? -11.854 11.815 -2.982 1.00 0.00 7 ALA A O 27
ATOM 19759 N N . ASP A 1 8 ? -11.854 9.773 -3.784 1.00 0.00 8 ASP A N 27
ATOM 19760 C CA . ASP A 1 8 ? -11.965 9.186 -2.419 1.00 0.00 8 ASP A CA 27
ATOM 19761 C C . ASP A 1 8 ? -10.641 8.528 -2.050 1.00 0.00 8 ASP A C 27
ATOM 19762 O O . ASP A 1 8 ? -10.557 7.755 -1.116 1.00 0.00 8 ASP A O 27
ATOM 19771 N N . MET A 1 9 ? -9.608 8.811 -2.787 1.00 0.00 9 MET A N 27
ATOM 19772 C CA . MET A 1 9 ? -8.296 8.185 -2.490 1.00 0.00 9 MET A CA 27
ATOM 19773 C C . MET A 1 9 ? -7.569 8.980 -1.410 1.00 0.00 9 MET A C 27
ATOM 19774 O O . MET A 1 9 ? -6.387 8.806 -1.192 1.00 0.00 9 MET A O 27
ATOM 19788 N N . GLU A 1 10 ? -8.261 9.845 -0.727 1.00 0.00 10 GLU A N 27
ATOM 19789 C CA . GLU A 1 10 ? -7.592 10.632 0.343 1.00 0.00 10 GLU A CA 27
ATOM 19790 C C . GLU A 1 10 ? -7.285 9.721 1.528 1.00 0.00 10 GLU A C 27
ATOM 19791 O O . GLU A 1 10 ? -6.350 9.946 2.271 1.00 0.00 10 GLU A O 27
ATOM 19803 N N . HIS A 1 11 ? -8.067 8.694 1.718 1.00 0.00 11 HIS A N 27
ATOM 19804 C CA . HIS A 1 11 ? -7.817 7.777 2.859 1.00 0.00 11 HIS A CA 27
ATOM 19805 C C . HIS A 1 11 ? -7.196 6.485 2.340 1.00 0.00 11 HIS A C 27
ATOM 19806 O O . HIS A 1 11 ? -7.770 5.789 1.526 1.00 0.00 11 HIS A O 27
ATOM 19821 N N . CYS A 1 12 ? -6.028 6.163 2.810 1.00 0.00 12 CYS A N 27
ATOM 19822 C CA . CYS A 1 12 ? -5.356 4.918 2.355 1.00 0.00 12 CYS A CA 27
ATOM 19823 C C . CYS A 1 12 ? -5.391 3.890 3.489 1.00 0.00 12 CYS A C 27
ATOM 19824 O O . CYS A 1 12 ? -5.139 4.212 4.633 1.00 0.00 12 CYS A O 27
ATOM 19831 N N . ALA A 1 13 ? -5.708 2.661 3.186 1.00 0.00 13 ALA A N 27
ATOM 19832 C CA . ALA A 1 13 ? -5.762 1.623 4.254 1.00 0.00 13 ALA A CA 27
ATOM 19833 C C . ALA A 1 13 ? -5.093 0.339 3.760 1.00 0.00 13 ALA A C 27
ATOM 19834 O O . ALA A 1 13 ? -5.091 0.043 2.582 1.00 0.00 13 ALA A O 27
ATOM 19841 N N . ASP A 1 14 ? -4.541 -0.437 4.652 1.00 0.00 14 ASP A N 27
ATOM 19842 C CA . ASP A 1 14 ? -3.894 -1.709 4.230 1.00 0.00 14 ASP A CA 27
ATOM 19843 C C . ASP A 1 14 ? -4.983 -2.693 3.808 1.00 0.00 14 ASP A C 27
ATOM 19844 O O . ASP A 1 14 ? -5.989 -2.837 4.473 1.00 0.00 14 ASP A O 27
ATOM 19853 N N . GLU A 1 15 ? -4.801 -3.366 2.709 1.00 0.00 15 GLU A N 27
ATOM 19854 C CA . GLU A 1 15 ? -5.845 -4.328 2.255 1.00 0.00 15 GLU A CA 27
ATOM 19855 C C . GLU A 1 15 ? -6.093 -5.365 3.351 1.00 0.00 15 GLU A C 27
ATOM 19856 O O . GLU A 1 15 ? -5.175 -5.853 3.978 1.00 0.00 15 GLU A O 27
ATOM 19868 N N . LYS A 1 16 ? -7.332 -5.700 3.588 1.00 0.00 16 LYS A N 27
ATOM 19869 C CA . LYS A 1 16 ? -7.639 -6.702 4.645 1.00 0.00 16 LYS A CA 27
ATOM 19870 C C . LYS A 1 16 ? -7.441 -8.115 4.095 1.00 0.00 16 LYS A C 27
ATOM 19871 O O . LYS A 1 16 ? -7.103 -9.029 4.818 1.00 0.00 16 LYS A O 27
ATOM 19890 N N . ASN A 1 17 ? -7.660 -8.305 2.822 1.00 0.00 17 ASN A N 27
ATOM 19891 C CA . ASN A 1 17 ? -7.493 -9.666 2.237 1.00 0.00 17 ASN A CA 27
ATOM 19892 C C . ASN A 1 17 ? -6.037 -9.878 1.821 1.00 0.00 17 ASN A C 27
ATOM 19893 O O . ASN A 1 17 ? -5.673 -10.922 1.315 1.00 0.00 17 ASN A O 27
ATOM 19904 N N . PHE A 1 18 ? -5.197 -8.900 2.031 1.00 0.00 18 PHE A N 27
ATOM 19905 C CA . PHE A 1 18 ? -3.762 -9.055 1.648 1.00 0.00 18 PHE A CA 27
ATOM 19906 C C . PHE A 1 18 ? -2.904 -9.099 2.915 1.00 0.00 18 PHE A C 27
ATOM 19907 O O . PHE A 1 18 ? -3.066 -8.295 3.812 1.00 0.00 18 PHE A O 27
ATOM 19924 N N . ASP A 1 19 ? -1.986 -10.023 2.999 1.00 0.00 19 ASP A N 27
ATOM 19925 C CA . ASP A 1 19 ? -1.124 -10.095 4.211 1.00 0.00 19 ASP A CA 27
ATOM 19926 C C . ASP A 1 19 ? -0.015 -9.048 4.073 1.00 0.00 19 ASP A C 27
ATOM 19927 O O . ASP A 1 19 ? 1.078 -9.341 3.627 1.00 0.00 19 ASP A O 27
ATOM 19936 N N . CYS A 1 20 ? -0.295 -7.829 4.442 1.00 0.00 20 CYS A N 27
ATOM 19937 C CA . CYS A 1 20 ? 0.732 -6.755 4.321 1.00 0.00 20 CYS A CA 27
ATOM 19938 C C . CYS A 1 20 ? 1.831 -6.993 5.348 1.00 0.00 20 CYS A C 27
ATOM 19939 O O . CYS A 1 20 ? 2.993 -6.727 5.109 1.00 0.00 20 CYS A O 27
ATOM 19946 N N . ARG A 1 21 ? 1.473 -7.492 6.493 1.00 0.00 21 ARG A N 27
ATOM 19947 C CA . ARG A 1 21 ? 2.491 -7.752 7.537 1.00 0.00 21 ARG A CA 27
ATOM 19948 C C . ARG A 1 21 ? 3.500 -8.771 7.002 1.00 0.00 21 ARG A C 27
ATOM 19949 O O . ARG A 1 21 ? 4.696 -8.595 7.108 1.00 0.00 21 ARG A O 27
ATOM 19970 N N . ARG A 1 22 ? 3.020 -9.833 6.410 1.00 0.00 22 ARG A N 27
ATOM 19971 C CA . ARG A 1 22 ? 3.945 -10.859 5.854 1.00 0.00 22 ARG A CA 27
ATOM 19972 C C . ARG A 1 22 ? 4.701 -10.272 4.666 1.00 0.00 22 ARG A C 27
ATOM 19973 O O . ARG A 1 22 ? 5.904 -10.394 4.552 1.00 0.00 22 ARG A O 27
ATOM 19994 N N . SER A 1 23 ? 4.000 -9.633 3.782 1.00 0.00 23 SER A N 27
ATOM 19995 C CA . SER A 1 23 ? 4.660 -9.031 2.598 1.00 0.00 23 SER A CA 27
ATOM 19996 C C . SER A 1 23 ? 5.662 -7.967 3.057 1.00 0.00 23 SER A C 27
ATOM 19997 O O . SER A 1 23 ? 6.714 -7.801 2.472 1.00 0.00 23 SER A O 27
ATOM 20005 N N . LEU A 1 24 ? 5.345 -7.239 4.099 1.00 0.00 24 LEU A N 27
ATOM 20006 C CA . LEU A 1 24 ? 6.284 -6.186 4.584 1.00 0.00 24 LEU A CA 27
ATOM 20007 C C . LEU A 1 24 ? 7.591 -6.828 5.059 1.00 0.00 24 LEU A C 27
ATOM 20008 O O . LEU A 1 24 ? 8.668 -6.403 4.693 1.00 0.00 24 LEU A O 27
ATOM 20024 N N . ARG A 1 25 ? 7.508 -7.845 5.873 1.00 0.00 25 ARG A N 27
ATOM 20025 C CA . ARG A 1 25 ? 8.755 -8.498 6.364 1.00 0.00 25 ARG A CA 27
ATOM 20026 C C . ARG A 1 25 ? 9.442 -9.211 5.202 1.00 0.00 25 ARG A C 27
ATOM 20027 O O . ARG A 1 25 ? 10.639 -9.421 5.204 1.00 0.00 25 ARG A O 27
ATOM 20048 N N . ASN A 1 26 ? 8.689 -9.580 4.204 1.00 0.00 26 ASN A N 27
ATOM 20049 C CA . ASN A 1 26 ? 9.282 -10.278 3.031 1.00 0.00 26 ASN A CA 27
ATOM 20050 C C . ASN A 1 26 ? 10.049 -9.270 2.176 1.00 0.00 26 ASN A C 27
ATOM 20051 O O . ASN A 1 26 ? 10.654 -9.616 1.181 1.00 0.00 26 ASN A O 27
ATOM 20062 N N . GLY A 1 27 ? 10.021 -8.022 2.555 1.00 0.00 27 GLY A N 27
ATOM 20063 C CA . GLY A 1 27 ? 10.742 -6.985 1.763 1.00 0.00 27 GLY A CA 27
ATOM 20064 C C . GLY A 1 27 ? 9.895 -6.589 0.551 1.00 0.00 27 GLY A C 27
ATOM 20065 O O . GLY A 1 27 ? 10.398 -6.084 -0.434 1.00 0.00 27 GLY A O 27
ATOM 20069 N N . ASP A 1 28 ? 8.610 -6.820 0.613 1.00 0.00 28 ASP A N 27
ATOM 20070 C CA . ASP A 1 28 ? 7.730 -6.461 -0.534 1.00 0.00 28 ASP A CA 27
ATOM 20071 C C . ASP A 1 28 ? 7.820 -4.956 -0.802 1.00 0.00 28 ASP A C 27
ATOM 20072 O O . ASP A 1 28 ? 7.892 -4.521 -1.935 1.00 0.00 28 ASP A O 27
ATOM 20081 N N . CYS A 1 29 ? 7.822 -4.160 0.231 1.00 0.00 29 CYS A N 27
ATOM 20082 C CA . CYS A 1 29 ? 7.913 -2.685 0.032 1.00 0.00 29 CYS A CA 27
ATOM 20083 C C . CYS A 1 29 ? 9.272 -2.353 -0.586 1.00 0.00 29 CYS A C 27
ATOM 20084 O O . CYS A 1 29 ? 9.474 -1.287 -1.136 1.00 0.00 29 CYS A O 27
ATOM 20091 N N . ASP A 1 30 ? 10.210 -3.257 -0.491 1.00 0.00 30 ASP A N 27
ATOM 20092 C CA . ASP A 1 30 ? 11.561 -3.000 -1.065 1.00 0.00 30 ASP A CA 27
ATOM 20093 C C . ASP A 1 30 ? 11.672 -3.626 -2.454 1.00 0.00 30 ASP A C 27
ATOM 20094 O O . ASP A 1 30 ? 12.703 -3.561 -3.093 1.00 0.00 30 ASP A O 27
ATOM 20103 N N . ASN A 1 31 ? 10.624 -4.236 -2.927 1.00 0.00 31 ASN A N 27
ATOM 20104 C CA . ASN A 1 31 ? 10.682 -4.871 -4.270 1.00 0.00 31 ASN A CA 27
ATOM 20105 C C . ASN A 1 31 ? 10.009 -3.962 -5.295 1.00 0.00 31 ASN A C 27
ATOM 20106 O O . ASN A 1 31 ? 8.824 -3.711 -5.232 1.00 0.00 31 ASN A O 27
ATOM 20117 N N . ASP A 1 32 ? 10.757 -3.466 -6.239 1.00 0.00 32 ASP A N 27
ATOM 20118 C CA . ASP A 1 32 ? 10.160 -2.576 -7.270 1.00 0.00 32 ASP A CA 27
ATOM 20119 C C . ASP A 1 32 ? 9.018 -3.310 -7.971 1.00 0.00 32 ASP A C 27
ATOM 20120 O O . ASP A 1 32 ? 8.035 -2.719 -8.370 1.00 0.00 32 ASP A O 27
ATOM 20129 N N . ASP A 1 33 ? 9.150 -4.597 -8.127 1.00 0.00 33 ASP A N 27
ATOM 20130 C CA . ASP A 1 33 ? 8.083 -5.381 -8.804 1.00 0.00 33 ASP A CA 27
ATOM 20131 C C . ASP A 1 33 ? 6.820 -5.416 -7.939 1.00 0.00 33 ASP A C 27
ATOM 20132 O O . ASP A 1 33 ? 5.727 -5.605 -8.435 1.00 0.00 33 ASP A O 27
ATOM 20141 N N . LYS A 1 34 ? 6.957 -5.253 -6.649 1.00 0.00 34 LYS A N 27
ATOM 20142 C CA . LYS A 1 34 ? 5.756 -5.293 -5.766 1.00 0.00 34 LYS A CA 27
ATOM 20143 C C . LYS A 1 34 ? 5.474 -3.892 -5.228 1.00 0.00 34 LYS A C 27
ATOM 20144 O O . LYS A 1 34 ? 4.519 -3.673 -4.512 1.00 0.00 34 LYS A O 27
ATOM 20163 N N . LEU A 1 35 ? 6.299 -2.942 -5.565 1.00 0.00 35 LEU A N 27
ATOM 20164 C CA . LEU A 1 35 ? 6.066 -1.562 -5.066 1.00 0.00 35 LEU A CA 27
ATOM 20165 C C . LEU A 1 35 ? 4.660 -1.120 -5.461 1.00 0.00 35 LEU A C 27
ATOM 20166 O O . LEU A 1 35 ? 3.906 -0.619 -4.649 1.00 0.00 35 LEU A O 27
ATOM 20182 N N . LEU A 1 36 ? 4.289 -1.318 -6.696 1.00 0.00 36 LEU A N 27
ATOM 20183 C CA . LEU A 1 36 ? 2.922 -0.928 -7.128 1.00 0.00 36 LEU A CA 27
ATOM 20184 C C . LEU A 1 36 ? 1.908 -1.778 -6.368 1.00 0.00 36 LEU A C 27
ATOM 20185 O O . LEU A 1 36 ? 0.877 -1.302 -5.937 1.00 0.00 36 LEU A O 27
ATOM 20201 N N . GLU A 1 37 ? 2.196 -3.040 -6.196 1.00 0.00 37 GLU A N 27
ATOM 20202 C CA . GLU A 1 37 ? 1.251 -3.924 -5.464 1.00 0.00 37 GLU A CA 27
ATOM 20203 C C . GLU A 1 37 ? 1.025 -3.354 -4.067 1.00 0.00 37 GLU A C 27
ATOM 20204 O O . GLU A 1 37 ? -0.077 -3.338 -3.561 1.00 0.00 37 GLU A O 27
ATOM 20216 N N . MET A 1 38 ? 2.068 -2.891 -3.437 1.00 0.00 38 MET A N 27
ATOM 20217 C CA . MET A 1 38 ? 1.923 -2.328 -2.068 1.00 0.00 38 MET A CA 27
ATOM 20218 C C . MET A 1 38 ? 1.129 -1.025 -2.115 1.00 0.00 38 MET A C 27
ATOM 20219 O O . MET A 1 38 ? 0.206 -0.822 -1.351 1.00 0.00 38 MET A O 27
ATOM 20233 N N . GLY A 1 39 ? 1.468 -0.141 -3.012 1.00 0.00 39 GLY A N 27
ATOM 20234 C CA . GLY A 1 39 ? 0.719 1.139 -3.102 1.00 0.00 39 GLY A CA 27
ATOM 20235 C C . GLY A 1 39 ? -0.757 0.819 -3.315 1.00 0.00 39 GLY A C 27
ATOM 20236 O O . GLY A 1 39 ? -1.634 1.577 -2.950 1.00 0.00 39 GLY A O 27
ATOM 20240 N N . TYR A 1 40 ? -1.030 -0.302 -3.915 1.00 0.00 40 TYR A N 27
ATOM 20241 C CA . TYR A 1 40 ? -2.438 -0.698 -4.175 1.00 0.00 40 TYR A CA 27
ATOM 20242 C C . TYR A 1 40 ? -2.951 -1.599 -3.047 1.00 0.00 40 TYR A C 27
ATOM 20243 O O . TYR A 1 40 ? -4.007 -1.372 -2.488 1.00 0.00 40 TYR A O 27
ATOM 20261 N N . TYR A 1 41 ? -2.222 -2.632 -2.730 1.00 0.00 41 TYR A N 27
ATOM 20262 C CA . TYR A 1 41 ? -2.671 -3.564 -1.660 1.00 0.00 41 TYR A CA 27
ATOM 20263 C C . TYR A 1 41 ? -2.352 -2.999 -0.271 1.00 0.00 41 TYR A C 27
ATOM 20264 O O . TYR A 1 41 ? -3.182 -3.022 0.613 1.00 0.00 41 TYR A O 27
ATOM 20282 N N . CYS A 1 42 ? -1.163 -2.506 -0.055 1.00 0.00 42 CYS A N 27
ATOM 20283 C CA . CYS A 1 42 ? -0.838 -1.969 1.297 1.00 0.00 42 CYS A CA 27
ATOM 20284 C C . CYS A 1 42 ? -0.024 -0.676 1.191 1.00 0.00 42 CYS A C 27
ATOM 20285 O O . CYS A 1 42 ? 1.154 -0.656 1.493 1.00 0.00 42 CYS A O 27
ATOM 20292 N N . PRO A 1 43 ? -0.652 0.400 0.788 1.00 0.00 43 PRO A N 27
ATOM 20293 C CA . PRO A 1 43 ? 0.022 1.728 0.662 1.00 0.00 43 PRO A CA 27
ATOM 20294 C C . PRO A 1 43 ? 0.456 2.269 2.024 1.00 0.00 43 PRO A C 27
ATOM 20295 O O . PRO A 1 43 ? 1.462 2.941 2.154 1.00 0.00 43 PRO A O 27
ATOM 20306 N N . VAL A 1 44 ? -0.302 1.981 3.042 1.00 0.00 44 VAL A N 27
ATOM 20307 C CA . VAL A 1 44 ? 0.065 2.470 4.394 1.00 0.00 44 VAL A CA 27
ATOM 20308 C C . VAL A 1 44 ? 1.171 1.579 4.971 1.00 0.00 44 VAL A C 27
ATOM 20309 O O . VAL A 1 44 ? 2.111 2.049 5.576 1.00 0.00 44 VAL A O 27
ATOM 20322 N N . THR A 1 45 ? 1.050 0.289 4.788 1.00 0.00 45 THR A N 27
ATOM 20323 C CA . THR A 1 45 ? 2.074 -0.662 5.326 1.00 0.00 45 THR A CA 27
ATOM 20324 C C . THR A 1 45 ? 3.459 -0.341 4.765 1.00 0.00 45 THR A C 27
ATOM 20325 O O . THR A 1 45 ? 4.454 -0.447 5.451 1.00 0.00 45 THR A O 27
ATOM 20336 N N . CYS A 1 46 ? 3.537 0.015 3.516 1.00 0.00 46 CYS A N 27
ATOM 20337 C CA . CYS A 1 46 ? 4.866 0.301 2.914 1.00 0.00 46 CYS A CA 27
ATOM 20338 C C . CYS A 1 46 ? 5.256 1.763 3.144 1.00 0.00 46 CYS A C 27
ATOM 20339 O O . CYS A 1 46 ? 6.338 2.184 2.790 1.00 0.00 46 CYS A O 27
ATOM 20346 N N . GLY A 1 47 ? 4.399 2.535 3.748 1.00 0.00 47 GLY A N 27
ATOM 20347 C CA . GLY A 1 47 ? 4.750 3.959 4.014 1.00 0.00 47 GLY A CA 27
ATOM 20348 C C . GLY A 1 47 ? 4.596 4.804 2.745 1.00 0.00 47 GLY A C 27
ATOM 20349 O O . GLY A 1 47 ? 5.364 5.716 2.507 1.00 0.00 47 GLY A O 27
ATOM 20353 N N . PHE A 1 48 ? 3.608 4.530 1.938 1.00 0.00 48 PHE A N 27
ATOM 20354 C CA . PHE A 1 48 ? 3.408 5.345 0.707 1.00 0.00 48 PHE A CA 27
ATOM 20355 C C . PHE A 1 48 ? 2.197 6.239 0.924 1.00 0.00 48 PHE A C 27
ATOM 20356 O O . PHE A 1 48 ? 1.948 7.171 0.185 1.00 0.00 48 PHE A O 27
ATOM 20373 N N . CYS A 1 49 ? 1.447 5.960 1.947 1.00 0.00 49 CYS A N 27
ATOM 20374 C CA . CYS A 1 49 ? 0.253 6.789 2.239 1.00 0.00 49 CYS A CA 27
ATOM 20375 C C . CYS A 1 49 ? -0.033 6.745 3.741 1.00 0.00 49 CYS A C 27
ATOM 20376 O O . CYS A 1 49 ? 0.621 6.043 4.487 1.00 0.00 49 CYS A O 27
ATOM 20383 N N . GLU A 1 50 ? -1.003 7.491 4.191 1.00 0.00 50 GLU A N 27
ATOM 20384 C CA . GLU A 1 50 ? -1.328 7.495 5.646 1.00 0.00 50 GLU A CA 27
ATOM 20385 C C . GLU A 1 50 ? -2.570 6.636 5.892 1.00 0.00 50 GLU A C 27
ATOM 20386 O O . GLU A 1 50 ? -3.381 6.445 5.007 1.00 0.00 50 GLU A O 27
ATOM 20398 N N . PRO A 1 51 ? -2.716 6.119 7.084 1.00 0.00 51 PRO A N 27
ATOM 20399 C CA . PRO A 1 51 ? -3.878 5.261 7.448 1.00 0.00 51 PRO A CA 27
ATOM 20400 C C . PRO A 1 51 ? -5.198 6.039 7.461 1.00 0.00 51 PRO A C 27
ATOM 20401 O O . PRO A 1 51 ? -6.232 5.408 7.605 1.00 0.00 51 PRO A O 27
ATOM 20413 N N . ASN A 1 1 ? -22.633 10.594 -12.693 1.00 0.00 1 ASN A N 28
ATOM 20414 C CA . ASN A 1 1 ? -21.381 11.252 -12.223 1.00 0.00 1 ASN A CA 28
ATOM 20415 C C . ASN A 1 1 ? -21.695 12.110 -10.993 1.00 0.00 1 ASN A C 28
ATOM 20416 O O . ASN A 1 1 ? -21.447 13.299 -10.971 1.00 0.00 1 ASN A O 28
ATOM 20426 N N . ASP A 1 2 ? -22.242 11.510 -9.970 1.00 0.00 2 ASP A N 28
ATOM 20427 C CA . ASP A 1 2 ? -22.582 12.281 -8.742 1.00 0.00 2 ASP A CA 28
ATOM 20428 C C . ASP A 1 2 ? -21.300 12.780 -8.073 1.00 0.00 2 ASP A C 28
ATOM 20429 O O . ASP A 1 2 ? -20.316 12.072 -7.986 1.00 0.00 2 ASP A O 28
ATOM 20438 N N . ILE A 1 3 ? -21.308 13.997 -7.601 1.00 0.00 3 ILE A N 28
ATOM 20439 C CA . ILE A 1 3 ? -20.097 14.556 -6.939 1.00 0.00 3 ILE A CA 28
ATOM 20440 C C . ILE A 1 3 ? -19.952 13.956 -5.536 1.00 0.00 3 ILE A C 28
ATOM 20441 O O . ILE A 1 3 ? -18.978 14.192 -4.848 1.00 0.00 3 ILE A O 28
ATOM 20457 N N . ARG A 1 4 ? -20.912 13.184 -5.103 1.00 0.00 4 ARG A N 28
ATOM 20458 C CA . ARG A 1 4 ? -20.825 12.579 -3.744 1.00 0.00 4 ARG A CA 28
ATOM 20459 C C . ARG A 1 4 ? -19.570 11.709 -3.648 1.00 0.00 4 ARG A C 28
ATOM 20460 O O . ARG A 1 4 ? -18.973 11.580 -2.597 1.00 0.00 4 ARG A O 28
ATOM 20481 N N . THR A 1 5 ? -19.169 11.108 -4.735 1.00 0.00 5 THR A N 28
ATOM 20482 C CA . THR A 1 5 ? -17.954 10.244 -4.699 1.00 0.00 5 THR A CA 28
ATOM 20483 C C . THR A 1 5 ? -16.767 11.052 -4.173 1.00 0.00 5 THR A C 28
ATOM 20484 O O . THR A 1 5 ? -15.913 10.532 -3.482 1.00 0.00 5 THR A O 28
ATOM 20495 N N . ALA A 1 6 ? -16.705 12.318 -4.493 1.00 0.00 6 ALA A N 28
ATOM 20496 C CA . ALA A 1 6 ? -15.571 13.161 -4.014 1.00 0.00 6 ALA A CA 28
ATOM 20497 C C . ALA A 1 6 ? -14.300 12.314 -3.929 1.00 0.00 6 ALA A C 28
ATOM 20498 O O . ALA A 1 6 ? -13.627 12.282 -2.918 1.00 0.00 6 ALA A O 28
ATOM 20505 N N . ALA A 1 7 ? -13.972 11.621 -4.985 1.00 0.00 7 ALA A N 28
ATOM 20506 C CA . ALA A 1 7 ? -12.752 10.771 -4.969 1.00 0.00 7 ALA A CA 28
ATOM 20507 C C . ALA A 1 7 ? -11.520 11.643 -4.723 1.00 0.00 7 ALA A C 28
ATOM 20508 O O . ALA A 1 7 ? -11.410 12.739 -5.235 1.00 0.00 7 ALA A O 28
ATOM 20515 N N . ASP A 1 8 ? -10.591 11.163 -3.944 1.00 0.00 8 ASP A N 28
ATOM 20516 C CA . ASP A 1 8 ? -9.364 11.960 -3.669 1.00 0.00 8 ASP A CA 28
ATOM 20517 C C . ASP A 1 8 ? -8.278 11.034 -3.116 1.00 0.00 8 ASP A C 28
ATOM 20518 O O . ASP A 1 8 ? -7.185 11.461 -2.806 1.00 0.00 8 ASP A O 28
ATOM 20527 N N . MET A 1 9 ? -8.574 9.768 -2.996 1.00 0.00 9 MET A N 28
ATOM 20528 C CA . MET A 1 9 ? -7.563 8.806 -2.470 1.00 0.00 9 MET A CA 28
ATOM 20529 C C . MET A 1 9 ? -6.868 9.402 -1.242 1.00 0.00 9 MET A C 28
ATOM 20530 O O . MET A 1 9 ? -5.777 9.004 -0.882 1.00 0.00 9 MET A O 28
ATOM 20544 N N . GLU A 1 10 ? -7.489 10.349 -0.594 1.00 0.00 10 GLU A N 28
ATOM 20545 C CA . GLU A 1 10 ? -6.860 10.963 0.610 1.00 0.00 10 GLU A CA 28
ATOM 20546 C C . GLU A 1 10 ? -6.827 9.940 1.743 1.00 0.00 10 GLU A C 28
ATOM 20547 O O . GLU A 1 10 ? -5.999 10.011 2.630 1.00 0.00 10 GLU A O 28
ATOM 20559 N N . HIS A 1 11 ? -7.721 8.990 1.728 1.00 0.00 11 HIS A N 28
ATOM 20560 C CA . HIS A 1 11 ? -7.733 7.971 2.812 1.00 0.00 11 HIS A CA 28
ATOM 20561 C C . HIS A 1 11 ? -7.124 6.669 2.289 1.00 0.00 11 HIS A C 28
ATOM 20562 O O . HIS A 1 11 ? -7.626 6.060 1.367 1.00 0.00 11 HIS A O 28
ATOM 20577 N N . CYS A 1 12 ? -6.043 6.242 2.877 1.00 0.00 12 CYS A N 28
ATOM 20578 C CA . CYS A 1 12 ? -5.393 4.982 2.424 1.00 0.00 12 CYS A CA 28
ATOM 20579 C C . CYS A 1 12 ? -5.444 3.955 3.554 1.00 0.00 12 CYS A C 28
ATOM 20580 O O . CYS A 1 12 ? -5.204 4.271 4.701 1.00 0.00 12 CYS A O 28
ATOM 20587 N N . ALA A 1 13 ? -5.760 2.729 3.238 1.00 0.00 13 ALA A N 28
ATOM 20588 C CA . ALA A 1 13 ? -5.828 1.685 4.298 1.00 0.00 13 ALA A CA 28
ATOM 20589 C C . ALA A 1 13 ? -5.174 0.397 3.798 1.00 0.00 13 ALA A C 28
ATOM 20590 O O . ALA A 1 13 ? -5.146 0.124 2.615 1.00 0.00 13 ALA A O 28
ATOM 20597 N N . ASP A 1 14 ? -4.659 -0.403 4.691 1.00 0.00 14 ASP A N 28
ATOM 20598 C CA . ASP A 1 14 ? -4.023 -1.678 4.261 1.00 0.00 14 ASP A CA 28
ATOM 20599 C C . ASP A 1 14 ? -5.111 -2.662 3.830 1.00 0.00 14 ASP A C 28
ATOM 20600 O O . ASP A 1 14 ? -6.098 -2.847 4.513 1.00 0.00 14 ASP A O 28
ATOM 20609 N N . GLU A 1 15 ? -4.936 -3.299 2.706 1.00 0.00 15 GLU A N 28
ATOM 20610 C CA . GLU A 1 15 ? -5.964 -4.269 2.237 1.00 0.00 15 GLU A CA 28
ATOM 20611 C C . GLU A 1 15 ? -6.125 -5.377 3.269 1.00 0.00 15 GLU A C 28
ATOM 20612 O O . GLU A 1 15 ? -5.171 -5.825 3.872 1.00 0.00 15 GLU A O 28
ATOM 20624 N N . LYS A 1 16 ? -7.330 -5.819 3.480 1.00 0.00 16 LYS A N 28
ATOM 20625 C CA . LYS A 1 16 ? -7.561 -6.896 4.473 1.00 0.00 16 LYS A CA 28
ATOM 20626 C C . LYS A 1 16 ? -7.411 -8.264 3.801 1.00 0.00 16 LYS A C 28
ATOM 20627 O O . LYS A 1 16 ? -7.135 -9.253 4.447 1.00 0.00 16 LYS A O 28
ATOM 20646 N N . ASN A 1 17 ? -7.586 -8.331 2.509 1.00 0.00 17 ASN A N 28
ATOM 20647 C CA . ASN A 1 17 ? -7.448 -9.642 1.810 1.00 0.00 17 ASN A CA 28
ATOM 20648 C C . ASN A 1 17 ? -5.984 -9.874 1.438 1.00 0.00 17 ASN A C 28
ATOM 20649 O O . ASN A 1 17 ? -5.611 -10.935 0.976 1.00 0.00 17 ASN A O 28
ATOM 20660 N N . PHE A 1 18 ? -5.149 -8.895 1.650 1.00 0.00 18 PHE A N 28
ATOM 20661 C CA . PHE A 1 18 ? -3.704 -9.060 1.325 1.00 0.00 18 PHE A CA 28
ATOM 20662 C C . PHE A 1 18 ? -2.900 -8.991 2.622 1.00 0.00 18 PHE A C 28
ATOM 20663 O O . PHE A 1 18 ? -3.125 -8.131 3.451 1.00 0.00 18 PHE A O 28
ATOM 20680 N N . ASP A 1 19 ? -1.970 -9.882 2.820 1.00 0.00 19 ASP A N 28
ATOM 20681 C CA . ASP A 1 19 ? -1.178 -9.830 4.077 1.00 0.00 19 ASP A CA 28
ATOM 20682 C C . ASP A 1 19 ? -0.059 -8.808 3.916 1.00 0.00 19 ASP A C 28
ATOM 20683 O O . ASP A 1 19 ? 0.914 -9.035 3.226 1.00 0.00 19 ASP A O 28
ATOM 20692 N N . CYS A 1 20 ? -0.198 -7.679 4.543 1.00 0.00 20 CYS A N 28
ATOM 20693 C CA . CYS A 1 20 ? 0.846 -6.627 4.429 1.00 0.00 20 CYS A CA 28
ATOM 20694 C C . CYS A 1 20 ? 2.011 -6.951 5.368 1.00 0.00 20 CYS A C 28
ATOM 20695 O O . CYS A 1 20 ? 3.162 -6.768 5.027 1.00 0.00 20 CYS A O 28
ATOM 20702 N N . ARG A 1 21 ? 1.721 -7.429 6.549 1.00 0.00 21 ARG A N 28
ATOM 20703 C CA . ARG A 1 21 ? 2.813 -7.761 7.510 1.00 0.00 21 ARG A CA 28
ATOM 20704 C C . ARG A 1 21 ? 3.722 -8.814 6.891 1.00 0.00 21 ARG A C 28
ATOM 20705 O O . ARG A 1 21 ? 4.932 -8.730 6.962 1.00 0.00 21 ARG A O 28
ATOM 20726 N N . ARG A 1 22 ? 3.149 -9.807 6.276 1.00 0.00 22 ARG A N 28
ATOM 20727 C CA . ARG A 1 22 ? 3.976 -10.867 5.645 1.00 0.00 22 ARG A CA 28
ATOM 20728 C C . ARG A 1 22 ? 4.736 -10.283 4.459 1.00 0.00 22 ARG A C 28
ATOM 20729 O O . ARG A 1 22 ? 5.926 -10.477 4.307 1.00 0.00 22 ARG A O 28
ATOM 20750 N N . SER A 1 23 ? 4.056 -9.561 3.623 1.00 0.00 23 SER A N 28
ATOM 20751 C CA . SER A 1 23 ? 4.733 -8.950 2.453 1.00 0.00 23 SER A CA 28
ATOM 20752 C C . SER A 1 23 ? 5.752 -7.921 2.946 1.00 0.00 23 SER A C 28
ATOM 20753 O O . SER A 1 23 ? 6.821 -7.771 2.388 1.00 0.00 23 SER A O 28
ATOM 20761 N N . LEU A 1 24 ? 5.425 -7.207 3.992 1.00 0.00 24 LEU A N 28
ATOM 20762 C CA . LEU A 1 24 ? 6.368 -6.182 4.526 1.00 0.00 24 LEU A CA 28
ATOM 20763 C C . LEU A 1 24 ? 7.642 -6.848 5.056 1.00 0.00 24 LEU A C 28
ATOM 20764 O O . LEU A 1 24 ? 8.740 -6.431 4.746 1.00 0.00 24 LEU A O 28
ATOM 20780 N N . ARG A 1 25 ? 7.514 -7.874 5.854 1.00 0.00 25 ARG A N 28
ATOM 20781 C CA . ARG A 1 25 ? 8.729 -8.544 6.394 1.00 0.00 25 ARG A CA 28
ATOM 20782 C C . ARG A 1 25 ? 9.462 -9.238 5.248 1.00 0.00 25 ARG A C 28
ATOM 20783 O O . ARG A 1 25 ? 10.648 -9.495 5.317 1.00 0.00 25 ARG A O 28
ATOM 20804 N N . ASN A 1 26 ? 8.761 -9.530 4.186 1.00 0.00 26 ASN A N 28
ATOM 20805 C CA . ASN A 1 26 ? 9.407 -10.195 3.021 1.00 0.00 26 ASN A CA 28
ATOM 20806 C C . ASN A 1 26 ? 10.132 -9.148 2.175 1.00 0.00 26 ASN A C 28
ATOM 20807 O O . ASN A 1 26 ? 10.749 -9.459 1.177 1.00 0.00 26 ASN A O 28
ATOM 20818 N N . GLY A 1 27 ? 10.058 -7.906 2.566 1.00 0.00 27 GLY A N 28
ATOM 20819 C CA . GLY A 1 27 ? 10.741 -6.836 1.785 1.00 0.00 27 GLY A CA 28
ATOM 20820 C C . GLY A 1 27 ? 9.887 -6.462 0.575 1.00 0.00 27 GLY A C 28
ATOM 20821 O O . GLY A 1 27 ? 10.378 -5.934 -0.402 1.00 0.00 27 GLY A O 28
ATOM 20825 N N . ASP A 1 28 ? 8.612 -6.731 0.629 1.00 0.00 28 ASP A N 28
ATOM 20826 C CA . ASP A 1 28 ? 7.741 -6.386 -0.523 1.00 0.00 28 ASP A CA 28
ATOM 20827 C C . ASP A 1 28 ? 7.813 -4.881 -0.783 1.00 0.00 28 ASP A C 28
ATOM 20828 O O . ASP A 1 28 ? 7.873 -4.440 -1.914 1.00 0.00 28 ASP A O 28
ATOM 20837 N N . CYS A 1 29 ? 7.826 -4.086 0.251 1.00 0.00 29 CYS A N 28
ATOM 20838 C CA . CYS A 1 29 ? 7.911 -2.612 0.051 1.00 0.00 29 CYS A CA 28
ATOM 20839 C C . CYS A 1 29 ? 9.259 -2.287 -0.597 1.00 0.00 29 CYS A C 28
ATOM 20840 O O . CYS A 1 29 ? 9.447 -1.236 -1.175 1.00 0.00 29 CYS A O 28
ATOM 20847 N N . ASP A 1 30 ? 10.201 -3.187 -0.495 1.00 0.00 30 ASP A N 28
ATOM 20848 C CA . ASP A 1 30 ? 11.544 -2.941 -1.095 1.00 0.00 30 ASP A CA 28
ATOM 20849 C C . ASP A 1 30 ? 11.633 -3.603 -2.470 1.00 0.00 30 ASP A C 28
ATOM 20850 O O . ASP A 1 30 ? 12.639 -3.516 -3.147 1.00 0.00 30 ASP A O 28
ATOM 20859 N N . ASN A 1 31 ? 10.597 -4.269 -2.892 1.00 0.00 31 ASN A N 28
ATOM 20860 C CA . ASN A 1 31 ? 10.640 -4.936 -4.216 1.00 0.00 31 ASN A CA 28
ATOM 20861 C C . ASN A 1 31 ? 9.951 -4.049 -5.254 1.00 0.00 31 ASN A C 28
ATOM 20862 O O . ASN A 1 31 ? 8.761 -3.816 -5.197 1.00 0.00 31 ASN A O 28
ATOM 20873 N N . ASP A 1 32 ? 10.696 -3.550 -6.202 1.00 0.00 32 ASP A N 28
ATOM 20874 C CA . ASP A 1 32 ? 10.093 -2.675 -7.247 1.00 0.00 32 ASP A CA 28
ATOM 20875 C C . ASP A 1 32 ? 8.963 -3.435 -7.942 1.00 0.00 32 ASP A C 28
ATOM 20876 O O . ASP A 1 32 ? 7.971 -2.864 -8.349 1.00 0.00 32 ASP A O 28
ATOM 20885 N N . ASP A 1 33 ? 9.116 -4.720 -8.077 1.00 0.00 33 ASP A N 28
ATOM 20886 C CA . ASP A 1 33 ? 8.067 -5.539 -8.741 1.00 0.00 33 ASP A CA 28
ATOM 20887 C C . ASP A 1 33 ? 6.797 -5.567 -7.879 1.00 0.00 33 ASP A C 28
ATOM 20888 O O . ASP A 1 33 ? 5.711 -5.803 -8.371 1.00 0.00 33 ASP A O 28
ATOM 20897 N N . LYS A 1 34 ? 6.924 -5.343 -6.595 1.00 0.00 34 LYS A N 28
ATOM 20898 C CA . LYS A 1 34 ? 5.722 -5.376 -5.711 1.00 0.00 34 LYS A CA 28
ATOM 20899 C C . LYS A 1 34 ? 5.429 -3.975 -5.176 1.00 0.00 34 LYS A C 28
ATOM 20900 O O . LYS A 1 34 ? 4.485 -3.769 -4.438 1.00 0.00 34 LYS A O 28
ATOM 20919 N N . LEU A 1 35 ? 6.224 -3.010 -5.533 1.00 0.00 35 LEU A N 28
ATOM 20920 C CA . LEU A 1 35 ? 5.970 -1.635 -5.033 1.00 0.00 35 LEU A CA 28
ATOM 20921 C C . LEU A 1 35 ? 4.547 -1.233 -5.405 1.00 0.00 35 LEU A C 28
ATOM 20922 O O . LEU A 1 35 ? 3.803 -0.718 -4.593 1.00 0.00 35 LEU A O 28
ATOM 20938 N N . LEU A 1 36 ? 4.162 -1.474 -6.626 1.00 0.00 36 LEU A N 28
ATOM 20939 C CA . LEU A 1 36 ? 2.783 -1.121 -7.048 1.00 0.00 36 LEU A CA 28
ATOM 20940 C C . LEU A 1 36 ? 1.790 -1.978 -6.264 1.00 0.00 36 LEU A C 28
ATOM 20941 O O . LEU A 1 36 ? 0.731 -1.525 -5.878 1.00 0.00 36 LEU A O 28
ATOM 20957 N N . GLU A 1 37 ? 2.125 -3.215 -6.018 1.00 0.00 37 GLU A N 28
ATOM 20958 C CA . GLU A 1 37 ? 1.201 -4.092 -5.253 1.00 0.00 37 GLU A CA 28
ATOM 20959 C C . GLU A 1 37 ? 0.990 -3.497 -3.864 1.00 0.00 37 GLU A C 28
ATOM 20960 O O . GLU A 1 37 ? -0.107 -3.477 -3.345 1.00 0.00 37 GLU A O 28
ATOM 20972 N N . MET A 1 38 ? 2.034 -3.003 -3.260 1.00 0.00 38 MET A N 28
ATOM 20973 C CA . MET A 1 38 ? 1.899 -2.399 -1.906 1.00 0.00 38 MET A CA 28
ATOM 20974 C C . MET A 1 38 ? 1.129 -1.088 -2.006 1.00 0.00 38 MET A C 28
ATOM 20975 O O . MET A 1 38 ? 0.224 -0.824 -1.241 1.00 0.00 38 MET A O 28
ATOM 20989 N N . GLY A 1 39 ? 1.476 -0.268 -2.955 1.00 0.00 39 GLY A N 28
ATOM 20990 C CA . GLY A 1 39 ? 0.760 1.025 -3.117 1.00 0.00 39 GLY A CA 28
ATOM 20991 C C . GLY A 1 39 ? -0.727 0.740 -3.309 1.00 0.00 39 GLY A C 28
ATOM 20992 O O . GLY A 1 39 ? -1.575 1.538 -2.968 1.00 0.00 39 GLY A O 28
ATOM 20996 N N . TYR A 1 40 ? -1.043 -0.398 -3.867 1.00 0.00 40 TYR A N 28
ATOM 20997 C CA . TYR A 1 40 ? -2.469 -0.755 -4.097 1.00 0.00 40 TYR A CA 28
ATOM 20998 C C . TYR A 1 40 ? -2.999 -1.607 -2.938 1.00 0.00 40 TYR A C 28
ATOM 20999 O O . TYR A 1 40 ? -4.034 -1.323 -2.368 1.00 0.00 40 TYR A O 28
ATOM 21017 N N . TYR A 1 41 ? -2.312 -2.667 -2.603 1.00 0.00 41 TYR A N 28
ATOM 21018 C CA . TYR A 1 41 ? -2.790 -3.554 -1.504 1.00 0.00 41 TYR A CA 28
ATOM 21019 C C . TYR A 1 41 ? -2.446 -2.972 -0.133 1.00 0.00 41 TYR A C 28
ATOM 21020 O O . TYR A 1 41 ? -3.281 -2.911 0.744 1.00 0.00 41 TYR A O 28
ATOM 21038 N N . CYS A 1 42 ? -1.227 -2.565 0.080 1.00 0.00 42 CYS A N 28
ATOM 21039 C CA . CYS A 1 42 ? -0.873 -2.026 1.422 1.00 0.00 42 CYS A CA 28
ATOM 21040 C C . CYS A 1 42 ? -0.046 -0.746 1.296 1.00 0.00 42 CYS A C 28
ATOM 21041 O O . CYS A 1 42 ? 1.129 -0.726 1.611 1.00 0.00 42 CYS A O 28
ATOM 21048 N N . PRO A 1 43 ? -0.665 0.320 0.861 1.00 0.00 43 PRO A N 28
ATOM 21049 C CA . PRO A 1 43 ? 0.013 1.642 0.707 1.00 0.00 43 PRO A CA 28
ATOM 21050 C C . PRO A 1 43 ? 0.450 2.215 2.058 1.00 0.00 43 PRO A C 28
ATOM 21051 O O . PRO A 1 43 ? 1.461 2.880 2.170 1.00 0.00 43 PRO A O 28
ATOM 21062 N N . VAL A 1 44 ? -0.316 1.965 3.084 1.00 0.00 44 VAL A N 28
ATOM 21063 C CA . VAL A 1 44 ? 0.039 2.492 4.431 1.00 0.00 44 VAL A CA 28
ATOM 21064 C C . VAL A 1 44 ? 1.163 1.647 5.043 1.00 0.00 44 VAL A C 28
ATOM 21065 O O . VAL A 1 44 ? 2.091 2.162 5.630 1.00 0.00 44 VAL A O 28
ATOM 21078 N N . THR A 1 45 ? 1.077 0.349 4.917 1.00 0.00 45 THR A N 28
ATOM 21079 C CA . THR A 1 45 ? 2.128 -0.538 5.500 1.00 0.00 45 THR A CA 28
ATOM 21080 C C . THR A 1 45 ? 3.496 -0.252 4.874 1.00 0.00 45 THR A C 28
ATOM 21081 O O . THR A 1 45 ? 4.512 -0.325 5.534 1.00 0.00 45 THR A O 28
ATOM 21092 N N . CYS A 1 46 ? 3.540 0.040 3.604 1.00 0.00 46 CYS A N 28
ATOM 21093 C CA . CYS A 1 46 ? 4.861 0.290 2.958 1.00 0.00 46 CYS A CA 28
ATOM 21094 C C . CYS A 1 46 ? 5.272 1.756 3.121 1.00 0.00 46 CYS A C 28
ATOM 21095 O O . CYS A 1 46 ? 6.336 2.159 2.691 1.00 0.00 46 CYS A O 28
ATOM 21102 N N . GLY A 1 47 ? 4.462 2.554 3.757 1.00 0.00 47 GLY A N 28
ATOM 21103 C CA . GLY A 1 47 ? 4.842 3.981 3.964 1.00 0.00 47 GLY A CA 28
ATOM 21104 C C . GLY A 1 47 ? 4.637 4.782 2.677 1.00 0.00 47 GLY A C 28
ATOM 21105 O O . GLY A 1 47 ? 5.378 5.700 2.387 1.00 0.00 47 GLY A O 28
ATOM 21109 N N . PHE A 1 48 ? 3.632 4.462 1.914 1.00 0.00 48 PHE A N 28
ATOM 21110 C CA . PHE A 1 48 ? 3.381 5.231 0.667 1.00 0.00 48 PHE A CA 28
ATOM 21111 C C . PHE A 1 48 ? 2.164 6.117 0.895 1.00 0.00 48 PHE A C 28
ATOM 21112 O O . PHE A 1 48 ? 1.885 7.024 0.138 1.00 0.00 48 PHE A O 28
ATOM 21129 N N . CYS A 1 49 ? 1.446 5.864 1.952 1.00 0.00 49 CYS A N 28
ATOM 21130 C CA . CYS A 1 49 ? 0.251 6.690 2.255 1.00 0.00 49 CYS A CA 28
ATOM 21131 C C . CYS A 1 49 ? -0.027 6.653 3.756 1.00 0.00 49 CYS A C 28
ATOM 21132 O O . CYS A 1 49 ? 0.605 5.926 4.496 1.00 0.00 49 CYS A O 28
ATOM 21139 N N . GLU A 1 50 ? -0.970 7.433 4.209 1.00 0.00 50 GLU A N 28
ATOM 21140 C CA . GLU A 1 50 ? -1.293 7.445 5.662 1.00 0.00 50 GLU A CA 28
ATOM 21141 C C . GLU A 1 50 ? -2.609 6.699 5.894 1.00 0.00 50 GLU A C 28
ATOM 21142 O O . GLU A 1 50 ? -3.430 6.580 5.006 1.00 0.00 50 GLU A O 28
ATOM 21154 N N . PRO A 1 51 ? -2.807 6.198 7.085 1.00 0.00 51 PRO A N 28
ATOM 21155 C CA . PRO A 1 51 ? -4.044 5.448 7.452 1.00 0.00 51 PRO A CA 28
ATOM 21156 C C . PRO A 1 51 ? -5.269 6.361 7.536 1.00 0.00 51 PRO A C 28
ATOM 21157 O O . PRO A 1 51 ? -6.230 5.972 8.180 1.00 0.00 51 PRO A O 28
ATOM 21169 N N . ASN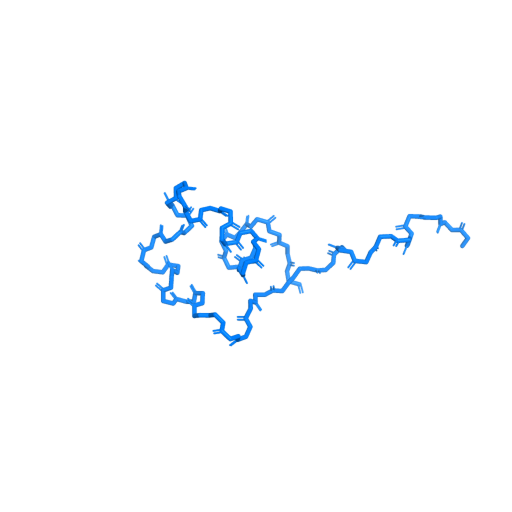 A 1 1 ? -5.747 27.111 0.958 1.00 0.00 1 ASN A N 29
ATOM 21170 C CA . ASN A 1 1 ? -5.053 25.831 0.639 1.00 0.00 1 ASN A CA 29
ATOM 21171 C C . ASN A 1 1 ? -5.370 25.431 -0.802 1.00 0.00 1 ASN A C 29
ATOM 21172 O O . ASN A 1 1 ? -6.192 26.041 -1.456 1.00 0.00 1 ASN A O 29
ATOM 21182 N N . ASP A 1 2 ? -4.728 24.412 -1.305 1.00 0.00 2 ASP A N 29
ATOM 21183 C CA . ASP A 1 2 ? -5.000 23.983 -2.703 1.00 0.00 2 ASP A CA 29
ATOM 21184 C C . ASP A 1 2 ? -6.409 23.397 -2.791 1.00 0.00 2 ASP A C 29
ATOM 21185 O O . ASP A 1 2 ? -6.864 22.709 -1.898 1.00 0.00 2 ASP A O 29
ATOM 21194 N N . ILE A 1 3 ? -7.104 23.660 -3.861 1.00 0.00 3 ILE A N 29
ATOM 21195 C CA . ILE A 1 3 ? -8.482 23.121 -4.010 1.00 0.00 3 ILE A CA 29
ATOM 21196 C C . ILE A 1 3 ? -8.410 21.639 -4.379 1.00 0.00 3 ILE A C 29
ATOM 21197 O O . ILE A 1 3 ? -9.416 20.978 -4.538 1.00 0.00 3 ILE A O 29
ATOM 21213 N N . ARG A 1 4 ? -7.227 21.113 -4.522 1.00 0.00 4 ARG A N 29
ATOM 21214 C CA . ARG A 1 4 ? -7.092 19.677 -4.888 1.00 0.00 4 ARG A CA 29
ATOM 21215 C C . ARG A 1 4 ? -7.339 18.807 -3.652 1.00 0.00 4 ARG A C 29
ATOM 21216 O O . ARG A 1 4 ? -7.226 17.598 -3.699 1.00 0.00 4 ARG A O 29
ATOM 21237 N N . THR A 1 5 ? -7.680 19.414 -2.546 1.00 0.00 5 THR A N 29
ATOM 21238 C CA . THR A 1 5 ? -7.941 18.623 -1.314 1.00 0.00 5 THR A CA 29
ATOM 21239 C C . THR A 1 5 ? -9.372 18.088 -1.355 1.00 0.00 5 THR A C 29
ATOM 21240 O O . THR A 1 5 ? -9.813 17.389 -0.465 1.00 0.00 5 THR A O 29
ATOM 21251 N N . ALA A 1 6 ? -10.102 18.413 -2.387 1.00 0.00 6 ALA A N 29
ATOM 21252 C CA . ALA A 1 6 ? -11.504 17.925 -2.496 1.00 0.00 6 ALA A CA 29
ATOM 21253 C C . ALA A 1 6 ? -11.498 16.409 -2.684 1.00 0.00 6 ALA A C 29
ATOM 21254 O O . ALA A 1 6 ? -12.452 15.726 -2.370 1.00 0.00 6 ALA A O 29
ATOM 21261 N N . ALA A 1 7 ? -10.422 15.876 -3.195 1.00 0.00 7 ALA A N 29
ATOM 21262 C CA . ALA A 1 7 ? -10.346 14.404 -3.403 1.00 0.00 7 ALA A CA 29
ATOM 21263 C C . ALA A 1 7 ? -10.476 13.693 -2.057 1.00 0.00 7 ALA A C 29
ATOM 21264 O O . ALA A 1 7 ? -10.032 14.185 -1.040 1.00 0.00 7 ALA A O 29
ATOM 21271 N N . ASP A 1 8 ? -11.073 12.534 -2.042 1.00 0.00 8 ASP A N 29
ATOM 21272 C CA . ASP A 1 8 ? -11.215 11.785 -0.764 1.00 0.00 8 ASP A CA 29
ATOM 21273 C C . ASP A 1 8 ? -10.277 10.581 -0.805 1.00 0.00 8 ASP A C 29
ATOM 21274 O O . ASP A 1 8 ? -10.348 9.691 0.020 1.00 0.00 8 ASP A O 29
ATOM 21283 N N . MET A 1 9 ? -9.408 10.543 -1.778 1.00 0.00 9 MET A N 29
ATOM 21284 C CA . MET A 1 9 ? -8.470 9.393 -1.904 1.00 0.00 9 MET A CA 29
ATOM 21285 C C . MET A 1 9 ? -7.186 9.671 -1.128 1.00 0.00 9 MET A C 29
ATOM 21286 O O . MET A 1 9 ? -6.200 8.976 -1.273 1.00 0.00 9 MET A O 29
ATOM 21300 N N . GLU A 1 10 ? -7.190 10.676 -0.309 1.00 0.00 10 GLU A N 29
ATOM 21301 C CA . GLU A 1 10 ? -5.975 10.998 0.479 1.00 0.00 10 GLU A CA 29
ATOM 21302 C C . GLU A 1 10 ? -5.757 9.931 1.551 1.00 0.00 10 GLU A C 29
ATOM 21303 O O . GLU A 1 10 ? -4.654 9.719 2.013 1.00 0.00 10 GLU A O 29
ATOM 21315 N N . HIS A 1 11 ? -6.799 9.262 1.957 1.00 0.00 11 HIS A N 29
ATOM 21316 C CA . HIS A 1 11 ? -6.641 8.223 3.005 1.00 0.00 11 HIS A CA 29
ATOM 21317 C C . HIS A 1 11 ? -6.604 6.846 2.356 1.00 0.00 11 HIS A C 29
ATOM 21318 O O . HIS A 1 11 ? -7.519 6.446 1.665 1.00 0.00 11 HIS A O 29
ATOM 21333 N N . CYS A 1 12 ? -5.563 6.110 2.597 1.00 0.00 12 CYS A N 29
ATOM 21334 C CA . CYS A 1 12 ? -5.470 4.744 2.024 1.00 0.00 12 CYS A CA 29
ATOM 21335 C C . CYS A 1 12 ? -5.502 3.754 3.186 1.00 0.00 12 CYS A C 29
ATOM 21336 O O . CYS A 1 12 ? -5.205 4.104 4.310 1.00 0.00 12 CYS A O 29
ATOM 21343 N N . ALA A 1 13 ? -5.866 2.531 2.941 1.00 0.00 13 ALA A N 29
ATOM 21344 C CA . ALA A 1 13 ? -5.914 1.547 4.056 1.00 0.00 13 ALA A CA 29
ATOM 21345 C C . ALA A 1 13 ? -5.293 0.226 3.603 1.00 0.00 13 ALA A C 29
ATOM 21346 O O . ALA A 1 13 ? -5.313 -0.113 2.436 1.00 0.00 13 ALA A O 29
ATOM 21353 N N . ASP A 1 14 ? -4.735 -0.523 4.515 1.00 0.00 14 ASP A N 29
ATOM 21354 C CA . ASP A 1 14 ? -4.108 -1.818 4.127 1.00 0.00 14 ASP A CA 29
ATOM 21355 C C . ASP A 1 14 ? -5.191 -2.814 3.707 1.00 0.00 14 ASP A C 29
ATOM 21356 O O . ASP A 1 14 ? -6.239 -2.904 4.314 1.00 0.00 14 ASP A O 29
ATOM 21365 N N . GLU A 1 15 ? -4.945 -3.563 2.669 1.00 0.00 15 GLU A N 29
ATOM 21366 C CA . GLU A 1 15 ? -5.957 -4.555 2.206 1.00 0.00 15 GLU A CA 29
ATOM 21367 C C . GLU A 1 15 ? -6.122 -5.643 3.266 1.00 0.00 15 GLU A C 29
ATOM 21368 O O . GLU A 1 15 ? -5.165 -6.087 3.869 1.00 0.00 15 GLU A O 29
ATOM 21380 N N . LYS A 1 16 ? -7.329 -6.077 3.496 1.00 0.00 16 LYS A N 29
ATOM 21381 C CA . LYS A 1 16 ? -7.557 -7.139 4.513 1.00 0.00 16 LYS A CA 29
ATOM 21382 C C . LYS A 1 16 ? -7.350 -8.516 3.879 1.00 0.00 16 LYS A C 29
ATOM 21383 O O . LYS A 1 16 ? -7.056 -9.481 4.554 1.00 0.00 16 LYS A O 29
ATOM 21402 N N . ASN A 1 17 ? -7.505 -8.616 2.585 1.00 0.00 17 ASN A N 29
ATOM 21403 C CA . ASN A 1 17 ? -7.319 -9.936 1.918 1.00 0.00 17 ASN A CA 29
ATOM 21404 C C . ASN A 1 17 ? -5.853 -10.109 1.515 1.00 0.00 17 ASN A C 29
ATOM 21405 O O . ASN A 1 17 ? -5.463 -11.131 0.987 1.00 0.00 17 ASN A O 29
ATOM 21416 N N . PHE A 1 18 ? -5.035 -9.121 1.760 1.00 0.00 18 PHE A N 29
ATOM 21417 C CA . PHE A 1 18 ? -3.595 -9.241 1.391 1.00 0.00 18 PHE A CA 29
ATOM 21418 C C . PHE A 1 18 ? -2.753 -9.274 2.666 1.00 0.00 18 PHE A C 29
ATOM 21419 O O . PHE A 1 18 ? -2.926 -8.464 3.555 1.00 0.00 18 PHE A O 29
ATOM 21436 N N . ASP A 1 19 ? -1.842 -10.201 2.768 1.00 0.00 19 ASP A N 29
ATOM 21437 C CA . ASP A 1 19 ? -1.000 -10.270 3.994 1.00 0.00 19 ASP A CA 29
ATOM 21438 C C . ASP A 1 19 ? 0.098 -9.209 3.894 1.00 0.00 19 ASP A C 29
ATOM 21439 O O . ASP A 1 19 ? 1.205 -9.482 3.473 1.00 0.00 19 ASP A O 29
ATOM 21448 N N . CYS A 1 20 ? -0.203 -7.999 4.278 1.00 0.00 20 CYS A N 29
ATOM 21449 C CA . CYS A 1 20 ? 0.810 -6.909 4.205 1.00 0.00 20 CYS A CA 29
ATOM 21450 C C . CYS A 1 20 ? 1.888 -7.142 5.263 1.00 0.00 20 CYS A C 29
ATOM 21451 O O . CYS A 1 20 ? 3.054 -6.867 5.053 1.00 0.00 20 CYS A O 29
ATOM 21458 N N . ARG A 1 21 ? 1.504 -7.647 6.399 1.00 0.00 21 ARG A N 29
ATOM 21459 C CA . ARG A 1 21 ? 2.493 -7.904 7.480 1.00 0.00 21 ARG A CA 29
ATOM 21460 C C . ARG A 1 21 ? 3.541 -8.890 6.967 1.00 0.00 21 ARG A C 29
ATOM 21461 O O . ARG A 1 21 ? 4.730 -8.686 7.109 1.00 0.00 21 ARG A O 29
ATOM 21482 N N . ARG A 1 22 ? 3.106 -9.954 6.359 1.00 0.00 22 ARG A N 29
ATOM 21483 C CA . ARG A 1 22 ? 4.071 -10.950 5.826 1.00 0.00 22 ARG A CA 29
ATOM 21484 C C . ARG A 1 22 ? 4.808 -10.352 4.633 1.00 0.00 22 ARG A C 29
ATOM 21485 O O . ARG A 1 22 ? 6.007 -10.484 4.493 1.00 0.00 22 ARG A O 29
ATOM 21506 N N . SER A 1 23 ? 4.095 -9.694 3.771 1.00 0.00 23 SER A N 29
ATOM 21507 C CA . SER A 1 23 ? 4.745 -9.076 2.589 1.00 0.00 23 SER A CA 29
ATOM 21508 C C . SER A 1 23 ? 5.706 -7.979 3.056 1.00 0.00 23 SER A C 29
ATOM 21509 O O . SER A 1 23 ? 6.767 -7.789 2.498 1.00 0.00 23 SER A O 29
ATOM 21517 N N . LEU A 1 24 ? 5.337 -7.253 4.079 1.00 0.00 24 LEU A N 29
ATOM 21518 C CA . LEU A 1 24 ? 6.225 -6.165 4.587 1.00 0.00 24 LEU A CA 29
ATOM 21519 C C . LEU A 1 24 ? 7.534 -6.750 5.118 1.00 0.00 24 LEU A C 29
ATOM 21520 O O . LEU A 1 24 ? 8.609 -6.286 4.788 1.00 0.00 24 LEU A O 29
ATOM 21536 N N . ARG A 1 25 ? 7.459 -7.755 5.944 1.00 0.00 25 ARG A N 29
ATOM 21537 C CA . ARG A 1 25 ? 8.706 -8.354 6.497 1.00 0.00 25 ARG A CA 29
ATOM 21538 C C . ARG A 1 25 ? 9.460 -9.061 5.374 1.00 0.00 25 ARG A C 29
ATOM 21539 O O . ARG A 1 25 ? 10.639 -9.339 5.480 1.00 0.00 25 ARG A O 29
ATOM 21560 N N . ASN A 1 26 ? 8.788 -9.347 4.293 1.00 0.00 26 ASN A N 29
ATOM 21561 C CA . ASN A 1 26 ? 9.456 -10.029 3.152 1.00 0.00 26 ASN A CA 29
ATOM 21562 C C . ASN A 1 26 ? 10.176 -8.989 2.297 1.00 0.00 26 ASN A C 29
ATOM 21563 O O . ASN A 1 26 ? 10.821 -9.312 1.320 1.00 0.00 26 ASN A O 29
ATOM 21574 N N . GLY A 1 27 ? 10.060 -7.740 2.650 1.00 0.00 27 GLY A N 29
ATOM 21575 C CA . GLY A 1 27 ? 10.728 -6.677 1.848 1.00 0.00 27 GLY A CA 29
ATOM 21576 C C . GLY A 1 27 ? 9.864 -6.352 0.629 1.00 0.00 27 GLY A C 29
ATOM 21577 O O . GLY A 1 27 ? 10.339 -5.844 -0.365 1.00 0.00 27 GLY A O 29
ATOM 21581 N N . ASP A 1 28 ? 8.593 -6.645 0.699 1.00 0.00 28 ASP A N 29
ATOM 21582 C CA . ASP A 1 28 ? 7.697 -6.352 -0.452 1.00 0.00 28 ASP A CA 29
ATOM 21583 C C . ASP A 1 28 ? 7.730 -4.851 -0.742 1.00 0.00 28 ASP A C 29
ATOM 21584 O O . ASP A 1 28 ? 7.741 -4.429 -1.882 1.00 0.00 28 ASP A O 29
ATOM 21593 N N . CYS A 1 29 ? 7.761 -4.040 0.280 1.00 0.00 29 CYS A N 29
ATOM 21594 C CA . CYS A 1 29 ? 7.809 -2.567 0.060 1.00 0.00 29 CYS A CA 29
ATOM 21595 C C . CYS A 1 29 ? 9.153 -2.211 -0.579 1.00 0.00 29 CYS A C 29
ATOM 21596 O O . CYS A 1 29 ? 9.313 -1.163 -1.174 1.00 0.00 29 CYS A O 29
ATOM 21603 N N . ASP A 1 30 ? 10.125 -3.074 -0.446 1.00 0.00 30 ASP A N 29
ATOM 21604 C CA . ASP A 1 30 ? 11.467 -2.791 -1.031 1.00 0.00 30 ASP A CA 29
ATOM 21605 C C . ASP A 1 30 ? 11.599 -3.462 -2.399 1.00 0.00 30 ASP A C 29
ATOM 21606 O O . ASP A 1 30 ? 12.612 -3.342 -3.059 1.00 0.00 30 ASP A O 29
ATOM 21615 N N . ASN A 1 31 ? 10.593 -4.164 -2.836 1.00 0.00 31 ASN A N 29
ATOM 21616 C CA . ASN A 1 31 ? 10.683 -4.831 -4.160 1.00 0.00 31 ASN A CA 29
ATOM 21617 C C . ASN A 1 31 ? 9.994 -3.960 -5.211 1.00 0.00 31 ASN A C 29
ATOM 21618 O O . ASN A 1 31 ? 8.806 -3.716 -5.146 1.00 0.00 31 ASN A O 29
ATOM 21629 N N . ASP A 1 32 ? 10.735 -3.485 -6.174 1.00 0.00 32 ASP A N 29
ATOM 21630 C CA . ASP A 1 32 ? 10.124 -2.626 -7.228 1.00 0.00 32 ASP A CA 29
ATOM 21631 C C . ASP A 1 32 ? 9.010 -3.407 -7.922 1.00 0.00 32 ASP A C 29
ATOM 21632 O O . ASP A 1 32 ? 8.017 -2.853 -8.348 1.00 0.00 32 ASP A O 29
ATOM 21641 N N . ASP A 1 33 ? 9.177 -4.693 -8.040 1.00 0.00 33 ASP A N 29
ATOM 21642 C CA . ASP A 1 33 ? 8.143 -5.528 -8.708 1.00 0.00 33 ASP A CA 29
ATOM 21643 C C . ASP A 1 33 ? 6.862 -5.535 -7.876 1.00 0.00 33 ASP A C 29
ATOM 21644 O O . ASP A 1 33 ? 5.779 -5.719 -8.394 1.00 0.00 33 ASP A O 29
ATOM 21653 N N . LYS A 1 34 ? 6.974 -5.362 -6.588 1.00 0.00 34 LYS A N 29
ATOM 21654 C CA . LYS A 1 34 ? 5.760 -5.388 -5.730 1.00 0.00 34 LYS A CA 29
ATOM 21655 C C . LYS A 1 34 ? 5.447 -3.978 -5.232 1.00 0.00 34 LYS A C 29
ATOM 21656 O O . LYS A 1 34 ? 4.478 -3.760 -4.531 1.00 0.00 34 LYS A O 29
ATOM 21675 N N . LEU A 1 35 ? 6.255 -3.021 -5.582 1.00 0.00 35 LEU A N 29
ATOM 21676 C CA . LEU A 1 35 ? 5.991 -1.635 -5.115 1.00 0.00 35 LEU A CA 29
ATOM 21677 C C . LEU A 1 35 ? 4.574 -1.222 -5.520 1.00 0.00 35 LEU A C 29
ATOM 21678 O O . LEU A 1 35 ? 3.821 -0.700 -4.723 1.00 0.00 35 LEU A O 29
ATOM 21694 N N . LEU A 1 36 ? 4.198 -1.463 -6.745 1.00 0.00 36 LEU A N 29
ATOM 21695 C CA . LEU A 1 36 ? 2.821 -1.096 -7.180 1.00 0.00 36 LEU A CA 29
ATOM 21696 C C . LEU A 1 36 ? 1.813 -1.929 -6.389 1.00 0.00 36 LEU A C 29
ATOM 21697 O O . LEU A 1 36 ? 0.770 -1.450 -5.992 1.00 0.00 36 LEU A O 29
ATOM 21713 N N . GLU A 1 37 ? 2.120 -3.177 -6.151 1.00 0.00 37 GLU A N 29
ATOM 21714 C CA . GLU A 1 37 ? 1.180 -4.039 -5.385 1.00 0.00 37 GLU A CA 29
ATOM 21715 C C . GLU A 1 37 ? 0.959 -3.430 -4.001 1.00 0.00 37 GLU A C 29
ATOM 21716 O O . GLU A 1 37 ? -0.138 -3.420 -3.483 1.00 0.00 37 GLU A O 29
ATOM 21728 N N . MET A 1 38 ? 1.999 -2.931 -3.398 1.00 0.00 38 MET A N 29
ATOM 21729 C CA . MET A 1 38 ? 1.862 -2.327 -2.044 1.00 0.00 38 MET A CA 29
ATOM 21730 C C . MET A 1 38 ? 1.072 -1.028 -2.120 1.00 0.00 38 MET A C 29
ATOM 21731 O O . MET A 1 38 ? 0.192 -0.780 -1.322 1.00 0.00 38 MET A O 29
ATOM 21745 N N . GLY A 1 39 ? 1.364 -0.194 -3.075 1.00 0.00 39 GLY A N 29
ATOM 21746 C CA . GLY A 1 39 ? 0.607 1.078 -3.186 1.00 0.00 39 GLY A CA 29
ATOM 21747 C C . GLY A 1 39 ? -0.869 0.744 -3.374 1.00 0.00 39 GLY A C 29
ATOM 21748 O O . GLY A 1 39 ? -1.747 1.505 -3.019 1.00 0.00 39 GLY A O 29
ATOM 21752 N N . TYR A 1 40 ? -1.141 -0.395 -3.947 1.00 0.00 40 TYR A N 29
ATOM 21753 C CA . TYR A 1 40 ? -2.551 -0.804 -4.182 1.00 0.00 40 TYR A CA 29
ATOM 21754 C C . TYR A 1 40 ? -3.054 -1.695 -3.041 1.00 0.00 40 TYR A C 29
ATOM 21755 O O . TYR A 1 40 ? -4.068 -1.422 -2.429 1.00 0.00 40 TYR A O 29
ATOM 21773 N N . TYR A 1 41 ? -2.368 -2.773 -2.768 1.00 0.00 41 TYR A N 29
ATOM 21774 C CA . TYR A 1 41 ? -2.820 -3.697 -1.688 1.00 0.00 41 TYR A CA 29
ATOM 21775 C C . TYR A 1 41 ? -2.501 -3.131 -0.303 1.00 0.00 41 TYR A C 29
ATOM 21776 O O . TYR A 1 41 ? -3.337 -3.127 0.576 1.00 0.00 41 TYR A O 29
ATOM 21794 N N . CYS A 1 42 ? -1.298 -2.676 -0.081 1.00 0.00 42 CYS A N 29
ATOM 21795 C CA . CYS A 1 42 ? -0.961 -2.145 1.268 1.00 0.00 42 CYS A CA 29
ATOM 21796 C C . CYS A 1 42 ? -0.173 -0.839 1.164 1.00 0.00 42 CYS A C 29
ATOM 21797 O O . CYS A 1 42 ? 1.001 -0.793 1.479 1.00 0.00 42 CYS A O 29
ATOM 21804 N N . PRO A 1 43 ? -0.814 0.217 0.740 1.00 0.00 43 PRO A N 29
ATOM 21805 C CA . PRO A 1 43 ? -0.157 1.549 0.610 1.00 0.00 43 PRO A CA 29
ATOM 21806 C C . PRO A 1 43 ? 0.235 2.119 1.975 1.00 0.00 43 PRO A C 29
ATOM 21807 O O . PRO A 1 43 ? 1.214 2.828 2.115 1.00 0.00 43 PRO A O 29
ATOM 21818 N N . VAL A 1 44 ? -0.536 1.815 2.982 1.00 0.00 44 VAL A N 29
ATOM 21819 C CA . VAL A 1 44 ? -0.231 2.330 4.345 1.00 0.00 44 VAL A CA 29
ATOM 21820 C C . VAL A 1 44 ? 0.876 1.479 4.979 1.00 0.00 44 VAL A C 29
ATOM 21821 O O . VAL A 1 44 ? 1.791 1.992 5.590 1.00 0.00 44 VAL A O 29
ATOM 21834 N N . THR A 1 45 ? 0.792 0.183 4.845 1.00 0.00 45 THR A N 29
ATOM 21835 C CA . THR A 1 45 ? 1.830 -0.706 5.449 1.00 0.00 45 THR A CA 29
ATOM 21836 C C . THR A 1 45 ? 3.211 -0.384 4.880 1.00 0.00 45 THR A C 29
ATOM 21837 O O . THR A 1 45 ? 4.205 -0.447 5.574 1.00 0.00 45 THR A O 29
ATOM 21848 N N . CYS A 1 46 ? 3.292 -0.066 3.618 1.00 0.00 46 CYS A N 29
ATOM 21849 C CA . CYS A 1 46 ? 4.626 0.224 3.023 1.00 0.00 46 CYS A CA 29
ATOM 21850 C C . CYS A 1 46 ? 4.999 1.690 3.248 1.00 0.00 46 CYS A C 29
ATOM 21851 O O . CYS A 1 46 ? 6.122 2.092 3.024 1.00 0.00 46 CYS A O 29
ATOM 21858 N N . GLY A 1 47 ? 4.083 2.485 3.726 1.00 0.00 47 GLY A N 29
ATOM 21859 C CA . GLY A 1 47 ? 4.414 3.912 4.004 1.00 0.00 47 GLY A CA 29
ATOM 21860 C C . GLY A 1 47 ? 4.275 4.787 2.755 1.00 0.00 47 GLY A C 29
ATOM 21861 O O . GLY A 1 47 ? 5.044 5.707 2.555 1.00 0.00 47 GLY A O 29
ATOM 21865 N N . PHE A 1 48 ? 3.292 4.547 1.928 1.00 0.00 48 PHE A N 29
ATOM 21866 C CA . PHE A 1 48 ? 3.116 5.421 0.731 1.00 0.00 48 PHE A CA 29
ATOM 21867 C C . PHE A 1 48 ? 1.920 6.325 0.989 1.00 0.00 48 PHE A C 29
ATOM 21868 O O . PHE A 1 48 ? 1.744 7.354 0.362 1.00 0.00 48 PHE A O 29
ATOM 21885 N N . CYS A 1 49 ? 1.100 5.942 1.926 1.00 0.00 49 CYS A N 29
ATOM 21886 C CA . CYS A 1 49 ? -0.098 6.756 2.270 1.00 0.00 49 CYS A CA 29
ATOM 21887 C C . CYS A 1 49 ? -0.069 7.072 3.766 1.00 0.00 49 CYS A C 29
ATOM 21888 O O . CYS A 1 49 ? 0.649 6.453 4.525 1.00 0.00 49 CYS A O 29
ATOM 21895 N N . GLU A 1 50 ? -0.847 8.024 4.199 1.00 0.00 50 GLU A N 29
ATOM 21896 C CA . GLU A 1 50 ? -0.864 8.366 5.649 1.00 0.00 50 GLU A CA 29
ATOM 21897 C C . GLU A 1 50 ? -2.083 7.703 6.301 1.00 0.00 50 GLU A C 29
ATOM 21898 O O . GLU A 1 50 ? -3.192 7.849 5.831 1.00 0.00 50 GLU A O 29
ATOM 21910 N N . PRO A 1 51 ? -1.890 6.972 7.370 1.00 0.00 51 PRO A N 29
ATOM 21911 C CA . PRO A 1 51 ? -3.011 6.281 8.069 1.00 0.00 51 PRO A CA 29
ATOM 21912 C C . PRO A 1 51 ? -3.912 7.263 8.821 1.00 0.00 51 PRO A C 29
ATOM 21913 O O . PRO A 1 51 ? -4.807 6.806 9.514 1.00 0.00 51 PRO A O 29
ATOM 21925 N N . ASN A 1 1 ? -8.990 25.312 -4.416 1.00 0.00 1 ASN A N 30
ATOM 21926 C CA . ASN A 1 1 ? -8.210 25.645 -5.644 1.00 0.00 1 ASN A CA 30
ATOM 21927 C C . ASN A 1 1 ? -7.529 24.383 -6.176 1.00 0.00 1 ASN A C 30
ATOM 21928 O O . ASN A 1 1 ? -7.654 23.314 -5.610 1.00 0.00 1 ASN A O 30
ATOM 21938 N N . ASP A 1 2 ? -6.813 24.498 -7.261 1.00 0.00 2 ASP A N 30
ATOM 21939 C CA . ASP A 1 2 ? -6.123 23.310 -7.838 1.00 0.00 2 ASP A CA 30
ATOM 21940 C C . ASP A 1 2 ? -7.148 22.207 -8.115 1.00 0.00 2 ASP A C 30
ATOM 21941 O O . ASP A 1 2 ? -7.886 21.794 -7.240 1.00 0.00 2 ASP A O 30
ATOM 21950 N N . ILE A 1 3 ? -7.201 21.724 -9.325 1.00 0.00 3 ILE A N 30
ATOM 21951 C CA . ILE A 1 3 ? -8.174 20.645 -9.654 1.00 0.00 3 ILE A CA 30
ATOM 21952 C C . ILE A 1 3 ? -7.640 19.316 -9.122 1.00 0.00 3 ILE A C 30
ATOM 21953 O O . ILE A 1 3 ? -8.294 18.294 -9.194 1.00 0.00 3 ILE A O 30
ATOM 21969 N N . ARG A 1 4 ? -6.457 19.328 -8.573 1.00 0.00 4 ARG A N 30
ATOM 21970 C CA . ARG A 1 4 ? -5.878 18.075 -8.021 1.00 0.00 4 ARG A CA 30
ATOM 21971 C C . ARG A 1 4 ? -6.577 17.749 -6.701 1.00 0.00 4 ARG A C 30
ATOM 21972 O O . ARG A 1 4 ? -6.288 16.758 -6.061 1.00 0.00 4 ARG A O 30
ATOM 21993 N N . THR A 1 5 ? -7.497 18.579 -6.291 1.00 0.00 5 THR A N 30
ATOM 21994 C CA . THR A 1 5 ? -8.217 18.320 -5.015 1.00 0.00 5 THR A CA 30
ATOM 21995 C C . THR A 1 5 ? -9.397 17.386 -5.281 1.00 0.00 5 THR A C 30
ATOM 21996 O O . THR A 1 5 ? -10.084 16.963 -4.372 1.00 0.00 5 THR A O 30
ATOM 22007 N N . ALA A 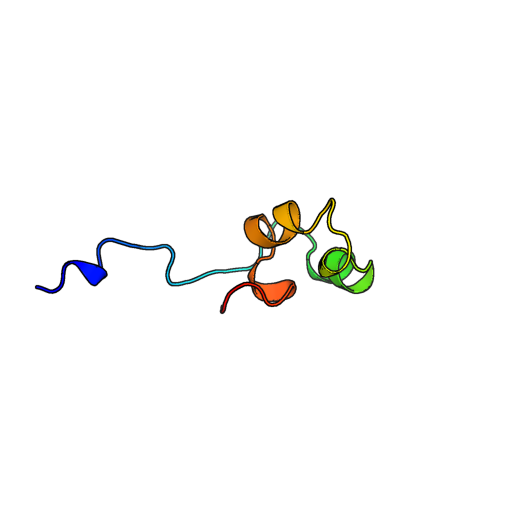1 6 ? -9.634 17.058 -6.523 1.00 0.00 6 ALA A N 30
ATOM 22008 C CA . ALA A 1 6 ? -10.768 16.148 -6.851 1.00 0.00 6 ALA A CA 30
ATOM 22009 C C . ALA A 1 6 ? -10.361 14.702 -6.557 1.00 0.00 6 ALA A C 30
ATOM 22010 O O . ALA A 1 6 ? -11.166 13.795 -6.621 1.00 0.00 6 ALA A O 30
ATOM 22017 N N . ALA A 1 7 ? -9.116 14.482 -6.231 1.00 0.00 7 ALA A N 30
ATOM 22018 C CA . ALA A 1 7 ? -8.661 13.096 -5.928 1.00 0.00 7 ALA A CA 30
ATOM 22019 C C . ALA A 1 7 ? -9.368 12.591 -4.667 1.00 0.00 7 ALA A C 30
ATOM 22020 O O . ALA A 1 7 ? -9.628 13.343 -3.751 1.00 0.00 7 ALA A O 30
ATOM 22027 N N . ASP A 1 8 ? -9.670 11.323 -4.612 1.00 0.00 8 ASP A N 30
ATOM 22028 C CA . ASP A 1 8 ? -10.345 10.760 -3.409 1.00 0.00 8 ASP A CA 30
ATOM 22029 C C . ASP A 1 8 ? -9.365 9.822 -2.702 1.00 0.00 8 ASP A C 30
ATOM 22030 O O . ASP A 1 8 ? -9.731 9.052 -1.836 1.00 0.00 8 ASP A O 30
ATOM 22039 N N . MET A 1 9 ? -8.117 9.881 -3.084 1.00 0.00 9 MET A N 30
ATOM 22040 C CA . MET A 1 9 ? -7.089 8.995 -2.469 1.00 0.00 9 MET A CA 30
ATOM 22041 C C . MET A 1 9 ? -6.550 9.616 -1.183 1.00 0.00 9 MET A C 30
ATOM 22042 O O . MET A 1 9 ? -5.480 9.272 -0.723 1.00 0.00 9 MET A O 30
ATOM 22056 N N . GLU A 1 10 ? -7.273 10.519 -0.596 1.00 0.00 10 GLU A N 30
ATOM 22057 C CA . GLU A 1 10 ? -6.786 11.142 0.661 1.00 0.00 10 GLU A CA 30
ATOM 22058 C C . GLU A 1 10 ? -6.770 10.094 1.773 1.00 0.00 10 GLU A C 30
ATOM 22059 O O . GLU A 1 10 ? -5.960 10.149 2.677 1.00 0.00 10 GLU A O 30
ATOM 22071 N N . HIS A 1 11 ? -7.661 9.143 1.719 1.00 0.00 11 HIS A N 30
ATOM 22072 C CA . HIS A 1 11 ? -7.699 8.102 2.780 1.00 0.00 11 HIS A CA 30
ATOM 22073 C C . HIS A 1 11 ? -7.103 6.799 2.243 1.00 0.00 11 HIS A C 30
ATOM 22074 O O . HIS A 1 11 ? -7.640 6.179 1.346 1.00 0.00 11 HIS A O 30
ATOM 22089 N N . CYS A 1 12 ? -5.998 6.377 2.795 1.00 0.00 12 CYS A N 30
ATOM 22090 C CA . CYS A 1 12 ? -5.361 5.113 2.330 1.00 0.00 12 CYS A CA 30
ATOM 22091 C C . CYS A 1 12 ? -5.438 4.068 3.446 1.00 0.00 12 CYS A C 30
ATOM 22092 O O . CYS A 1 12 ? -5.228 4.368 4.606 1.00 0.00 12 CYS A O 30
ATOM 22099 N N . ALA A 1 13 ? -5.748 2.845 3.107 1.00 0.00 13 ALA A N 30
ATOM 22100 C CA . ALA A 1 13 ? -5.847 1.782 4.149 1.00 0.00 13 ALA A CA 30
ATOM 22101 C C . ALA A 1 13 ? -5.169 0.502 3.656 1.00 0.00 13 ALA A C 30
ATOM 22102 O O . ALA A 1 13 ? -5.167 0.210 2.476 1.00 0.00 13 ALA A O 30
ATOM 22109 N N . ASP A 1 14 ? -4.615 -0.278 4.545 1.00 0.00 14 ASP A N 30
ATOM 22110 C CA . ASP A 1 14 ? -3.963 -1.545 4.107 1.00 0.00 14 ASP A CA 30
ATOM 22111 C C . ASP A 1 14 ? -5.045 -2.578 3.790 1.00 0.00 14 ASP A C 30
ATOM 22112 O O . ASP A 1 14 ? -6.060 -2.654 4.455 1.00 0.00 14 ASP A O 30
ATOM 22121 N N . GLU A 1 15 ? -4.849 -3.371 2.770 1.00 0.00 15 GLU A N 30
ATOM 22122 C CA . GLU A 1 15 ? -5.885 -4.384 2.418 1.00 0.00 15 GLU A CA 30
ATOM 22123 C C . GLU A 1 15 ? -6.045 -5.380 3.563 1.00 0.00 15 GLU A C 30
ATOM 22124 O O . GLU A 1 15 ? -5.082 -5.861 4.127 1.00 0.00 15 GLU A O 30
ATOM 22136 N N . LYS A 1 16 ? -7.258 -5.709 3.896 1.00 0.00 16 LYS A N 30
ATOM 22137 C CA . LYS A 1 16 ? -7.485 -6.691 4.987 1.00 0.00 16 LYS A CA 30
ATOM 22138 C C . LYS A 1 16 ? -7.440 -8.101 4.398 1.00 0.00 16 LYS A C 30
ATOM 22139 O O . LYS A 1 16 ? -7.323 -9.080 5.109 1.00 0.00 16 LYS A O 30
ATOM 22158 N N . ASN A 1 17 ? -7.541 -8.207 3.101 1.00 0.00 17 ASN A N 30
ATOM 22159 C CA . ASN A 1 17 ? -7.513 -9.550 2.456 1.00 0.00 17 ASN A CA 30
ATOM 22160 C C . ASN A 1 17 ? -6.082 -9.893 2.041 1.00 0.00 17 ASN A C 30
ATOM 22161 O O . ASN A 1 17 ? -5.764 -11.032 1.761 1.00 0.00 17 ASN A O 30
ATOM 22172 N N . PHE A 1 18 ? -5.214 -8.919 2.003 1.00 0.00 18 PHE A N 30
ATOM 22173 C CA . PHE A 1 18 ? -3.803 -9.194 1.606 1.00 0.00 18 PHE A CA 30
ATOM 22174 C C . PHE A 1 18 ? -2.915 -9.158 2.851 1.00 0.00 18 PHE A C 30
ATOM 22175 O O . PHE A 1 18 ? -2.959 -8.226 3.628 1.00 0.00 18 PHE A O 30
ATOM 22192 N N . ASP A 1 19 ? -2.111 -10.165 3.051 1.00 0.00 19 ASP A N 30
ATOM 22193 C CA . ASP A 1 19 ? -1.226 -10.180 4.250 1.00 0.00 19 ASP A CA 30
ATOM 22194 C C . ASP A 1 19 ? -0.072 -9.198 4.031 1.00 0.00 19 ASP A C 30
ATOM 22195 O O . ASP A 1 19 ? 0.990 -9.560 3.563 1.00 0.00 19 ASP A O 30
ATOM 22204 N N . CYS A 1 20 ? -0.280 -7.951 4.363 1.00 0.00 20 CYS A N 30
ATOM 22205 C CA . CYS A 1 20 ? 0.791 -6.934 4.175 1.00 0.00 20 CYS A CA 30
ATOM 22206 C C . CYS A 1 20 ? 1.903 -7.183 5.187 1.00 0.00 20 CYS A C 30
ATOM 22207 O O . CYS A 1 20 ? 3.072 -7.001 4.907 1.00 0.00 20 CYS A O 30
ATOM 22214 N N . ARG A 1 21 ? 1.544 -7.601 6.364 1.00 0.00 21 ARG A N 30
ATOM 22215 C CA . ARG A 1 21 ? 2.567 -7.867 7.401 1.00 0.00 21 ARG A CA 30
ATOM 22216 C C . ARG A 1 21 ? 3.539 -8.916 6.865 1.00 0.00 21 ARG A C 30
ATOM 22217 O O . ARG A 1 21 ? 4.739 -8.798 6.994 1.00 0.00 21 ARG A O 30
ATOM 22238 N N . ARG A 1 22 ? 3.023 -9.938 6.248 1.00 0.00 22 ARG A N 30
ATOM 22239 C CA . ARG A 1 22 ? 3.905 -10.990 5.689 1.00 0.00 22 ARG A CA 30
ATOM 22240 C C . ARG A 1 22 ? 4.704 -10.420 4.518 1.00 0.00 22 ARG A C 30
ATOM 22241 O O . ARG A 1 22 ? 5.900 -10.597 4.418 1.00 0.00 22 ARG A O 30
ATOM 22262 N N . SER A 1 23 ? 4.046 -9.731 3.632 1.00 0.00 23 SER A N 30
ATOM 22263 C CA . SER A 1 23 ? 4.759 -9.145 2.469 1.00 0.00 23 SER A CA 30
ATOM 22264 C C . SER A 1 23 ? 5.742 -8.078 2.962 1.00 0.00 23 SER A C 30
ATOM 22265 O O . SER A 1 23 ? 6.815 -7.912 2.419 1.00 0.00 23 SER A O 30
ATOM 22273 N N . LEU A 1 24 ? 5.383 -7.353 3.990 1.00 0.00 24 LEU A N 30
ATOM 22274 C CA . LEU A 1 24 ? 6.299 -6.296 4.514 1.00 0.00 24 LEU A CA 30
ATOM 22275 C C . LEU A 1 24 ? 7.599 -6.927 5.019 1.00 0.00 24 LEU A C 30
ATOM 22276 O O . LEU A 1 24 ? 8.680 -6.467 4.712 1.00 0.00 24 LEU A O 30
ATOM 22292 N N . ARG A 1 25 ? 7.506 -7.974 5.792 1.00 0.00 25 ARG A N 30
ATOM 22293 C CA . ARG A 1 25 ? 8.742 -8.621 6.313 1.00 0.00 25 ARG A CA 30
ATOM 22294 C C . ARG A 1 25 ? 9.499 -9.261 5.151 1.00 0.00 25 ARG A C 30
ATOM 22295 O O . ARG A 1 25 ? 10.697 -9.443 5.198 1.00 0.00 25 ARG A O 30
ATOM 22316 N N . ASN A 1 26 ? 8.801 -9.601 4.107 1.00 0.00 26 ASN A N 30
ATOM 22317 C CA . ASN A 1 26 ? 9.466 -10.231 2.935 1.00 0.00 26 ASN A CA 30
ATOM 22318 C C . ASN A 1 26 ? 10.194 -9.161 2.124 1.00 0.00 26 ASN A C 30
ATOM 22319 O O . ASN A 1 26 ? 10.845 -9.448 1.138 1.00 0.00 26 ASN A O 30
ATOM 22330 N N . GLY A 1 27 ? 10.092 -7.928 2.533 1.00 0.00 27 GLY A N 30
ATOM 22331 C CA . GLY A 1 27 ? 10.778 -6.834 1.789 1.00 0.00 27 GLY A CA 30
ATOM 22332 C C . GLY A 1 27 ? 9.938 -6.438 0.572 1.00 0.00 27 GLY A C 30
ATOM 22333 O O . GLY A 1 27 ? 10.443 -5.899 -0.392 1.00 0.00 27 GLY A O 30
ATOM 22337 N N . ASP A 1 28 ? 8.661 -6.704 0.608 1.00 0.00 28 ASP A N 30
ATOM 22338 C CA . ASP A 1 28 ? 7.791 -6.347 -0.546 1.00 0.00 28 ASP A CA 30
ATOM 22339 C C . ASP A 1 28 ? 7.830 -4.835 -0.779 1.00 0.00 28 ASP A C 30
ATOM 22340 O O . ASP A 1 28 ? 7.841 -4.373 -1.904 1.00 0.00 28 ASP A O 30
ATOM 22349 N N . CYS A 1 29 ? 7.858 -4.058 0.265 1.00 0.00 29 CYS A N 30
ATOM 22350 C CA . CYS A 1 29 ? 7.910 -2.582 0.083 1.00 0.00 29 CYS A CA 30
ATOM 22351 C C . CYS A 1 29 ? 9.258 -2.224 -0.543 1.00 0.00 29 CYS A C 30
ATOM 22352 O O . CYS A 1 29 ? 9.430 -1.169 -1.120 1.00 0.00 29 CYS A O 30
ATOM 22359 N N . ASP A 1 30 ? 10.215 -3.102 -0.421 1.00 0.00 30 ASP A N 30
ATOM 22360 C CA . ASP A 1 30 ? 11.564 -2.831 -0.989 1.00 0.00 30 ASP A CA 30
ATOM 22361 C C . ASP A 1 30 ? 11.680 -3.445 -2.385 1.00 0.00 30 ASP A C 30
ATOM 22362 O O . ASP A 1 30 ? 12.686 -3.303 -3.051 1.00 0.00 30 ASP A O 30
ATOM 22371 N N . ASN A 1 31 ? 10.666 -4.126 -2.837 1.00 0.00 31 ASN A N 30
ATOM 22372 C CA . ASN A 1 31 ? 10.732 -4.742 -4.189 1.00 0.00 31 ASN A CA 30
ATOM 22373 C C . ASN A 1 31 ? 10.009 -3.848 -5.185 1.00 0.00 31 ASN A C 30
ATOM 22374 O O . ASN A 1 31 ? 8.815 -3.653 -5.107 1.00 0.00 31 ASN A O 30
ATOM 22385 N N . ASP A 1 32 ? 10.725 -3.301 -6.121 1.00 0.00 32 ASP A N 30
ATOM 22386 C CA . ASP A 1 32 ? 10.079 -2.419 -7.125 1.00 0.00 32 ASP A CA 30
ATOM 22387 C C . ASP A 1 32 ? 8.990 -3.199 -7.854 1.00 0.00 32 ASP A C 30
ATOM 22388 O O . ASP A 1 32 ? 7.976 -2.657 -8.248 1.00 0.00 32 ASP A O 30
ATOM 22397 N N . ASP A 1 33 ? 9.194 -4.471 -8.039 1.00 0.00 33 ASP A N 30
ATOM 22398 C CA . ASP A 1 33 ? 8.177 -5.297 -8.743 1.00 0.00 33 ASP A CA 30
ATOM 22399 C C . ASP A 1 33 ? 6.905 -5.381 -7.903 1.00 0.00 33 ASP A C 30
ATOM 22400 O O . ASP A 1 33 ? 5.832 -5.630 -8.412 1.00 0.00 33 ASP A O 30
ATOM 22409 N N . LYS A 1 34 ? 7.014 -5.194 -6.614 1.00 0.00 34 LYS A N 30
ATOM 22410 C CA . LYS A 1 34 ? 5.803 -5.284 -5.755 1.00 0.00 34 LYS A CA 30
ATOM 22411 C C . LYS A 1 34 ? 5.457 -3.901 -5.207 1.00 0.00 34 LYS A C 30
ATOM 22412 O O . LYS A 1 34 ? 4.484 -3.729 -4.499 1.00 0.00 34 LYS A O 30
ATOM 22431 N N . LEU A 1 35 ? 6.243 -2.912 -5.525 1.00 0.00 35 LEU A N 30
ATOM 22432 C CA . LEU A 1 35 ? 5.947 -1.549 -5.019 1.00 0.00 35 LEU A CA 30
ATOM 22433 C C . LEU A 1 35 ? 4.541 -1.139 -5.455 1.00 0.00 35 LEU A C 30
ATOM 22434 O O . LEU A 1 35 ? 3.769 -0.617 -4.675 1.00 0.00 35 LEU A O 30
ATOM 22450 N N . LEU A 1 36 ? 4.187 -1.390 -6.687 1.00 0.00 36 LEU A N 30
ATOM 22451 C CA . LEU A 1 36 ? 2.815 -1.036 -7.147 1.00 0.00 36 LEU A CA 30
ATOM 22452 C C . LEU A 1 36 ? 1.813 -1.899 -6.388 1.00 0.00 36 LEU A C 30
ATOM 22453 O O . LEU A 1 36 ? 0.755 -1.449 -5.999 1.00 0.00 36 LEU A O 30
ATOM 22469 N N . GLU A 1 37 ? 2.148 -3.143 -6.164 1.00 0.00 37 GLU A N 30
ATOM 22470 C CA . GLU A 1 37 ? 1.217 -4.032 -5.419 1.00 0.00 37 GLU A CA 30
ATOM 22471 C C . GLU A 1 37 ? 0.996 -3.454 -4.024 1.00 0.00 37 GLU A C 30
ATOM 22472 O O . GLU A 1 37 ? -0.106 -3.436 -3.515 1.00 0.00 37 GLU A O 30
ATOM 22484 N N . MET A 1 38 ? 2.044 -2.986 -3.400 1.00 0.00 38 MET A N 30
ATOM 22485 C CA . MET A 1 38 ? 1.900 -2.411 -2.034 1.00 0.00 38 MET A CA 30
ATOM 22486 C C . MET A 1 38 ? 1.153 -1.080 -2.102 1.00 0.00 38 MET A C 30
ATOM 22487 O O . MET A 1 38 ? 0.241 -0.832 -1.341 1.00 0.00 38 MET A O 30
ATOM 22501 N N . GLY A 1 39 ? 1.519 -0.225 -3.015 1.00 0.00 39 GLY A N 30
ATOM 22502 C CA . GLY A 1 39 ? 0.809 1.076 -3.124 1.00 0.00 39 GLY A CA 30
ATOM 22503 C C . GLY A 1 39 ? -0.672 0.798 -3.356 1.00 0.00 39 GLY A C 30
ATOM 22504 O O . GLY A 1 39 ? -1.529 1.596 -3.031 1.00 0.00 39 GLY A O 30
ATOM 22508 N N . TYR A 1 40 ? -0.975 -0.338 -3.920 1.00 0.00 40 TYR A N 30
ATOM 22509 C CA . TYR A 1 40 ? -2.395 -0.694 -4.181 1.00 0.00 40 TYR A CA 30
ATOM 22510 C C . TYR A 1 40 ? -2.938 -1.556 -3.038 1.00 0.00 40 TYR A C 30
ATOM 22511 O O . TYR A 1 40 ? -3.956 -1.254 -2.449 1.00 0.00 40 TYR A O 30
ATOM 22529 N N . TYR A 1 41 ? -2.276 -2.637 -2.731 1.00 0.00 41 TYR A N 30
ATOM 22530 C CA . TYR A 1 41 ? -2.771 -3.528 -1.645 1.00 0.00 41 TYR A CA 30
ATOM 22531 C C . TYR A 1 41 ? -2.423 -2.968 -0.267 1.00 0.00 41 TYR A C 30
ATOM 22532 O O . TYR A 1 41 ? -3.255 -2.938 0.619 1.00 0.00 41 TYR A O 30
ATOM 22550 N N . CYS A 1 42 ? -1.205 -2.552 -0.058 1.00 0.00 42 CYS A N 30
ATOM 22551 C CA . CYS A 1 42 ? -0.843 -2.033 1.290 1.00 0.00 42 CYS A CA 30
ATOM 22552 C C . CYS A 1 42 ? -0.017 -0.752 1.184 1.00 0.00 42 CYS A C 30
ATOM 22553 O O . CYS A 1 42 ? 1.164 -0.746 1.475 1.00 0.00 42 CYS A O 30
ATOM 22560 N N . PRO A 1 43 ? -0.638 0.330 0.794 1.00 0.00 43 PRO A N 30
ATOM 22561 C CA . PRO A 1 43 ? 0.046 1.649 0.679 1.00 0.00 43 PRO A CA 30
ATOM 22562 C C . PRO A 1 43 ? 0.442 2.192 2.056 1.00 0.00 43 PRO A C 30
ATOM 22563 O O . PRO A 1 43 ? 1.438 2.872 2.212 1.00 0.00 43 PRO A O 30
ATOM 22574 N N . VAL A 1 44 ? -0.340 1.890 3.058 1.00 0.00 44 VAL A N 30
ATOM 22575 C CA . VAL A 1 44 ? -0.024 2.374 4.430 1.00 0.00 44 VAL A CA 30
ATOM 22576 C C . VAL A 1 44 ? 1.082 1.510 5.040 1.00 0.00 44 VAL A C 30
ATOM 22577 O O . VAL A 1 44 ? 1.999 2.003 5.666 1.00 0.00 44 VAL A O 30
ATOM 22590 N N . THR A 1 45 ? 0.989 0.220 4.874 1.00 0.00 45 THR A N 30
ATOM 22591 C CA . THR A 1 45 ? 2.016 -0.692 5.457 1.00 0.00 45 THR A CA 30
ATOM 22592 C C . THR A 1 45 ? 3.398 -0.395 4.877 1.00 0.00 45 THR A C 30
ATOM 22593 O O . THR A 1 45 ? 4.396 -0.468 5.566 1.00 0.00 45 THR A O 30
ATOM 22604 N N . CYS A 1 46 ? 3.475 -0.088 3.613 1.00 0.00 46 CYS A N 30
ATOM 22605 C CA . CYS A 1 46 ? 4.809 0.174 3.005 1.00 0.00 46 CYS A CA 30
ATOM 22606 C C . CYS A 1 46 ? 5.212 1.637 3.200 1.00 0.00 46 CYS A C 30
ATOM 22607 O O . CYS A 1 46 ? 6.303 2.037 2.849 1.00 0.00 46 CYS A O 30
ATOM 22614 N N . GLY A 1 47 ? 4.358 2.434 3.777 1.00 0.00 47 GLY A N 30
ATOM 22615 C CA . GLY A 1 47 ? 4.713 3.862 4.017 1.00 0.00 47 GLY A CA 30
ATOM 22616 C C . GLY A 1 47 ? 4.571 4.692 2.736 1.00 0.00 47 GLY A C 30
ATOM 22617 O O . GLY A 1 47 ? 5.317 5.624 2.513 1.00 0.00 47 GLY A O 30
ATOM 22621 N N . PHE A 1 48 ? 3.610 4.390 1.907 1.00 0.00 48 PHE A N 30
ATOM 22622 C CA . PHE A 1 48 ? 3.424 5.198 0.667 1.00 0.00 48 PHE A CA 30
ATOM 22623 C C . PHE A 1 48 ? 2.220 6.105 0.875 1.00 0.00 48 PHE A C 30
ATOM 22624 O O . PHE A 1 48 ? 1.960 7.010 0.105 1.00 0.00 48 PHE A O 30
ATOM 22641 N N . CYS A 1 49 ? 1.492 5.867 1.926 1.00 0.00 49 CYS A N 30
ATOM 22642 C CA . CYS A 1 49 ? 0.302 6.704 2.220 1.00 0.00 49 CYS A CA 30
ATOM 22643 C C . CYS A 1 49 ? 0.003 6.647 3.722 1.00 0.00 49 CYS A C 30
ATOM 22644 O O . CYS A 1 49 ? 0.641 5.923 4.463 1.00 0.00 49 CYS A O 30
ATOM 22651 N N . GLU A 1 50 ? -0.958 7.402 4.180 1.00 0.00 50 GLU A N 30
ATOM 22652 C CA . GLU A 1 50 ? -1.292 7.390 5.633 1.00 0.00 50 GLU A CA 30
ATOM 22653 C C . GLU A 1 50 ? -2.658 6.738 5.830 1.00 0.00 50 GLU A C 30
ATOM 22654 O O . GLU A 1 50 ? -3.522 6.827 4.980 1.00 0.00 50 GLU A O 30
ATOM 22666 N N . PRO A 1 51 ? -2.863 6.094 6.947 1.00 0.00 51 PRO A N 30
ATOM 22667 C CA . PRO A 1 51 ? -4.155 5.430 7.249 1.00 0.00 51 PRO A CA 30
ATOM 22668 C C . PRO A 1 51 ? -5.354 6.304 6.864 1.00 0.00 51 PRO A C 30
ATOM 22669 O O . PRO A 1 51 ? -5.404 7.437 7.313 1.00 0.00 51 PRO A O 30
#

Sequence (51 aa):
NDIRTAADMEHCADEKNFDCRRSLRNGDCDNDDKLLEMGYYCPVTCGFCEPNDIRTAADMEHCADEKNFDCRRSLRNGDCDNDDKLLEMGYYCPVTCGFCEPNDIRTAADMEHCADEKNFDCRRSLRNGDCDNDDKLLEMGYYCPVTCGFCEPNDIRTAADMEHCADEKNFDCRRSLRNGDCDNDDKLLEMGYYCPVTCGFCEPNDIRTAADMEHCADEKNFDCRRSLRNGDCDNDDKLLEMGYYCPVTCGFCEPNDIRTAADMEHCADEKNFDCRRSLRNGDCDNDDKLLEMGYYCPVTCGFCEPNDIRTAADMEHCADEKNFDCRRSLRNGDCDNDDKLLEMGYYCPVTCGFCEPNDIRTAADMEHCADEKNFDCRRSLRNGDCDNDDKLLEMGYYCPVTCGFCEPNDIRTAADMEHCADEKNFDCRRSLRNGDCDNDDKLLEMGYYCPVTCGFCEPNDIRTAADMEHCADEKNFDCRRSLRNGDCDNDDKLLEMGYYCPVTCGFCEPNDIRTAADMEHCADEKNFDCRRSLRNGDCDNDDKLLEMGYYCPVTCGFCEPNDIRTAADMEHCADEKNFDCRRSLRNGDCDNDDKLLEMGYYCPVTCGFCEPNDIRTAADMEHCADEKNFDCRRSLRNGDCDNDDKLLEMGYYCPVTCGFCEPNDIRTAADMEHCADEKNFDCRRSLRNGDCDNDDKLLEMGYYCPVTCGFCEPNDIRTAADMEHCADEKNFDCRRSLRNGDCDNDDKLLEMGYYCPVTCGFCEPNDIRTAADMEHCADEKNFDCRRSLRNGDCDNDDKLLEMGYYCPVTCGFCEPNDIRTAADMEHCADEKNFDCRRSLRNGDCDNDDKLLEMGYYCPVTCGFCEPNDIRTAADMEHCADEKNFDCRRSLRNGDCDNDDKLLEMGYYCPVTCGFCEPNDIRTAADMEHCADEKNFDCRRSLRNGDCDNDDKLLEMGYYCPVTCGFCEPNDIRTAADMEHCADEKNFDCRRSLRNGDCDNDDKLLEMGYYCPVTCGFCEPNDIRTAADMEHCADEKNFDCRRSLRNGDCDNDDKLLEMGYYCPVTCGFCEPNDIRTAADMEHCADEKNFDCRRSLRNGDCDNDDKLLEMGYYCPVTCGFCEPNDIRTAADMEHCADEKNFDCRRSLRNGDCDNDDKLLEMGYYCPVTCGFCEPNDIRTAADMEHCADEKNFDCRRSLRNGDCDNDDKLLEMGYYCPVTCGFCEPNDIRTAADMEHCADEKNFDCRRSLRNGDCDNDDKLLEMGYYCPVTCGFCEPNDIRTAADMEHCADEKNFDCRRSLRNGDCDNDDKLLEMGYYCPVTCGFCEPNDIRTAADMEHCADEKNFDCRRSLRNGDCDNDDKLLEMGYYCPVTCGFCEPNDIRTAADMEHCADEKNFDCRRSLRNGDCDNDDKLLEMGYYCPVTCGFCEPNDIRTAADMEHCADEKNFDCRRSLRNGDCDNDDKLLEMGYYCPVTCGFCEPNDIRTAADMEHCADEKNFDCRRSLRNGDCDNDDKLLEMGYYCPVTCGFCEP

Foldseek 3Di:
DDPVVVDPCQDDAAAPVDPVVVCVVVCLLVDPVNVVVCCVRPCCSSVNHPD

Secondary structure (DSSP, 8-state):
--GGGS--TTS----SSS-HHHHHHTTGGG-HHHHHHHHHH-TTTTTSS--

Solvent-accessible surface area: 4330 Å² total; per-residue (Å²): 202,89,148,203,107,77,68,128,145,139,138,14,75,76,53,179,112,53,94,8,161,123,13,66,155,82,22,8,18,127,55,114,106,69,62,143,61,0,36,151,77,0,14,35,37,18,61,98,48,133,130